Protein AF-A0A1I8HRD2-F1 (afdb_monomer)

InterPro domains:
  IPR031248 E3 ubiquitin-protein ligase RNF213 [PTHR22605] (2-743)

Mean predicted aligned error: 16.01 Å

Foldseek 3Di:
DLCVVQQVVLLVLADEPDDVDPVVVVVLSVVVVVLCVVQVVDPLSVVLLVVQLVVLLVCCQVVDPDPDHPVCVLVVLVVPVVLCVVLVHSVSSVSVVSSQSRSLSSNLLCLQCCALHLSVLCVDPVRVVLLSQVSCLLPVPDPVSVVQSVQPPDSRHRGYSFYLAPVRDHHHQLERSLSSLLVLLVVLVVVDPDPDLVVSLCCQLPVGSNNVSQLPAFLDLSNLLSSLLVLCRNYAPPDDPLLSVQRSLLLSLAADPQCRNTRSSSNSSSSVLCVVLVLLSNLLRQLCVLPPPQDFPSVPRRHSLCSLVSSLVSVLVVLVVLLVVCLQLVSLVVSLSSCVSCVVSLLVSCLVNNDPLSLLSVLLVVLLSLCSVLFVNVCNPPPLQPRPLDDSSVSVVLCVVVSPQALLEPVNLVSLLVVLVVSLVSSVQVQQDDQAAPPPRHGDSGWWQDPVRHTHDPVRVLVQLVVQVVVVDDDDDPPDDDPPQPPVVVVVVCVVDDDPDDPDDDDDDDDDDDDDPDDDDDDDDDDPVVVVVVVLVPPPSLVSSQQGWGQDPPPRDIDGSCNGPVSSVVVSVSNLVSSLSSSVVSCCCRQQNDSVNHPDPVLAHRDLVNLLVLLCVQQPAPDDDPSCCSSDPPPVVDFDDRPLPSLLSSCLRCVVSNLVSVLVRLVSRCVGPVDNVVSLVSLLVSLLVSLVVVLVVDDPVCSLVVLCVVLVPPPQQDDDPPPDDSVNNVSSNSVSSVVNNVVSVVVVVVPDDVPDD

Organism: NCBI:txid282301

Structure (mmCIF, N/CA/C/O backbone):
data_AF-A0A1I8HRD2-F1
#
_entry.id   AF-A0A1I8HRD2-F1
#
loop_
_atom_site.group_PDB
_atom_site.id
_atom_site.type_symbol
_atom_site.label_atom_id
_atom_site.label_alt_id
_atom_site.label_comp_id
_atom_site.label_asym_id
_atom_site.label_entity_id
_atom_site.label_seq_id
_atom_site.pdbx_PDB_ins_code
_atom_site.Cartn_x
_atom_site.Cartn_y
_atom_site.Cartn_z
_atom_site.occupancy
_atom_site.B_iso_or_equiv
_atom_site.auth_seq_id
_atom_site.auth_comp_id
_atom_site.auth_asym_id
_atom_site.auth_atom_id
_atom_site.pdbx_PDB_model_num
ATOM 1 N N . MET A 1 1 ? -32.813 10.282 35.557 1.00 83.06 1 MET A N 1
ATOM 2 C CA . MET A 1 1 ? -33.046 11.731 35.746 1.00 83.06 1 MET A CA 1
ATOM 3 C C . MET A 1 1 ? -31.797 12.555 35.452 1.00 83.06 1 MET A C 1
ATOM 5 O O . MET A 1 1 ? -31.753 13.126 34.379 1.00 83.06 1 MET A O 1
ATOM 9 N N . LEU A 1 2 ? -30.759 12.588 36.309 1.00 89.31 2 LEU A N 1
ATOM 10 C CA . LEU A 1 2 ? -29.569 13.430 36.052 1.00 89.31 2 LEU A CA 1
ATOM 11 C C . LEU A 1 2 ? -28.876 13.115 34.710 1.00 89.31 2 LEU A C 1
ATOM 13 O O . LEU A 1 2 ? -28.490 14.032 33.991 1.00 89.31 2 LEU A O 1
ATOM 17 N N . ILE A 1 3 ? -28.754 11.829 34.365 1.00 89.25 3 ILE A N 1
ATOM 18 C CA . ILE A 1 3 ? -28.200 11.370 33.080 1.00 89.25 3 ILE A CA 1
ATOM 19 C C . ILE A 1 3 ? -29.091 11.814 31.915 1.00 89.25 3 ILE A C 1
ATOM 21 O O . ILE A 1 3 ? -28.602 12.486 31.013 1.00 89.25 3 ILE A O 1
ATOM 25 N N . ASP A 1 4 ? -30.390 11.504 31.975 1.00 86.75 4 ASP A N 1
ATOM 26 C CA . ASP A 1 4 ? -31.376 11.866 30.943 1.00 86.75 4 ASP A CA 1
ATOM 27 C C . ASP A 1 4 ? -31.366 13.373 30.649 1.00 86.75 4 ASP A C 1
ATOM 29 O O . ASP A 1 4 ? -31.336 13.790 29.495 1.00 86.75 4 ASP A O 1
ATOM 33 N N . GLU A 1 5 ? -31.291 14.201 31.695 1.00 89.88 5 GLU A N 1
ATOM 34 C CA . GLU A 1 5 ? -31.236 15.660 31.569 1.00 89.88 5 GLU A CA 1
ATOM 35 C C . GLU A 1 5 ? -29.884 16.200 31.074 1.00 89.88 5 GLU A C 1
ATOM 37 O O . GLU A 1 5 ? -29.813 17.351 30.644 1.00 89.88 5 GLU A O 1
ATOM 42 N N . SER A 1 6 ? -28.813 15.405 31.146 1.00 92.56 6 SER A N 1
ATOM 43 C CA . SER A 1 6 ? -27.451 15.827 30.778 1.00 92.56 6 SER A CA 1
ATOM 44 C C . SER A 1 6 ? -26.995 15.302 29.413 1.00 92.56 6 SER A C 1
ATOM 46 O O . SER A 1 6 ? -25.985 15.772 28.896 1.00 92.56 6 SER A O 1
ATOM 48 N N . ILE A 1 7 ? -27.715 14.356 28.800 1.00 91.06 7 ILE A N 1
ATOM 49 C CA . ILE A 1 7 ? -27.320 13.723 27.529 1.00 91.06 7 ILE A CA 1
ATOM 50 C C . ILE A 1 7 ? -27.243 14.716 26.371 1.00 91.06 7 ILE A C 1
ATOM 52 O O . ILE A 1 7 ? -26.271 14.697 25.619 1.00 91.06 7 ILE A O 1
ATOM 56 N N . HIS A 1 8 ? -28.216 15.619 26.236 1.00 89.38 8 HIS A N 1
ATOM 57 C CA . HIS A 1 8 ? -28.176 16.640 25.183 1.00 89.38 8 HIS A CA 1
ATOM 58 C C . HIS A 1 8 ? -26.963 17.561 25.331 1.00 89.38 8 HIS A C 1
ATOM 60 O O . HIS A 1 8 ? -26.275 17.846 24.350 1.00 89.38 8 HIS A O 1
ATOM 66 N N . GLN A 1 9 ? -26.652 17.961 26.568 1.00 89.50 9 GLN A N 1
ATOM 67 C CA . GLN A 1 9 ? -25.448 18.731 26.857 1.00 89.50 9 GLN A CA 1
ATOM 68 C C . GLN A 1 9 ? -24.192 17.917 26.521 1.00 89.50 9 GLN A C 1
ATOM 70 O O . GLN A 1 9 ? -23.305 18.430 25.848 1.00 89.50 9 GLN A O 1
ATOM 75 N N . ALA A 1 10 ? -24.132 16.643 26.906 1.00 91.50 10 ALA A N 1
ATOM 76 C CA . ALA A 1 10 ? -23.003 15.767 26.609 1.00 91.50 10 ALA A CA 1
ATOM 77 C C . ALA A 1 10 ? -22.760 15.595 25.100 1.00 91.50 10 ALA A C 1
ATOM 79 O O . ALA A 1 10 ? -21.627 15.721 24.645 1.00 91.50 10 ALA A O 1
ATOM 80 N N . MET A 1 11 ? -23.813 15.385 24.304 1.00 90.31 11 MET A N 1
ATOM 81 C CA . MET A 1 11 ? -23.698 15.296 22.844 1.00 90.31 11 MET A CA 1
ATOM 82 C C . MET A 1 11 ? -23.192 16.605 22.228 1.00 90.31 11 MET A C 1
ATOM 84 O O . MET A 1 11 ? -22.387 16.563 21.303 1.00 90.31 11 MET A O 1
ATOM 88 N N . SER A 1 12 ? -23.588 17.765 22.769 1.00 88.44 12 SER A N 1
ATOM 89 C CA . SER A 1 12 ? -23.092 19.070 22.301 1.00 88.44 12 SER A CA 1
ATOM 90 C C . SER A 1 12 ? -21.599 19.301 22.572 1.00 88.44 12 SER A C 1
ATOM 92 O O . SER A 1 12 ? -20.970 20.134 21.916 1.00 88.44 12 SER A O 1
ATOM 94 N N . LEU A 1 13 ? -21.023 18.557 23.526 1.00 89.12 13 LEU A N 1
ATOM 95 C CA . LEU A 1 13 ? -19.592 18.583 23.818 1.00 89.12 13 LEU A CA 1
ATOM 96 C C . LEU A 1 13 ? -18.786 17.734 22.831 1.00 89.12 13 LEU A C 1
ATOM 98 O O . LEU A 1 13 ? -17.572 17.902 22.772 1.00 89.12 13 LEU A O 1
ATOM 102 N N . LEU A 1 14 ? -19.413 16.840 22.060 1.00 88.44 14 LEU A N 1
ATOM 103 C CA . LEU A 1 14 ? -18.698 16.006 21.100 1.00 88.44 14 LEU A CA 1
ATOM 104 C C . LEU A 1 14 ? -18.265 16.824 19.883 1.00 88.44 14 LEU A C 1
ATOM 106 O O . LEU A 1 14 ? -19.003 17.648 19.339 1.00 88.44 14 LEU A O 1
ATOM 110 N N . LYS A 1 15 ? -17.049 16.556 19.427 1.00 85.75 15 LYS A N 1
ATOM 111 C CA . LYS A 1 15 ? -16.527 17.016 18.150 1.00 85.75 15 LYS A CA 1
ATOM 112 C C . LYS A 1 15 ? -16.098 15.799 17.365 1.00 85.75 15 LYS A C 1
ATOM 114 O O . LYS A 1 15 ? -15.171 15.090 17.737 1.00 85.75 15 LYS A O 1
ATOM 119 N N . ASP A 1 16 ? -16.747 15.582 16.245 1.00 77.50 16 ASP A N 1
ATOM 120 C CA . ASP A 1 16 ? -16.250 14.625 15.282 1.00 77.50 16 ASP A CA 1
ATOM 121 C C . ASP A 1 16 ? -15.114 15.310 14.494 1.00 77.50 16 ASP A C 1
ATOM 123 O O . ASP A 1 16 ? -15.252 16.470 14.098 1.00 77.50 16 ASP A O 1
ATOM 127 N N . GLY A 1 17 ? -13.953 14.654 14.341 1.00 66.94 17 GLY A N 1
ATOM 128 C CA . GLY A 1 17 ? -12.791 15.199 13.605 1.00 66.94 17 GLY A CA 1
ATOM 129 C C . GLY A 1 17 ? -13.158 15.684 12.191 1.00 66.94 17 GLY A C 1
ATOM 130 O O . GLY A 1 17 ? -14.220 15.298 11.714 1.00 66.94 17 GLY A O 1
ATOM 131 N N . GLN A 1 18 ? -12.316 16.520 11.549 1.00 57.19 18 GLN A N 1
ATOM 132 C CA . GLN A 1 18 ? -12.645 17.347 10.360 1.00 57.19 18 GLN A CA 1
ATOM 133 C C . GLN A 1 18 ? -13.631 16.689 9.378 1.00 57.19 18 GLN A C 1
ATOM 135 O O . GLN A 1 18 ? -13.241 16.006 8.435 1.00 57.19 18 GLN A O 1
ATOM 140 N N . VAL A 1 19 ? -14.924 16.923 9.603 1.00 55.22 19 VAL A N 1
ATOM 141 C CA . VAL A 1 19 ? -15.977 16.559 8.664 1.00 55.22 19 VAL A CA 1
ATOM 142 C C . VAL A 1 19 ? -16.042 17.711 7.672 1.00 55.22 19 VAL A C 1
ATOM 144 O O . VAL A 1 19 ? -16.334 18.843 8.053 1.00 55.22 19 VAL A O 1
ATOM 147 N N . GLY A 1 20 ? -15.699 17.451 6.411 1.00 50.19 20 GLY A N 1
ATOM 148 C CA . GLY A 1 20 ? -15.765 18.466 5.355 1.00 50.19 20 GLY A CA 1
ATOM 149 C C . GLY A 1 20 ? -17.199 18.897 5.022 1.00 50.19 20 GLY A C 1
ATOM 150 O O . GLY A 1 20 ? -17.380 19.902 4.340 1.00 50.19 20 GLY A O 1
ATOM 151 N N . ASN A 1 21 ? -18.205 18.156 5.503 1.00 58.09 21 ASN A N 1
ATOM 152 C CA . ASN A 1 21 ? -19.614 18.358 5.196 1.00 58.09 21 ASN A CA 1
ATOM 153 C C . ASN A 1 21 ? -20.479 18.447 6.470 1.00 58.09 21 ASN A C 1
ATOM 155 O O . ASN A 1 21 ? -20.437 17.566 7.325 1.00 58.09 21 ASN A O 1
ATOM 159 N N . ILE A 1 22 ? -21.281 19.507 6.588 1.00 61.31 22 ILE A N 1
ATOM 160 C CA . ILE A 1 22 ? -22.172 19.753 7.736 1.00 61.31 22 ILE A CA 1
ATOM 161 C C . ILE A 1 22 ? -23.270 18.678 7.815 1.00 61.31 22 ILE A C 1
ATOM 163 O O . ILE A 1 22 ? -23.600 18.226 8.908 1.00 61.31 22 ILE A O 1
ATOM 167 N N . ASP A 1 23 ? -23.750 18.186 6.670 1.00 63.16 23 ASP A N 1
ATOM 168 C CA . ASP A 1 23 ? -24.830 17.191 6.609 1.00 63.16 23 ASP A CA 1
ATOM 169 C C . ASP A 1 23 ? -24.448 15.861 7.287 1.00 63.16 23 ASP A C 1
ATOM 171 O O . ASP A 1 23 ? -25.254 15.230 7.968 1.00 63.16 23 ASP A O 1
ATOM 175 N N . GLU A 1 24 ? -23.187 15.442 7.156 1.00 65.75 24 GLU A N 1
ATOM 176 C CA . GLU A 1 24 ? -22.685 14.190 7.735 1.00 65.75 24 GLU A CA 1
ATOM 177 C C . GLU A 1 24 ? -22.544 14.282 9.268 1.00 65.75 24 GLU A C 1
ATOM 179 O O . GLU A 1 24 ? -22.714 13.291 9.984 1.00 65.75 24 GLU A O 1
ATOM 184 N N . GLN A 1 25 ? -22.298 15.490 9.787 1.00 66.50 25 GLN A N 1
ATOM 185 C CA . GLN A 1 25 ? -22.266 15.769 11.222 1.00 66.50 25 GLN A CA 1
ATOM 186 C C . GLN A 1 25 ? -23.660 15.655 11.853 1.00 66.50 25 GLN A C 1
ATOM 188 O O . GLN A 1 25 ? -23.812 15.049 12.919 1.00 66.50 25 GLN A O 1
ATOM 193 N N . ASP A 1 26 ? -24.670 16.215 11.187 1.00 69.50 26 ASP A N 1
ATOM 194 C CA . ASP A 1 26 ? -26.053 16.218 11.663 1.00 69.50 26 ASP A CA 1
ATOM 195 C C . ASP A 1 26 ? -26.668 14.812 11.623 1.00 69.50 26 ASP A C 1
ATOM 197 O O . ASP A 1 26 ? -27.320 14.396 12.587 1.00 69.50 26 ASP A O 1
ATOM 201 N N . CYS A 1 27 ? -26.377 14.024 10.580 1.00 76.81 27 CYS A N 1
ATOM 202 C CA . CYS A 1 27 ? -26.756 12.609 10.531 1.00 76.81 27 CYS A CA 1
ATOM 203 C C . CYS A 1 27 ? -26.179 11.819 11.716 1.00 76.81 27 CYS A C 1
ATOM 205 O O . CYS A 1 27 ? -26.906 11.075 12.375 1.00 76.81 27 CYS A O 1
ATOM 207 N N . ARG A 1 28 ? -24.898 12.026 12.055 1.00 81.38 28 ARG A N 1
ATOM 208 C CA . ARG A 1 28 ? -24.246 11.291 13.151 1.00 81.38 28 ARG A CA 1
ATOM 209 C C . ARG A 1 28 ? -24.822 11.640 14.524 1.00 81.38 28 ARG A C 1
ATOM 211 O O . ARG A 1 28 ? -24.944 10.770 15.388 1.00 81.38 28 ARG A O 1
ATOM 218 N N . LEU A 1 29 ? -25.174 12.906 14.751 1.00 84.56 29 LEU A N 1
ATOM 219 C CA . LEU A 1 29 ? -25.858 13.327 15.978 1.00 84.56 29 LEU A CA 1
ATOM 220 C C . LEU A 1 29 ? -27.236 12.668 16.106 1.00 84.56 29 LEU A C 1
ATOM 222 O O . LEU A 1 29 ? -27.573 12.169 17.183 1.00 84.56 29 LEU A O 1
ATOM 226 N N . LEU A 1 30 ? -27.998 12.619 15.010 1.00 86.00 30 LEU A N 1
ATOM 227 C CA . LEU A 1 30 ? -29.302 11.963 14.979 1.00 86.00 30 LEU A CA 1
ATOM 228 C C . LEU A 1 30 ? -29.185 10.456 15.254 1.00 86.00 30 LEU A C 1
ATOM 230 O O . LEU A 1 30 ? -29.938 9.927 16.072 1.00 86.00 30 LEU A O 1
ATOM 234 N N . ASP A 1 31 ? -28.212 9.780 14.643 1.00 86.75 31 ASP A N 1
ATOM 235 C CA . ASP A 1 31 ? -27.975 8.347 14.849 1.00 86.75 31 ASP A CA 1
ATOM 236 C C . ASP A 1 31 ? -27.658 8.021 16.312 1.00 86.75 31 ASP A C 1
ATOM 238 O O . ASP A 1 31 ? -28.261 7.114 16.895 1.00 86.75 31 ASP A O 1
ATOM 242 N N . ARG A 1 32 ? -26.781 8.807 16.954 1.00 91.12 32 ARG A N 1
ATOM 243 C CA . ARG A 1 32 ? -26.495 8.673 18.393 1.00 91.12 32 ARG A CA 1
ATOM 244 C C . ARG A 1 32 ? -27.758 8.820 19.225 1.00 91.12 32 ARG A C 1
ATOM 246 O O . ARG A 1 32 ? -28.001 8.002 20.108 1.00 91.12 32 ARG A O 1
ATOM 253 N N . GLN A 1 33 ? -28.566 9.841 18.947 1.00 90.81 33 GLN A N 1
ATOM 254 C CA . GLN A 1 33 ? -29.796 10.090 19.692 1.00 90.81 33 GLN A CA 1
ATOM 255 C C . GLN A 1 33 ? -30.783 8.924 19.554 1.00 90.81 33 GLN A C 1
ATOM 257 O O . GLN A 1 33 ? -31.357 8.487 20.552 1.00 90.81 33 GLN A O 1
ATOM 262 N N . LEU A 1 34 ? -30.950 8.387 18.342 1.00 90.81 34 LEU A N 1
ATOM 263 C CA . LEU A 1 34 ? -31.810 7.230 18.090 1.00 90.81 34 LEU A CA 1
ATOM 264 C C . LEU A 1 34 ? -31.339 5.996 18.865 1.00 90.81 34 LEU A C 1
ATOM 266 O O . LEU A 1 34 ? -32.153 5.346 19.516 1.00 90.81 34 LEU A O 1
ATOM 270 N N . ILE A 1 35 ? -30.036 5.703 18.846 1.00 92.19 35 ILE A N 1
ATOM 271 C CA . ILE A 1 35 ? -29.471 4.560 19.573 1.00 92.19 35 ILE A CA 1
ATOM 272 C C . ILE A 1 35 ? -29.641 4.745 21.086 1.00 92.19 35 ILE A C 1
ATOM 274 O O . ILE A 1 35 ? -30.096 3.831 21.775 1.00 92.19 35 ILE A O 1
ATOM 278 N N . LEU A 1 36 ? -29.323 5.931 21.613 1.00 92.62 36 LEU A N 1
ATOM 279 C CA . LEU A 1 36 ? -29.390 6.219 23.047 1.00 92.62 36 LEU A CA 1
ATOM 280 C C . LEU A 1 36 ? -30.818 6.173 23.597 1.00 92.62 36 LEU A C 1
ATOM 282 O O . LEU A 1 36 ? -31.017 5.680 24.706 1.00 92.62 36 LEU A O 1
ATOM 286 N N . ASN A 1 37 ? -31.815 6.616 22.827 1.00 90.56 37 ASN A N 1
ATOM 287 C CA . ASN A 1 37 ? -33.221 6.565 23.239 1.00 90.56 37 ASN A CA 1
ATOM 288 C C . ASN A 1 37 ? -33.676 5.151 23.621 1.00 90.56 37 ASN A C 1
ATOM 290 O O . ASN A 1 37 ? -34.518 4.9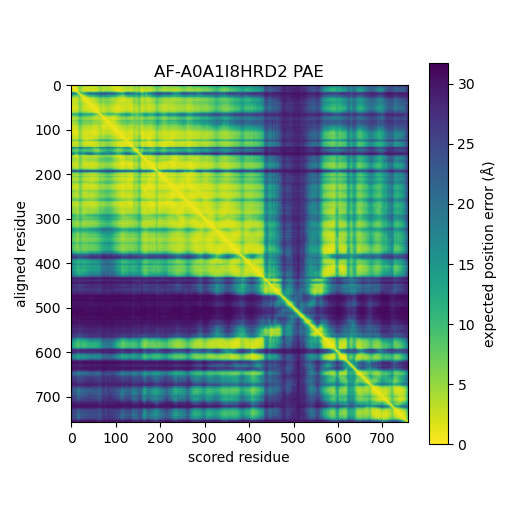94 24.508 1.00 90.56 37 ASN A O 1
ATOM 294 N N . ASP A 1 38 ? -33.129 4.127 22.968 1.00 89.56 38 ASP A N 1
ATOM 295 C CA . ASP A 1 38 ? -33.426 2.734 23.284 1.00 89.56 38 ASP A CA 1
ATOM 296 C C . ASP A 1 38 ? -32.413 2.131 24.257 1.00 89.56 38 ASP A C 1
ATOM 298 O O . ASP A 1 38 ? -32.808 1.419 25.182 1.00 89.56 38 ASP A O 1
ATOM 302 N N . ALA A 1 39 ? -31.130 2.476 24.124 1.00 92.19 39 ALA A N 1
ATOM 303 C CA . ALA A 1 39 ? -30.075 1.969 24.994 1.00 92.19 39 ALA A CA 1
ATOM 304 C C . ALA A 1 39 ? -30.271 2.364 26.465 1.00 92.19 39 ALA A C 1
ATOM 306 O O . ALA A 1 39 ? -30.064 1.555 27.361 1.00 92.19 39 ALA A O 1
ATOM 307 N N . LEU A 1 40 ? -30.746 3.578 26.747 1.00 91.94 40 LEU A N 1
ATOM 308 C CA . LEU A 1 40 ? -30.949 4.047 28.125 1.00 91.94 40 LEU A CA 1
ATOM 309 C C . LEU A 1 40 ? -32.094 3.328 28.850 1.00 91.94 40 LEU A C 1
ATOM 311 O O . LEU A 1 40 ? -32.121 3.281 30.082 1.00 91.94 40 LEU A O 1
ATOM 315 N N . LYS A 1 41 ? -33.022 2.722 28.096 1.00 91.44 41 LYS A N 1
ATOM 316 C CA . LYS A 1 41 ? -34.082 1.860 28.643 1.00 91.44 41 LYS A CA 1
ATOM 317 C C . LYS A 1 41 ? -33.539 0.483 29.046 1.00 91.44 41 LYS A C 1
ATOM 319 O O . LYS A 1 41 ? -34.155 -0.204 29.862 1.00 91.44 41 LYS A O 1
ATOM 324 N N . ASP A 1 42 ? -32.393 0.077 28.500 1.00 92.06 42 ASP A N 1
ATOM 325 C CA . ASP A 1 42 ? -31.704 -1.163 28.841 1.00 92.06 42 ASP A CA 1
ATOM 326 C C . ASP A 1 42 ? -30.906 -0.991 30.142 1.00 92.06 42 ASP A C 1
ATOM 328 O O . ASP A 1 42 ? -29.931 -0.241 30.233 1.00 92.06 42 ASP A O 1
ATOM 332 N N . ARG A 1 43 ? -31.314 -1.730 31.180 1.00 92.19 43 ARG A N 1
ATOM 333 C CA . ARG A 1 43 ? -30.681 -1.669 32.506 1.00 92.19 43 ARG A CA 1
ATOM 334 C C . ARG A 1 43 ? -29.208 -2.052 32.473 1.00 92.19 43 ARG A C 1
ATOM 336 O O . ARG A 1 43 ? -28.434 -1.515 33.264 1.00 92.19 43 ARG A O 1
ATOM 343 N N . THR A 1 44 ? -28.826 -2.975 31.597 1.00 91.38 44 THR A N 1
ATOM 344 C CA . THR A 1 44 ? -27.441 -3.430 31.499 1.00 91.38 44 THR A CA 1
ATOM 345 C C . THR A 1 44 ? -26.582 -2.313 30.915 1.00 91.38 44 THR A C 1
ATOM 347 O O . THR A 1 44 ? -25.510 -2.034 31.445 1.00 91.38 44 THR A O 1
ATOM 350 N N . PHE A 1 45 ? -27.079 -1.609 29.890 1.00 93.38 45 PHE A N 1
ATOM 351 C CA . PHE A 1 45 ? -26.334 -0.541 29.209 1.00 93.38 45 PHE A CA 1
ATOM 352 C C . PHE A 1 45 ? -26.101 0.612 30.171 1.00 93.38 45 PHE A C 1
ATOM 354 O O . PHE A 1 45 ? -24.976 1.065 30.380 1.00 93.38 45 PHE A O 1
ATOM 361 N N . THR A 1 46 ? -27.176 1.013 30.842 1.00 92.94 46 THR A N 1
ATOM 362 C CA . THR A 1 46 ? -27.153 2.075 31.835 1.00 92.94 46 THR A CA 1
ATOM 363 C C . THR A 1 46 ? -26.215 1.739 32.998 1.00 92.94 46 THR A C 1
ATOM 365 O O . THR A 1 46 ? -25.476 2.610 33.450 1.00 92.94 46 THR A O 1
ATOM 368 N N . LYS A 1 47 ? -26.145 0.473 33.437 1.00 92.38 47 LYS A N 1
ATOM 369 C CA . LYS A 1 47 ? -25.179 0.033 34.457 1.00 92.38 47 LYS A CA 1
ATOM 370 C C . LYS A 1 47 ? -23.726 0.179 33.986 1.00 92.38 47 LYS A C 1
ATOM 372 O O . LYS A 1 47 ? -22.906 0.691 34.748 1.00 92.38 47 LYS A O 1
ATOM 377 N N . CYS A 1 48 ? -23.411 -0.233 32.757 1.00 91.00 48 CYS A N 1
ATOM 378 C CA . CYS A 1 48 ? -22.073 -0.079 32.176 1.00 91.00 48 CYS A CA 1
ATOM 379 C C . CYS A 1 48 ? -21.680 1.400 32.059 1.00 91.00 48 CYS A C 1
ATOM 381 O O . CYS A 1 48 ? -20.605 1.797 32.508 1.00 91.00 48 CYS A O 1
ATOM 383 N N . MET A 1 49 ? -22.585 2.232 31.540 1.00 92.81 49 MET A N 1
ATOM 384 C CA . MET A 1 49 ? -22.375 3.674 31.425 1.00 92.81 49 MET A CA 1
ATOM 385 C C . MET A 1 49 ? -22.167 4.331 32.797 1.00 92.81 49 MET A C 1
ATOM 387 O O . MET A 1 49 ? -21.259 5.142 32.955 1.00 92.81 49 MET A O 1
ATOM 391 N N . TYR A 1 50 ? -22.957 3.966 33.812 1.00 92.56 50 TYR A N 1
ATOM 392 C CA . TYR A 1 50 ? -22.778 4.485 35.172 1.00 92.56 50 TYR A CA 1
ATOM 393 C C . TYR A 1 50 ? -21.410 4.135 35.739 1.00 92.56 50 TYR A C 1
ATOM 395 O O . TYR A 1 50 ? -20.754 5.002 36.308 1.00 92.56 50 TYR A O 1
ATOM 403 N N . LYS A 1 51 ? -20.965 2.888 35.562 1.00 91.00 51 LYS A N 1
ATOM 404 C CA . LYS A 1 51 ? -19.646 2.459 36.025 1.00 91.00 51 LYS A CA 1
ATOM 405 C C . LYS A 1 51 ? -18.530 3.265 35.358 1.00 91.00 51 LYS A C 1
ATOM 407 O O . LYS A 1 51 ? -17.658 3.769 36.056 1.00 91.00 51 LYS A O 1
ATOM 412 N N . PHE A 1 52 ? -18.607 3.467 34.042 1.00 91.12 52 PHE A N 1
ATOM 413 C CA . PHE A 1 52 ? -17.654 4.306 33.313 1.00 91.12 52 PHE A CA 1
ATOM 414 C C . PHE A 1 52 ? -17.645 5.750 33.834 1.00 91.12 52 PHE A C 1
ATOM 416 O O . PHE A 1 52 ? -16.588 6.301 34.128 1.00 91.12 52 PHE A O 1
ATOM 423 N N . ILE A 1 53 ? -18.823 6.363 33.991 1.00 91.19 53 ILE A N 1
ATOM 424 C CA . ILE A 1 53 ? -18.952 7.744 34.477 1.00 91.19 53 ILE A CA 1
ATOM 425 C C . ILE A 1 53 ? -18.371 7.886 35.882 1.00 91.19 53 ILE A C 1
ATOM 427 O O . ILE A 1 53 ? -17.638 8.839 36.135 1.00 91.19 53 ILE A O 1
ATOM 431 N N . VAL A 1 54 ? -18.670 6.945 36.782 1.00 90.94 54 VAL A N 1
ATOM 432 C CA . VAL A 1 54 ? -18.105 6.937 38.135 1.00 90.94 54 VAL A CA 1
ATOM 433 C C . VAL A 1 54 ? -16.585 6.848 38.069 1.00 90.94 54 VAL A C 1
ATOM 435 O O . VAL A 1 54 ? -15.932 7.689 38.669 1.00 90.94 54 VAL A O 1
ATOM 438 N N . ASN A 1 55 ? -16.020 5.935 37.273 1.00 88.25 55 ASN A N 1
ATOM 439 C CA . ASN A 1 55 ? -14.567 5.814 37.113 1.00 88.25 55 ASN A CA 1
ATOM 440 C C . ASN A 1 55 ? -13.923 7.118 36.611 1.00 88.25 55 ASN A C 1
ATOM 442 O O . ASN A 1 55 ? -12.904 7.548 37.145 1.00 88.25 55 ASN A O 1
ATOM 446 N N . VAL A 1 56 ? -14.534 7.783 35.623 1.00 87.44 56 VAL A N 1
ATOM 447 C CA . VAL A 1 56 ? -14.055 9.077 35.109 1.00 87.44 56 VAL A CA 1
ATOM 448 C C . VAL A 1 56 ? -14.101 10.163 36.183 1.00 87.44 56 VAL A C 1
ATOM 450 O O . VAL A 1 56 ? -13.158 10.943 36.308 1.00 87.44 56 VAL A O 1
ATOM 453 N N . LEU A 1 57 ? -15.193 10.243 36.946 1.00 87.94 57 LEU A N 1
ATOM 454 C CA . LEU A 1 57 ? -15.343 11.235 38.011 1.00 87.94 57 LEU A CA 1
ATOM 455 C C . LEU A 1 57 ? -14.363 10.974 39.160 1.00 87.94 57 LEU A C 1
ATOM 457 O O . LEU A 1 57 ? -13.707 11.912 39.600 1.00 87.94 57 LEU A O 1
ATOM 461 N N . THR A 1 58 ? -14.204 9.717 39.579 1.00 87.19 58 THR A N 1
ATOM 462 C CA . THR A 1 58 ? -13.222 9.304 40.588 1.00 87.19 58 THR A CA 1
ATOM 463 C C . THR A 1 58 ? -11.811 9.672 40.152 1.00 87.19 58 THR A C 1
ATOM 465 O O . THR A 1 58 ? -11.101 10.334 40.903 1.00 87.19 58 THR A O 1
ATOM 468 N N . TRP A 1 59 ? -11.434 9.357 38.911 1.00 83.94 59 TRP A N 1
ATOM 469 C CA . TRP A 1 59 ? -10.123 9.724 38.380 1.00 83.94 59 TRP A CA 1
ATOM 470 C C . TRP A 1 59 ? -9.903 11.242 38.385 1.00 83.94 59 TRP A C 1
ATOM 472 O O . TRP A 1 59 ? -8.822 11.709 38.744 1.00 83.94 59 TRP A O 1
ATOM 482 N N . LYS A 1 60 ? -10.920 12.032 38.010 1.00 82.00 60 LYS A N 1
ATOM 483 C CA . LYS A 1 60 ? -10.843 13.503 38.038 1.00 82.00 60 LYS A CA 1
ATOM 484 C C . LYS A 1 60 ? -10.679 14.044 39.452 1.00 82.00 60 LYS A C 1
ATOM 486 O O . LYS A 1 60 ? -9.919 14.989 39.637 1.00 82.00 60 LYS A O 1
ATOM 491 N N . ASP A 1 61 ? -11.389 13.469 40.416 1.00 85.44 61 ASP A N 1
ATOM 492 C CA . ASP A 1 61 ? -11.301 13.864 41.818 1.00 85.44 61 ASP A CA 1
ATOM 493 C C . ASP A 1 61 ? -9.921 13.507 42.407 1.00 85.44 61 ASP A C 1
ATOM 495 O O . ASP A 1 61 ? -9.327 14.338 43.090 1.00 85.44 61 ASP A O 1
ATOM 499 N N . GLU A 1 62 ? -9.371 12.331 42.081 1.00 83.38 62 GLU A N 1
ATOM 500 C CA . GLU A 1 62 ? -8.038 11.872 42.514 1.00 83.38 62 GLU A CA 1
ATOM 501 C C . GLU A 1 62 ? -6.883 12.628 41.839 1.00 83.38 62 GLU A C 1
ATOM 503 O O . GLU A 1 62 ? -5.856 12.890 42.462 1.00 83.38 62 GLU A O 1
ATOM 508 N N . SER A 1 63 ? -7.050 13.003 40.569 1.00 78.12 63 SER A N 1
ATOM 509 C CA . SER A 1 63 ? -6.034 13.713 39.776 1.00 78.12 63 SER A CA 1
ATOM 510 C C . SER A 1 63 ? -6.101 15.237 39.928 1.00 78.12 63 SER A C 1
ATOM 512 O O . SER A 1 63 ? -5.314 15.965 39.317 1.00 78.12 63 SER A O 1
ATOM 514 N N . SER A 1 64 ? -7.061 15.746 40.701 1.00 74.56 64 SER A N 1
ATOM 515 C CA . SER A 1 64 ? -7.258 17.176 40.915 1.00 74.56 64 SER A CA 1
ATOM 516 C C . SER A 1 64 ? -6.146 17.765 41.786 1.00 74.56 64 SER A C 1
ATOM 518 O O . SER A 1 64 ? -5.909 17.315 42.901 1.00 74.56 64 SER A O 1
ATOM 520 N N . VAL A 1 65 ? -5.516 18.851 41.326 1.00 71.12 65 VAL A N 1
ATOM 521 C CA . VAL A 1 65 ? -4.543 19.642 42.117 1.00 71.12 65 VAL A CA 1
ATOM 522 C C . VAL A 1 65 ? -5.258 20.656 43.033 1.00 71.12 65 VAL A C 1
ATOM 524 O O . VAL A 1 65 ? -4.671 21.621 43.520 1.00 71.12 65 VAL A O 1
ATOM 527 N N . ALA A 1 66 ? -6.568 20.494 43.231 1.00 72.25 66 ALA A N 1
ATOM 528 C CA . ALA A 1 66 ? -7.362 21.370 44.074 1.00 72.25 66 ALA A CA 1
ATOM 529 C C . ALA A 1 66 ? -6.834 21.392 45.518 1.00 72.25 66 ALA A C 1
ATOM 531 O O . ALA A 1 66 ? -6.538 20.364 46.114 1.00 72.25 66 ALA A O 1
ATOM 532 N N . THR A 1 67 ? -6.799 22.580 46.120 1.00 70.31 67 THR A N 1
ATOM 533 C CA . THR A 1 67 ? -6.402 22.787 47.525 1.00 70.31 67 THR A CA 1
ATOM 534 C C . THR A 1 67 ? -7.456 22.335 48.542 1.00 70.31 67 THR A C 1
ATOM 536 O O . THR A 1 67 ? -7.309 22.589 49.734 1.00 70.31 67 THR A O 1
ATOM 539 N N . TYR A 1 68 ? -8.540 21.712 48.086 1.00 74.50 68 TYR A N 1
ATOM 540 C CA . TYR A 1 68 ? -9.710 21.357 48.881 1.00 74.50 68 TYR A CA 1
ATOM 541 C C . TYR A 1 68 ? -10.145 19.929 48.579 1.00 74.50 68 TYR A C 1
ATOM 543 O O . TYR A 1 68 ? -9.912 19.425 47.479 1.00 74.50 68 TYR A O 1
ATOM 551 N N . SER A 1 69 ? -10.817 19.294 49.540 1.00 81.69 69 SER A N 1
ATOM 552 C CA . SER A 1 69 ? -11.287 17.923 49.356 1.00 81.69 69 SER A CA 1
ATOM 553 C C . SER A 1 69 ? -12.457 17.883 48.360 1.00 81.69 69 SER A C 1
ATOM 555 O O . SER A 1 69 ? -13.409 18.657 48.517 1.00 81.69 69 SER A O 1
ATOM 557 N N . PRO A 1 70 ? -12.473 16.959 47.378 1.00 83.00 70 PRO A N 1
ATOM 558 C CA . PRO A 1 70 ? -13.620 16.757 46.487 1.00 83.00 70 PRO A CA 1
ATOM 559 C C . PRO A 1 70 ? -14.948 16.532 47.228 1.00 83.00 70 PRO A C 1
ATOM 561 O O . PRO A 1 70 ? -16.009 16.928 46.740 1.00 83.00 70 PRO A O 1
ATOM 564 N N . SER A 1 71 ? -14.900 15.974 48.444 1.00 85.44 71 SER A N 1
ATOM 565 C CA . SER A 1 71 ? -16.074 15.764 49.301 1.00 85.44 71 SER A CA 1
ATOM 566 C C . SER A 1 71 ? -16.742 17.062 49.776 1.00 85.44 71 SER A C 1
ATOM 568 O O . SER A 1 71 ? -17.902 17.038 50.176 1.00 85.44 71 SER A O 1
ATOM 570 N N . GLU A 1 72 ? -16.047 18.201 49.727 1.00 89.69 72 GLU A N 1
ATOM 571 C CA . GLU A 1 72 ? -16.530 19.506 50.207 1.00 89.69 72 GLU A CA 1
ATOM 572 C C . GLU A 1 72 ? -17.243 20.327 49.119 1.00 89.69 72 GLU A C 1
ATOM 574 O O . GLU A 1 72 ? -17.576 21.495 49.332 1.00 89.69 72 GLU A O 1
ATOM 579 N N . TRP A 1 73 ? -17.485 19.745 47.939 1.00 90.00 73 TRP A N 1
ATOM 580 C CA . TRP A 1 73 ? -18.021 20.471 46.783 1.00 90.00 73 TRP A CA 1
ATOM 581 C C . TRP A 1 73 ? -19.347 21.196 47.072 1.00 90.00 73 TRP A C 1
ATOM 583 O O . TRP A 1 73 ? -19.543 22.304 46.578 1.00 90.00 73 TRP A O 1
ATOM 593 N N . LEU A 1 74 ? -20.229 20.609 47.890 1.00 93.06 74 LEU A N 1
ATOM 594 C CA . LEU A 1 74 ? -21.531 21.195 48.222 1.00 93.06 74 LEU A CA 1
ATOM 595 C C . LEU A 1 74 ? -21.379 22.426 49.128 1.00 93.06 74 LEU A C 1
ATOM 597 O O . LEU A 1 74 ? -22.012 23.451 48.886 1.00 93.06 74 LEU A O 1
ATOM 601 N N . SER A 1 75 ? -20.491 22.351 50.125 1.00 91.81 75 SER A N 1
ATOM 602 C CA . SER A 1 75 ? -20.149 23.485 50.994 1.00 91.81 75 SER A CA 1
ATOM 603 C C . SER A 1 75 ? -19.521 24.625 50.195 1.00 91.81 75 SER A C 1
ATOM 605 O O . SER A 1 75 ? -19.805 25.793 50.447 1.00 91.81 75 SER A O 1
ATOM 607 N N . ARG A 1 76 ? -18.696 24.293 49.195 1.00 89.94 76 ARG A N 1
ATOM 608 C CA . ARG A 1 76 ? -18.096 25.287 48.298 1.00 89.94 76 ARG A CA 1
ATOM 609 C C . ARG A 1 76 ? -19.116 25.953 47.393 1.00 89.94 76 ARG A C 1
ATOM 611 O O . ARG A 1 76 ? -19.001 27.151 47.178 1.00 89.94 76 ARG A O 1
ATOM 618 N N . GLU A 1 77 ? -20.080 25.207 46.865 1.00 92.44 77 GLU A N 1
ATOM 619 C CA . GLU A 1 77 ? -21.142 25.793 46.047 1.00 92.44 77 GLU A CA 1
ATOM 620 C C . GLU A 1 77 ? -22.042 26.707 46.887 1.00 92.44 77 GLU A C 1
ATOM 622 O O . GLU A 1 77 ? -22.379 27.802 46.450 1.00 92.44 77 GLU A O 1
ATOM 627 N N . ALA A 1 78 ? -22.349 26.313 48.128 1.00 91.81 78 ALA A N 1
ATOM 628 C CA . ALA A 1 78 ? -23.106 27.149 49.059 1.00 91.81 78 ALA A CA 1
ATOM 629 C C . ALA A 1 78 ? -22.391 28.470 49.387 1.00 91.81 78 ALA A C 1
ATOM 631 O O . ALA A 1 78 ? -23.049 29.482 49.591 1.00 91.81 78 ALA A O 1
ATOM 632 N N . ALA A 1 79 ? -21.055 28.463 49.417 1.00 91.06 79 ALA A N 1
ATOM 633 C CA . ALA A 1 79 ? -20.234 29.646 49.666 1.00 91.06 79 ALA A CA 1
ATOM 634 C C . ALA A 1 79 ? -20.067 30.566 48.437 1.00 91.06 79 ALA A C 1
ATOM 636 O O . ALA A 1 79 ? -19.392 31.590 48.535 1.00 91.06 79 ALA A O 1
ATOM 637 N N . GLN A 1 80 ? -20.627 30.213 47.273 1.00 90.00 80 GLN A N 1
ATOM 638 C CA . GLN A 1 80 ? -20.582 31.044 46.068 1.00 90.00 80 GLN A CA 1
ATOM 639 C C . GLN A 1 80 ? -21.887 31.818 45.881 1.00 90.00 80 GLN A C 1
ATOM 641 O O . GLN A 1 80 ? -22.714 31.469 45.037 1.00 90.00 80 GLN A O 1
ATOM 646 N N . ASP A 1 81 ? -22.029 32.915 46.630 1.00 90.38 81 ASP A N 1
ATOM 647 C CA . ASP A 1 81 ? -23.229 33.766 46.655 1.00 90.38 81 ASP A CA 1
ATOM 648 C C . ASP A 1 81 ? -23.759 34.115 45.255 1.00 90.38 81 ASP A C 1
ATOM 650 O O . ASP A 1 81 ? -24.963 34.031 45.005 1.00 90.38 81 ASP A O 1
ATOM 654 N N . GLN A 1 82 ? -22.869 34.444 44.312 1.00 93.12 82 GLN A N 1
ATOM 655 C CA . GLN A 1 82 ? -23.260 34.789 42.944 1.00 93.12 82 GLN A CA 1
ATOM 656 C C . GLN A 1 82 ? -23.910 33.610 42.206 1.00 93.12 82 GLN A C 1
ATOM 658 O O . GLN A 1 82 ? -24.953 33.787 41.586 1.00 93.12 82 GLN A O 1
ATOM 663 N N . ARG A 1 83 ? -23.350 32.395 42.305 1.00 89.00 83 ARG A N 1
ATOM 664 C CA . ARG A 1 83 ? -23.892 31.212 41.613 1.00 89.00 83 ARG A CA 1
ATOM 665 C C . ARG A 1 83 ? -25.268 30.831 42.137 1.00 89.00 83 ARG A C 1
ATOM 667 O O . ARG A 1 83 ? -26.173 30.573 41.345 1.00 89.00 83 ARG A O 1
ATOM 674 N N . VAL A 1 84 ? -25.431 30.863 43.461 1.00 91.38 84 VAL A N 1
ATOM 675 C CA . VAL A 1 84 ? -26.710 30.569 44.117 1.00 91.38 84 VAL A CA 1
ATOM 676 C C . VAL A 1 84 ? -27.760 31.615 43.741 1.00 91.38 84 VAL A C 1
ATOM 678 O O . VAL A 1 84 ? -28.901 31.258 43.447 1.00 91.38 84 VAL A O 1
ATOM 681 N N . THR A 1 85 ? -27.368 32.891 43.677 1.00 91.88 85 THR A N 1
ATOM 682 C CA . THR A 1 85 ? -28.248 33.990 43.256 1.00 91.88 85 THR A CA 1
ATOM 683 C C . THR A 1 85 ? -28.658 33.849 41.787 1.00 91.88 85 THR A C 1
ATOM 685 O O . THR A 1 85 ? -29.849 33.901 41.482 1.00 91.88 85 THR A O 1
ATOM 688 N N . ASP A 1 86 ? -27.712 33.568 40.886 1.00 92.81 86 ASP A N 1
ATOM 689 C CA . ASP A 1 86 ? -27.962 33.356 39.450 1.00 92.81 86 ASP A CA 1
ATOM 690 C C . ASP A 1 86 ? -28.802 32.096 39.171 1.00 92.81 86 ASP A C 1
ATOM 692 O O . ASP A 1 86 ? -29.430 31.950 38.114 1.00 92.81 86 ASP A O 1
ATOM 696 N N . ALA A 1 87 ? -28.787 31.127 40.086 1.00 90.75 87 ALA A N 1
ATOM 697 C CA . ALA A 1 87 ? -29.630 29.939 40.033 1.00 90.75 87 ALA A CA 1
ATOM 698 C C . ALA A 1 87 ? -31.022 30.143 40.643 1.00 90.75 87 ALA A C 1
ATOM 700 O O . ALA A 1 87 ? -31.919 29.342 40.384 1.00 90.75 87 ALA A O 1
ATOM 701 N N . GLY A 1 88 ? -31.218 31.196 41.438 1.00 93.88 88 GLY A N 1
ATOM 702 C CA . GLY A 1 88 ? -32.456 31.504 42.154 1.00 93.88 88 GLY A CA 1
ATOM 703 C C . GLY A 1 88 ? -32.681 30.660 43.412 1.00 93.88 88 GLY A C 1
ATOM 704 O O . GLY A 1 88 ? -33.266 31.149 44.376 1.00 93.88 88 GLY A O 1
ATOM 705 N N . THR A 1 89 ? -32.203 29.411 43.448 1.00 94.25 89 THR A N 1
ATOM 706 C CA . THR A 1 89 ? -32.221 28.563 44.650 1.00 94.25 89 THR A CA 1
ATOM 707 C C . THR A 1 89 ? -30.934 27.753 44.789 1.00 94.25 89 THR A C 1
ATOM 709 O O . THR A 1 89 ? -30.275 27.419 43.802 1.00 94.25 89 THR A O 1
ATOM 712 N N . PHE A 1 90 ? -30.601 27.362 46.023 1.00 93.50 90 PHE A N 1
ATOM 713 C CA . PHE A 1 90 ? -29.445 26.499 46.285 1.00 93.50 90 PHE A CA 1
ATOM 714 C C . PHE A 1 90 ? -29.570 25.112 45.631 1.00 93.50 90 PHE A C 1
ATOM 716 O O . PHE A 1 90 ? -28.575 24.563 45.158 1.00 93.50 90 PHE A O 1
ATOM 723 N N . ILE A 1 91 ? -30.789 24.565 45.543 1.00 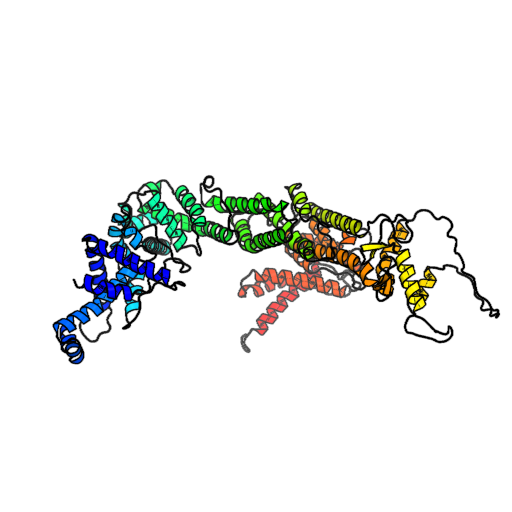93.38 91 ILE A N 1
ATOM 724 C CA . ILE A 1 91 ? -31.055 23.284 44.867 1.00 93.38 91 ILE A CA 1
ATOM 725 C C . ILE A 1 91 ? -30.717 23.395 43.378 1.00 93.38 91 ILE A C 1
ATOM 727 O O . ILE A 1 91 ? -29.991 22.551 42.858 1.00 93.38 91 ILE A O 1
ATOM 731 N N . GLU A 1 92 ? -31.174 24.456 42.709 1.00 92.50 92 GLU A N 1
ATOM 732 C CA . GLU A 1 92 ? -30.871 24.686 41.292 1.00 92.50 92 GLU A CA 1
ATOM 733 C C . GLU A 1 92 ? -29.373 24.913 41.053 1.00 92.50 92 GLU A C 1
ATOM 735 O O . GLU A 1 92 ? -28.814 24.361 40.104 1.00 92.50 92 GLU A O 1
ATOM 740 N N . SER A 1 93 ? -28.688 25.651 41.937 1.00 94.56 93 SER A N 1
ATOM 741 C CA . SER A 1 93 ? -27.226 25.831 41.859 1.00 94.56 93 SER A CA 1
ATOM 742 C C . SER A 1 93 ? -26.502 24.488 41.958 1.00 94.56 93 SER A C 1
ATOM 744 O O . SER A 1 93 ? -25.672 24.142 41.117 1.00 94.56 93 SER A O 1
ATOM 746 N N . THR A 1 94 ? -26.906 23.667 42.930 1.00 93.19 94 THR A N 1
ATOM 747 C CA . THR A 1 94 ? -26.384 22.311 43.135 1.00 93.19 94 THR A CA 1
ATOM 748 C C . THR A 1 94 ? -26.614 21.433 41.901 1.00 93.19 94 THR A C 1
ATOM 750 O O . THR A 1 94 ? -25.709 20.724 41.456 1.00 93.19 94 THR A O 1
ATOM 753 N N . TRP A 1 95 ? -27.805 21.506 41.300 1.00 93.31 95 TRP A N 1
ATOM 754 C CA . TRP A 1 95 ? -28.147 20.745 40.099 1.00 93.31 95 TRP A CA 1
ATOM 755 C C . TRP A 1 95 ? -27.314 21.177 38.885 1.00 93.31 95 TRP A C 1
ATOM 757 O O . TRP A 1 95 ? -26.834 20.325 38.134 1.00 93.31 95 TRP A O 1
ATOM 767 N N . ARG A 1 96 ? -27.065 22.485 38.718 1.00 90.81 96 ARG A N 1
ATOM 768 C CA . ARG A 1 96 ? -26.168 23.019 37.678 1.00 90.81 96 ARG A CA 1
ATOM 769 C C . ARG A 1 96 ? -24.742 22.491 37.834 1.00 90.81 96 ARG A C 1
ATOM 771 O O . ARG A 1 96 ? -24.167 22.057 36.837 1.00 90.81 96 ARG A O 1
ATOM 778 N N . VAL A 1 97 ? -24.198 22.447 39.054 1.00 90.50 97 VAL A N 1
ATOM 779 C CA . VAL A 1 97 ? -22.862 21.872 39.315 1.00 90.50 97 VAL A CA 1
ATOM 780 C C . VAL A 1 97 ? -22.809 20.392 38.947 1.00 90.50 97 VAL A C 1
ATOM 782 O O . VAL A 1 97 ? -21.875 19.953 38.274 1.00 90.50 97 VAL A O 1
ATOM 785 N N . LEU A 1 98 ? -23.818 19.613 39.347 1.00 91.56 98 LEU A N 1
ATOM 786 C CA . LEU A 1 98 ? -23.887 18.192 39.004 1.00 91.56 98 LEU A CA 1
ATOM 787 C C . LEU A 1 98 ? -23.929 17.983 37.484 1.00 91.56 98 LEU A C 1
ATOM 789 O O . LEU A 1 98 ? -23.161 17.171 36.970 1.00 91.56 98 LEU A O 1
ATOM 793 N N . LYS A 1 99 ? -24.746 18.752 36.751 1.00 90.25 99 LYS A N 1
ATOM 794 C CA . LYS A 1 99 ? -24.797 18.707 35.278 1.00 90.25 99 LYS A CA 1
ATOM 795 C C . LYS A 1 99 ? -23.460 19.086 34.639 1.00 90.25 99 LYS A C 1
ATOM 797 O O . LYS A 1 99 ? -22.990 18.378 33.753 1.00 90.25 99 LYS A O 1
ATOM 802 N N . GLN A 1 100 ? -22.805 20.140 35.130 1.00 87.69 100 GLN A N 1
ATOM 803 C CA . GLN A 1 100 ? -21.484 20.571 34.656 1.00 87.69 100 GLN A CA 1
ATOM 804 C C . GLN A 1 100 ? -20.397 19.508 34.865 1.00 87.69 100 GLN A C 1
ATOM 806 O O . GLN A 1 100 ? -19.493 19.401 34.040 1.00 87.69 100 GLN A O 1
ATOM 811 N N . LYS A 1 101 ? -20.482 18.698 35.930 1.00 87.00 101 LYS A N 1
ATOM 812 C CA . LYS A 1 101 ? -19.550 17.583 36.167 1.00 87.00 101 LYS A CA 1
ATOM 813 C C . LYS A 1 101 ? -19.893 16.334 35.351 1.00 87.00 101 LYS A C 1
ATOM 815 O O . LYS A 1 101 ? -18.998 15.704 34.788 1.00 87.00 101 LYS A O 1
ATOM 820 N N . VAL A 1 102 ? -21.174 15.969 35.286 1.00 90.81 102 VAL A N 1
ATOM 821 C CA . VAL A 1 102 ? -21.634 14.708 34.684 1.00 90.81 102 VAL A CA 1
ATOM 822 C C . VAL A 1 102 ? -21.690 14.777 33.159 1.00 90.81 102 VAL A C 1
ATOM 824 O O . VAL A 1 102 ? -21.322 13.799 32.512 1.00 90.81 102 VAL A O 1
ATOM 827 N N . ALA A 1 103 ? -22.080 15.906 32.556 1.00 91.69 103 ALA A N 1
ATOM 828 C CA . ALA A 1 103 ? -22.176 16.013 31.097 1.00 91.69 103 ALA A CA 1
ATOM 829 C C . ALA A 1 103 ? -20.836 15.735 30.378 1.00 91.69 103 ALA A C 1
ATOM 831 O O . ALA A 1 103 ? -20.842 14.931 29.445 1.00 91.69 103 ALA A O 1
ATOM 832 N N . PRO A 1 104 ? -19.675 16.269 30.817 1.00 89.19 104 PRO A N 1
ATOM 833 C CA . PRO A 1 104 ? -18.380 15.885 30.254 1.00 89.19 104 PRO A CA 1
ATOM 834 C C . PRO A 1 104 ? -18.035 14.405 30.451 1.00 89.19 104 PRO A C 1
ATOM 836 O O . PRO A 1 104 ? -17.428 13.807 29.573 1.00 89.19 104 PRO A O 1
ATOM 839 N N . ALA A 1 105 ? -18.426 13.790 31.573 1.00 90.31 105 ALA A N 1
ATOM 840 C CA . ALA A 1 105 ? -18.181 12.364 31.809 1.00 90.31 105 ALA A CA 1
ATOM 841 C C . ALA A 1 105 ? -19.036 11.469 30.891 1.00 90.31 105 ALA A C 1
ATOM 843 O O . ALA A 1 105 ? -18.533 10.483 30.352 1.00 90.31 105 ALA A O 1
ATOM 844 N N . ILE A 1 106 ? -20.299 11.844 30.645 1.00 93.19 106 ILE A N 1
ATOM 845 C CA . ILE A 1 106 ? -21.146 11.205 29.624 1.00 93.19 106 ILE A CA 1
ATOM 846 C C . ILE A 1 106 ? -20.525 11.409 28.238 1.00 93.19 106 ILE A C 1
ATOM 848 O O . ILE A 1 106 ? -20.456 10.468 27.455 1.00 93.19 106 ILE A O 1
ATOM 852 N N . ALA A 1 107 ? -20.036 12.611 27.930 1.00 91.81 107 ALA A N 1
ATOM 853 C CA . ALA A 1 107 ? -19.392 12.889 26.652 1.00 91.81 107 ALA A CA 1
ATOM 854 C C . ALA A 1 107 ? -18.112 12.051 26.461 1.00 91.81 107 ALA A C 1
ATOM 856 O O . ALA A 1 107 ? -17.903 11.531 25.370 1.00 91.81 107 ALA A O 1
ATOM 857 N N . CYS A 1 108 ? -17.316 11.813 27.512 1.00 91.00 108 CYS A N 1
ATOM 858 C CA . CYS A 1 108 ? -16.217 10.842 27.470 1.00 91.00 108 CYS A CA 1
ATOM 859 C C . CYS A 1 108 ? -16.724 9.430 27.143 1.00 91.00 108 CYS A C 1
ATOM 861 O O . CYS A 1 108 ? -16.181 8.774 26.259 1.00 91.00 108 CYS A O 1
ATOM 863 N N . PHE A 1 109 ? -17.783 8.966 27.814 1.00 92.75 109 PHE A N 1
ATOM 864 C CA . PHE A 1 109 ? -18.361 7.653 27.520 1.00 92.75 109 PHE A CA 1
ATOM 865 C C . PHE A 1 109 ? -18.803 7.551 26.057 1.00 92.75 109 PHE A C 1
ATOM 867 O O . PHE A 1 109 ? -18.501 6.562 25.397 1.00 92.75 109 PHE A O 1
ATOM 874 N N . LEU A 1 110 ? -19.476 8.573 25.524 1.00 93.38 110 LEU A N 1
ATOM 875 C CA . LEU A 1 110 ? -19.920 8.599 24.129 1.00 93.38 110 LEU A CA 1
ATOM 876 C C . LEU A 1 110 ? -18.747 8.670 23.148 1.00 93.38 110 LEU A C 1
ATOM 878 O O . LEU A 1 110 ? -18.745 7.939 22.166 1.00 93.38 110 LEU A O 1
ATOM 882 N N . ALA A 1 111 ? -17.728 9.487 23.413 1.00 91.38 111 ALA A N 1
ATOM 883 C CA . ALA A 1 111 ? -16.546 9.572 22.556 1.00 91.38 111 ALA A CA 1
ATOM 884 C C . ALA A 1 111 ? -15.762 8.251 22.509 1.00 91.38 111 ALA A C 1
ATOM 886 O O . ALA A 1 111 ? -15.283 7.857 21.448 1.00 91.38 111 ALA A O 1
ATOM 887 N N . PHE A 1 112 ? -15.681 7.543 23.637 1.00 91.81 112 PHE A N 1
ATOM 888 C CA . PHE A 1 112 ? -15.104 6.203 23.721 1.00 91.81 112 PHE A CA 1
ATOM 889 C C . PHE A 1 112 ? -15.972 5.160 22.996 1.00 91.81 112 PHE A C 1
ATOM 891 O O . PHE A 1 112 ? -15.491 4.419 22.141 1.00 91.81 112 PHE A O 1
ATOM 898 N N . SER A 1 113 ? -17.264 5.105 23.326 1.00 93.00 113 SER A N 1
ATOM 899 C CA . SER A 1 113 ? -18.177 4.045 22.877 1.00 93.00 113 SER A CA 1
ATOM 900 C C . SER A 1 113 ? -18.633 4.191 21.426 1.00 93.00 113 SER A C 1
ATOM 902 O O . SER A 1 113 ? -18.981 3.185 20.807 1.00 93.00 113 SER A O 1
ATOM 904 N N . ASP A 1 114 ? -18.585 5.406 20.877 1.00 93.38 114 ASP A N 1
ATOM 905 C CA . ASP A 1 114 ? -18.906 5.725 19.485 1.00 93.38 114 ASP A CA 1
ATOM 906 C C . ASP A 1 114 ? -17.667 5.946 18.603 1.00 93.38 114 ASP A C 1
ATOM 908 O O . ASP A 1 114 ? -17.785 6.357 17.443 1.00 93.38 114 ASP A O 1
ATOM 912 N N . ARG A 1 115 ? -16.463 5.675 19.121 1.00 91.88 115 ARG A N 1
ATOM 913 C CA . ARG A 1 115 ? -15.249 5.615 18.299 1.00 91.88 115 ARG A CA 1
ATOM 914 C C . ARG A 1 115 ? -15.495 4.695 17.101 1.00 91.88 115 ARG A C 1
ATOM 916 O O . ARG A 1 115 ? -16.021 3.600 17.273 1.00 91.88 115 ARG A O 1
ATOM 923 N N . ASP A 1 116 ? -15.197 5.189 15.899 1.00 92.25 116 ASP A N 1
ATOM 924 C CA . ASP A 1 116 ? -15.450 4.487 14.628 1.00 92.25 116 ASP A CA 1
ATOM 925 C C . ASP A 1 116 ? -16.902 3.984 14.467 1.00 92.25 116 ASP A C 1
ATOM 927 O O . ASP A 1 116 ? -17.166 2.885 13.986 1.00 92.25 116 ASP A O 1
ATOM 931 N N . GLN A 1 117 ? -17.872 4.789 14.920 1.00 92.56 117 GLN A N 1
ATOM 932 C CA . GLN A 1 117 ? -19.310 4.474 14.914 1.00 92.56 117 GLN A CA 1
ATOM 933 C C . GLN A 1 117 ? -19.667 3.153 15.616 1.00 92.56 117 GLN A C 1
ATOM 935 O O . GLN A 1 117 ? -20.638 2.478 15.264 1.00 92.56 117 GLN A O 1
ATOM 940 N N . ASN A 1 118 ? -18.888 2.765 16.623 1.00 95.12 118 ASN A N 1
ATOM 941 C CA . ASN A 1 118 ? -19.052 1.500 17.329 1.00 95.12 118 ASN A CA 1
ATOM 942 C C . ASN A 1 118 ? -20.421 1.342 18.031 1.00 95.12 118 ASN A C 1
ATOM 944 O O . ASN A 1 118 ? -20.856 0.210 18.253 1.00 95.12 118 ASN A O 1
ATOM 948 N N . LEU A 1 119 ? -21.169 2.423 18.301 1.00 94.06 119 LEU A N 1
ATOM 949 C CA . LEU A 1 119 ? -22.555 2.328 18.786 1.00 94.06 119 LEU A CA 1
ATOM 950 C C . LEU A 1 119 ? -23.491 1.617 17.791 1.00 94.06 119 LEU A C 1
ATOM 952 O O . LEU A 1 119 ? -24.472 1.002 18.207 1.00 94.06 119 LEU A O 1
ATOM 956 N N . ASN A 1 120 ? -23.173 1.605 16.494 1.00 92.62 120 ASN A N 1
ATOM 957 C CA . ASN A 1 120 ? -23.937 0.838 15.507 1.00 92.62 120 ASN A CA 1
ATOM 958 C C . ASN A 1 120 ? -23.883 -0.675 15.770 1.00 92.62 120 ASN A C 1
ATOM 960 O O . ASN A 1 120 ? -24.833 -1.385 15.438 1.00 92.62 120 ASN A O 1
ATOM 964 N N . CYS A 1 121 ? -22.817 -1.177 16.405 1.00 94.38 121 CYS A N 1
ATOM 965 C CA . CYS A 1 121 ? -22.735 -2.576 16.821 1.00 94.38 121 CYS A CA 1
ATOM 966 C C . CYS A 1 121 ? -23.732 -2.895 17.945 1.00 94.38 121 CYS A C 1
ATOM 968 O O . CYS A 1 121 ? -24.311 -3.975 17.941 1.00 94.38 121 CYS A O 1
ATOM 970 N N . TYR A 1 122 ? -24.012 -1.951 18.852 1.00 93.62 122 TYR A N 1
ATOM 971 C CA . TYR A 1 122 ? -25.025 -2.138 19.899 1.00 93.62 122 TYR A CA 1
ATOM 972 C C . TYR A 1 122 ? -26.435 -2.336 19.318 1.00 93.62 122 TYR A C 1
ATOM 974 O O . TYR A 1 122 ? -27.227 -3.109 19.853 1.00 93.62 122 TYR A O 1
ATOM 982 N N . ARG A 1 123 ? -26.756 -1.664 18.204 1.00 89.12 123 ARG A N 1
ATOM 983 C CA . ARG A 1 123 ? -28.070 -1.764 17.547 1.00 89.12 123 ARG A CA 1
ATOM 984 C C . ARG A 1 123 ? -28.288 -3.096 16.816 1.00 89.12 123 ARG A C 1
ATOM 986 O O . ARG A 1 123 ? -29.428 -3.444 16.526 1.00 89.12 123 ARG A O 1
ATOM 993 N N . ARG A 1 124 ? -27.224 -3.829 16.479 1.00 87.94 124 ARG A N 1
ATOM 994 C CA . ARG A 1 124 ? -27.309 -5.094 15.735 1.00 87.94 124 ARG A CA 1
ATOM 995 C C . ARG A 1 124 ? -27.559 -6.244 16.707 1.00 87.94 124 ARG A C 1
ATOM 997 O O . ARG A 1 124 ? -26.713 -6.517 17.553 1.00 87.94 124 ARG A O 1
ATOM 1004 N N . ASP A 1 125 ? -28.677 -6.950 16.550 1.00 78.62 125 ASP A N 1
ATOM 1005 C CA . ASP A 1 125 ? -29.112 -7.988 17.499 1.00 78.62 125 ASP A CA 1
ATOM 1006 C C . ASP A 1 125 ? -28.056 -9.084 17.747 1.00 78.62 125 ASP A C 1
ATOM 1008 O O . ASP A 1 125 ? -27.885 -9.517 18.883 1.00 78.62 125 ASP A O 1
ATOM 1012 N N . GLY A 1 126 ? -27.274 -9.463 16.727 1.00 86.75 126 GLY A N 1
ATOM 1013 C CA . GLY A 1 126 ? -26.186 -10.445 16.859 1.00 86.75 126 GLY A CA 1
ATOM 1014 C C . GLY A 1 126 ? -24.903 -9.932 17.531 1.00 86.75 126 GLY A C 1
ATOM 1015 O O . GLY A 1 126 ? -24.063 -10.733 17.916 1.00 86.75 126 GLY A O 1
ATOM 1016 N N . LEU A 1 127 ? -24.733 -8.615 17.689 1.00 93.62 127 LEU A N 1
ATOM 1017 C CA . LEU A 1 127 ? -23.529 -8.002 18.275 1.00 93.62 127 LEU A CA 1
ATOM 1018 C C . LEU A 1 127 ? -23.800 -7.315 19.615 1.00 93.62 127 LEU A C 1
ATOM 1020 O O . LEU A 1 127 ? -22.866 -7.082 20.380 1.00 93.62 127 LEU A O 1
ATOM 1024 N N . ARG A 1 128 ? -25.063 -6.998 19.920 1.00 93.94 128 ARG A N 1
ATOM 1025 C CA . ARG A 1 128 ? -25.460 -6.277 21.133 1.00 93.94 128 ARG A CA 1
ATOM 1026 C C . ARG A 1 128 ? -24.984 -6.970 22.407 1.00 93.94 128 ARG A C 1
ATOM 1028 O O . ARG A 1 128 ? -24.453 -6.306 23.292 1.00 93.94 128 ARG A O 1
ATOM 1035 N N . GLY A 1 129 ? -25.151 -8.291 22.499 1.00 94.19 129 GLY A N 1
ATOM 1036 C CA . GLY A 1 129 ? -24.710 -9.073 23.659 1.00 94.19 129 GLY A CA 1
ATOM 1037 C C . GLY A 1 129 ? -23.201 -8.967 23.888 1.00 94.19 129 GLY A C 1
ATOM 1038 O O . GLY A 1 129 ? -22.766 -8.621 24.987 1.00 94.19 129 GLY A O 1
ATOM 1039 N N . LEU A 1 130 ? -22.414 -9.172 22.829 1.00 95.94 130 LEU A N 1
ATOM 1040 C CA . LEU A 1 130 ? -20.960 -9.048 22.871 1.00 95.94 130 LEU A CA 1
ATOM 1041 C C . LEU A 1 130 ? -20.520 -7.620 23.220 1.00 95.94 130 LEU A C 1
ATOM 1043 O O . LEU A 1 130 ? -19.722 -7.426 24.133 1.00 95.94 130 LEU A O 1
ATOM 1047 N N . TRP A 1 131 ? -21.103 -6.611 22.568 1.00 96.31 131 TRP A N 1
ATOM 1048 C CA . TRP A 1 131 ? -20.826 -5.196 22.833 1.00 96.31 131 TRP A CA 1
ATOM 1049 C C . TRP A 1 131 ? -20.972 -4.859 24.322 1.00 96.31 131 TRP A C 1
ATOM 1051 O O . TRP A 1 131 ? -20.101 -4.230 24.922 1.00 96.31 131 TRP A O 1
ATOM 1061 N N . MET A 1 132 ? -22.048 -5.346 24.939 1.00 95.06 132 MET A N 1
ATOM 1062 C CA . MET A 1 132 ? -22.360 -5.112 26.348 1.00 95.06 132 MET A CA 1
ATOM 1063 C C . MET A 1 132 ? -21.384 -5.782 27.311 1.00 95.06 132 MET A C 1
ATOM 1065 O O . MET A 1 132 ? -21.119 -5.239 28.382 1.00 95.06 132 MET A O 1
ATOM 1069 N N . ARG A 1 133 ? -20.833 -6.941 26.939 1.00 94.88 133 ARG A N 1
ATOM 1070 C CA . ARG A 1 133 ? -19.793 -7.618 27.726 1.00 94.88 133 ARG A CA 1
ATOM 1071 C C . ARG A 1 133 ? -18.408 -7.016 27.495 1.00 94.88 133 ARG A C 1
ATOM 1073 O O . ARG A 1 133 ? -17.584 -7.072 28.398 1.00 94.88 133 ARG A O 1
ATOM 1080 N N . MET A 1 134 ? -18.161 -6.412 26.332 1.00 94.69 134 MET A N 1
ATOM 1081 C CA . MET A 1 134 ? -16.866 -5.828 25.970 1.00 94.69 134 MET A CA 1
ATOM 1082 C C . MET A 1 134 ? -16.659 -4.393 26.447 1.00 94.69 134 MET A C 1
ATOM 1084 O O . MET A 1 134 ? -15.514 -4.029 26.692 1.00 94.69 134 MET A O 1
ATOM 1088 N N . VAL A 1 135 ? -17.715 -3.581 26.589 1.00 93.06 135 VAL A N 1
ATOM 1089 C CA . VAL A 1 135 ? -17.578 -2.147 26.914 1.00 93.06 135 VAL A CA 1
ATOM 1090 C C . VAL A 1 135 ? -16.730 -1.906 28.161 1.00 93.06 135 VAL A C 1
ATOM 1092 O O . VAL A 1 135 ? -15.864 -1.039 28.149 1.00 93.06 135 VAL A O 1
ATOM 1095 N N . GLU A 1 136 ? -16.930 -2.702 29.213 1.00 90.75 136 GLU A N 1
ATOM 1096 C CA . GLU A 1 136 ? -16.183 -2.569 30.460 1.00 90.75 136 GLU A CA 1
ATOM 1097 C C . GLU A 1 136 ? -14.714 -3.020 30.297 1.00 90.75 136 GLU A C 1
ATOM 1099 O O . GLU A 1 136 ? -13.847 -2.168 30.488 1.00 90.75 136 GLU A O 1
ATOM 1104 N N . PRO A 1 137 ? -14.404 -4.261 29.856 1.00 91.50 137 PRO A N 1
ATOM 1105 C CA . PRO A 1 137 ? -13.040 -4.695 29.528 1.00 91.50 137 PRO A CA 1
ATOM 1106 C C . PRO A 1 137 ? -12.271 -3.790 28.560 1.00 91.50 137 PRO A C 1
ATOM 1108 O O . PRO A 1 137 ? -11.055 -3.659 28.680 1.00 91.50 137 PRO A O 1
ATOM 1111 N N . ALA A 1 138 ? -12.961 -3.194 27.585 1.00 91.12 138 ALA A N 1
ATOM 1112 C CA . ALA A 1 138 ? -12.367 -2.277 26.618 1.00 91.12 138 ALA A CA 1
ATOM 1113 C C . ALA A 1 138 ? -12.072 -0.898 27.227 1.00 91.12 138 ALA A C 1
ATOM 1115 O O . ALA A 1 138 ? -11.168 -0.216 26.762 1.00 91.12 138 ALA A O 1
ATOM 1116 N N . SER A 1 139 ? -12.843 -0.484 28.238 1.00 86.38 139 SER A N 1
ATOM 1117 C CA . SER A 1 139 ? -12.718 0.818 28.912 1.00 86.38 139 SER A CA 1
ATOM 1118 C C . SER A 1 139 ? -11.841 0.809 30.159 1.00 86.38 139 SER A C 1
ATOM 1120 O O . SER A 1 139 ? -11.674 1.856 30.783 1.00 86.38 139 SER A O 1
ATOM 1122 N N . ASP A 1 140 ? -11.364 -0.370 30.568 1.00 76.50 140 ASP A N 1
ATOM 1123 C CA . ASP A 1 140 ? -10.609 -0.570 31.802 1.00 76.50 140 ASP A CA 1
ATOM 1124 C C . ASP A 1 140 ? -9.369 0.334 31.798 1.00 76.50 140 ASP A C 1
ATOM 1126 O O . ASP A 1 140 ? -8.423 0.051 31.063 1.00 76.50 140 ASP A O 1
ATOM 1130 N N . LEU A 1 141 ? -9.476 1.445 32.551 1.00 58.75 141 LEU A N 1
ATOM 1131 C CA . LEU A 1 141 ? -8.711 2.703 32.502 1.00 58.75 141 LEU A CA 1
ATOM 1132 C C . LEU A 1 141 ? -7.307 2.552 31.914 1.00 58.75 141 LEU A C 1
ATOM 1134 O O . LEU A 1 141 ? -6.294 2.503 32.609 1.00 58.75 141 LEU A O 1
ATOM 1138 N N . ASP A 1 142 ? -7.270 2.493 30.596 1.00 61.34 142 ASP A N 1
ATOM 1139 C CA . ASP A 1 142 ? -6.063 2.392 29.816 1.00 61.34 142 ASP A CA 1
ATOM 1140 C C . ASP A 1 142 ? -5.600 3.788 29.390 1.00 61.34 142 ASP A C 1
ATOM 1142 O O . ASP A 1 142 ? -6.268 4.801 29.624 1.00 61.34 142 ASP A O 1
ATOM 1146 N N . GLN A 1 143 ? -4.442 3.867 28.730 1.00 64.69 143 GLN A N 1
ATOM 1147 C CA . GLN A 1 143 ? -3.898 5.148 28.274 1.00 64.69 143 GLN A CA 1
ATOM 1148 C C . GLN A 1 143 ? -4.898 5.928 27.398 1.00 64.69 143 GLN A C 1
ATOM 1150 O O . GLN A 1 143 ? -4.889 7.159 27.406 1.00 64.69 143 GLN A O 1
ATOM 1155 N N . ILE A 1 144 ? -5.769 5.230 26.659 1.00 61.34 144 ILE A N 1
ATOM 1156 C CA . ILE A 1 144 ? -6.795 5.835 25.804 1.00 61.34 144 ILE A CA 1
ATOM 1157 C C . ILE A 1 144 ? -7.853 6.538 26.648 1.00 61.34 144 ILE A C 1
ATOM 1159 O O . ILE A 1 144 ? -8.131 7.720 26.422 1.00 61.34 144 ILE A O 1
ATOM 1163 N N . THR A 1 145 ? -8.407 5.840 27.636 1.00 67.25 145 THR A N 1
ATOM 1164 C CA . THR A 1 145 ? -9.419 6.405 28.529 1.00 67.25 145 THR A CA 1
ATOM 1165 C C . THR A 1 145 ? -8.828 7.550 29.355 1.00 67.25 145 THR A C 1
ATOM 1167 O O . THR A 1 145 ? -9.440 8.611 29.456 1.00 67.25 145 THR A O 1
ATOM 1170 N N . GLU A 1 146 ? -7.592 7.420 29.847 1.00 70.88 146 GLU A N 1
ATOM 1171 C CA . GLU A 1 146 ? -6.897 8.515 30.535 1.00 70.88 146 GLU A CA 1
ATOM 1172 C C . GLU A 1 146 ? -6.704 9.760 29.662 1.00 70.88 146 GLU A C 1
ATOM 1174 O O . GLU A 1 146 ? -6.931 10.880 30.121 1.00 70.88 146 GLU A O 1
ATOM 1179 N N . ASN A 1 147 ? -6.262 9.592 28.412 1.00 71.44 147 ASN A N 1
ATOM 1180 C CA . ASN A 1 147 ? -6.023 10.713 27.501 1.00 71.44 147 ASN A CA 1
ATOM 1181 C C . ASN A 1 147 ? -7.321 11.470 27.202 1.00 71.44 147 ASN A C 1
ATOM 1183 O O . ASN A 1 147 ? -7.329 12.704 27.176 1.00 71.44 147 ASN A O 1
ATOM 1187 N N . LEU A 1 148 ? -8.424 10.733 27.045 1.00 72.25 148 LEU A N 1
ATOM 1188 C CA . LEU A 1 148 ? -9.751 11.305 26.861 1.00 72.25 148 LEU A CA 1
ATOM 1189 C C . LEU A 1 148 ? -10.161 12.153 28.070 1.00 72.25 148 LEU A C 1
ATOM 1191 O O . LEU A 1 148 ? -10.660 13.263 27.907 1.00 72.25 148 LEU A O 1
ATOM 1195 N N . VAL A 1 149 ? -9.901 11.665 29.286 1.00 70.69 149 VAL A N 1
ATOM 1196 C CA . VAL A 1 149 ? -10.248 12.379 30.521 1.00 70.69 149 VAL A CA 1
ATOM 1197 C C . VAL A 1 149 ? -9.335 13.592 30.753 1.00 70.69 149 VAL A C 1
ATOM 1199 O O . VAL A 1 149 ? -9.842 14.670 31.078 1.00 70.69 149 VAL A O 1
ATOM 1202 N N . LYS A 1 150 ? -8.021 13.480 30.509 1.00 69.56 150 LYS A N 1
ATOM 1203 C CA . LYS A 1 150 ? -7.049 14.596 30.580 1.00 69.56 150 LYS A CA 1
ATOM 1204 C C . LYS A 1 150 ? -7.435 15.761 29.660 1.00 69.56 150 LYS A C 1
ATOM 1206 O O . LYS A 1 150 ? -7.316 16.922 30.057 1.00 69.56 150 LYS A O 1
ATOM 1211 N N . GLY A 1 151 ? -7.975 15.459 28.477 1.00 61.09 151 GLY A N 1
ATOM 1212 C CA . GLY A 1 151 ? -8.451 16.444 27.499 1.00 61.09 151 GLY A CA 1
ATOM 1213 C C . GLY A 1 151 ? -9.692 17.254 27.908 1.00 61.09 151 GLY A C 1
ATOM 1214 O O . GLY A 1 151 ? -10.122 18.109 27.142 1.00 61.09 151 GLY A O 1
ATOM 1215 N N . THR A 1 152 ? -10.276 17.014 29.090 1.00 61.47 152 THR A N 1
ATOM 1216 C CA . THR A 1 152 ? -11.494 17.705 29.573 1.00 61.47 152 THR A CA 1
ATOM 1217 C C . THR A 1 152 ? -11.240 18.762 30.654 1.00 61.47 152 THR A C 1
ATOM 1219 O O . THR A 1 152 ? -12.171 19.180 31.341 1.00 61.47 152 THR A O 1
ATOM 1222 N N . THR A 1 153 ? -9.986 19.176 30.851 1.00 54.72 153 THR A N 1
ATOM 1223 C CA . THR A 1 153 ? -9.556 20.043 31.966 1.00 54.72 153 THR A CA 1
ATOM 1224 C C . THR A 1 153 ? -9.751 21.554 31.731 1.00 54.72 153 THR A C 1
ATOM 1226 O O . THR A 1 153 ? -9.375 22.349 32.588 1.00 54.72 153 THR A O 1
ATOM 1229 N N . GLY A 1 154 ? -10.391 21.969 30.627 1.00 55.03 154 GLY A N 1
ATOM 1230 C CA . GLY A 1 154 ? -10.771 23.364 30.338 1.00 55.03 154 GLY A CA 1
ATOM 1231 C C . GLY A 1 154 ? -12.291 23.598 30.278 1.00 55.03 154 GLY A C 1
ATOM 1232 O O . GLY A 1 154 ? -13.035 22.726 29.836 1.00 55.03 154 GLY A O 1
ATOM 1233 N N . GLU A 1 155 ? -12.761 24.793 30.672 1.00 45.72 155 GLU A N 1
ATOM 1234 C CA . GLU A 1 155 ? -14.194 25.114 30.885 1.00 45.72 155 GLU A CA 1
ATOM 1235 C C . GLU A 1 155 ? -15.119 25.016 29.649 1.00 45.72 155 GLU A C 1
ATOM 1237 O O . GLU A 1 155 ? -16.334 25.021 29.813 1.00 45.72 155 GLU A O 1
ATOM 1242 N N . PHE A 1 156 ? -14.609 24.852 28.424 1.00 50.97 156 PHE A N 1
ATOM 1243 C CA . PHE A 1 156 ? -15.434 24.722 27.205 1.00 50.97 156 PHE A CA 1
ATOM 1244 C C . PHE A 1 156 ? -14.819 23.789 26.147 1.00 50.97 156 PHE A C 1
ATOM 1246 O O . PHE A 1 156 ? -15.017 23.966 24.941 1.00 50.97 156 PHE A O 1
ATOM 1253 N N . GLN A 1 157 ? -14.025 22.804 26.569 1.00 67.38 157 GLN A N 1
ATOM 1254 C CA . GLN A 1 157 ? -13.287 21.963 25.630 1.00 67.38 157 GLN A CA 1
ATOM 1255 C C . GLN A 1 157 ? -14.192 20.883 25.021 1.00 67.38 157 GLN A C 1
ATOM 1257 O O . GLN A 1 157 ? -14.698 20.007 25.722 1.00 67.38 157 GLN A O 1
ATOM 1262 N N . ARG A 1 158 ? -14.404 20.949 23.698 1.00 80.19 158 ARG A N 1
ATOM 1263 C CA . ARG A 1 158 ? -15.080 19.871 22.966 1.00 80.19 158 ARG A CA 1
ATOM 1264 C C . ARG A 1 158 ? -14.229 18.599 23.000 1.00 80.19 158 ARG A C 1
ATOM 1266 O O . ARG A 1 158 ? -13.018 18.667 22.801 1.00 80.19 158 ARG A O 1
ATOM 1273 N N . ILE A 1 159 ? -14.878 17.460 23.204 1.00 85.81 159 ILE A N 1
ATOM 1274 C CA . ILE A 1 159 ? -14.270 16.133 23.276 1.00 85.81 159 ILE A CA 1
ATOM 1275 C C . ILE A 1 159 ? -14.255 15.523 21.881 1.00 85.81 159 ILE A C 1
ATOM 1277 O O . ILE A 1 159 ? -15.304 15.361 21.257 1.00 85.81 159 ILE A O 1
ATOM 1281 N N . GLU A 1 160 ? -13.068 15.190 21.384 1.00 86.25 160 GLU A N 1
ATOM 1282 C CA . GLU A 1 160 ? -12.936 14.582 20.067 1.00 86.25 160 GLU A CA 1
ATOM 1283 C C . GLU A 1 160 ? -13.356 13.110 20.080 1.00 86.25 160 GLU A C 1
ATOM 1285 O O . GLU A 1 160 ? -12.877 12.317 20.891 1.00 86.25 160 GLU A O 1
ATOM 1290 N N . VAL A 1 161 ? -14.222 12.733 19.140 1.00 87.94 161 VAL A N 1
ATOM 1291 C CA . VAL A 1 161 ? -14.503 11.326 18.839 1.00 87.94 161 VAL A CA 1
ATOM 1292 C C . VAL A 1 161 ? -13.452 10.846 17.843 1.00 87.94 161 VAL A C 1
ATOM 1294 O O . VAL A 1 161 ? -13.611 11.000 16.628 1.00 87.94 161 VAL A O 1
ATOM 1297 N N . ALA A 1 162 ? -12.347 10.330 18.382 1.00 84.94 162 ALA A N 1
ATOM 1298 C CA . ALA A 1 162 ? -11.172 9.937 17.611 1.00 84.94 162 ALA A CA 1
ATOM 1299 C C . ALA A 1 162 ? -11.477 8.816 16.602 1.00 84.94 162 ALA A C 1
ATOM 1301 O O . ALA A 1 162 ? -12.311 7.949 16.859 1.00 84.94 162 ALA A O 1
ATOM 1302 N N . SER A 1 163 ? -10.755 8.807 15.479 1.00 89.75 163 SER A N 1
ATOM 1303 C CA . SER A 1 163 ? -10.660 7.634 14.598 1.00 89.75 163 SER A CA 1
ATOM 1304 C C . SER A 1 163 ? -9.593 6.666 15.125 1.00 89.75 163 SER A C 1
ATOM 1306 O O . SER A 1 163 ? -8.623 7.085 15.765 1.00 89.75 163 SER A O 1
ATOM 1308 N N . SER A 1 164 ? -9.764 5.361 14.911 1.00 91.75 164 SER A N 1
ATOM 1309 C CA . SER A 1 164 ? -8.693 4.371 15.124 1.00 91.75 164 SER A CA 1
ATOM 1310 C C . SER A 1 164 ? -7.798 4.120 13.915 1.00 91.75 164 SER A C 1
ATOM 1312 O O . SER A 1 164 ? -6.759 3.486 14.080 1.00 91.75 164 SER A O 1
ATOM 1314 N N . SER A 1 165 ? -8.135 4.644 12.734 1.00 92.31 165 SER A N 1
ATOM 1315 C CA . SER A 1 165 ? -7.286 4.509 11.546 1.00 92.31 165 SER A CA 1
ATOM 1316 C C . SER A 1 165 ? -5.914 5.158 11.744 1.00 92.31 165 SER A C 1
ATOM 1318 O O . SER A 1 165 ? -5.811 6.271 12.266 1.00 92.31 165 SER A O 1
ATOM 1320 N N . CYS A 1 166 ? -4.862 4.510 11.241 1.00 91.38 166 CYS A N 1
ATOM 1321 C CA . CYS A 1 166 ? -3.495 5.030 11.260 1.00 91.38 166 CYS A CA 1
ATOM 1322 C C . CYS A 1 166 ? -3.312 6.338 10.467 1.00 91.38 166 CYS A C 1
ATOM 1324 O O . CYS A 1 166 ? -2.363 7.076 10.724 1.00 91.38 166 CYS A O 1
ATOM 1326 N N . ASP A 1 167 ? -4.219 6.646 9.536 1.00 89.25 167 ASP A N 1
ATOM 1327 C CA . ASP A 1 167 ? -4.249 7.897 8.764 1.00 89.25 167 ASP A CA 1
ATOM 1328 C C . ASP A 1 167 ? -5.377 8.858 9.187 1.00 89.25 167 ASP A C 1
ATOM 1330 O O . ASP A 1 167 ? -5.596 9.883 8.541 1.00 89.25 167 ASP A O 1
ATOM 1334 N N . GLY A 1 168 ? -6.108 8.531 10.259 1.00 87.56 168 GLY A N 1
ATOM 1335 C CA . GLY A 1 168 ? -7.227 9.324 10.768 1.00 87.56 168 GLY A CA 1
ATOM 1336 C C . GLY A 1 168 ? -8.523 9.229 9.953 1.00 87.56 168 GLY A C 1
ATOM 1337 O O . GLY A 1 168 ? -9.511 9.867 10.324 1.00 87.56 168 GLY A O 1
ATOM 1338 N N . HIS A 1 169 ? -8.570 8.431 8.878 1.00 87.62 169 HIS A N 1
ATOM 1339 C CA . HIS A 1 169 ? -9.791 8.227 8.099 1.00 87.62 169 HIS A CA 1
ATOM 1340 C C . HIS A 1 169 ? -10.905 7.618 8.958 1.00 87.62 169 HIS A C 1
ATOM 1342 O O . HIS A 1 169 ? -10.668 6.762 9.809 1.00 87.62 169 HIS A O 1
ATOM 1348 N N . ARG A 1 170 ? -12.148 8.046 8.738 1.00 87.38 170 ARG A N 1
ATOM 1349 C CA . ARG A 1 170 ? -13.310 7.565 9.495 1.00 87.38 170 ARG A CA 1
ATOM 1350 C C . ARG A 1 170 ? -13.906 6.324 8.842 1.00 87.38 170 ARG A C 1
ATOM 1352 O O . ARG A 1 170 ? -13.969 6.226 7.621 1.00 87.38 170 ARG A O 1
ATOM 1359 N N . PHE A 1 171 ? -14.357 5.379 9.650 1.00 90.75 171 PHE A N 1
ATOM 1360 C CA . PHE A 1 171 ? -15.089 4.208 9.183 1.00 90.75 171 PHE A CA 1
ATOM 1361 C C . PHE A 1 171 ? -16.085 3.756 10.252 1.00 90.75 171 PHE A C 1
ATOM 1363 O O . PHE A 1 171 ? -16.059 4.259 11.376 1.00 90.75 171 PHE A O 1
ATOM 1370 N N . ALA A 1 172 ? -16.987 2.852 9.875 1.00 91.06 172 ALA A N 1
ATOM 1371 C CA . ALA A 1 172 ? -17.913 2.211 10.795 1.00 91.06 172 ALA A CA 1
ATOM 1372 C C . ALA A 1 172 ? -17.406 0.803 11.119 1.00 91.06 172 ALA A C 1
ATOM 1374 O O . ALA A 1 172 ? -17.312 -0.034 10.216 1.00 91.06 172 ALA A O 1
ATOM 1375 N N . CYS A 1 173 ? -17.086 0.548 12.386 1.00 93.19 173 CYS A N 1
ATOM 1376 C CA . CYS A 1 173 ? -16.665 -0.771 12.841 1.00 93.19 173 CYS A CA 1
ATOM 1377 C C . CYS A 1 173 ? -17.748 -1.823 12.578 1.00 93.19 173 CYS A C 1
ATOM 1379 O O . CYS A 1 173 ? -18.950 -1.581 12.746 1.00 93.19 173 CYS A O 1
ATOM 1381 N N . ARG A 1 174 ? -17.308 -3.017 12.183 1.00 95.81 174 ARG A N 1
ATOM 1382 C CA . ARG A 1 174 ? -18.142 -4.218 12.057 1.00 95.81 174 ARG A CA 1
ATOM 1383 C C . ARG A 1 174 ? -17.999 -5.151 13.256 1.00 95.81 174 ARG A C 1
ATOM 1385 O O . ARG A 1 174 ? -18.828 -6.045 13.404 1.00 95.81 174 ARG A O 1
ATOM 1392 N N . PHE A 1 175 ? -17.003 -4.917 14.106 1.00 97.56 175 PHE A N 1
ATOM 1393 C CA . PHE A 1 175 ? -16.738 -5.677 15.316 1.00 97.56 175 PHE A CA 1
ATOM 1394 C C . PHE A 1 175 ? -16.736 -4.761 16.557 1.00 97.56 175 PHE A C 1
ATOM 1396 O O . PHE A 1 175 ? -16.113 -3.694 16.519 1.00 97.56 175 PHE A O 1
ATOM 1403 N N . PRO A 1 176 ? -17.393 -5.148 17.673 1.00 97.00 176 PRO A N 1
ATOM 1404 C CA . PRO A 1 176 ? -17.434 -4.325 18.879 1.00 97.00 176 PRO A CA 1
ATOM 1405 C C . PRO A 1 176 ? -16.037 -4.017 19.430 1.00 97.00 176 PRO A C 1
ATOM 1407 O O . PRO A 1 176 ? -15.276 -4.920 19.765 1.00 97.00 176 PRO A O 1
ATOM 1410 N N . PHE A 1 177 ? -15.711 -2.732 19.565 1.00 96.12 177 PHE A N 1
ATOM 1411 C CA . PHE A 1 177 ? -14.461 -2.245 20.160 1.00 96.12 177 PHE A CA 1
ATOM 1412 C C . PHE A 1 177 ? -13.194 -2.859 19.534 1.00 96.12 177 PHE A C 1
ATOM 1414 O O . PHE A 1 177 ? -12.206 -3.099 20.230 1.00 96.12 177 PHE A O 1
ATOM 1421 N N . SER A 1 178 ? -13.197 -3.096 18.216 1.00 96.75 178 SER A N 1
ATOM 1422 C CA . SER A 1 178 ? -12.060 -3.672 17.478 1.00 96.75 178 SER A CA 1
ATOM 1423 C C . SER A 1 178 ? -10.739 -2.951 17.753 1.00 96.75 178 SER A C 1
ATOM 1425 O O . SER A 1 178 ? -9.721 -3.598 17.988 1.00 96.75 178 SER A O 1
ATOM 1427 N N . TRP A 1 179 ? -10.756 -1.622 17.839 1.00 94.94 179 TRP A N 1
ATOM 1428 C CA . TRP A 1 179 ? -9.582 -0.819 18.186 1.00 94.94 179 TRP A CA 1
ATOM 1429 C C . TRP A 1 179 ? -8.988 -1.159 19.566 1.00 94.94 179 TRP A C 1
ATOM 1431 O O . TRP A 1 179 ? -7.767 -1.164 19.712 1.00 94.94 179 TRP A O 1
ATOM 1441 N N . ALA A 1 180 ? -9.816 -1.484 20.565 1.00 94.19 180 ALA A N 1
ATOM 1442 C CA . ALA A 1 180 ? -9.359 -1.813 21.918 1.00 94.19 180 ALA A CA 1
ATOM 1443 C C . ALA A 1 180 ? -8.715 -3.205 21.956 1.00 94.19 180 ALA A C 1
ATOM 1445 O O . ALA A 1 180 ? -7.700 -3.424 22.621 1.00 94.19 180 ALA A O 1
ATOM 1446 N N . VAL A 1 181 ? -9.279 -4.141 21.186 1.00 95.75 181 VAL A N 1
ATOM 1447 C CA . VAL A 1 181 ? -8.708 -5.475 20.975 1.00 95.75 181 VAL A CA 1
ATOM 1448 C C . VAL A 1 181 ? -7.344 -5.373 20.296 1.00 95.75 181 VAL A C 1
ATOM 1450 O O . VAL A 1 181 ? -6.367 -5.921 20.805 1.00 95.75 181 VAL A O 1
ATOM 1453 N N . VAL A 1 182 ? -7.261 -4.632 19.187 1.00 95.56 182 VAL A N 1
ATOM 1454 C CA . VAL A 1 182 ? -6.022 -4.425 18.424 1.00 95.56 182 VAL A CA 1
ATOM 1455 C C . VAL A 1 182 ? -4.935 -3.810 19.304 1.00 95.56 182 VAL A C 1
ATOM 1457 O O . VAL A 1 182 ? -3.830 -4.344 19.388 1.00 95.56 182 VAL A O 1
ATOM 1460 N N . GLU A 1 183 ? -5.257 -2.761 20.059 1.00 91.88 183 GLU A N 1
ATOM 1461 C CA . GLU A 1 183 ? -4.292 -2.134 20.959 1.00 91.88 183 GLU A CA 1
ATOM 1462 C C . GLU A 1 183 ? -3.841 -3.080 22.089 1.00 91.88 183 GLU A C 1
ATOM 1464 O O . GLU A 1 183 ? -2.665 -3.103 22.463 1.00 91.88 183 GLU A O 1
ATOM 1469 N N . ARG A 1 184 ? -4.744 -3.901 22.646 1.00 91.75 184 ARG A N 1
ATOM 1470 C CA . ARG A 1 184 ? -4.369 -4.903 23.656 1.00 91.75 184 ARG A CA 1
ATOM 1471 C C . ARG A 1 184 ? -3.413 -5.950 23.084 1.00 91.75 184 ARG A C 1
ATOM 1473 O O . ARG A 1 184 ? -2.410 -6.254 23.732 1.00 91.75 184 ARG A O 1
ATOM 1480 N N . LEU A 1 185 ? -3.701 -6.465 21.891 1.00 93.31 185 LEU A N 1
ATOM 1481 C CA . LEU A 1 185 ? -2.861 -7.442 21.197 1.00 93.31 185 LEU A CA 1
ATOM 1482 C C . LEU A 1 185 ? -1.477 -6.869 20.877 1.00 93.31 185 LEU A C 1
ATOM 1484 O O . LEU A 1 185 ? -0.469 -7.539 21.095 1.00 93.31 185 LEU A O 1
ATOM 1488 N N . GLU A 1 186 ? -1.401 -5.606 20.458 1.00 91.50 186 GLU A N 1
ATOM 1489 C CA . GLU A 1 186 ? -0.133 -4.905 20.240 1.00 91.50 186 GLU A CA 1
ATOM 1490 C C . GLU A 1 186 ? 0.698 -4.785 21.512 1.00 91.50 186 GLU A C 1
ATOM 1492 O O . GLU A 1 186 ? 1.890 -5.092 21.501 1.00 91.50 186 GLU A O 1
ATOM 1497 N N . ARG A 1 187 ? 0.080 -4.378 22.628 1.00 88.56 187 ARG A N 1
ATOM 1498 C CA . ARG A 1 187 ? 0.777 -4.269 23.918 1.00 88.56 187 ARG A CA 1
ATOM 1499 C C . ARG A 1 187 ? 1.357 -5.613 24.358 1.00 88.56 187 ARG A C 1
ATOM 1501 O O . ARG A 1 187 ? 2.469 -5.636 24.879 1.00 88.56 187 ARG A O 1
ATOM 1508 N N . ILE A 1 188 ? 0.629 -6.710 24.148 1.00 88.25 188 ILE A N 1
ATOM 1509 C CA . ILE A 1 188 ? 1.109 -8.068 24.442 1.00 88.25 188 ILE A CA 1
ATOM 1510 C C . ILE A 1 188 ? 2.278 -8.431 23.521 1.00 88.25 188 ILE A C 1
ATOM 1512 O O . ILE A 1 188 ? 3.354 -8.786 23.996 1.00 88.25 188 ILE A O 1
ATOM 1516 N N . CYS A 1 189 ? 2.100 -8.263 22.210 1.00 85.94 189 CYS A N 1
ATOM 1517 C CA . CYS A 1 189 ? 3.095 -8.649 21.213 1.00 85.94 189 CYS A CA 1
ATOM 1518 C C . CYS A 1 189 ? 4.374 -7.793 21.229 1.00 85.94 189 CYS A C 1
ATOM 1520 O O . CYS A 1 189 ? 5.374 -8.218 20.657 1.00 85.94 189 CYS A O 1
ATOM 1522 N N . ASN A 1 190 ? 4.343 -6.589 21.812 1.00 82.69 190 ASN A N 1
ATOM 1523 C CA . ASN A 1 190 ? 5.506 -5.700 21.916 1.00 82.69 190 ASN A CA 1
ATOM 1524 C C . ASN A 1 190 ? 6.299 -5.885 23.223 1.00 82.69 190 ASN A C 1
ATOM 1526 O O . ASN A 1 190 ? 7.474 -5.526 23.264 1.00 82.69 190 ASN A O 1
ATOM 1530 N N . LYS A 1 191 ? 5.675 -6.395 24.296 1.00 71.62 191 LYS A N 1
ATOM 1531 C CA . LYS A 1 191 ? 6.327 -6.585 25.608 1.00 71.62 191 LYS A CA 1
ATOM 1532 C C . LYS A 1 191 ? 7.114 -7.891 25.709 1.00 71.62 191 LYS A C 1
ATOM 1534 O O . LYS A 1 191 ? 8.090 -7.951 26.449 1.00 71.62 191 LYS A O 1
ATOM 1539 N N . GLU A 1 192 ? 6.711 -8.912 24.967 1.00 64.88 192 GLU A N 1
ATOM 1540 C CA . GLU A 1 192 ? 7.352 -10.223 24.979 1.00 64.88 192 GLU A CA 1
ATOM 1541 C C . GLU A 1 192 ? 8.361 -10.330 23.825 1.00 64.88 192 GLU A C 1
ATOM 1543 O O . GLU A 1 192 ? 8.000 -10.282 22.652 1.00 64.88 192 GLU A O 1
ATOM 1548 N N . GLN A 1 193 ? 9.648 -10.496 24.149 1.00 55.88 193 GLN A N 1
ATOM 1549 C CA . GLN A 1 193 ? 10.720 -10.735 23.164 1.00 55.88 193 GLN A CA 1
ATOM 1550 C C . GLN A 1 193 ? 10.644 -12.133 22.514 1.00 55.88 193 GLN A C 1
ATOM 1552 O O . GLN A 1 193 ? 11.467 -12.465 21.658 1.00 55.88 193 GLN A O 1
ATOM 1557 N N . GLN A 1 194 ? 9.679 -12.967 22.915 1.00 52.38 194 GLN A N 1
ATOM 1558 C CA . GLN A 1 194 ? 9.516 -14.337 22.436 1.00 52.38 194 GLN A CA 1
ATOM 1559 C C . GLN A 1 194 ? 8.618 -14.428 21.195 1.00 52.38 194 GLN A C 1
ATOM 1561 O O . GLN A 1 194 ? 7.587 -13.771 21.087 1.00 52.38 194 GLN A O 1
ATOM 1566 N N . ARG A 1 195 ? 9.023 -15.288 20.253 1.00 61.06 195 ARG A N 1
ATOM 1567 C CA . ARG A 1 195 ? 8.374 -15.516 18.948 1.00 61.06 195 ARG A CA 1
ATOM 1568 C C . ARG A 1 195 ? 7.295 -16.610 18.965 1.00 61.06 195 ARG A C 1
ATOM 1570 O O . ARG A 1 195 ? 6.918 -17.100 17.906 1.00 61.06 195 ARG A O 1
ATOM 1577 N N . GLU A 1 196 ? 6.821 -17.032 20.132 1.00 79.50 196 GLU A N 1
ATOM 1578 C CA . GLU A 1 196 ? 5.872 -18.147 20.230 1.00 79.50 196 GLU A CA 1
ATOM 1579 C C . GLU A 1 196 ? 4.432 -17.625 20.235 1.00 79.50 196 GLU A C 1
ATOM 1581 O O . GLU A 1 196 ? 3.898 -17.228 21.271 1.00 79.50 196 GLU A O 1
ATOM 1586 N N . ALA A 1 197 ? 3.807 -17.615 19.053 1.00 84.31 197 ALA A N 1
ATOM 1587 C CA . ALA A 1 197 ? 2.434 -17.147 18.847 1.00 84.31 197 ALA A CA 1
ATOM 1588 C C . ALA A 1 197 ? 1.425 -17.830 19.789 1.00 84.31 197 ALA A C 1
ATOM 1590 O O . ALA A 1 197 ? 0.548 -17.168 20.335 1.00 84.31 197 ALA A O 1
ATOM 1591 N N . GLU A 1 198 ? 1.595 -19.131 20.041 1.00 86.31 198 GLU A N 1
ATOM 1592 C CA . GLU A 1 198 ? 0.744 -19.919 20.946 1.00 86.31 198 GLU A CA 1
ATOM 1593 C C . GLU A 1 198 ? 0.750 -19.369 22.374 1.00 86.31 198 GLU A C 1
ATOM 1595 O O . GLU A 1 198 ? -0.306 -19.109 22.948 1.00 86.31 198 GLU A O 1
ATOM 1600 N N . ARG A 1 199 ? 1.936 -19.098 22.924 1.00 88.44 199 ARG A N 1
ATOM 1601 C CA . ARG A 1 199 ? 2.080 -18.561 24.280 1.00 88.44 199 ARG A CA 1
ATOM 1602 C C . ARG A 1 199 ? 1.475 -17.162 24.406 1.00 88.44 199 ARG A C 1
ATOM 1604 O O . ARG A 1 199 ? 0.865 -16.836 25.423 1.00 88.44 199 ARG A O 1
ATOM 1611 N N . LEU A 1 200 ? 1.631 -16.328 23.377 1.00 91.69 200 LEU A N 1
ATOM 1612 C CA . LEU A 1 200 ? 1.031 -14.991 23.338 1.00 91.69 200 LEU A CA 1
ATOM 1613 C C . LEU A 1 200 ? -0.496 -15.051 23.237 1.00 91.69 200 LEU A C 1
ATOM 1615 O O . LEU A 1 200 ? -1.175 -14.231 23.856 1.00 91.69 200 LEU A O 1
ATOM 1619 N N . MET A 1 201 ? -1.030 -16.030 22.505 1.00 92.75 201 MET A N 1
ATOM 1620 C CA . MET A 1 201 ? -2.466 -16.280 22.431 1.00 92.75 201 MET A CA 1
ATOM 1621 C C . MET A 1 201 ? -3.017 -16.700 23.793 1.00 92.75 201 MET A C 1
ATOM 1623 O O . MET A 1 201 ? -3.985 -16.110 24.266 1.00 92.75 201 MET A O 1
ATOM 1627 N N . GLU A 1 202 ? -2.376 -17.655 24.470 1.00 92.38 202 GLU A N 1
ATOM 1628 C CA . GLU A 1 202 ? -2.772 -18.066 25.822 1.00 92.38 202 GLU A CA 1
ATOM 1629 C C . GLU A 1 202 ? -2.707 -16.906 26.818 1.00 92.38 202 GLU A C 1
ATOM 1631 O O . GLU A 1 202 ? -3.605 -16.745 27.644 1.00 92.38 202 GLU A O 1
ATOM 1636 N N . LEU A 1 203 ? -1.675 -16.060 26.731 1.00 92.31 203 LEU A N 1
ATOM 1637 C CA . LEU A 1 203 ? -1.564 -14.862 27.559 1.00 92.31 203 LEU A CA 1
ATOM 1638 C C . LEU A 1 203 ? -2.721 -13.890 27.290 1.00 92.31 203 LEU A C 1
ATOM 1640 O O . LEU A 1 203 ? -3.312 -13.365 28.234 1.00 92.31 203 LEU A O 1
ATOM 1644 N N . PHE A 1 204 ? -3.068 -13.667 26.021 1.00 94.00 204 PHE A N 1
ATOM 1645 C CA . PHE A 1 204 ? -4.203 -12.828 25.643 1.00 94.00 204 PHE A CA 1
ATOM 1646 C C . PHE A 1 204 ? -5.519 -13.370 26.206 1.00 94.00 204 PHE A C 1
ATOM 1648 O O . PHE A 1 204 ? -6.218 -12.634 26.905 1.00 94.00 204 PHE A O 1
ATOM 1655 N N . LEU A 1 205 ? -5.822 -14.645 25.955 1.00 95.19 205 LEU A N 1
ATOM 1656 C CA . LEU A 1 205 ? -7.069 -15.287 26.369 1.00 95.19 205 LEU A CA 1
ATOM 1657 C C . LEU A 1 205 ? -7.196 -15.353 27.893 1.00 95.19 205 LEU A C 1
ATOM 1659 O O . LEU A 1 205 ? -8.194 -14.909 28.450 1.00 95.19 205 LEU A O 1
ATOM 1663 N N . ASN A 1 206 ? -6.158 -15.831 28.581 1.00 93.25 206 ASN A N 1
ATOM 1664 C CA . ASN A 1 206 ? -6.250 -16.144 30.005 1.00 93.25 206 ASN A CA 1
ATOM 1665 C C . ASN A 1 206 ? -5.969 -14.938 30.910 1.00 93.25 206 ASN A C 1
ATOM 1667 O O . ASN A 1 206 ? -6.508 -14.865 32.014 1.00 93.25 206 ASN A O 1
ATOM 1671 N N . SER A 1 207 ? -5.121 -13.997 30.477 1.00 89.31 207 SER A N 1
ATOM 1672 C CA . SER A 1 207 ? -4.614 -12.916 31.343 1.00 89.31 207 SER A CA 1
ATOM 1673 C C . SER A 1 207 ? -5.188 -11.538 31.028 1.00 89.31 207 SER A C 1
ATOM 1675 O O . SER A 1 207 ? -4.784 -10.556 31.655 1.00 89.31 207 SER A O 1
ATOM 1677 N N . THR A 1 208 ? -6.121 -11.424 30.077 1.00 92.19 208 THR A N 1
ATOM 1678 C CA . THR A 1 208 ? -6.793 -10.149 29.797 1.00 92.19 208 THR A CA 1
ATOM 1679 C C . THR A 1 208 ? -8.310 -10.260 29.910 1.00 92.19 208 THR A C 1
ATOM 1681 O O . THR A 1 208 ? -8.881 -11.207 29.373 1.00 92.19 208 THR A O 1
ATOM 1684 N N . PRO A 1 209 ? -8.994 -9.272 30.526 1.00 93.75 209 PRO A N 1
ATOM 1685 C CA . PRO A 1 209 ? -10.456 -9.269 30.590 1.00 93.75 209 PRO A CA 1
ATOM 1686 C C . PRO A 1 209 ? -11.119 -9.317 29.207 1.00 93.75 209 PRO A C 1
ATOM 1688 O O . PRO A 1 209 ? -12.151 -9.956 29.033 1.00 93.75 209 PRO A O 1
ATOM 1691 N N . ILE A 1 210 ? -10.513 -8.669 28.202 1.00 94.75 210 ILE A N 1
ATOM 1692 C CA . ILE A 1 210 ? -11.042 -8.670 26.833 1.00 94.75 210 ILE A CA 1
ATOM 1693 C C . ILE A 1 210 ? -10.889 -10.045 26.169 1.00 94.75 210 ILE A C 1
ATOM 1695 O O . ILE A 1 210 ? -11.818 -10.501 25.512 1.00 94.75 210 ILE A O 1
ATOM 1699 N N . GLY A 1 211 ? -9.763 -10.733 26.385 1.00 95.50 211 GLY A N 1
ATOM 1700 C CA . GLY A 1 211 ? -9.539 -12.088 25.886 1.00 95.50 211 GLY A CA 1
ATOM 1701 C C . GLY A 1 211 ? -10.497 -13.099 26.510 1.00 95.50 211 GLY A C 1
ATOM 1702 O O . GLY A 1 211 ? -11.064 -13.903 25.780 1.00 95.50 211 GLY A O 1
ATOM 1703 N N . GLN A 1 212 ? -10.765 -12.988 27.814 1.00 95.69 212 GLN A N 1
ATOM 1704 C CA . GLN A 1 212 ? -11.719 -13.849 28.524 1.00 95.69 212 GLN A CA 1
ATOM 1705 C C . GLN A 1 212 ? -13.146 -13.700 27.977 1.00 95.69 212 GLN A C 1
ATOM 1707 O O . GLN A 1 212 ? -13.808 -14.697 27.711 1.00 95.69 212 GLN A O 1
ATOM 1712 N N . VAL A 1 213 ? -13.607 -12.467 27.721 1.00 96.44 213 VAL A N 1
ATOM 1713 C CA . VAL A 1 213 ? -14.930 -12.244 27.105 1.00 96.44 213 VAL A CA 1
ATOM 1714 C C . VAL A 1 213 ? -15.019 -12.866 25.711 1.00 96.44 213 VAL A C 1
ATOM 1716 O O . VAL A 1 213 ? -16.049 -13.436 25.365 1.00 96.44 213 VAL A O 1
ATOM 1719 N N . LEU A 1 214 ? -13.951 -12.768 24.916 1.00 97.19 214 LEU A N 1
ATOM 1720 C CA . LEU A 1 214 ? -13.902 -13.347 23.572 1.00 97.19 214 LEU A CA 1
ATOM 1721 C C . LEU A 1 214 ? -13.729 -14.873 23.586 1.00 97.19 214 LEU A C 1
ATOM 1723 O O . LEU A 1 214 ? -14.085 -15.536 22.619 1.00 97.19 214 LEU A O 1
ATOM 1727 N N . GLN A 1 215 ? -13.181 -15.443 24.655 1.00 96.06 215 GLN A N 1
ATOM 1728 C CA . GLN A 1 215 ? -13.059 -16.890 24.818 1.00 96.06 215 GLN A CA 1
ATOM 1729 C C . GLN A 1 215 ? -14.427 -17.559 25.020 1.00 96.06 215 GLN A C 1
ATOM 1731 O O . GLN A 1 215 ? -14.623 -18.686 24.575 1.00 96.06 215 GLN A O 1
ATOM 1736 N N . ASP A 1 216 ? -15.379 -16.846 25.627 1.00 94.19 216 ASP A N 1
ATOM 1737 C CA . ASP A 1 216 ? -16.756 -17.308 25.843 1.00 94.19 216 ASP A CA 1
ATOM 1738 C C . ASP A 1 216 ? -17.647 -17.224 24.588 1.00 94.19 216 ASP A C 1
ATOM 1740 O O . ASP A 1 216 ? -18.822 -17.589 24.645 1.00 94.19 216 ASP A O 1
ATOM 1744 N N . GLU A 1 217 ? -17.140 -16.677 23.482 1.00 95.25 217 GLU A N 1
ATOM 1745 C CA . GLU A 1 217 ? -17.888 -16.491 22.236 1.00 95.25 217 GLU A CA 1
ATOM 1746 C C . GLU A 1 217 ? -17.457 -17.486 21.159 1.00 95.25 217 GLU A C 1
ATOM 1748 O O . GLU A 1 217 ? -16.280 -17.833 21.017 1.00 95.25 217 GLU A O 1
ATOM 1753 N N . GLU A 1 218 ? -18.419 -17.896 20.337 1.00 94.38 218 GLU A N 1
ATOM 1754 C CA . GLU A 1 218 ? -18.161 -18.731 19.168 1.00 94.38 218 GLU A CA 1
ATOM 1755 C C . GLU A 1 218 ? -17.500 -17.915 18.044 1.00 94.38 218 GLU A C 1
ATOM 1757 O O . GLU A 1 218 ? -17.862 -16.766 17.774 1.00 94.38 218 GLU A O 1
ATOM 1762 N N . ALA A 1 219 ? -16.532 -18.521 17.353 1.00 94.44 219 ALA A N 1
ATOM 1763 C CA . ALA A 1 219 ? -15.837 -17.919 16.218 1.00 94.44 219 ALA A CA 1
ATOM 1764 C C . ALA A 1 219 ? -16.699 -17.941 14.940 1.00 94.44 219 ALA A C 1
ATOM 1766 O O . ALA A 1 219 ? -16.398 -18.637 13.972 1.00 94.44 219 ALA A O 1
ATOM 1767 N N . ILE A 1 220 ? -17.788 -17.169 14.926 1.00 93.56 220 ILE A N 1
ATOM 1768 C CA . ILE A 1 220 ? -18.686 -17.074 13.767 1.00 93.56 220 ILE A CA 1
ATOM 1769 C C . ILE A 1 220 ? -17.960 -16.363 12.604 1.00 93.56 220 ILE A C 1
ATOM 1771 O O . ILE A 1 220 ? -17.442 -15.262 12.815 1.00 93.56 220 ILE A O 1
ATOM 1775 N N . PRO A 1 221 ? -17.958 -16.906 11.366 1.00 93.00 221 PRO A N 1
ATOM 1776 C CA . PRO A 1 221 ? -17.211 -16.337 10.238 1.00 93.00 221 PRO A CA 1
ATOM 1777 C C . PRO A 1 221 ? -17.497 -14.858 9.954 1.00 93.00 221 PRO A C 1
ATOM 1779 O O . PRO A 1 221 ? -16.563 -14.091 9.739 1.00 93.00 221 PRO A O 1
ATOM 1782 N N . ASP A 1 222 ? -18.761 -14.431 10.019 1.00 94.25 222 ASP A N 1
ATOM 1783 C CA . ASP A 1 222 ? -19.144 -13.026 9.813 1.00 94.25 222 ASP A CA 1
ATOM 1784 C C . ASP A 1 222 ? -18.564 -12.099 10.892 1.00 94.25 222 ASP A C 1
ATOM 1786 O O . ASP A 1 222 ? -18.179 -10.962 10.608 1.00 94.25 222 ASP A O 1
ATOM 1790 N N . LEU A 1 223 ? -18.468 -12.587 12.132 1.00 95.50 223 LEU A N 1
ATOM 1791 C CA . LEU A 1 223 ? -17.925 -11.838 13.261 1.00 95.50 223 LEU A CA 1
ATOM 1792 C C . LEU A 1 223 ? -16.400 -11.719 13.158 1.00 95.50 223 LEU A C 1
ATOM 1794 O O . LEU A 1 223 ? -15.857 -10.622 13.291 1.00 95.50 223 LEU A O 1
ATOM 1798 N N . VAL A 1 224 ? -15.717 -12.823 12.842 1.00 97.81 224 VAL A N 1
ATOM 1799 C CA . VAL A 1 224 ? -14.266 -12.833 12.587 1.00 97.81 224 VAL A CA 1
ATOM 1800 C C . VAL A 1 224 ? -13.933 -11.970 11.365 1.00 97.81 224 VAL A C 1
ATOM 1802 O O . VAL A 1 224 ? -13.019 -11.149 11.414 1.00 97.81 224 VAL A O 1
ATOM 1805 N N . GLY A 1 225 ? -14.723 -12.068 10.293 1.00 97.56 225 GLY A N 1
ATOM 1806 C CA . GLY A 1 225 ? -14.594 -11.230 9.101 1.00 97.56 225 GLY A CA 1
ATOM 1807 C C . GLY A 1 225 ? -14.801 -9.747 9.402 1.00 97.56 225 GLY A C 1
ATOM 1808 O O . GLY A 1 225 ? -14.068 -8.906 8.881 1.00 97.56 225 GLY A O 1
ATOM 1809 N N . GLY A 1 226 ? -15.740 -9.420 10.295 1.00 97.62 226 GLY A N 1
ATOM 1810 C CA . GLY A 1 226 ? -15.922 -8.071 10.828 1.00 97.62 226 GLY A CA 1
ATOM 1811 C C . GLY A 1 226 ? -14.684 -7.550 11.563 1.00 97.62 226 GLY A C 1
ATOM 1812 O O . GLY A 1 226 ? -14.295 -6.402 11.356 1.00 97.62 226 GLY A O 1
ATOM 1813 N N . PHE A 1 227 ? -14.019 -8.395 12.357 1.00 98.56 227 PHE A N 1
ATOM 1814 C CA . PHE A 1 227 ? -12.758 -8.030 13.007 1.00 98.56 227 PHE A CA 1
ATOM 1815 C C . PHE A 1 227 ? -11.626 -7.818 11.992 1.00 98.56 227 PHE A C 1
ATOM 1817 O O . PHE A 1 227 ? -10.955 -6.792 12.054 1.00 98.56 227 PHE A O 1
ATOM 1824 N N . CYS A 1 228 ? -11.439 -8.729 11.027 1.00 98.38 228 CYS A N 1
ATOM 1825 C CA . CYS A 1 228 ? -10.441 -8.584 9.957 1.00 98.38 228 CYS A CA 1
ATOM 1826 C C . CYS A 1 228 ? -10.647 -7.294 9.151 1.00 98.38 228 CYS A C 1
ATOM 1828 O O . CYS A 1 228 ? -9.690 -6.572 8.872 1.00 98.38 228 CYS A O 1
ATOM 1830 N N . HIS A 1 229 ? -11.902 -6.986 8.810 1.00 97.81 229 HIS A N 1
ATOM 1831 C CA . HIS A 1 229 ? -12.282 -5.752 8.129 1.00 97.81 229 HIS A CA 1
ATOM 1832 C C . HIS A 1 229 ? -11.809 -4.517 8.907 1.00 97.81 229 HIS A C 1
ATOM 1834 O O . HIS A 1 229 ? -11.135 -3.645 8.353 1.00 97.81 229 HIS A O 1
ATOM 1840 N N . ASP A 1 230 ? -12.135 -4.457 10.198 1.00 98.25 230 ASP A N 1
ATOM 1841 C CA . ASP A 1 230 ? -11.774 -3.327 11.048 1.00 98.25 230 ASP A CA 1
ATOM 1842 C C . ASP A 1 230 ? -10.259 -3.248 11.268 1.00 98.25 230 ASP A C 1
ATOM 1844 O O . ASP A 1 230 ? -9.681 -2.172 11.159 1.00 98.25 230 ASP A O 1
ATOM 1848 N N . LEU A 1 231 ? -9.591 -4.381 11.498 1.00 98.25 231 LEU A N 1
ATOM 1849 C CA . LEU A 1 231 ? -8.141 -4.476 11.675 1.00 98.25 231 LEU A CA 1
ATOM 1850 C C . LEU A 1 231 ? -7.375 -3.885 10.484 1.00 98.25 231 LEU A C 1
ATOM 1852 O O . LEU A 1 231 ? -6.446 -3.097 10.673 1.00 98.25 231 LEU A O 1
ATOM 1856 N N . VAL A 1 232 ? -7.775 -4.228 9.257 1.00 97.44 232 VAL A N 1
ATOM 1857 C CA . VAL A 1 232 ? -7.145 -3.688 8.047 1.00 97.44 232 VAL A CA 1
ATOM 1858 C C . VAL A 1 232 ? -7.361 -2.176 7.951 1.00 97.44 232 VAL A C 1
ATOM 1860 O O . VAL A 1 232 ? -6.412 -1.456 7.647 1.00 97.44 232 VAL A O 1
ATOM 1863 N N . ARG A 1 233 ? -8.562 -1.671 8.270 1.00 96.50 233 ARG A N 1
ATOM 1864 C CA . ARG A 1 233 ? -8.846 -0.223 8.300 1.00 96.50 233 ARG A CA 1
ATOM 1865 C C . ARG A 1 233 ? -8.070 0.522 9.387 1.00 96.50 233 ARG A C 1
ATOM 1867 O O . ARG A 1 233 ? -7.670 1.658 9.167 1.00 96.50 233 ARG A O 1
ATOM 1874 N N . ILE A 1 234 ? -7.838 -0.110 10.534 1.00 96.38 234 ILE A N 1
ATOM 1875 C CA . ILE A 1 234 ? -7.047 0.460 11.630 1.00 96.38 234 ILE A CA 1
ATOM 1876 C C . ILE A 1 234 ? -5.580 0.610 11.211 1.00 96.38 234 ILE A C 1
ATOM 1878 O O . ILE A 1 234 ? -4.935 1.607 11.532 1.00 96.38 234 ILE A O 1
ATOM 1882 N N . ARG A 1 235 ? -5.023 -0.393 10.521 1.00 96.19 235 ARG A N 1
ATOM 1883 C CA . ARG A 1 235 ? -3.568 -0.520 10.343 1.00 96.19 235 ARG A CA 1
ATOM 1884 C C . ARG A 1 235 ? -3.054 -0.116 8.965 1.00 96.19 235 ARG A C 1
ATOM 1886 O O . ARG A 1 235 ? -1.874 0.213 8.854 1.00 96.19 235 ARG A O 1
ATOM 1893 N N . ILE A 1 236 ? -3.895 -0.107 7.934 1.00 95.00 236 ILE A N 1
ATOM 1894 C CA . ILE A 1 236 ? -3.511 0.278 6.572 1.00 95.00 236 ILE A CA 1
ATOM 1895 C C . ILE A 1 236 ? -4.237 1.567 6.179 1.00 95.00 236 ILE A C 1
ATOM 1897 O O . ILE A 1 236 ? -5.453 1.680 6.287 1.00 95.00 236 ILE A O 1
ATOM 1901 N N . ALA A 1 237 ? -3.474 2.538 5.680 1.00 92.38 237 ALA A N 1
ATOM 1902 C CA . ALA A 1 237 ? -4.002 3.830 5.263 1.00 92.38 237 ALA A CA 1
ATOM 1903 C C . ALA A 1 237 ? -4.845 3.734 3.977 1.00 92.38 237 ALA A C 1
ATOM 1905 O O . ALA A 1 237 ? -4.498 3.009 3.038 1.00 92.38 237 ALA A O 1
ATOM 1906 N N . ARG A 1 238 ? -5.899 4.555 3.899 1.00 89.25 238 ARG A N 1
ATOM 1907 C CA . ARG A 1 238 ? -6.737 4.805 2.710 1.00 89.25 238 ARG A CA 1
ATOM 1908 C C . ARG A 1 238 ? -7.379 3.544 2.110 1.00 89.25 238 ARG A C 1
ATOM 1910 O O . ARG A 1 238 ? -7.515 3.421 0.892 1.00 89.25 238 ARG A O 1
ATOM 1917 N N . VAL A 1 239 ? -7.772 2.597 2.958 1.00 93.25 239 VAL A N 1
ATOM 1918 C CA . VAL A 1 239 ? -8.416 1.342 2.542 1.00 93.25 239 VAL A CA 1
ATOM 1919 C C . VAL A 1 239 ? -9.864 1.579 2.094 1.00 93.25 239 VAL A C 1
ATOM 1921 O O . VAL A 1 239 ? -10.674 2.153 2.831 1.00 93.25 239 VAL A O 1
ATOM 1924 N N . THR A 1 240 ? -10.205 1.090 0.900 1.00 92.50 240 THR A N 1
ATOM 1925 C CA . THR A 1 240 ? -11.565 1.120 0.334 1.00 92.50 240 THR A CA 1
ATOM 1926 C C . THR A 1 240 ? -12.312 -0.197 0.579 1.00 92.50 240 THR A C 1
ATOM 1928 O O . THR A 1 240 ? -11.709 -1.211 0.923 1.00 92.50 240 THR A O 1
ATOM 1931 N N . GLU A 1 241 ? -13.636 -0.206 0.386 1.00 92.75 241 GLU A N 1
ATOM 1932 C CA . GLU A 1 241 ? -14.434 -1.442 0.491 1.00 92.75 241 GLU A CA 1
ATOM 1933 C C . GLU A 1 241 ? -14.034 -2.493 -0.554 1.00 92.75 241 GLU A C 1
ATOM 1935 O O . GLU A 1 241 ? -13.966 -3.672 -0.228 1.00 92.75 241 GLU A O 1
ATOM 1940 N N . GLU A 1 242 ? -13.686 -2.080 -1.776 1.00 92.44 242 GLU A N 1
ATOM 1941 C CA . GLU A 1 242 ? -13.204 -2.988 -2.831 1.00 92.44 242 GLU A CA 1
ATOM 1942 C C . GLU A 1 242 ? -11.931 -3.734 -2.401 1.00 92.44 242 GLU A C 1
ATOM 1944 O O . GLU A 1 242 ? -11.796 -4.934 -2.626 1.00 92.44 242 GLU A O 1
ATOM 1949 N N . MET A 1 243 ? -11.011 -3.054 -1.708 1.00 95.06 243 MET A N 1
ATOM 1950 C CA . MET A 1 243 ? -9.807 -3.694 -1.165 1.00 95.06 243 MET A CA 1
ATOM 1951 C C . MET A 1 243 ? -10.151 -4.690 -0.056 1.00 95.06 243 MET A C 1
ATOM 1953 O O . MET A 1 243 ? -9.533 -5.746 0.042 1.00 95.06 243 MET A O 1
ATOM 1957 N N . LEU A 1 244 ? -11.146 -4.386 0.778 1.00 95.44 244 LEU A N 1
ATOM 1958 C CA . LEU A 1 244 ? -11.574 -5.272 1.866 1.00 95.44 244 LEU A CA 1
ATOM 1959 C C . LEU A 1 244 ? -12.303 -6.513 1.343 1.00 95.44 244 LEU A C 1
ATOM 1961 O O . LEU A 1 244 ? -12.134 -7.587 1.917 1.00 95.44 244 LEU A O 1
ATOM 1965 N N . GLN A 1 245 ? -13.033 -6.394 0.230 1.00 94.00 245 GLN A N 1
ATOM 1966 C CA . GLN A 1 245 ? -13.623 -7.532 -0.486 1.00 94.00 245 GLN A CA 1
ATOM 1967 C C . GLN A 1 245 ? -12.564 -8.511 -1.012 1.00 94.00 245 GLN A C 1
ATOM 1969 O O . GLN A 1 245 ? -12.853 -9.694 -1.152 1.00 94.00 245 GLN A O 1
ATOM 1974 N N . VAL A 1 246 ? -11.335 -8.044 -1.251 1.00 94.31 246 VAL A N 1
ATOM 1975 C CA . VAL A 1 246 ? -10.192 -8.901 -1.592 1.00 94.31 246 VAL A CA 1
ATOM 1976 C C . VAL A 1 246 ? -9.514 -9.444 -0.335 1.00 94.31 246 VAL A C 1
ATOM 1978 O O . VAL A 1 246 ? -9.322 -10.649 -0.202 1.00 94.31 246 VAL A O 1
ATOM 1981 N N . LEU A 1 247 ? -9.143 -8.568 0.601 1.00 96.12 247 LEU A N 1
ATOM 1982 C CA . LEU A 1 247 ? -8.270 -8.930 1.718 1.00 96.12 247 LEU A CA 1
ATOM 1983 C C . LEU A 1 247 ? -8.966 -9.804 2.766 1.00 96.12 247 LEU A C 1
ATOM 1985 O O . LEU A 1 247 ? -8.390 -10.799 3.200 1.00 96.12 247 LEU A O 1
ATOM 1989 N N . VAL A 1 248 ? -10.199 -9.474 3.165 1.00 96.88 248 VAL A N 1
ATOM 1990 C CA . VAL A 1 248 ? -10.884 -10.173 4.267 1.00 96.88 248 VAL A CA 1
ATOM 1991 C C . VAL A 1 248 ? -11.133 -11.653 3.944 1.00 96.88 248 VAL A C 1
ATOM 1993 O O . VAL A 1 248 ? -10.780 -12.488 4.778 1.00 96.88 248 VAL A O 1
ATOM 1996 N N . PRO A 1 249 ? -11.650 -12.038 2.759 1.00 96.44 249 PRO A N 1
ATOM 1997 C CA . PRO A 1 249 ? -11.848 -13.453 2.440 1.00 96.44 249 PRO A CA 1
ATOM 1998 C C . PRO A 1 249 ? -10.550 -14.264 2.372 1.00 96.44 249 PRO A C 1
ATOM 2000 O O . PRO A 1 249 ? -10.554 -15.449 2.702 1.00 96.44 249 PRO A O 1
ATOM 2003 N N . VAL A 1 250 ? -9.439 -13.658 1.935 1.00 96.25 250 VAL A N 1
ATOM 2004 C CA . VAL A 1 250 ? -8.124 -14.327 1.913 1.00 96.25 250 VAL A CA 1
ATOM 2005 C C . VAL A 1 250 ? -7.570 -14.464 3.333 1.00 96.25 250 VAL A C 1
ATOM 2007 O O . VAL A 1 250 ? -7.049 -15.518 3.683 1.00 96.25 250 VAL A O 1
ATOM 2010 N N . MET A 1 251 ? -7.737 -13.445 4.188 1.00 96.56 251 MET A N 1
ATOM 2011 C CA . MET A 1 251 ? -7.369 -13.538 5.606 1.00 96.56 251 MET A CA 1
ATOM 2012 C C . MET A 1 251 ? -8.121 -14.671 6.308 1.00 96.56 251 MET A C 1
ATOM 2014 O O . MET A 1 251 ? -7.494 -15.464 6.998 1.00 96.56 251 MET A O 1
ATOM 2018 N N . LEU A 1 252 ? -9.440 -14.772 6.103 1.00 95.62 252 LEU A N 1
ATOM 2019 C CA . LEU A 1 252 ? -10.268 -15.806 6.731 1.00 95.62 252 LEU A CA 1
ATOM 2020 C C . LEU A 1 252 ? -9.869 -17.225 6.306 1.00 95.62 252 LEU A C 1
ATOM 2022 O O . LEU A 1 252 ? -9.830 -18.115 7.148 1.00 95.62 252 LEU A O 1
ATOM 2026 N N . ARG A 1 253 ? -9.534 -17.437 5.026 1.00 93.94 253 ARG A N 1
ATOM 2027 C CA . ARG A 1 253 ? -9.037 -18.735 4.529 1.00 93.94 253 ARG A CA 1
ATOM 2028 C C . ARG A 1 253 ? -7.628 -19.070 5.009 1.00 93.94 253 ARG A C 1
ATOM 2030 O O . ARG A 1 253 ? -7.300 -20.243 5.142 1.00 93.94 253 ARG A O 1
ATOM 2037 N N . GLY A 1 254 ? -6.820 -18.052 5.297 1.00 92.38 254 GLY A N 1
ATOM 2038 C CA . GLY A 1 254 ? -5.485 -18.213 5.867 1.00 92.38 254 GLY A CA 1
ATOM 2039 C C . GLY A 1 254 ? -5.466 -18.558 7.360 1.00 92.38 254 GLY A C 1
ATOM 2040 O O . GLY A 1 254 ? -4.388 -18.832 7.886 1.00 92.38 254 GLY A O 1
ATOM 2041 N N . LEU A 1 255 ? -6.611 -18.533 8.054 1.00 93.56 255 LEU A N 1
ATOM 2042 C CA . LEU A 1 255 ? -6.686 -18.897 9.469 1.00 93.56 255 LEU A CA 1
ATOM 2043 C C . LEU A 1 255 ? -6.455 -20.401 9.666 1.00 93.56 255 LEU A C 1
ATOM 2045 O O . LEU A 1 255 ? -6.922 -21.229 8.888 1.00 93.56 255 LEU A O 1
ATOM 2049 N N . SER A 1 256 ? -5.742 -20.754 10.737 1.00 91.56 256 SER A N 1
ATOM 2050 C CA . SER A 1 256 ? -5.523 -22.151 11.120 1.00 91.56 256 SER A CA 1
ATOM 2051 C C . SER A 1 256 ? -6.768 -22.761 11.779 1.00 91.56 256 SER A C 1
ATOM 2053 O O . SER A 1 256 ? -7.636 -22.036 12.269 1.00 91.56 256 SER A O 1
ATOM 2055 N N . ASP A 1 257 ? -6.816 -24.092 11.904 1.00 89.75 257 ASP A N 1
ATOM 2056 C CA . ASP A 1 257 ? -7.904 -24.800 12.604 1.00 89.75 257 ASP A CA 1
ATOM 2057 C C . ASP A 1 257 ? -8.107 -24.312 14.055 1.00 89.75 257 ASP A C 1
ATOM 2059 O O . ASP A 1 257 ? -9.202 -24.413 14.610 1.00 89.75 257 ASP A O 1
ATOM 2063 N N . ARG A 1 258 ? -7.072 -23.722 14.677 1.00 87.31 258 ARG A N 1
ATOM 2064 C CA . ARG A 1 258 ? -7.149 -23.157 16.035 1.00 87.31 258 ARG A CA 1
ATOM 2065 C C . ARG A 1 258 ? -8.104 -21.977 16.134 1.00 87.31 258 ARG A C 1
ATOM 2067 O O . ARG A 1 258 ? -8.685 -21.769 17.200 1.00 87.31 258 ARG A O 1
ATOM 2074 N N . ALA A 1 259 ? -8.310 -21.239 15.045 1.00 90.25 259 ALA A N 1
ATOM 2075 C CA . ALA A 1 259 ? -9.284 -20.156 15.003 1.00 90.25 259 ALA A CA 1
ATOM 2076 C C . ALA A 1 259 ? -10.712 -20.658 15.285 1.00 90.25 259 ALA A C 1
ATOM 2078 O O . ALA A 1 259 ? -11.521 -19.913 15.824 1.00 90.25 259 ALA A O 1
ATOM 2079 N N . GLY A 1 260 ? -11.014 -21.931 15.008 1.00 89.31 260 GLY A N 1
ATOM 2080 C CA . GLY A 1 260 ? -12.319 -22.528 15.301 1.00 89.31 260 GLY A CA 1
ATOM 2081 C C . GLY A 1 260 ? -12.586 -22.815 16.784 1.00 89.31 260 GLY A C 1
ATOM 2082 O O . GLY A 1 260 ? -13.695 -23.213 17.123 1.00 89.31 260 GLY A O 1
ATOM 2083 N N . THR A 1 261 ? -11.604 -22.643 17.679 1.00 93.12 261 THR A N 1
ATOM 2084 C CA . THR A 1 261 ? -11.753 -23.006 19.105 1.00 93.12 261 THR A CA 1
ATOM 2085 C C . THR A 1 261 ? -12.624 -22.031 19.898 1.00 93.12 261 THR A C 1
ATOM 2087 O O . THR A 1 261 ? -13.445 -22.460 20.703 1.00 93.12 261 THR A O 1
ATOM 2090 N N . CYS A 1 262 ? -12.436 -20.728 19.691 1.00 96.12 262 CYS A N 1
ATOM 2091 C CA . CYS A 1 262 ? -13.225 -19.641 20.271 1.00 96.12 262 CYS A CA 1
ATOM 2092 C C . CYS A 1 262 ? -12.948 -18.344 19.498 1.00 96.12 262 CYS A C 1
ATOM 2094 O O . CYS A 1 262 ? -11.927 -18.225 18.810 1.00 96.12 262 CYS A O 1
ATOM 2096 N N . LEU A 1 263 ? -13.818 -17.343 19.638 1.00 97.56 263 LEU A N 1
ATOM 2097 C CA . LEU A 1 263 ? -13.657 -16.058 18.956 1.00 97.56 263 LEU A CA 1
ATOM 2098 C C . LEU A 1 263 ? -12.333 -15.373 19.318 1.00 97.56 263 LEU A C 1
ATOM 2100 O O . LEU A 1 263 ? -11.685 -14.791 18.450 1.00 97.56 263 LEU A O 1
ATOM 2104 N N . GLY A 1 264 ? -11.901 -15.467 20.577 1.00 97.19 264 GLY A N 1
ATOM 2105 C CA . GLY A 1 264 ? -10.630 -14.897 21.023 1.00 97.19 264 GLY A CA 1
ATOM 2106 C C . GLY A 1 264 ? -9.418 -15.471 20.281 1.00 97.19 264 GLY A C 1
ATOM 2107 O O . GLY A 1 264 ? -8.519 -14.713 19.913 1.00 97.19 264 GLY A O 1
ATOM 2108 N N . ALA A 1 265 ? -9.412 -16.780 20.006 1.00 96.94 265 ALA A N 1
ATOM 2109 C CA . ALA A 1 265 ? -8.361 -17.426 19.222 1.00 96.94 265 ALA A CA 1
ATOM 2110 C C . ALA A 1 265 ? -8.398 -16.970 17.756 1.00 96.94 265 ALA A C 1
ATOM 2112 O O . ALA A 1 265 ? -7.361 -16.611 17.204 1.00 96.94 265 ALA A O 1
ATOM 2113 N N . ALA A 1 266 ? -9.588 -16.895 17.146 1.00 97.88 266 ALA A N 1
ATOM 2114 C CA . ALA A 1 266 ? -9.749 -16.400 15.777 1.00 97.88 266 ALA A CA 1
ATOM 2115 C C . ALA A 1 266 ? -9.265 -14.952 15.608 1.00 97.88 266 ALA A C 1
ATOM 2117 O O . ALA A 1 266 ? -8.582 -14.625 14.638 1.00 97.88 266 ALA A O 1
ATOM 2118 N N . VAL A 1 267 ? -9.595 -14.085 16.564 1.00 97.88 267 VAL A N 1
ATOM 2119 C CA . VAL A 1 267 ? -9.185 -12.676 16.605 1.00 97.88 267 VAL A CA 1
ATOM 2120 C C . VAL A 1 267 ? -7.668 -12.543 16.776 1.00 97.88 267 VAL A C 1
ATOM 2122 O O . VAL A 1 267 ? -7.039 -11.749 16.072 1.00 97.88 267 VAL A O 1
ATOM 2125 N N . PHE A 1 268 ? -7.063 -13.341 17.663 1.00 96.88 268 PHE A N 1
ATOM 2126 C CA . PHE A 1 268 ? -5.610 -13.374 17.834 1.00 96.88 268 PHE A CA 1
ATOM 2127 C C . PHE A 1 268 ? -4.902 -13.839 16.554 1.00 96.88 268 PHE A C 1
ATOM 2129 O O . PHE A 1 268 ? -4.008 -13.146 16.070 1.00 96.88 268 PHE A O 1
ATOM 2136 N N . GLU A 1 269 ? -5.324 -14.970 15.979 1.00 95.56 269 GLU A N 1
ATOM 2137 C CA . GLU A 1 269 ? -4.768 -15.519 14.733 1.00 95.56 269 GLU A CA 1
ATOM 2138 C C . GLU A 1 269 ? -4.927 -14.518 13.575 1.00 95.56 269 GLU A C 1
ATOM 2140 O O . GLU A 1 269 ? -3.975 -14.277 12.839 1.00 95.56 269 GLU A O 1
ATOM 2145 N N . SER A 1 270 ? -6.072 -13.834 13.467 1.00 97.31 270 SER A N 1
ATOM 2146 C CA . SER A 1 270 ? -6.299 -12.778 12.463 1.00 97.31 270 SER A CA 1
ATOM 2147 C C . SER A 1 270 ? -5.311 -11.616 12.603 1.00 97.31 270 SER A C 1
ATOM 2149 O O . SER A 1 270 ? -4.764 -11.130 11.610 1.00 97.31 270 SER A O 1
ATOM 2151 N N . PHE A 1 271 ? -5.053 -11.169 13.837 1.00 96.62 271 PHE A N 1
ATOM 2152 C CA . PHE A 1 271 ? -4.064 -10.129 14.122 1.00 96.62 271 PHE A CA 1
ATOM 2153 C C . PHE A 1 271 ? -2.633 -10.593 13.834 1.00 96.62 271 PHE A C 1
ATOM 2155 O O . PHE A 1 271 ? -1.837 -9.841 13.265 1.00 96.62 271 PHE A O 1
ATOM 2162 N N . TRP A 1 272 ? -2.301 -11.827 14.209 1.00 93.75 272 TRP A N 1
ATOM 2163 C CA . TRP A 1 272 ? -0.983 -12.408 13.979 1.00 93.75 272 TRP A CA 1
ATOM 2164 C C . TRP A 1 272 ? -0.691 -12.563 12.486 1.00 93.75 272 TRP A C 1
ATOM 2166 O O . TRP A 1 272 ? 0.337 -12.085 12.002 1.00 93.75 272 TRP A O 1
ATOM 2176 N N . LEU A 1 273 ? -1.649 -13.124 11.747 1.00 94.50 273 LEU A N 1
ATOM 2177 C CA . LEU A 1 273 ? -1.609 -13.253 10.298 1.00 94.50 273 LEU A CA 1
ATOM 2178 C C . LEU A 1 273 ? -1.465 -11.877 9.630 1.00 94.50 273 LEU A C 1
ATOM 2180 O O . LEU A 1 273 ? -0.640 -11.701 8.733 1.00 94.50 273 LEU A O 1
ATOM 2184 N N . PHE A 1 274 ? -2.196 -10.862 10.109 1.00 95.38 274 PHE A N 1
ATOM 2185 C CA . PHE A 1 274 ? -2.017 -9.496 9.620 1.00 95.38 274 PHE A CA 1
ATOM 2186 C C . PHE A 1 274 ? -0.591 -8.986 9.841 1.00 95.38 274 PHE A C 1
ATOM 2188 O O . PHE A 1 274 ? -0.003 -8.393 8.939 1.00 95.38 274 PHE A O 1
ATOM 2195 N N . LYS A 1 275 ? -0.029 -9.198 11.036 1.00 92.12 275 LYS A N 1
ATOM 2196 C CA . LYS A 1 275 ? 1.325 -8.749 11.380 1.00 92.12 275 LYS A CA 1
ATOM 2197 C C . LYS A 1 275 ? 2.366 -9.387 10.458 1.00 92.12 275 LYS A C 1
ATOM 2199 O O . LYS A 1 275 ? 3.249 -8.675 9.978 1.00 92.12 275 LYS A O 1
ATOM 2204 N N . GLU A 1 276 ? 2.229 -10.681 10.180 1.00 91.38 276 GLU A N 1
ATOM 2205 C CA . GLU A 1 276 ? 3.116 -11.443 9.294 1.00 91.38 276 GLU A CA 1
ATOM 2206 C C . GLU A 1 276 ? 3.036 -10.979 7.830 1.00 91.38 276 GLU A C 1
ATOM 2208 O O . GLU A 1 276 ? 4.070 -10.800 7.188 1.00 91.38 276 GLU A O 1
ATOM 2213 N N . PHE A 1 277 ? 1.828 -10.705 7.322 1.00 94.81 277 PHE A N 1
ATOM 2214 C CA . PHE A 1 277 ? 1.589 -10.379 5.906 1.00 94.81 277 PHE A CA 1
ATOM 2215 C C . PHE A 1 277 ? 1.269 -8.895 5.634 1.00 94.81 277 PHE A C 1
ATOM 2217 O O . PHE A 1 277 ? 0.737 -8.530 4.579 1.00 94.81 277 PHE A O 1
ATOM 2224 N N . SER A 1 278 ? 1.582 -8.007 6.582 1.00 93.75 278 SER A N 1
ATOM 2225 C CA . SER A 1 278 ? 1.239 -6.576 6.514 1.00 93.75 278 SER A CA 1
ATOM 2226 C C . SER A 1 278 ? 1.825 -5.872 5.285 1.00 93.75 278 SER A C 1
ATOM 2228 O O . SER A 1 278 ? 1.170 -5.011 4.687 1.00 93.75 278 SER A O 1
ATOM 2230 N N . GLN A 1 279 ? 3.035 -6.253 4.865 1.00 92.62 279 GLN A N 1
ATOM 2231 C CA . GLN A 1 279 ? 3.696 -5.683 3.693 1.00 92.62 279 GLN A CA 1
ATOM 2232 C C . GLN A 1 279 ? 2.986 -6.078 2.391 1.00 92.62 279 GLN A C 1
ATOM 2234 O O . GLN A 1 279 ? 2.735 -5.210 1.556 1.00 92.62 279 GLN A O 1
ATOM 2239 N N . GLN A 1 280 ? 2.608 -7.348 2.238 1.00 94.56 280 GLN A N 1
ATOM 2240 C CA . GLN A 1 280 ? 1.882 -7.872 1.079 1.00 94.56 280 GLN A CA 1
ATOM 2241 C C . GLN A 1 280 ? 0.535 -7.161 0.930 1.00 94.56 280 GLN A C 1
ATOM 2243 O O . GLN A 1 280 ? 0.223 -6.635 -0.137 1.00 94.56 280 GLN A O 1
ATOM 2248 N N . MET A 1 281 ? -0.230 -7.053 2.020 1.00 94.69 281 MET A N 1
ATOM 2249 C CA . MET A 1 281 ? -1.518 -6.353 2.003 1.00 94.69 281 MET A CA 1
ATOM 2250 C C . MET A 1 281 ? -1.361 -4.860 1.696 1.00 94.69 281 MET A C 1
ATOM 2252 O O . MET A 1 281 ? -2.156 -4.299 0.947 1.00 94.69 281 MET A O 1
ATOM 2256 N N . THR A 1 282 ? -0.303 -4.220 2.202 1.00 94.56 282 THR A N 1
ATOM 2257 C CA . THR A 1 282 ? 0.008 -2.818 1.877 1.00 94.56 282 THR A CA 1
ATOM 2258 C C . THR A 1 282 ? 0.369 -2.633 0.399 1.00 94.56 282 THR A C 1
ATOM 2260 O O . THR A 1 282 ? 0.041 -1.602 -0.187 1.00 94.56 282 THR A O 1
ATOM 2263 N N . LEU A 1 283 ? 1.038 -3.605 -0.232 1.00 94.00 283 LEU A N 1
ATOM 2264 C CA . LEU A 1 283 ? 1.311 -3.567 -1.674 1.00 94.00 283 LEU A CA 1
ATOM 2265 C C . LEU A 1 283 ? 0.018 -3.675 -2.490 1.00 94.00 283 LEU A C 1
ATOM 2267 O O . LEU A 1 283 ? -0.166 -2.884 -3.415 1.00 94.00 283 LEU A O 1
ATOM 2271 N N . VAL A 1 284 ? -0.887 -4.586 -2.111 1.00 93.88 284 VAL A N 1
ATOM 2272 C CA . VAL A 1 284 ? -2.211 -4.741 -2.742 1.00 93.88 284 VAL A CA 1
ATOM 2273 C C . VAL A 1 284 ? -2.996 -3.436 -2.677 1.00 93.88 284 VAL A C 1
ATOM 2275 O O . VAL A 1 284 ? -3.402 -2.916 -3.716 1.00 93.88 284 VAL A O 1
ATOM 2278 N N . THR A 1 285 ? -3.151 -2.851 -1.486 1.00 94.12 285 THR A N 1
ATOM 2279 C CA . THR A 1 285 ? -3.929 -1.613 -1.331 1.00 94.12 285 THR A CA 1
ATOM 2280 C C . THR A 1 285 ? -3.311 -0.456 -2.106 1.00 94.12 285 THR A C 1
ATOM 2282 O O . THR A 1 285 ? -4.021 0.252 -2.817 1.00 94.12 285 THR A O 1
ATOM 2285 N N . ARG A 1 286 ? -1.984 -0.285 -2.052 1.00 94.44 286 ARG A N 1
ATOM 2286 C CA . ARG A 1 286 ? -1.294 0.782 -2.792 1.00 94.44 286 ARG A CA 1
ATOM 2287 C C . ARG A 1 286 ? -1.426 0.630 -4.304 1.00 94.44 286 ARG A C 1
ATOM 2289 O O . ARG A 1 286 ? -1.630 1.640 -4.975 1.00 94.44 286 ARG A O 1
ATOM 2296 N N . LEU A 1 287 ? -1.309 -0.583 -4.848 1.00 93.88 287 LEU A N 1
ATOM 2297 C CA . LEU A 1 287 ? -1.421 -0.780 -6.295 1.00 93.88 287 LEU A CA 1
ATOM 2298 C C . LEU A 1 287 ? -2.862 -0.571 -6.772 1.00 93.88 287 LEU A C 1
ATOM 2300 O O . LEU A 1 287 ? -3.071 0.168 -7.728 1.00 93.88 287 LEU A O 1
ATOM 2304 N N . MET A 1 288 ? -3.852 -1.116 -6.057 1.00 92.75 288 MET A N 1
ATOM 2305 C CA . MET A 1 288 ? -5.273 -0.899 -6.366 1.00 92.75 288 MET A CA 1
ATOM 2306 C C . MET A 1 288 ? -5.677 0.583 -6.279 1.00 92.75 288 MET A C 1
ATOM 2308 O O . MET A 1 288 ? -6.528 1.032 -7.038 1.00 92.75 288 MET A O 1
ATOM 2312 N N . GLN A 1 289 ? -5.050 1.376 -5.398 1.00 91.19 289 GLN A N 1
ATOM 2313 C CA . GLN A 1 289 ? -5.256 2.834 -5.354 1.00 91.19 289 GLN A CA 1
ATOM 2314 C C . GLN A 1 289 ? -4.700 3.553 -6.588 1.00 91.19 289 GLN A C 1
ATOM 2316 O O . GLN A 1 289 ? -5.251 4.570 -7.003 1.00 91.19 289 GLN A O 1
ATOM 2321 N N . LYS A 1 290 ? -3.569 3.084 -7.129 1.00 90.44 290 LYS A N 1
ATOM 2322 C CA . LYS A 1 290 ? -2.935 3.686 -8.312 1.00 90.44 290 LYS A CA 1
ATOM 2323 C C . LYS A 1 290 ? -3.595 3.254 -9.610 1.00 90.44 290 LYS A C 1
ATOM 2325 O O . LYS A 1 290 ? -3.621 4.042 -10.548 1.00 90.44 290 LYS A O 1
ATOM 2330 N N . VAL A 1 291 ? -4.134 2.042 -9.637 1.00 88.06 291 VAL A N 1
ATOM 2331 C CA . VAL A 1 291 ? -4.761 1.431 -10.805 1.00 88.06 291 VAL A CA 1
ATOM 2332 C C . VAL A 1 291 ? -6.153 0.947 -10.386 1.00 88.06 291 VAL A C 1
ATOM 2334 O O . VAL A 1 291 ? -6.321 -0.220 -10.021 1.00 88.06 291 VAL A O 1
ATOM 2337 N N . PRO A 1 292 ? -7.154 1.845 -10.358 1.00 83.00 292 PRO A N 1
ATOM 2338 C CA . PRO A 1 292 ? -8.510 1.471 -9.981 1.00 83.00 292 PRO A CA 1
ATOM 2339 C C . PRO A 1 292 ? -9.102 0.483 -10.997 1.00 83.00 292 PRO A C 1
ATOM 2341 O O . PRO A 1 292 ? -8.856 0.584 -12.200 1.00 83.00 292 PRO A O 1
ATOM 2344 N N . GLY A 1 293 ? -9.901 -0.469 -10.513 1.00 82.88 293 GLY A N 1
ATOM 2345 C CA . GLY A 1 293 ? -10.528 -1.499 -11.351 1.00 82.88 293 GLY A CA 1
ATOM 2346 C C . GLY A 1 293 ? -9.713 -2.786 -11.533 1.00 82.88 293 GLY A C 1
ATOM 2347 O O . GLY A 1 293 ? -10.089 -3.622 -12.353 1.00 82.88 293 GLY A O 1
ATOM 2348 N N . LEU A 1 294 ? -8.622 -2.981 -10.781 1.00 89.25 294 LEU A N 1
ATOM 2349 C CA . LEU A 1 294 ? -7.954 -4.285 -10.692 1.00 89.25 294 LEU A CA 1
ATOM 2350 C C . LEU A 1 294 ? -8.856 -5.300 -9.971 1.00 89.25 294 LEU A C 1
ATOM 2352 O O . LEU A 1 294 ? -9.092 -5.191 -8.770 1.00 89.25 294 LEU A O 1
ATOM 2356 N N . ALA A 1 295 ? -9.338 -6.301 -10.709 1.00 87.88 295 ALA A N 1
ATOM 2357 C CA . ALA A 1 295 ? -10.207 -7.357 -10.200 1.00 87.88 295 ALA A CA 1
ATOM 2358 C C . ALA A 1 295 ? -9.396 -8.627 -9.906 1.00 87.88 295 ALA A C 1
ATOM 2360 O O . ALA A 1 295 ? -9.256 -9.494 -10.767 1.00 87.88 295 ALA A O 1
ATOM 2361 N N . LEU A 1 296 ? -8.833 -8.722 -8.698 1.00 91.31 296 LEU A N 1
ATOM 2362 C CA . LEU A 1 296 ? -8.058 -9.899 -8.299 1.00 91.31 296 LEU A CA 1
ATOM 2363 C C . LEU A 1 296 ? -8.960 -11.148 -8.237 1.00 91.31 296 LEU A C 1
ATOM 2365 O O . LEU A 1 296 ? -10.102 -11.050 -7.779 1.00 91.31 296 LEU A O 1
ATOM 2369 N N . PRO A 1 297 ? -8.462 -12.335 -8.630 1.00 90.06 297 PRO A N 1
ATOM 2370 C CA . PRO A 1 297 ? -9.220 -13.583 -8.591 1.00 90.06 297 PRO A CA 1
ATOM 2371 C C . PRO A 1 297 ? -9.281 -14.143 -7.161 1.00 90.06 297 PRO A C 1
ATOM 2373 O O . PRO A 1 297 ? -8.691 -15.180 -6.868 1.00 90.06 297 PRO A O 1
ATOM 2376 N N . VAL A 1 298 ? -9.989 -13.451 -6.261 1.00 90.69 298 VAL A N 1
ATOM 2377 C CA . VAL A 1 298 ? -10.034 -13.736 -4.812 1.00 90.69 298 VAL A CA 1
ATOM 2378 C C . VAL A 1 298 ? -10.311 -15.211 -4.524 1.00 90.69 298 VAL A C 1
ATOM 2380 O O . VAL A 1 298 ? -9.613 -15.810 -3.707 1.00 90.69 298 VAL A O 1
ATOM 2383 N N . ASP A 1 299 ? -11.254 -15.817 -5.246 1.00 90.00 299 ASP A N 1
ATOM 2384 C CA . ASP A 1 299 ? -11.668 -17.217 -5.074 1.00 90.00 299 ASP A CA 1
ATOM 2385 C C . ASP A 1 299 ? -10.548 -18.241 -5.324 1.00 90.00 299 ASP A C 1
ATOM 2387 O O . ASP A 1 299 ? -10.679 -19.394 -4.929 1.00 90.00 299 ASP A O 1
ATOM 2391 N N . ARG A 1 300 ? -9.453 -17.841 -5.984 1.00 90.31 300 ARG A N 1
ATOM 2392 C CA . ARG A 1 300 ? -8.303 -18.706 -6.301 1.00 90.31 300 ARG A CA 1
ATOM 2393 C C . ARG A 1 300 ? -7.101 -18.504 -5.375 1.00 90.31 300 ARG A C 1
ATOM 2395 O O . ARG A 1 300 ? -6.098 -19.177 -5.567 1.00 90.31 300 ARG A O 1
ATOM 2402 N N . ILE A 1 301 ? -7.177 -17.559 -4.435 1.00 92.75 301 ILE A N 1
ATOM 2403 C CA . ILE A 1 301 ? -6.055 -17.165 -3.567 1.00 92.75 301 ILE A CA 1
ATOM 2404 C C . ILE A 1 301 ? -6.303 -17.692 -2.160 1.00 92.75 301 ILE A C 1
ATOM 2406 O O . ILE A 1 301 ? -7.038 -17.062 -1.401 1.00 92.75 301 ILE A O 1
ATOM 2410 N N . ASP A 1 302 ? -5.706 -18.819 -1.793 1.00 88.69 302 ASP A N 1
ATOM 2411 C CA . ASP A 1 302 ? -6.005 -19.468 -0.512 1.00 88.69 302 ASP A CA 1
ATOM 2412 C C . ASP A 1 302 ? -5.204 -18.876 0.650 1.00 88.69 302 ASP A C 1
ATOM 2414 O O . ASP A 1 302 ? -5.643 -18.924 1.801 1.00 88.69 302 ASP A O 1
ATOM 2418 N N . ARG A 1 303 ? -4.039 -18.283 0.362 1.00 89.94 303 ARG A N 1
ATOM 2419 C CA . ARG A 1 303 ? -3.129 -17.736 1.377 1.00 89.94 303 ARG A CA 1
ATOM 2420 C C . ARG A 1 303 ? -2.708 -16.310 1.052 1.00 89.94 303 ARG A C 1
ATOM 2422 O O . ARG A 1 303 ? -2.457 -15.961 -0.096 1.00 89.94 303 ARG A O 1
ATOM 2429 N N . LEU A 1 304 ? -2.490 -15.495 2.087 1.00 91.31 304 LEU A N 1
ATOM 2430 C CA . LEU A 1 304 ? -1.970 -14.128 1.918 1.00 91.31 304 LEU A CA 1
ATOM 2431 C C . LEU A 1 304 ? -0.580 -14.085 1.261 1.00 91.31 304 LEU A C 1
ATOM 2433 O O . LEU A 1 304 ? -0.232 -13.088 0.634 1.00 91.31 304 LEU A O 1
ATOM 2437 N N . GLY A 1 305 ? 0.207 -15.158 1.383 1.00 91.44 305 GLY A N 1
ATOM 2438 C CA . GLY A 1 305 ? 1.506 -15.283 0.718 1.00 91.44 305 GLY A CA 1
ATOM 2439 C C . GLY A 1 305 ? 1.426 -15.332 -0.812 1.00 91.44 305 GLY A C 1
ATOM 2440 O O . GLY A 1 305 ? 2.400 -14.975 -1.462 1.00 91.44 305 GLY A O 1
ATOM 2441 N N . GLU A 1 306 ? 0.276 -15.708 -1.376 1.00 93.25 306 GLU A N 1
ATOM 2442 C CA . GLU A 1 306 ? 0.030 -15.784 -2.826 1.00 93.25 306 GLU A CA 1
ATOM 2443 C C . GLU A 1 306 ? -0.436 -14.436 -3.408 1.00 93.25 306 GLU A C 1
ATOM 2445 O O . GLU A 1 306 ? -0.406 -14.230 -4.621 1.00 93.25 306 GLU A O 1
ATOM 2450 N N . LEU A 1 307 ? -0.827 -13.479 -2.550 1.00 93.00 307 LEU A N 1
ATOM 2451 C CA . LEU A 1 307 ? -1.305 -12.161 -2.979 1.00 93.00 307 LEU A CA 1
ATOM 2452 C C . LEU A 1 307 ? -0.322 -11.406 -3.886 1.00 93.00 307 LEU A C 1
ATOM 2454 O O . LEU A 1 307 ? -0.797 -10.815 -4.852 1.00 93.00 307 LEU A O 1
ATOM 2458 N N . PRO A 1 308 ? 1.002 -11.361 -3.627 1.00 93.69 308 PRO A N 1
ATOM 2459 C CA . PRO A 1 308 ? 1.921 -10.612 -4.482 1.00 93.69 308 PRO A CA 1
ATOM 2460 C C . PRO A 1 308 ? 1.963 -11.126 -5.924 1.00 93.69 308 PRO A C 1
ATOM 2462 O O . PRO A 1 308 ? 1.965 -10.319 -6.853 1.00 93.69 308 PRO A O 1
ATOM 2465 N N . GLU A 1 309 ? 1.968 -12.446 -6.112 1.00 93.25 309 GLU A N 1
ATOM 2466 C CA . GLU A 1 309 ? 1.977 -13.071 -7.437 1.00 93.25 309 GLU A CA 1
ATOM 2467 C C . GLU A 1 309 ? 0.645 -12.825 -8.152 1.00 93.25 309 GLU A C 1
ATOM 2469 O O . GLU A 1 309 ? 0.637 -12.238 -9.232 1.00 93.25 309 GLU A O 1
ATOM 2474 N N . ALA A 1 310 ? -0.483 -13.118 -7.496 1.00 94.31 310 ALA A N 1
ATOM 2475 C CA . ALA A 1 310 ? -1.813 -12.879 -8.060 1.00 94.31 310 ALA A CA 1
ATOM 2476 C C . ALA A 1 310 ? -2.066 -11.394 -8.390 1.00 94.31 310 ALA A C 1
ATOM 2478 O O . ALA A 1 310 ? -2.688 -11.064 -9.405 1.00 94.31 310 ALA A O 1
ATOM 2479 N N . LEU A 1 311 ? -1.571 -10.476 -7.550 1.00 95.06 311 LEU A N 1
ATOM 2480 C CA . LEU A 1 311 ? -1.635 -9.034 -7.787 1.00 95.06 311 LEU A CA 1
ATOM 2481 C C . LEU A 1 311 ? -0.843 -8.646 -9.037 1.00 95.06 311 LEU A C 1
ATOM 2483 O O . LEU A 1 311 ? -1.340 -7.867 -9.853 1.00 95.06 311 LEU A O 1
ATOM 2487 N N . PHE A 1 312 ? 0.375 -9.171 -9.186 1.00 95.44 312 PHE A N 1
ATOM 2488 C CA . PHE A 1 312 ? 1.206 -8.895 -10.351 1.00 95.44 312 PHE A CA 1
ATOM 2489 C C . PHE A 1 312 ? 0.596 -9.466 -11.629 1.00 95.44 312 PHE A C 1
ATOM 2491 O O . PHE A 1 312 ? 0.521 -8.739 -12.614 1.00 95.44 312 PHE A O 1
ATOM 2498 N N . GLU A 1 313 ? 0.115 -10.710 -11.615 1.00 94.31 313 GLU A N 1
ATOM 2499 C CA . GLU A 1 313 ? -0.552 -11.333 -12.764 1.00 94.31 313 GLU A CA 1
ATOM 2500 C C . GLU A 1 313 ? -1.780 -10.528 -13.201 1.00 94.31 313 GLU A C 1
ATOM 2502 O O . GLU A 1 313 ? -1.895 -10.165 -14.370 1.00 94.31 313 GLU A O 1
ATOM 2507 N N . THR A 1 314 ? -2.643 -10.145 -12.253 1.00 94.31 314 THR A N 1
ATOM 2508 C CA . THR A 1 314 ? -3.837 -9.328 -12.532 1.00 94.31 314 THR A CA 1
ATOM 2509 C C . THR A 1 314 ? -3.456 -7.963 -13.114 1.00 94.31 314 THR A C 1
ATOM 2511 O O . THR A 1 314 ? -4.070 -7.487 -14.070 1.00 94.31 314 THR A O 1
ATOM 2514 N N . PHE A 1 315 ? -2.430 -7.313 -12.556 1.00 94.94 315 PHE A N 1
ATOM 2515 C CA . PHE A 1 315 ? -1.936 -6.031 -13.058 1.00 94.94 315 PHE A CA 1
ATOM 2516 C C . PHE A 1 315 ? -1.318 -6.157 -14.457 1.00 94.94 315 PHE A C 1
ATOM 2518 O O . PHE A 1 315 ? -1.595 -5.344 -15.341 1.00 94.94 315 PHE A O 1
ATOM 2525 N N . HIS A 1 316 ? -0.519 -7.196 -14.680 1.00 93.75 316 HIS A N 1
ATOM 2526 C CA . HIS A 1 316 ? 0.077 -7.513 -15.968 1.00 93.75 316 HIS A CA 1
ATOM 2527 C C . HIS A 1 316 ? -1.008 -7.761 -17.026 1.00 93.75 316 HIS A C 1
ATOM 2529 O O . HIS A 1 316 ? -0.984 -7.135 -18.085 1.00 93.75 316 HIS A O 1
ATOM 2535 N N . GLU A 1 317 ? -2.016 -8.583 -16.728 1.00 92.81 317 GLU A N 1
ATOM 2536 C CA . GLU A 1 317 ? -3.160 -8.814 -17.615 1.00 92.81 317 GLU A CA 1
ATOM 2537 C C . GLU A 1 317 ? -3.940 -7.527 -17.908 1.00 92.81 317 GLU A C 1
ATOM 2539 O O . GLU A 1 317 ? -4.266 -7.261 -19.068 1.00 92.81 317 GLU A O 1
ATOM 2544 N N . HIS A 1 318 ? -4.182 -6.691 -16.892 1.00 91.81 318 HIS A N 1
ATOM 2545 C CA . HIS A 1 318 ? -4.844 -5.396 -17.055 1.00 91.81 318 HIS A CA 1
ATOM 2546 C C . HIS A 1 318 ? -4.106 -4.494 -18.058 1.00 91.81 318 HIS A C 1
ATOM 2548 O O . HIS A 1 318 ? -4.731 -3.876 -18.927 1.00 91.81 318 HIS A O 1
ATOM 2554 N N . LEU A 1 319 ? -2.772 -4.436 -17.978 1.00 91.06 319 LEU A N 1
ATOM 2555 C CA . LEU A 1 319 ? -1.959 -3.682 -18.932 1.00 91.06 319 LEU A CA 1
ATOM 2556 C C . LEU A 1 319 ? -2.011 -4.298 -20.334 1.00 91.06 319 LEU A C 1
ATOM 2558 O O . LEU A 1 319 ? -2.142 -3.556 -21.311 1.00 91.06 319 LEU A O 1
ATOM 2562 N N . ILE A 1 320 ? -1.944 -5.631 -20.437 1.00 89.31 320 ILE A N 1
ATOM 2563 C CA . ILE A 1 320 ? -1.915 -6.342 -21.722 1.00 89.31 320 ILE A CA 1
ATOM 2564 C C . ILE A 1 320 ? -3.218 -6.186 -22.503 1.00 89.31 320 ILE A C 1
ATOM 2566 O O . ILE A 1 320 ? -3.201 -5.956 -23.714 1.00 89.31 320 ILE A O 1
ATOM 2570 N N . GLN A 1 321 ? -4.362 -6.272 -21.827 1.00 90.12 321 GLN A N 1
ATOM 2571 C CA . GLN A 1 321 ? -5.674 -6.153 -22.470 1.00 90.12 321 GLN A CA 1
ATOM 2572 C C . GLN A 1 321 ? -5.878 -4.788 -23.148 1.00 90.12 321 GLN A C 1
ATOM 2574 O O . GLN A 1 321 ? -6.666 -4.663 -24.089 1.00 90.12 321 GLN A O 1
ATOM 2579 N N . ARG A 1 322 ? -5.145 -3.759 -22.708 1.00 88.00 322 ARG A N 1
ATOM 2580 C CA . ARG A 1 322 ? -5.201 -2.401 -23.261 1.00 88.00 322 ARG A CA 1
ATOM 2581 C C . ARG A 1 322 ? -4.212 -2.177 -24.408 1.00 88.00 322 ARG A C 1
ATOM 2583 O O . ARG A 1 322 ? -4.390 -1.214 -25.154 1.00 88.00 322 ARG A O 1
ATOM 2590 N N . CYS A 1 323 ? -3.245 -3.079 -24.619 1.00 83.81 323 CYS A N 1
ATOM 2591 C CA . CYS A 1 323 ? -2.218 -2.949 -25.657 1.00 83.81 323 CYS A CA 1
ATOM 2592 C C . CYS A 1 323 ? -2.754 -2.689 -27.073 1.00 83.81 323 CYS A C 1
ATOM 2594 O O . CYS A 1 323 ? -2.227 -1.798 -27.743 1.00 83.81 323 CYS A O 1
ATOM 2596 N N . PRO A 1 324 ? -3.798 -3.395 -27.555 1.00 82.44 324 PRO A N 1
ATOM 2597 C CA . PRO A 1 324 ? -4.280 -3.213 -28.926 1.00 82.44 324 PRO A CA 1
ATOM 2598 C C . PRO A 1 324 ? -4.865 -1.821 -29.200 1.00 82.44 324 PRO A C 1
ATOM 2600 O O . PRO A 1 324 ? -5.022 -1.438 -30.353 1.00 82.44 324 PRO A O 1
ATOM 2603 N N . ARG A 1 325 ? -5.211 -1.063 -28.150 1.00 82.81 325 ARG A N 1
ATOM 2604 C CA . ARG A 1 325 ? -5.840 0.264 -28.247 1.00 82.81 325 ARG A CA 1
ATOM 2605 C C . ARG A 1 325 ? -4.838 1.413 -28.118 1.00 82.81 325 ARG A C 1
ATOM 2607 O O . ARG A 1 325 ? -5.250 2.574 -28.096 1.00 82.81 325 ARG A O 1
ATOM 2614 N N . LEU A 1 326 ? -3.541 1.108 -28.019 1.00 84.50 326 LEU A N 1
ATOM 2615 C CA . LEU A 1 326 ? -2.480 2.107 -27.854 1.00 84.50 326 LEU A CA 1
ATOM 2616 C C . LEU A 1 326 ? -2.045 2.763 -29.167 1.00 84.50 326 LEU A C 1
ATOM 2618 O O . LEU A 1 326 ? -1.067 3.502 -29.167 1.00 84.50 326 LEU A O 1
ATOM 2622 N N . ASN A 1 327 ? -2.748 2.527 -30.275 1.00 79.81 327 ASN A N 1
ATOM 2623 C CA . ASN A 1 327 ? -2.643 3.360 -31.472 1.00 79.81 327 ASN A CA 1
ATOM 2624 C C . ASN A 1 327 ? -3.164 4.786 -31.203 1.00 79.81 327 ASN A C 1
ATOM 2626 O O . ASN A 1 327 ? -2.585 5.751 -31.694 1.00 79.81 327 ASN A O 1
ATOM 2630 N N . VAL A 1 328 ? -4.175 4.936 -30.343 1.00 83.62 328 VAL A N 1
ATOM 2631 C CA . VAL A 1 328 ? -4.732 6.237 -29.937 1.00 83.62 328 VAL A CA 1
ATOM 2632 C C . VAL A 1 328 ? -3.846 6.920 -28.883 1.00 83.62 328 VAL A C 1
ATOM 2634 O O . VAL A 1 328 ? -3.491 6.303 -27.876 1.00 83.62 328 VAL A O 1
ATOM 2637 N N . ALA A 1 329 ? -3.530 8.205 -29.088 1.00 85.31 329 ALA A N 1
ATOM 2638 C CA . ALA A 1 329 ? -2.664 9.007 -28.210 1.00 85.31 329 ALA A CA 1
ATOM 2639 C C . ALA A 1 329 ? -3.151 9.104 -26.757 1.00 85.31 329 ALA A C 1
ATOM 2641 O O . ALA A 1 329 ? -2.374 8.906 -25.821 1.00 85.31 329 ALA A O 1
ATOM 2642 N N . GLU A 1 330 ? -4.449 9.336 -26.557 1.00 87.69 330 GLU A N 1
ATOM 2643 C CA . GLU A 1 330 ? -5.053 9.410 -25.222 1.00 87.69 330 GLU A CA 1
ATOM 2644 C C . GLU A 1 330 ? -4.885 8.092 -24.447 1.00 87.69 330 GLU A C 1
ATOM 2646 O O . GLU A 1 330 ? -4.390 8.087 -23.317 1.00 87.69 330 GLU A O 1
ATOM 2651 N N . ASN A 1 331 ? -5.184 6.956 -25.090 1.00 88.81 331 ASN A N 1
ATOM 2652 C CA . ASN A 1 331 ? -5.018 5.628 -24.490 1.00 88.81 331 ASN A CA 1
ATOM 2653 C C . ASN A 1 331 ? -3.555 5.343 -24.127 1.00 88.81 331 ASN A C 1
ATOM 2655 O O . ASN A 1 331 ? -3.276 4.759 -23.079 1.00 88.81 331 ASN A O 1
ATOM 2659 N N . ARG A 1 332 ? -2.618 5.757 -24.988 1.00 90.06 332 ARG A N 1
ATOM 2660 C CA . ARG A 1 332 ? -1.174 5.619 -24.767 1.00 90.06 332 ARG A CA 1
ATOM 2661 C C . ARG A 1 332 ? -0.700 6.466 -23.592 1.00 90.06 332 ARG A C 1
ATOM 2663 O O . ARG A 1 332 ? 0.015 5.945 -22.742 1.00 90.06 332 ARG A O 1
ATOM 2670 N N . SER A 1 333 ? -1.143 7.716 -23.491 1.00 90.44 333 SER A N 1
ATOM 2671 C CA . SER A 1 333 ? -0.819 8.589 -22.359 1.00 90.44 333 SER A CA 1
ATOM 2672 C C . SER A 1 333 ? -1.351 8.031 -21.040 1.00 90.44 333 SER A C 1
ATOM 2674 O O . SER A 1 333 ? -0.624 7.993 -20.049 1.00 90.44 333 SER A O 1
ATOM 2676 N N . GLN A 1 334 ? -2.584 7.519 -21.030 1.00 90.00 334 GLN A N 1
ATOM 2677 C CA . GLN A 1 334 ? -3.143 6.879 -19.841 1.00 90.00 334 GLN A CA 1
ATOM 2678 C C . GLN A 1 334 ? -2.348 5.626 -19.443 1.00 90.00 334 GLN A C 1
ATOM 2680 O O . GLN A 1 334 ? -1.989 5.480 -18.281 1.00 90.00 334 GLN A O 1
ATOM 2685 N N . TRP A 1 335 ? -2.009 4.757 -20.401 1.00 92.81 335 TRP A N 1
ATOM 2686 C CA . TRP A 1 335 ? -1.219 3.549 -20.136 1.00 92.81 335 TRP A CA 1
ATOM 2687 C C . TRP A 1 335 ? 0.183 3.874 -19.596 1.00 92.81 335 TRP A C 1
ATOM 2689 O O . TRP A 1 335 ? 0.632 3.255 -18.632 1.00 92.81 335 TRP A O 1
ATOM 2699 N N . ILE A 1 336 ? 0.862 4.880 -20.167 1.00 92.81 336 ILE A N 1
ATOM 2700 C CA . ILE A 1 336 ? 2.165 5.364 -19.680 1.00 92.81 336 ILE A CA 1
ATOM 2701 C C . ILE A 1 336 ? 2.036 5.845 -18.231 1.00 92.81 336 ILE A C 1
ATOM 2703 O O . ILE A 1 336 ? 2.835 5.440 -17.388 1.00 92.81 336 ILE A O 1
ATOM 2707 N N . ASN A 1 337 ? 1.014 6.649 -17.925 1.00 91.69 337 ASN A N 1
ATOM 2708 C CA . ASN A 1 337 ? 0.776 7.149 -16.571 1.00 91.69 337 ASN A CA 1
ATOM 2709 C C . ASN A 1 337 ? 0.512 6.013 -15.572 1.00 91.69 337 ASN A C 1
ATOM 2711 O O . ASN A 1 337 ? 1.021 6.057 -14.452 1.00 91.69 337 ASN A O 1
ATOM 2715 N N . ASP A 1 338 ? -0.253 4.991 -15.958 1.00 90.62 338 ASP A N 1
ATOM 2716 C CA . ASP A 1 338 ? -0.564 3.849 -15.092 1.00 90.62 338 ASP A CA 1
ATOM 2717 C C . ASP A 1 338 ? 0.704 3.056 -14.736 1.00 90.62 338 ASP A C 1
ATOM 2719 O O . ASP A 1 338 ? 0.926 2.722 -13.568 1.00 90.62 338 ASP A O 1
ATOM 2723 N N . VAL A 1 339 ? 1.583 2.813 -15.717 1.00 93.44 339 VAL A N 1
ATOM 2724 C CA . VAL A 1 339 ? 2.879 2.155 -15.485 1.00 93.44 339 VAL A CA 1
ATOM 2725 C C . VAL A 1 339 ? 3.791 3.034 -14.634 1.00 93.44 339 VAL A C 1
ATOM 2727 O O . VAL A 1 339 ? 4.329 2.555 -13.635 1.00 93.44 339 VAL A O 1
ATOM 2730 N N . GLU A 1 340 ? 3.934 4.318 -14.974 1.00 92.69 340 GLU A N 1
ATOM 2731 C CA . GLU A 1 340 ? 4.817 5.260 -14.277 1.00 92.69 340 GLU A CA 1
ATOM 2732 C C . GLU A 1 340 ? 4.440 5.424 -12.798 1.00 92.69 340 GLU A C 1
ATOM 2734 O O . GLU A 1 340 ? 5.302 5.335 -11.921 1.00 92.69 340 GLU A O 1
ATOM 2739 N N . ASN A 1 341 ? 3.146 5.565 -12.503 1.00 90.81 341 ASN A N 1
ATOM 2740 C CA . ASN A 1 341 ? 2.633 5.664 -11.136 1.00 90.81 341 ASN A CA 1
ATOM 2741 C C . ASN A 1 341 ? 2.796 4.368 -10.326 1.00 90.81 341 ASN A C 1
ATOM 2743 O O . ASN A 1 341 ? 2.813 4.415 -9.091 1.00 90.81 341 ASN A O 1
ATOM 2747 N N . SER A 1 342 ? 2.917 3.226 -11.007 1.00 93.69 342 SER A N 1
ATOM 2748 C CA . SER A 1 342 ? 3.029 1.898 -10.395 1.00 93.69 342 SER A CA 1
ATOM 2749 C C . SER A 1 342 ? 4.478 1.430 -10.220 1.00 93.69 342 SER A C 1
ATOM 2751 O O . SER A 1 342 ? 4.722 0.538 -9.406 1.00 93.69 342 SER A O 1
ATOM 2753 N N . LEU A 1 343 ? 5.452 2.057 -10.899 1.00 91.38 343 LEU A N 1
ATOM 2754 C CA . LEU A 1 343 ? 6.883 1.710 -10.852 1.00 91.38 343 LEU A CA 1
ATOM 2755 C C . LEU A 1 343 ? 7.424 1.408 -9.439 1.00 91.38 343 LEU A C 1
ATOM 2757 O O . LEU A 1 343 ? 7.978 0.324 -9.256 1.00 91.38 343 LEU A O 1
ATOM 2761 N N . PRO A 1 344 ? 7.286 2.290 -8.422 1.00 91.25 344 PRO A N 1
ATOM 2762 C CA . PRO A 1 344 ? 7.881 2.034 -7.108 1.00 91.25 344 PRO A CA 1
ATOM 2763 C C . PRO A 1 344 ? 7.211 0.868 -6.370 1.00 91.25 344 PRO A C 1
ATOM 2765 O O . PRO A 1 344 ? 7.867 0.164 -5.601 1.00 91.25 344 PRO A O 1
ATOM 2768 N N . ILE A 1 345 ? 5.914 0.651 -6.602 1.00 93.44 345 ILE A N 1
ATOM 2769 C CA . ILE A 1 345 ? 5.139 -0.411 -5.953 1.00 93.44 345 ILE A CA 1
ATOM 2770 C C . ILE A 1 345 ? 5.506 -1.755 -6.578 1.00 93.44 345 ILE A C 1
ATOM 2772 O O . ILE A 1 345 ? 5.841 -2.688 -5.855 1.00 93.44 345 ILE A O 1
ATOM 2776 N N . VAL A 1 346 ? 5.516 -1.831 -7.911 1.00 93.44 346 VAL A N 1
ATOM 2777 C CA . VAL A 1 346 ? 5.857 -3.052 -8.651 1.00 93.44 346 VAL A CA 1
ATOM 2778 C C . VAL A 1 346 ? 7.327 -3.420 -8.457 1.00 93.44 346 VAL A C 1
ATOM 2780 O O . VAL A 1 346 ? 7.628 -4.585 -8.229 1.00 93.44 346 VAL A O 1
ATOM 2783 N N . ALA A 1 347 ? 8.240 -2.444 -8.433 1.00 89.50 347 ALA A N 1
ATOM 2784 C CA . ALA A 1 347 ? 9.639 -2.697 -8.090 1.00 89.50 347 ALA A CA 1
ATOM 2785 C C . ALA A 1 347 ? 9.778 -3.267 -6.669 1.00 89.50 347 ALA A C 1
ATOM 2787 O O . ALA A 1 347 ? 10.502 -4.234 -6.457 1.00 89.50 347 ALA A O 1
ATOM 2788 N N . SER A 1 348 ? 9.051 -2.716 -5.687 1.00 90.62 348 SER A N 1
ATOM 2789 C CA . SER A 1 348 ? 9.035 -3.268 -4.327 1.00 90.62 348 SER A CA 1
ATOM 2790 C C . SER A 1 348 ? 8.445 -4.680 -4.285 1.00 90.62 348 SER A C 1
ATOM 2792 O O . SER A 1 348 ? 8.970 -5.536 -3.578 1.00 90.62 348 SER A O 1
ATOM 2794 N N . LEU A 1 349 ? 7.386 -4.938 -5.048 1.00 93.56 349 LEU A N 1
ATOM 2795 C CA . LEU A 1 349 ? 6.746 -6.245 -5.136 1.00 93.56 349 LEU A CA 1
ATOM 2796 C C . LEU A 1 349 ? 7.698 -7.292 -5.716 1.00 93.56 349 LEU A C 1
ATOM 2798 O O . LEU A 1 349 ? 7.922 -8.321 -5.089 1.00 93.56 349 LEU A O 1
ATOM 2802 N N . ILE A 1 350 ? 8.301 -7.000 -6.866 1.00 90.31 350 ILE A N 1
ATOM 2803 C CA . ILE A 1 350 ? 9.233 -7.898 -7.551 1.00 90.31 350 ILE A CA 1
ATOM 2804 C C . ILE A 1 350 ? 10.484 -8.136 -6.699 1.00 90.31 350 ILE A C 1
ATOM 2806 O O . ILE A 1 350 ? 10.909 -9.273 -6.541 1.00 90.31 350 ILE A O 1
ATOM 2810 N N . ASN A 1 351 ? 11.032 -7.101 -6.061 1.00 86.19 351 ASN A N 1
ATOM 2811 C CA . ASN A 1 351 ? 12.238 -7.255 -5.244 1.00 86.19 351 ASN A CA 1
ATOM 2812 C C . ASN A 1 351 ? 12.032 -8.124 -3.999 1.00 86.19 351 ASN A C 1
ATOM 2814 O O . ASN A 1 351 ? 12.984 -8.752 -3.543 1.00 86.19 351 ASN A O 1
ATOM 2818 N N . ASN A 1 352 ? 10.825 -8.132 -3.427 1.00 87.50 352 ASN A N 1
ATOM 2819 C CA . ASN A 1 352 ? 10.539 -8.880 -2.200 1.00 87.50 352 ASN A CA 1
ATOM 2820 C C . ASN A 1 352 ? 9.886 -10.248 -2.463 1.00 87.50 352 ASN A C 1
ATOM 2822 O O . ASN A 1 352 ? 10.083 -11.164 -1.670 1.00 87.50 352 ASN A O 1
ATOM 2826 N N . TYR A 1 353 ? 9.112 -10.387 -3.545 1.00 90.38 353 TYR A N 1
ATOM 2827 C CA . TYR A 1 353 ? 8.263 -11.559 -3.811 1.00 90.38 353 TYR A CA 1
ATOM 2828 C C . TYR A 1 353 ? 8.338 -12.061 -5.262 1.00 90.38 353 TYR A C 1
ATOM 2830 O O . TYR A 1 353 ? 7.586 -12.953 -5.641 1.00 90.38 353 TYR A O 1
ATOM 2838 N N . GLY A 1 354 ? 9.197 -11.474 -6.097 1.00 87.00 354 GLY A N 1
ATOM 2839 C CA . GLY A 1 354 ? 9.278 -11.782 -7.520 1.00 87.00 354 GLY A CA 1
ATOM 2840 C C . GLY A 1 354 ? 9.834 -13.172 -7.808 1.00 87.00 354 GLY A C 1
ATOM 2841 O O . GLY A 1 354 ? 10.834 -13.603 -7.231 1.00 87.00 354 GLY A O 1
ATOM 2842 N N . ASN A 1 355 ? 9.210 -13.844 -8.771 1.00 88.31 355 ASN A N 1
ATOM 2843 C CA . ASN A 1 355 ? 9.729 -15.050 -9.403 1.00 88.31 355 ASN A CA 1
ATOM 2844 C C . ASN A 1 355 ? 10.271 -14.744 -10.815 1.00 88.31 355 ASN A C 1
ATOM 2846 O O . ASN A 1 355 ? 10.117 -13.641 -11.349 1.00 88.31 355 ASN A O 1
ATOM 2850 N N . ASN A 1 356 ? 10.899 -15.738 -11.444 1.00 85.50 356 ASN A N 1
ATOM 2851 C CA . ASN A 1 356 ? 11.523 -15.590 -12.762 1.00 85.50 356 ASN A CA 1
ATOM 2852 C C . ASN A 1 356 ? 10.556 -15.096 -13.853 1.00 85.50 356 ASN A C 1
ATOM 2854 O O . ASN A 1 356 ? 10.930 -14.278 -14.698 1.00 85.50 356 ASN A O 1
ATOM 2858 N N . ALA A 1 357 ? 9.306 -15.563 -13.824 1.00 87.94 357 ALA A N 1
ATOM 2859 C CA . ALA A 1 357 ? 8.292 -15.156 -14.788 1.00 87.94 357 ALA A CA 1
ATOM 2860 C C . ALA A 1 357 ? 7.917 -13.679 -14.605 1.00 87.94 357 ALA A C 1
ATOM 2862 O O . ALA A 1 357 ? 7.906 -12.933 -15.584 1.00 87.94 357 ALA A O 1
ATOM 2863 N N . MET A 1 358 ? 7.710 -13.240 -13.360 1.00 91.12 358 MET A N 1
ATOM 2864 C CA . MET A 1 358 ? 7.375 -11.851 -13.031 1.00 91.12 358 MET A CA 1
ATOM 2865 C C . MET A 1 358 ? 8.479 -10.882 -13.462 1.00 91.12 358 MET A C 1
ATOM 2867 O O . MET A 1 358 ? 8.196 -9.867 -14.098 1.00 91.12 358 MET A O 1
ATOM 2871 N N . HIS A 1 359 ? 9.745 -11.214 -13.179 1.00 87.31 359 HIS A N 1
ATOM 2872 C CA . HIS A 1 359 ? 10.888 -10.408 -13.615 1.00 87.31 359 HIS A CA 1
ATOM 2873 C C . HIS A 1 359 ? 10.928 -10.271 -15.145 1.00 87.31 359 HIS A C 1
ATOM 2875 O O . HIS A 1 359 ? 11.018 -9.155 -15.658 1.00 87.31 359 HIS A O 1
ATOM 2881 N N . SER A 1 360 ? 10.801 -11.382 -15.880 1.00 87.62 360 SER A N 1
ATOM 2882 C CA . SER A 1 360 ? 10.813 -11.368 -17.352 1.00 87.62 360 SER A CA 1
ATOM 2883 C C . SER A 1 360 ? 9.646 -10.562 -17.937 1.00 87.62 360 SER A C 1
ATOM 2885 O O . SER A 1 360 ? 9.833 -9.737 -18.835 1.00 87.62 360 SER A O 1
ATOM 2887 N N . GLN A 1 361 ? 8.435 -10.759 -17.413 1.00 90.88 361 GLN A N 1
ATOM 2888 C CA . GLN A 1 361 ? 7.236 -10.034 -17.835 1.00 90.88 361 GLN A CA 1
ATOM 2889 C C . GLN A 1 361 ? 7.365 -8.529 -17.576 1.00 90.88 361 GLN A C 1
ATOM 2891 O O . GLN A 1 361 ? 7.096 -7.712 -18.461 1.00 90.88 361 GLN A O 1
ATOM 2896 N N . TRP A 1 362 ? 7.849 -8.148 -16.395 1.00 92.31 362 TRP A N 1
ATOM 2897 C CA . TRP A 1 362 ? 8.037 -6.747 -16.043 1.00 92.31 362 TRP A CA 1
ATOM 2898 C C . TRP A 1 362 ? 9.115 -6.065 -16.880 1.00 92.31 362 TRP A C 1
ATOM 2900 O O . TRP A 1 362 ? 8.910 -4.940 -17.328 1.00 92.31 362 TRP A O 1
ATOM 2910 N N . GLN A 1 363 ? 10.232 -6.737 -17.165 1.00 90.06 363 GLN A N 1
ATOM 2911 C CA . GLN A 1 363 ? 11.271 -6.196 -18.044 1.00 90.06 363 GLN A CA 1
ATOM 2912 C C . GLN A 1 363 ? 10.738 -5.897 -19.452 1.00 90.06 363 GLN A C 1
ATOM 2914 O O . GLN A 1 363 ? 11.079 -4.863 -20.026 1.00 90.06 363 GLN A O 1
ATOM 2919 N N . LYS A 1 364 ? 9.855 -6.746 -19.997 1.00 91.19 364 LYS A N 1
ATOM 2920 C CA . LYS A 1 364 ? 9.190 -6.486 -21.287 1.00 91.19 364 LYS A CA 1
ATOM 2921 C C . LYS A 1 364 ? 8.258 -5.279 -21.213 1.00 91.19 364 LYS A C 1
ATOM 2923 O O . LYS A 1 364 ? 8.311 -4.429 -22.103 1.00 91.19 364 LYS A O 1
ATOM 2928 N N . ILE A 1 365 ? 7.452 -5.170 -20.151 1.00 92.81 365 ILE A N 1
ATOM 2929 C CA . ILE A 1 365 ? 6.604 -3.990 -19.912 1.00 92.81 365 ILE A CA 1
ATOM 2930 C C . ILE A 1 365 ? 7.463 -2.731 -19.811 1.00 92.81 365 ILE A C 1
ATOM 2932 O O . ILE A 1 365 ? 7.143 -1.738 -20.453 1.00 92.81 365 ILE A O 1
ATOM 2936 N N . LEU A 1 366 ? 8.566 -2.767 -19.060 1.00 92.38 366 LEU A N 1
ATOM 2937 C CA . LEU A 1 366 ? 9.485 -1.641 -18.918 1.00 92.38 366 LEU A CA 1
ATOM 2938 C C . LEU A 1 366 ? 10.127 -1.259 -20.252 1.00 92.38 366 LEU A C 1
ATOM 2940 O O . LEU A 1 366 ? 10.141 -0.080 -20.591 1.00 92.38 366 LEU A O 1
ATOM 2944 N N . CYS A 1 367 ? 10.621 -2.227 -21.028 1.00 92.69 367 CYS A N 1
ATOM 2945 C CA . CYS A 1 367 ? 11.166 -1.982 -22.365 1.00 92.69 367 CYS A CA 1
ATOM 2946 C C . CYS A 1 367 ? 10.151 -1.245 -23.241 1.00 92.69 367 CYS A C 1
ATOM 2948 O O . CYS A 1 367 ? 10.452 -0.211 -23.841 1.00 92.69 367 CYS A O 1
ATOM 2950 N N . TRP A 1 368 ? 8.914 -1.733 -23.255 1.00 93.12 368 TRP A N 1
ATOM 2951 C CA . TRP A 1 368 ? 7.869 -1.131 -24.060 1.00 93.12 368 TRP A CA 1
ATOM 2952 C C . TRP A 1 368 ? 7.407 0.227 -23.523 1.00 93.12 368 TRP A C 1
ATOM 2954 O O . TRP A 1 368 ? 7.235 1.157 -24.303 1.00 93.12 368 TRP A O 1
ATOM 2964 N N . PHE A 1 369 ? 7.303 0.395 -22.206 1.00 94.06 369 PHE A N 1
ATOM 2965 C CA . PHE A 1 369 ? 7.041 1.680 -21.560 1.00 94.06 369 PHE A CA 1
ATOM 2966 C C . PHE A 1 369 ? 8.081 2.732 -21.940 1.00 94.06 369 PHE A C 1
ATOM 2968 O O . PHE A 1 369 ? 7.718 3.837 -22.337 1.00 94.06 369 PHE A O 1
ATOM 2975 N N . LEU A 1 370 ? 9.368 2.381 -21.885 1.00 93.25 370 LEU A N 1
ATOM 2976 C CA . LEU A 1 370 ? 10.454 3.270 -22.288 1.00 93.25 370 LEU A CA 1
ATOM 2977 C C . LEU A 1 370 ? 10.352 3.644 -23.765 1.00 93.25 370 LEU A C 1
ATOM 2979 O O . LEU A 1 370 ? 10.578 4.801 -24.114 1.00 93.25 370 LEU A O 1
ATOM 2983 N N . PHE A 1 371 ? 9.986 2.697 -24.627 1.00 92.81 371 PHE A N 1
ATOM 2984 C CA . PHE A 1 371 ? 9.764 2.963 -26.044 1.00 92.81 371 PHE A CA 1
ATOM 2985 C C . PHE A 1 371 ? 8.569 3.895 -26.269 1.00 92.81 371 PHE A C 1
ATOM 2987 O O . PHE A 1 371 ? 8.684 4.884 -26.991 1.00 92.81 371 PHE A O 1
ATOM 2994 N N . LEU A 1 372 ? 7.431 3.625 -25.626 1.00 92.12 372 LEU A N 1
ATOM 2995 C CA . LEU A 1 372 ? 6.236 4.450 -25.762 1.00 92.12 372 LEU A CA 1
ATOM 2996 C C . LEU A 1 372 ? 6.485 5.871 -25.255 1.00 92.12 372 LEU A C 1
ATOM 2998 O O . LEU A 1 372 ? 6.146 6.826 -25.943 1.00 92.12 372 LEU A O 1
ATOM 3002 N N . LYS A 1 373 ? 7.127 6.015 -24.094 1.00 92.56 373 LYS A N 1
ATOM 3003 C CA . LYS A 1 373 ? 7.432 7.309 -23.477 1.00 92.56 373 LYS A CA 1
ATOM 3004 C C . LYS A 1 373 ? 8.447 8.121 -24.281 1.00 92.56 373 LYS A C 1
ATOM 3006 O O . LYS A 1 373 ? 8.258 9.319 -24.471 1.00 92.56 373 LYS A O 1
ATOM 3011 N N . ASN A 1 374 ? 9.530 7.489 -24.733 1.00 90.19 374 ASN A N 1
ATOM 3012 C CA . ASN A 1 374 ? 10.641 8.208 -25.356 1.00 90.19 374 ASN A CA 1
ATOM 3013 C C . ASN A 1 374 ? 10.519 8.329 -26.874 1.00 90.19 374 ASN A C 1
ATOM 3015 O O . ASN A 1 374 ? 11.024 9.307 -27.417 1.00 90.19 374 ASN A O 1
ATOM 3019 N N . VAL A 1 375 ? 9.891 7.363 -27.553 1.00 87.81 375 VAL A N 1
ATOM 3020 C CA . VAL A 1 375 ? 9.786 7.320 -29.020 1.00 87.81 375 VAL A CA 1
ATOM 3021 C C . VAL A 1 375 ? 8.382 7.660 -29.484 1.00 87.81 375 VAL A C 1
ATOM 3023 O O . VAL A 1 375 ? 8.251 8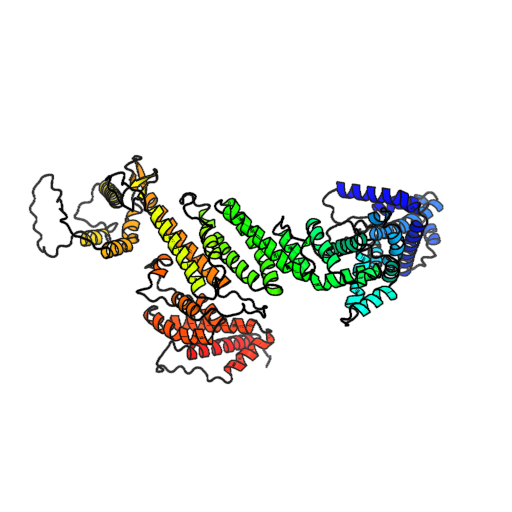.622 -30.221 1.00 87.81 375 VAL A O 1
ATOM 3026 N N . ALA A 1 376 ? 7.353 6.918 -29.064 1.00 87.75 376 ALA A N 1
ATOM 3027 C CA . ALA A 1 376 ? 6.002 7.064 -29.616 1.00 87.75 376 ALA A CA 1
ATOM 3028 C C . ALA A 1 376 ? 5.309 8.370 -29.186 1.00 87.75 376 ALA A C 1
ATOM 3030 O O . ALA A 1 376 ? 4.981 9.190 -30.034 1.00 87.75 376 ALA A O 1
ATOM 3031 N N . ALA A 1 377 ? 5.141 8.581 -27.877 1.00 87.19 377 ALA A N 1
ATOM 3032 C CA . ALA A 1 377 ? 4.361 9.680 -27.306 1.00 87.19 377 ALA A CA 1
ATOM 3033 C C . ALA A 1 377 ? 4.791 11.090 -27.767 1.00 87.19 377 ALA A C 1
ATOM 3035 O O . ALA A 1 377 ? 3.926 11.938 -27.977 1.00 87.19 377 ALA A O 1
ATOM 3036 N N . PRO A 1 378 ? 6.091 11.385 -27.980 1.00 85.75 378 PRO A N 1
ATOM 3037 C CA . PRO A 1 378 ? 6.512 12.676 -28.520 1.00 85.75 378 PRO A CA 1
ATOM 3038 C C . PRO A 1 378 ? 5.999 13.001 -29.929 1.00 85.75 378 PRO A C 1
ATOM 3040 O O . PRO A 1 378 ? 6.033 14.172 -30.296 1.00 85.75 378 PRO A O 1
ATOM 3043 N N . PHE A 1 379 ? 5.567 12.009 -30.713 1.00 80.50 379 PHE A N 1
ATOM 3044 C CA . PHE A 1 379 ? 4.972 12.228 -32.037 1.00 80.50 379 PHE A CA 1
ATOM 3045 C C . PHE A 1 379 ? 3.447 12.383 -31.993 1.00 80.50 379 PHE A C 1
ATOM 3047 O O . PHE A 1 379 ? 2.844 12.686 -33.013 1.00 80.50 379 PHE A O 1
AT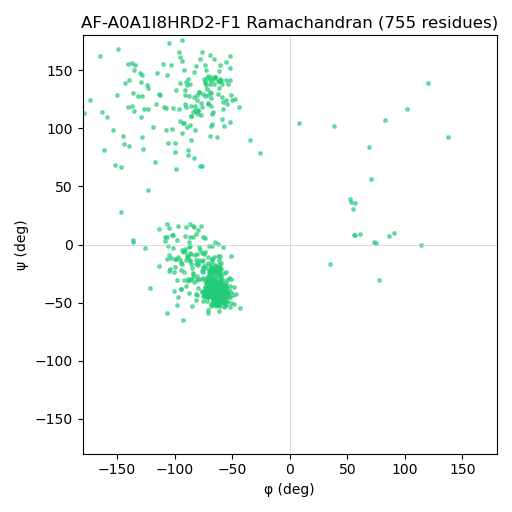OM 3054 N N . ASP A 1 380 ? 2.820 12.232 -30.825 1.00 77.81 380 ASP A N 1
ATOM 3055 C CA . ASP A 1 380 ? 1.362 12.340 -30.655 1.00 77.81 380 ASP A CA 1
ATOM 3056 C C . ASP A 1 380 ? 0.844 13.765 -30.853 1.00 77.81 380 ASP A C 1
ATOM 3058 O O . ASP A 1 380 ? -0.330 13.968 -31.143 1.00 77.81 380 ASP A O 1
ATOM 3062 N N . ALA A 1 381 ? 1.721 14.747 -30.641 1.00 63.72 381 ALA A N 1
ATOM 3063 C CA . ALA A 1 381 ? 1.434 16.174 -30.735 1.00 63.72 381 ALA A CA 1
ATOM 3064 C C . ALA A 1 381 ? 2.086 16.828 -31.968 1.00 63.72 381 ALA A C 1
ATOM 3066 O O . ALA A 1 381 ? 2.088 18.054 -32.072 1.00 63.72 381 ALA A O 1
ATOM 3067 N N . ASP A 1 382 ? 2.700 16.036 -32.856 1.00 65.62 382 ASP A N 1
ATOM 3068 C CA . ASP A 1 382 ? 3.441 16.536 -34.013 1.00 65.62 382 ASP A CA 1
ATOM 3069 C C . ASP A 1 382 ? 2.619 16.384 -35.302 1.00 65.62 382 ASP A C 1
ATOM 3071 O O . ASP A 1 382 ? 2.602 15.323 -35.926 1.00 65.62 382 ASP A O 1
ATOM 3075 N N . ASP A 1 383 ? 1.981 17.476 -35.732 1.00 59.56 383 ASP A N 1
ATOM 3076 C CA . ASP A 1 383 ? 1.150 17.538 -36.947 1.00 59.56 383 ASP A CA 1
ATOM 3077 C C . ASP A 1 383 ? 1.923 17.217 -38.248 1.00 59.56 383 ASP A C 1
ATOM 3079 O O . ASP A 1 383 ? 1.329 17.092 -39.323 1.00 59.56 383 ASP A O 1
ATOM 3083 N N . THR A 1 384 ? 3.259 17.119 -38.194 1.00 57.47 384 THR A N 1
ATOM 3084 C CA . THR A 1 384 ? 4.097 16.808 -39.364 1.00 57.47 384 THR A CA 1
ATOM 3085 C C . THR A 1 384 ? 4.167 15.314 -39.690 1.00 57.47 384 THR A C 1
ATOM 3087 O O . THR A 1 384 ? 4.600 14.947 -40.790 1.00 57.47 384 THR A O 1
ATOM 3090 N N . VAL A 1 385 ? 3.723 14.455 -38.769 1.00 63.47 385 VAL A N 1
ATOM 3091 C CA . VAL A 1 385 ? 3.687 12.998 -38.914 1.00 63.47 385 VAL A CA 1
ATOM 3092 C C . VAL A 1 385 ? 2.234 12.564 -39.103 1.00 63.47 385 VAL A C 1
ATOM 3094 O O . VAL A 1 385 ? 1.404 12.773 -38.230 1.00 63.47 385 VAL A O 1
ATOM 3097 N N . GLU A 1 386 ? 1.901 11.961 -40.251 1.00 60.28 386 GLU A N 1
ATOM 3098 C CA . GLU A 1 386 ? 0.531 11.481 -40.490 1.00 60.28 386 GLU A CA 1
ATOM 3099 C C . GLU A 1 386 ? 0.150 10.396 -39.470 1.00 60.28 386 GLU A C 1
ATOM 3101 O O . GLU A 1 386 ? 0.968 9.518 -39.164 1.00 60.28 386 GLU A O 1
ATOM 3106 N N . ASP A 1 387 ? -1.095 10.418 -38.989 1.00 55.59 387 ASP A N 1
ATOM 3107 C CA . ASP A 1 387 ? -1.640 9.389 -38.100 1.00 55.59 387 ASP A CA 1
ATOM 3108 C C . ASP A 1 387 ? -1.384 7.980 -38.665 1.00 55.59 387 ASP A C 1
ATOM 3110 O O . ASP A 1 387 ? -1.739 7.661 -39.802 1.00 55.59 387 ASP A O 1
ATOM 3114 N N . GLY A 1 388 ? -0.738 7.121 -37.869 1.00 59.22 388 GLY A N 1
ATOM 3115 C CA . GLY A 1 388 ? -0.362 5.760 -38.278 1.00 59.22 388 GLY A CA 1
ATOM 3116 C C . GLY A 1 388 ? 0.986 5.635 -39.007 1.00 59.22 388 GLY A C 1
ATOM 3117 O O . GLY A 1 388 ? 1.344 4.542 -39.453 1.00 59.22 388 GLY A O 1
ATOM 3118 N N . SER A 1 389 ? 1.780 6.710 -39.096 1.00 61.53 389 SER A N 1
ATOM 3119 C CA . SER A 1 389 ? 3.159 6.673 -39.628 1.00 61.53 389 SER A CA 1
ATOM 3120 C C . SER A 1 389 ? 4.142 5.855 -38.784 1.00 61.53 389 SER A C 1
ATOM 3122 O O . SER A 1 389 ? 5.262 5.595 -39.222 1.00 61.53 389 SER A O 1
ATOM 3124 N N . PHE A 1 390 ? 3.752 5.447 -37.580 1.00 70.94 390 PHE A N 1
ATOM 3125 C CA . PHE A 1 390 ? 4.450 4.458 -36.772 1.00 70.94 390 PHE A CA 1
ATOM 3126 C C . PHE A 1 390 ? 3.412 3.611 -36.033 1.00 70.94 390 PHE A C 1
ATOM 3128 O O . PHE A 1 390 ? 2.415 4.134 -35.540 1.00 70.94 390 PHE A O 1
ATOM 3135 N N . ASP A 1 391 ? 3.641 2.300 -35.957 1.00 77.81 391 ASP A N 1
ATOM 3136 C CA . ASP A 1 391 ? 2.818 1.409 -35.142 1.00 77.81 391 ASP A CA 1
ATOM 3137 C C . ASP A 1 391 ? 3.489 1.203 -33.771 1.00 77.81 391 ASP A C 1
ATOM 3139 O O . ASP A 1 391 ? 4.490 0.480 -33.680 1.00 77.81 391 ASP A O 1
ATOM 3143 N N . PRO A 1 392 ? 2.965 1.813 -32.690 1.00 78.38 392 PRO A N 1
ATOM 3144 C CA . PRO A 1 392 ? 3.541 1.688 -31.354 1.00 78.38 392 PRO A CA 1
ATOM 3145 C C . PRO A 1 392 ? 3.416 0.272 -30.761 1.00 78.38 392 PRO A C 1
ATOM 3147 O O . PRO A 1 392 ? 4.061 -0.031 -29.752 1.00 78.38 392 PRO A O 1
ATOM 3150 N N . THR A 1 393 ? 2.613 -0.611 -31.367 1.00 82.75 393 THR A N 1
ATOM 3151 C CA . THR A 1 393 ? 2.370 -1.983 -30.887 1.00 82.75 393 THR A CA 1
ATOM 3152 C C . THR A 1 393 ? 3.370 -3.007 -31.435 1.00 82.75 393 THR A C 1
ATOM 3154 O O . THR A 1 393 ? 3.455 -4.134 -30.934 1.00 82.75 393 THR A O 1
ATOM 3157 N N . ARG A 1 394 ? 4.188 -2.626 -32.425 1.00 84.88 394 ARG A N 1
ATOM 3158 C CA . ARG A 1 394 ? 5.123 -3.540 -33.096 1.00 84.88 394 ARG A CA 1
ATOM 3159 C C . ARG A 1 394 ? 6.202 -4.084 -32.158 1.00 84.88 394 ARG A C 1
ATOM 3161 O O . ARG A 1 394 ? 6.478 -5.282 -32.190 1.00 84.88 394 ARG A O 1
ATOM 3168 N N . LEU A 1 395 ? 6.765 -3.236 -31.288 1.00 87.25 395 LEU A N 1
ATOM 3169 C CA . LEU A 1 395 ? 7.754 -3.666 -30.287 1.00 87.25 395 LEU A CA 1
ATOM 3170 C C . LEU A 1 395 ? 7.156 -4.679 -29.316 1.00 87.25 395 LEU A C 1
ATOM 3172 O O . LEU A 1 395 ? 7.758 -5.717 -29.067 1.00 87.25 395 LEU A O 1
ATOM 3176 N N . TRP A 1 396 ? 5.945 -4.423 -28.830 1.00 88.75 396 TRP A N 1
ATOM 3177 C CA . TRP A 1 396 ? 5.241 -5.357 -27.957 1.00 88.75 396 TRP A CA 1
ATOM 3178 C C . TRP A 1 396 ? 4.986 -6.709 -28.629 1.00 88.75 396 TRP A C 1
ATOM 3180 O O . TRP A 1 396 ? 5.236 -7.760 -28.042 1.00 88.75 396 TRP A O 1
ATOM 3190 N N . THR A 1 397 ? 4.552 -6.689 -29.890 1.00 88.19 397 THR A N 1
ATOM 3191 C CA . THR A 1 397 ? 4.328 -7.907 -30.680 1.00 88.19 397 THR A CA 1
ATOM 3192 C C . THR A 1 397 ? 5.611 -8.729 -30.810 1.00 88.19 397 THR A C 1
ATOM 3194 O O . THR A 1 397 ? 5.587 -9.941 -30.601 1.00 88.19 397 THR A O 1
ATOM 3197 N N . LEU A 1 398 ? 6.743 -8.074 -31.080 1.00 88.44 398 LEU A N 1
ATOM 3198 C CA . LEU A 1 398 ? 8.046 -8.729 -31.188 1.00 88.44 398 LEU A CA 1
ATOM 3199 C C . LEU A 1 398 ? 8.521 -9.313 -29.847 1.00 88.44 398 LEU A C 1
ATOM 3201 O O . LEU A 1 398 ? 9.021 -10.437 -29.809 1.00 88.44 398 LEU A O 1
ATOM 3205 N N . LEU A 1 399 ? 8.329 -8.586 -28.742 1.00 88.88 399 LEU A N 1
ATOM 3206 C CA . LEU A 1 399 ? 8.657 -9.067 -27.395 1.00 88.88 399 LEU A CA 1
ATOM 3207 C C . LEU A 1 399 ? 7.808 -10.284 -26.992 1.00 88.88 399 LEU A C 1
ATOM 3209 O O . LEU A 1 399 ? 8.314 -11.198 -26.346 1.00 88.88 399 LEU A O 1
ATOM 3213 N N . ASN A 1 400 ? 6.540 -10.339 -27.409 1.00 85.94 400 ASN A N 1
ATOM 3214 C CA . ASN A 1 400 ? 5.668 -11.491 -27.157 1.00 85.94 400 ASN A CA 1
ATOM 3215 C C . ASN A 1 400 ? 6.020 -12.714 -28.005 1.00 85.94 400 ASN A C 1
ATOM 3217 O O . ASN A 1 400 ? 5.896 -13.840 -27.528 1.00 85.94 400 ASN A O 1
ATOM 3221 N N . GLN A 1 401 ? 6.482 -12.509 -29.241 1.00 89.31 401 GLN A N 1
ATOM 3222 C CA . GLN A 1 401 ? 6.992 -13.592 -30.090 1.00 89.31 401 GLN A CA 1
ATOM 3223 C C . GLN A 1 401 ? 8.283 -14.211 -29.534 1.00 89.31 401 GLN A C 1
ATOM 3225 O O . GLN A 1 401 ? 8.595 -15.356 -29.850 1.00 89.31 401 GLN A O 1
ATOM 3230 N N . ASN A 1 402 ? 9.002 -13.481 -28.676 1.00 88.19 402 ASN A N 1
ATOM 3231 C CA . ASN A 1 402 ? 10.252 -13.908 -28.057 1.00 88.19 402 ASN A CA 1
ATOM 3232 C C . ASN A 1 402 ? 10.094 -13.991 -26.527 1.00 88.19 402 ASN A C 1
ATOM 3234 O O . ASN A 1 402 ? 10.651 -13.174 -25.789 1.00 88.19 402 ASN A O 1
ATOM 3238 N N . PRO A 1 403 ? 9.338 -14.979 -26.003 1.00 82.69 403 PRO A N 1
ATOM 3239 C CA . PRO A 1 403 ? 8.997 -15.041 -24.584 1.00 82.69 403 PRO A CA 1
ATOM 3240 C C . PRO A 1 403 ? 10.215 -15.229 -23.671 1.00 82.69 403 PRO A C 1
ATOM 3242 O O . PRO A 1 403 ? 10.167 -14.800 -22.522 1.00 82.69 403 PRO A O 1
ATOM 3245 N N . ASN A 1 404 ? 11.306 -15.795 -24.183 1.00 84.25 404 ASN A N 1
ATOM 3246 C CA . ASN A 1 404 ? 12.537 -16.041 -23.431 1.00 84.25 404 ASN A CA 1
ATOM 3247 C C . ASN A 1 404 ? 13.599 -14.951 -23.644 1.00 84.25 404 ASN A C 1
ATOM 3249 O O . ASN A 1 404 ? 14.767 -15.189 -23.354 1.00 84.25 404 ASN A O 1
ATOM 3253 N N . VAL A 1 405 ? 13.220 -13.784 -24.182 1.00 87.50 405 VAL A N 1
ATOM 3254 C CA . VAL A 1 405 ? 14.154 -12.667 -24.356 1.00 87.50 405 VAL A CA 1
ATOM 3255 C C . VAL A 1 405 ? 14.746 -12.261 -23.007 1.00 87.50 405 VAL A C 1
ATOM 3257 O O . VAL A 1 405 ? 14.017 -11.991 -22.049 1.00 87.50 405 VAL A O 1
ATOM 3260 N N . ASP A 1 406 ? 16.073 -12.213 -22.953 1.00 87.44 406 ASP A N 1
ATOM 3261 C CA . ASP A 1 406 ? 16.818 -11.658 -21.835 1.00 87.44 406 ASP A CA 1
ATOM 3262 C C . ASP A 1 406 ? 17.596 -10.432 -22.302 1.00 87.44 406 ASP A C 1
ATOM 3264 O O . ASP A 1 406 ? 18.440 -10.506 -23.194 1.00 87.44 406 ASP A O 1
ATOM 3268 N N . PHE A 1 407 ? 17.318 -9.293 -21.677 1.00 89.06 407 PHE A N 1
ATOM 3269 C CA . PHE A 1 407 ? 17.995 -8.036 -21.972 1.00 89.06 407 PHE A CA 1
ATOM 3270 C C . PHE A 1 407 ? 19.423 -7.980 -21.414 1.00 89.06 407 PHE A C 1
ATOM 3272 O O . PHE A 1 407 ? 20.155 -7.048 -21.732 1.00 89.06 407 PHE A O 1
ATOM 3279 N N . LYS A 1 408 ? 19.837 -8.960 -20.602 1.00 86.94 408 LYS A N 1
ATOM 3280 C CA . LYS A 1 408 ? 21.231 -9.147 -20.171 1.00 86.94 408 LYS A CA 1
ATOM 3281 C C . LYS A 1 408 ? 22.063 -9.980 -21.148 1.00 86.94 408 LYS A C 1
ATOM 3283 O O . LYS A 1 408 ? 23.262 -10.134 -20.927 1.00 86.94 408 LYS A O 1
ATOM 3288 N N . GLU A 1 409 ? 21.451 -10.454 -22.231 1.00 89.75 409 GLU A N 1
ATOM 3289 C CA . GLU A 1 409 ? 22.109 -11.153 -23.332 1.00 89.75 409 GLU A CA 1
ATOM 3290 C C . GLU A 1 409 ? 22.125 -10.301 -24.607 1.00 89.75 409 GLU A C 1
ATOM 3292 O O . GLU A 1 409 ? 21.267 -9.438 -24.822 1.00 89.75 409 GLU A O 1
ATOM 3297 N N . LEU A 1 410 ? 23.094 -10.566 -25.490 1.00 87.19 410 LEU A N 1
ATOM 3298 C CA . LEU A 1 410 ? 23.265 -9.819 -26.739 1.00 87.19 410 LEU A CA 1
ATOM 3299 C C . LEU A 1 410 ? 22.034 -9.906 -27.657 1.00 87.19 410 LEU A C 1
ATOM 3301 O O . LEU A 1 410 ? 21.683 -8.928 -28.320 1.00 87.19 410 LEU A O 1
ATOM 3305 N N . ASP A 1 411 ? 21.346 -11.047 -27.671 1.00 88.00 411 ASP A N 1
ATOM 3306 C CA . ASP A 1 411 ? 20.153 -11.250 -28.497 1.00 88.00 411 ASP A CA 1
ATOM 3307 C C . ASP A 1 411 ? 19.001 -10.314 -28.106 1.00 88.00 411 ASP A C 1
ATOM 3309 O O . ASP A 1 411 ? 18.284 -9.823 -28.980 1.00 88.00 411 ASP A O 1
ATOM 3313 N N . GLY A 1 412 ? 18.860 -9.990 -26.814 1.00 88.62 412 GLY A N 1
ATOM 3314 C CA . GLY A 1 412 ? 17.865 -9.026 -26.343 1.00 88.62 412 GLY A CA 1
ATOM 3315 C C . GLY A 1 412 ? 18.122 -7.616 -26.875 1.00 88.62 412 GLY A C 1
ATOM 3316 O O . GLY A 1 412 ? 17.189 -6.938 -27.311 1.00 88.62 412 GLY A O 1
ATOM 3317 N N . LEU A 1 413 ? 19.389 -7.192 -26.912 1.00 87.38 413 LEU A N 1
ATOM 3318 C CA . LEU A 1 413 ? 19.780 -5.905 -27.491 1.00 87.38 413 LEU A CA 1
ATOM 3319 C C . LEU A 1 413 ? 19.582 -5.887 -29.015 1.00 87.38 413 LEU A C 1
ATOM 3321 O O . LEU A 1 413 ? 18.987 -4.946 -29.541 1.00 87.38 413 LEU A O 1
ATOM 3325 N N . ARG A 1 414 ? 20.006 -6.942 -29.723 1.00 88.00 414 ARG A N 1
ATOM 3326 C CA . ARG A 1 414 ? 19.835 -7.071 -31.185 1.00 88.00 414 ARG A CA 1
ATOM 3327 C C . ARG A 1 414 ? 18.371 -7.016 -31.612 1.00 88.00 414 ARG A C 1
ATOM 3329 O O . ARG A 1 414 ? 18.053 -6.427 -32.642 1.00 88.00 414 ARG A O 1
ATOM 3336 N N . LEU A 1 415 ? 17.477 -7.595 -30.813 1.00 89.38 415 LEU A N 1
ATOM 3337 C CA . LEU A 1 415 ? 16.037 -7.550 -31.051 1.00 89.38 415 LEU A CA 1
ATOM 3338 C C . LEU A 1 415 ? 15.501 -6.108 -31.023 1.00 89.38 415 LEU A C 1
ATOM 3340 O O . LEU A 1 415 ? 14.708 -5.730 -31.888 1.00 89.38 415 LEU A O 1
ATOM 3344 N N . ILE A 1 416 ? 15.964 -5.291 -30.070 1.00 88.62 416 ILE A N 1
ATOM 3345 C CA . ILE A 1 416 ? 15.617 -3.864 -29.987 1.00 88.62 416 ILE A CA 1
ATOM 3346 C C . ILE A 1 416 ? 16.245 -3.081 -31.149 1.00 88.62 416 ILE A C 1
ATOM 3348 O O . ILE A 1 416 ? 15.577 -2.258 -31.770 1.00 88.62 416 ILE A O 1
ATOM 3352 N N . GLU A 1 417 ? 17.514 -3.326 -31.471 1.00 84.25 417 GLU A N 1
ATOM 3353 C CA . GLU A 1 417 ? 18.200 -2.645 -32.577 1.00 84.25 417 GLU A CA 1
ATOM 3354 C C . GLU A 1 417 ? 17.491 -2.895 -33.916 1.00 84.25 417 GLU A C 1
ATOM 3356 O O . GLU A 1 417 ? 17.146 -1.942 -34.619 1.00 84.25 417 GLU A O 1
ATOM 3361 N N . GLY A 1 418 ? 17.186 -4.159 -34.225 1.00 84.75 418 GLY A N 1
ATOM 3362 C CA . GLY A 1 418 ? 16.581 -4.549 -35.496 1.00 84.75 418 GLY A CA 1
ATOM 3363 C C . GLY A 1 418 ? 15.183 -3.969 -35.716 1.00 84.75 418 GLY A C 1
ATOM 3364 O O . GLY A 1 418 ? 14.846 -3.568 -36.832 1.00 84.75 418 GLY A O 1
ATOM 3365 N N . ILE A 1 419 ? 14.356 -3.862 -34.668 1.00 86.94 419 ILE A N 1
ATOM 3366 C CA . ILE A 1 419 ? 13.029 -3.254 -34.826 1.00 86.94 419 ILE A CA 1
ATOM 3367 C C . ILE A 1 419 ? 13.106 -1.744 -35.030 1.00 86.94 419 ILE A C 1
ATOM 3369 O O . ILE A 1 419 ? 12.377 -1.212 -35.868 1.00 86.94 419 ILE A O 1
ATOM 3373 N N . LEU A 1 420 ? 13.992 -1.050 -34.313 1.00 86.25 420 LEU A N 1
ATOM 3374 C CA . LEU A 1 420 ? 14.155 0.387 -34.493 1.00 86.25 420 LEU A CA 1
ATOM 3375 C C . LEU A 1 420 ? 14.716 0.712 -35.885 1.00 86.25 420 LEU A C 1
ATOM 3377 O O . LEU A 1 420 ? 14.265 1.672 -36.507 1.00 86.25 420 LEU A O 1
ATOM 3381 N N . GLU A 1 421 ? 15.629 -0.116 -36.400 1.00 81.69 421 GLU A N 1
ATOM 3382 C CA . GLU A 1 421 ? 16.144 -0.009 -37.766 1.00 81.69 421 GLU A CA 1
ATOM 3383 C C . GLU A 1 421 ? 15.037 -0.235 -38.804 1.00 81.69 421 GLU A C 1
ATOM 3385 O O . GLU A 1 421 ? 14.862 0.568 -39.724 1.00 81.69 421 GLU A O 1
ATOM 3390 N N . GLY A 1 422 ? 14.216 -1.272 -38.617 1.00 81.12 422 GLY A N 1
ATOM 3391 C CA . GLY A 1 422 ? 13.049 -1.523 -39.460 1.00 81.12 422 GLY A CA 1
ATOM 3392 C C . GLY A 1 422 ? 12.068 -0.346 -39.470 1.00 81.12 422 GLY A C 1
ATOM 3393 O O . GLY A 1 422 ? 11.628 0.086 -40.536 1.00 81.12 422 GLY A O 1
ATOM 3394 N N . MET A 1 423 ? 11.768 0.221 -38.297 1.00 82.38 423 MET A N 1
ATOM 3395 C CA . MET A 1 423 ? 10.902 1.397 -38.167 1.00 82.38 423 MET A CA 1
ATOM 3396 C C . MET A 1 423 ? 11.520 2.646 -38.802 1.00 82.38 423 MET A C 1
ATOM 3398 O O . MET A 1 423 ? 10.813 3.406 -39.463 1.00 82.38 423 MET A O 1
ATOM 3402 N N . HIS A 1 424 ? 12.830 2.849 -38.648 1.00 78.38 424 HIS A N 1
ATOM 3403 C CA . HIS A 1 424 ? 13.551 3.946 -39.284 1.00 78.38 424 HIS A CA 1
ATOM 3404 C C . HIS A 1 424 ? 13.464 3.862 -40.812 1.00 78.38 424 HIS A C 1
ATOM 3406 O O . HIS A 1 424 ? 13.135 4.855 -41.465 1.00 78.38 424 HIS A O 1
ATOM 3412 N N . ASN A 1 425 ? 13.720 2.680 -41.377 1.00 75.25 425 ASN A N 1
ATOM 3413 C CA . ASN A 1 425 ? 13.677 2.444 -42.817 1.00 75.25 425 ASN A CA 1
ATOM 3414 C C . ASN A 1 425 ? 12.265 2.627 -43.379 1.00 75.25 425 ASN A C 1
ATOM 3416 O O . ASN A 1 425 ? 12.095 3.241 -44.429 1.00 75.25 425 ASN A O 1
ATOM 3420 N N . GLU A 1 426 ? 11.242 2.172 -42.659 1.00 75.19 426 GLU A N 1
ATOM 3421 C CA . GLU A 1 426 ? 9.843 2.352 -43.048 1.00 75.19 426 GLU A CA 1
ATOM 3422 C C . GLU A 1 426 ? 9.402 3.820 -42.984 1.00 75.19 426 GLU A C 1
ATOM 3424 O O . GLU A 1 426 ? 8.754 4.313 -43.909 1.00 75.19 426 GLU A O 1
ATOM 3429 N N . LEU A 1 427 ? 9.780 4.543 -41.923 1.00 74.81 427 LEU A N 1
ATOM 3430 C CA . LEU A 1 427 ? 9.528 5.979 -41.798 1.00 74.81 427 LEU A CA 1
ATOM 3431 C C . LEU A 1 427 ? 10.229 6.746 -42.924 1.00 74.81 427 LEU A C 1
ATOM 3433 O O . LEU A 1 427 ? 9.615 7.584 -43.583 1.00 74.81 427 LEU A O 1
ATOM 3437 N N . ARG A 1 428 ? 11.495 6.413 -43.201 1.00 70.19 428 ARG A N 1
ATOM 3438 C CA . ARG A 1 428 ? 12.258 6.977 -44.317 1.00 70.19 428 ARG A CA 1
ATOM 3439 C C . ARG A 1 428 ? 11.547 6.718 -45.641 1.00 70.19 428 ARG A C 1
ATOM 3441 O O . ARG A 1 428 ? 11.318 7.664 -46.384 1.00 70.19 428 ARG A O 1
ATOM 3448 N N . HIS A 1 429 ? 11.147 5.475 -45.897 1.00 67.06 429 HIS A N 1
ATOM 3449 C CA . HIS A 1 429 ? 10.469 5.070 -47.123 1.00 67.06 429 HIS A CA 1
ATOM 3450 C C . HIS A 1 429 ? 9.131 5.797 -47.315 1.00 67.06 429 HIS A C 1
ATOM 3452 O O . HIS A 1 429 ? 8.885 6.360 -48.382 1.00 67.06 429 HIS A O 1
ATOM 3458 N N . ARG A 1 430 ? 8.288 5.875 -46.275 1.00 65.44 430 ARG A N 1
ATOM 3459 C CA . ARG A 1 430 ? 7.014 6.616 -46.313 1.00 65.44 430 ARG A CA 1
ATOM 3460 C C . ARG A 1 430 ? 7.212 8.107 -46.568 1.00 65.44 430 ARG A C 1
ATOM 3462 O O . ARG A 1 430 ? 6.500 8.689 -47.381 1.00 65.44 430 ARG A O 1
ATOM 3469 N N . LEU A 1 431 ? 8.216 8.715 -45.940 1.00 61.59 431 LEU A N 1
ATOM 3470 C CA . LEU A 1 431 ? 8.547 10.124 -46.156 1.00 61.59 431 LEU A CA 1
ATOM 3471 C C . LEU A 1 431 ? 9.177 10.391 -47.534 1.00 61.59 431 LEU A C 1
ATOM 3473 O O . LEU A 1 431 ? 9.215 11.548 -47.957 1.00 61.59 431 LEU A O 1
ATOM 3477 N N . THR A 1 432 ? 9.663 9.372 -48.251 1.00 54.34 432 THR A N 1
ATOM 3478 C CA . THR A 1 432 ? 10.253 9.516 -49.595 1.00 54.34 432 THR A CA 1
ATOM 3479 C C . THR A 1 432 ? 9.306 9.122 -50.734 1.00 54.34 432 THR A C 1
ATOM 3481 O O . THR A 1 432 ? 9.447 9.628 -51.849 1.00 54.34 432 THR A O 1
ATOM 3484 N N . LEU A 1 433 ? 8.303 8.279 -50.486 1.00 47.97 433 LEU A N 1
ATOM 3485 C CA . LEU A 1 433 ? 7.441 7.744 -51.535 1.00 47.97 433 LEU A CA 1
ATOM 3486 C C . LEU A 1 433 ? 6.252 8.645 -51.900 1.00 47.97 433 LEU A C 1
ATOM 3488 O O . LEU A 1 433 ? 5.242 8.703 -51.212 1.00 47.97 433 LEU A O 1
ATOM 3492 N N . THR A 1 434 ? 6.309 9.208 -53.104 1.00 51.31 434 THR A N 1
ATOM 3493 C CA . THR A 1 434 ? 5.154 9.286 -54.016 1.00 51.31 434 THR A CA 1
ATOM 3494 C C . THR A 1 434 ? 5.633 8.945 -55.422 1.00 51.31 434 THR A C 1
ATOM 3496 O O . THR A 1 434 ? 6.819 9.031 -55.720 1.00 51.31 434 THR A O 1
ATOM 3499 N N . THR A 1 435 ? 4.733 8.485 -56.292 1.00 50.38 435 THR A N 1
ATOM 3500 C CA . THR A 1 435 ? 5.151 7.794 -57.527 1.00 50.38 435 THR A CA 1
ATOM 3501 C C . THR A 1 435 ? 5.410 8.691 -58.739 1.00 50.38 435 THR A C 1
ATOM 3503 O O . THR A 1 435 ? 5.934 8.181 -59.730 1.00 50.38 435 THR A O 1
ATOM 3506 N N . ARG A 1 436 ? 5.050 9.988 -58.726 1.00 57.34 436 ARG A N 1
ATOM 3507 C CA . ARG A 1 436 ? 5.223 10.890 -59.887 1.00 57.34 436 ARG A CA 1
ATOM 3508 C C . ARG A 1 436 ? 5.456 12.342 -59.496 1.00 57.34 436 ARG A C 1
ATOM 3510 O O . ARG A 1 436 ? 4.685 12.920 -58.739 1.00 57.34 436 ARG A O 1
ATOM 3517 N N . CYS A 1 437 ? 6.507 12.937 -60.055 1.00 62.81 437 CYS A N 1
ATOM 3518 C CA . CYS A 1 437 ? 6.782 14.359 -59.887 1.00 62.81 437 CYS A CA 1
ATOM 3519 C C . CYS A 1 437 ? 5.718 15.189 -60.615 1.00 62.81 437 CYS A C 1
ATOM 3521 O O . CYS A 1 437 ? 5.582 15.054 -61.829 1.00 62.81 437 CYS A O 1
ATOM 3523 N N . TYR A 1 438 ? 5.061 16.120 -59.918 1.00 66.94 438 TYR A N 1
ATOM 3524 C CA . TYR A 1 438 ? 4.081 17.057 -60.488 1.00 66.94 438 TYR A CA 1
ATOM 3525 C C . TYR A 1 438 ? 4.607 17.796 -61.731 1.00 66.94 438 TYR A C 1
ATOM 3527 O O . TYR A 1 438 ? 3.846 18.157 -62.623 1.00 66.94 438 TYR A O 1
ATOM 3535 N N . ARG A 1 439 ? 5.925 18.028 -61.811 1.00 71.12 439 ARG A N 1
ATOM 3536 C CA . ARG A 1 439 ? 6.527 18.847 -62.869 1.00 71.12 439 ARG A CA 1
ATOM 3537 C C . ARG A 1 439 ? 7.119 18.062 -64.033 1.00 71.12 439 ARG A C 1
ATOM 3539 O O . ARG A 1 439 ? 6.857 18.413 -65.176 1.00 71.12 439 ARG A O 1
ATOM 3546 N N . CYS A 1 440 ? 7.978 17.080 -63.766 1.00 68.44 440 CYS A N 1
ATOM 3547 C CA . CYS A 1 440 ? 8.616 16.308 -64.838 1.00 68.44 440 CYS A CA 1
ATOM 3548 C C . CYS A 1 440 ? 7.840 15.037 -65.196 1.00 68.44 440 CYS A C 1
ATOM 3550 O O . CYS A 1 440 ? 8.221 14.352 -66.136 1.00 68.44 440 CYS A O 1
ATOM 3552 N N . ASN A 1 441 ? 6.785 14.704 -64.441 1.00 61.47 441 ASN A N 1
ATOM 3553 C CA . ASN A 1 441 ? 5.976 13.490 -64.580 1.00 61.47 441 ASN A CA 1
ATOM 3554 C C . ASN A 1 441 ? 6.779 12.170 -64.513 1.00 61.47 441 ASN A C 1
ATOM 3556 O O . ASN A 1 441 ? 6.234 11.092 -64.751 1.00 61.47 441 ASN A O 1
ATOM 3560 N N . GLY A 1 442 ? 8.069 12.246 -64.165 1.00 56.66 442 GLY A N 1
ATOM 3561 C CA . GLY A 1 442 ? 8.958 11.107 -63.992 1.00 56.66 442 GLY A CA 1
ATOM 3562 C C . GLY A 1 442 ? 8.627 10.330 -62.722 1.00 56.66 442 GLY A C 1
ATOM 3563 O O . GLY A 1 442 ? 8.265 10.920 -61.695 1.00 56.66 442 GLY A O 1
ATOM 3564 N N . ARG A 1 443 ? 8.756 9.002 -62.799 1.00 52.22 443 ARG A N 1
ATOM 3565 C CA . ARG A 1 443 ? 8.690 8.114 -61.635 1.00 52.22 443 ARG A CA 1
ATOM 3566 C C . ARG A 1 443 ? 10.005 8.207 -60.874 1.00 52.22 443 ARG A C 1
ATOM 3568 O O . ARG A 1 443 ? 11.047 7.881 -61.428 1.00 52.22 443 ARG A O 1
ATOM 3575 N N . LEU A 1 444 ? 9.954 8.656 -59.626 1.00 54.88 444 LEU A N 1
ATOM 3576 C CA . LEU A 1 444 ? 11.113 8.738 -58.737 1.00 54.88 444 LEU A CA 1
ATOM 3577 C C . LEU A 1 444 ? 10.685 8.305 -57.334 1.00 54.88 444 LEU A C 1
ATOM 3579 O O . LEU A 1 444 ? 9.586 8.643 -56.909 1.00 54.88 444 LEU A O 1
ATOM 3583 N N . GLN A 1 445 ? 11.546 7.580 -56.615 1.00 45.97 445 GLN A N 1
ATOM 3584 C CA . GLN A 1 445 ? 11.265 7.059 -55.265 1.00 45.97 445 GLN A CA 1
ATOM 3585 C C . GLN A 1 445 ? 11.538 8.077 -54.130 1.00 45.97 445 GLN A C 1
ATOM 3587 O O . GLN A 1 445 ? 11.605 7.699 -52.966 1.00 45.97 445 GLN A O 1
ATOM 3592 N N . SER A 1 446 ? 11.680 9.371 -54.443 1.00 50.53 446 SER A N 1
ATOM 3593 C CA . SER A 1 446 ? 12.037 10.428 -53.479 1.00 50.53 446 SER A CA 1
ATOM 3594 C C . SER A 1 446 ? 11.474 11.803 -53.876 1.00 50.53 446 SER A C 1
ATOM 3596 O O . SER A 1 446 ? 12.194 12.726 -54.264 1.00 50.53 446 SER A O 1
ATOM 3598 N N . LEU A 1 447 ? 10.151 11.961 -53.816 1.00 57.72 447 LEU A N 1
ATOM 3599 C CA . LEU A 1 447 ? 9.489 13.231 -54.143 1.00 57.72 447 LEU A CA 1
ATOM 3600 C C . LEU A 1 447 ? 9.146 14.022 -52.885 1.00 57.72 447 LEU A C 1
ATOM 3602 O O . LEU A 1 447 ? 8.570 13.490 -51.938 1.00 57.72 447 LEU A O 1
ATOM 3606 N N . LEU A 1 448 ? 9.465 15.311 -52.901 1.00 62.31 448 LEU A N 1
ATOM 3607 C CA . LEU A 1 448 ? 9.274 16.271 -51.821 1.00 62.31 448 LEU A CA 1
ATOM 3608 C C . LEU A 1 448 ? 7.838 16.806 -51.830 1.00 62.31 448 LEU A C 1
ATOM 3610 O O . LEU A 1 448 ? 7.377 17.292 -52.863 1.00 62.31 448 LEU A O 1
ATOM 3614 N N . ARG A 1 449 ? 7.137 16.727 -50.694 1.00 65.50 449 ARG A N 1
ATOM 3615 C CA . ARG A 1 449 ? 5.791 17.296 -50.523 1.00 65.50 449 ARG A CA 1
ATOM 3616 C C . ARG A 1 449 ? 5.916 18.787 -50.260 1.00 65.50 449 ARG A C 1
ATOM 3618 O O . ARG A 1 449 ? 6.623 19.216 -49.355 1.00 65.50 449 ARG A O 1
ATOM 3625 N N . LEU A 1 450 ? 5.249 19.564 -51.090 1.00 66.88 450 LEU A N 1
ATOM 3626 C CA . LEU A 1 450 ? 5.129 21.005 -50.970 1.00 66.88 450 LEU A CA 1
ATOM 3627 C C . LEU A 1 450 ? 4.088 21.339 -49.886 1.00 66.88 450 LEU A C 1
ATOM 3629 O O . LEU A 1 450 ? 3.207 20.517 -49.628 1.00 66.88 450 LEU A O 1
ATOM 3633 N N . PRO A 1 451 ? 4.093 22.556 -49.311 1.00 66.00 451 PRO A N 1
ATOM 3634 C CA . PRO A 1 451 ? 3.095 22.970 -48.315 1.00 66.00 451 PRO A CA 1
ATOM 3635 C C . PRO A 1 451 ? 1.653 22.924 -48.845 1.00 66.00 451 PRO A C 1
ATOM 3637 O O . PRO A 1 451 ? 0.700 22.807 -48.085 1.00 66.00 451 PRO A O 1
ATOM 3640 N N . CYS A 1 452 ? 1.486 22.947 -50.170 1.00 69.50 452 CYS A N 1
ATOM 3641 C CA . CYS A 1 452 ? 0.211 22.754 -50.853 1.00 69.50 452 CYS A CA 1
ATOM 3642 C C . CYS A 1 452 ? -0.144 21.285 -51.141 1.00 69.50 452 CYS A C 1
ATOM 3644 O O . CYS A 1 452 ? -0.975 21.041 -52.009 1.00 69.50 452 CYS A O 1
ATOM 3646 N N . GLN A 1 453 ? 0.497 20.322 -50.468 1.00 67.69 453 GLN A N 1
ATOM 3647 C CA . GLN A 1 453 ? 0.203 18.881 -50.541 1.00 67.69 453 GLN A CA 1
ATOM 3648 C C . GLN A 1 453 ? 0.630 18.164 -51.842 1.00 67.69 453 GLN A C 1
ATOM 3650 O O . GLN A 1 453 ? 0.450 16.957 -51.978 1.00 67.69 453 GLN A O 1
ATOM 3655 N N . GLU A 1 454 ? 1.262 18.877 -52.775 1.00 70.94 454 GLU A N 1
ATOM 3656 C CA . GLU A 1 454 ? 1.727 18.347 -54.067 1.00 70.94 454 GLU A CA 1
ATOM 3657 C C . GLU A 1 454 ? 3.185 17.886 -54.036 1.00 70.94 454 GLU A C 1
ATOM 3659 O O . GLU A 1 454 ? 3.970 18.353 -53.216 1.00 70.94 454 GLU A O 1
ATOM 3664 N N . HIS A 1 455 ? 3.580 17.001 -54.954 1.00 71.25 455 HIS A N 1
ATOM 3665 C CA . HIS A 1 455 ? 4.869 16.302 -54.885 1.00 71.25 455 HIS A CA 1
ATOM 3666 C C . HIS A 1 455 ? 5.833 16.712 -56.005 1.00 71.25 455 HIS A C 1
ATOM 3668 O O . HIS A 1 455 ? 5.495 16.661 -57.186 1.00 71.25 455 HIS A O 1
ATOM 3674 N N . LEU A 1 456 ? 7.069 17.089 -55.665 1.00 67.31 456 LEU A N 1
ATOM 3675 C CA . LEU A 1 456 ? 8.082 17.559 -56.616 1.00 67.31 456 LEU A CA 1
ATOM 3676 C C . LEU A 1 456 ? 9.412 16.815 -56.439 1.00 67.31 456 LEU A C 1
ATOM 3678 O O . LEU A 1 456 ? 9.849 16.586 -55.318 1.00 67.31 456 LEU A O 1
ATOM 3682 N N . CYS A 1 457 ? 10.105 16.461 -57.526 1.00 66.81 457 CYS A N 1
ATOM 3683 C CA . CYS A 1 457 ? 11.437 15.864 -57.399 1.00 66.81 457 CYS A CA 1
ATOM 3684 C C . CYS A 1 457 ? 12.486 16.905 -56.998 1.00 66.81 457 CYS A C 1
ATOM 3686 O O . CYS A 1 457 ? 12.344 18.096 -57.305 1.00 66.81 457 CYS A O 1
ATOM 3688 N N . ARG A 1 458 ? 13.562 16.433 -56.358 1.00 61.53 458 ARG A N 1
ATOM 3689 C CA . ARG A 1 458 ? 14.692 17.254 -55.905 1.00 61.53 458 ARG A CA 1
ATOM 3690 C C . ARG A 1 458 ? 15.200 18.189 -57.005 1.00 61.53 458 ARG A C 1
ATOM 3692 O O . ARG A 1 458 ? 15.256 19.396 -56.791 1.00 61.53 458 ARG A O 1
ATOM 3699 N N . ASP A 1 459 ? 15.473 17.666 -58.197 1.00 63.03 459 ASP A N 1
ATOM 3700 C CA . ASP A 1 459 ? 16.029 18.459 -59.302 1.00 63.03 459 ASP A CA 1
ATOM 3701 C C . ASP A 1 459 ? 15.073 19.551 -59.776 1.00 63.03 459 ASP A C 1
ATOM 3703 O O . ASP A 1 459 ? 15.480 20.680 -60.054 1.00 63.03 459 ASP A O 1
ATOM 3707 N N . CYS A 1 460 ? 13.774 19.245 -59.839 1.00 68.94 460 CYS A N 1
ATOM 3708 C CA . CYS A 1 460 ? 12.765 20.223 -60.229 1.00 68.94 460 CYS A CA 1
ATOM 3709 C C . CYS A 1 460 ? 12.638 21.359 -59.208 1.00 68.94 460 CYS A C 1
ATOM 3711 O O . CYS A 1 460 ? 12.308 22.480 -59.612 1.00 68.94 460 CYS A O 1
ATOM 3713 N N . LEU A 1 461 ? 12.893 21.077 -57.925 1.00 67.81 461 LEU A N 1
ATOM 3714 C CA . LEU A 1 461 ? 12.827 22.047 -56.836 1.00 67.81 461 LEU A CA 1
ATOM 3715 C C . LEU A 1 461 ? 14.107 22.883 -56.766 1.00 67.81 461 LEU A C 1
ATOM 3717 O O . LEU A 1 461 ? 14.026 24.108 -56.768 1.00 67.81 461 LEU A O 1
ATOM 3721 N N . VAL A 1 462 ? 15.283 22.252 -56.813 1.00 64.88 462 VAL A N 1
ATOM 3722 C CA . VAL A 1 462 ? 16.580 22.947 -56.827 1.00 64.88 462 VAL A CA 1
ATOM 3723 C C . VAL A 1 462 ? 16.676 23.883 -58.033 1.00 64.88 462 VAL A C 1
ATOM 3725 O O . VAL A 1 462 ? 16.985 25.060 -57.863 1.00 64.88 462 VAL A O 1
ATOM 3728 N N . ARG A 1 463 ? 16.291 23.433 -59.239 1.00 66.56 463 ARG A N 1
ATOM 3729 C CA . ARG A 1 463 ? 16.225 24.314 -60.423 1.00 66.56 463 ARG A CA 1
ATOM 3730 C C . ARG A 1 463 ? 15.294 25.509 -60.212 1.00 66.56 463 ARG A C 1
ATOM 3732 O O . ARG A 1 463 ? 15.563 26.582 -60.741 1.00 66.56 463 ARG A O 1
ATOM 3739 N N . ARG A 1 464 ? 14.196 25.352 -59.459 1.00 67.94 464 ARG A N 1
ATOM 3740 C CA . ARG A 1 464 ? 13.272 26.460 -59.157 1.00 67.94 464 ARG A CA 1
ATOM 3741 C C . ARG A 1 464 ? 13.877 27.454 -58.190 1.00 67.94 464 ARG A C 1
ATOM 3743 O O . ARG A 1 464 ? 13.830 28.643 -58.487 1.00 67.94 464 ARG A O 1
ATOM 3750 N N . ILE A 1 465 ? 14.451 26.971 -57.097 1.00 63.06 465 ILE A N 1
ATOM 3751 C CA . ILE A 1 465 ? 15.100 27.813 -56.094 1.00 63.06 465 ILE A CA 1
ATOM 3752 C C . ILE A 1 465 ? 16.234 28.611 -56.748 1.00 63.06 465 ILE A C 1
ATOM 3754 O O . ILE A 1 465 ? 16.281 29.831 -56.619 1.00 63.06 465 ILE A O 1
ATOM 3758 N N . LEU A 1 466 ? 17.067 27.954 -57.560 1.00 61.28 466 LEU A N 1
ATOM 3759 C CA . LEU A 1 466 ? 18.135 28.613 -58.314 1.00 61.28 466 LEU A CA 1
ATOM 3760 C C . LEU A 1 466 ? 17.590 29.610 -59.351 1.00 61.28 466 LEU A C 1
ATOM 3762 O O . LEU A 1 466 ? 18.113 30.714 -59.465 1.00 61.28 466 LEU A O 1
ATOM 3766 N N . SER A 1 467 ? 16.504 29.282 -60.063 1.00 63.22 467 SER A N 1
ATOM 3767 C CA . SER A 1 467 ? 15.871 30.217 -61.012 1.00 63.22 467 SER A CA 1
ATOM 3768 C C . SER A 1 467 ? 15.209 31.427 -60.340 1.00 63.22 467 SER A C 1
ATOM 3770 O O . SER A 1 467 ? 15.118 32.491 -60.947 1.00 63.22 467 SER A O 1
ATOM 3772 N N . ALA A 1 468 ? 14.730 31.272 -59.102 1.00 59.47 468 ALA A N 1
ATOM 3773 C CA . ALA A 1 468 ? 14.152 32.350 -58.307 1.00 59.47 468 ALA A CA 1
ATOM 3774 C C . ALA A 1 468 ? 15.251 33.262 -57.742 1.00 59.47 468 ALA A C 1
ATOM 3776 O O . ALA A 1 468 ? 15.119 34.482 -57.815 1.00 59.47 468 ALA A O 1
ATOM 3777 N N . ALA A 1 469 ? 16.363 32.681 -57.276 1.00 55.72 469 ALA A N 1
ATOM 3778 C CA . ALA A 1 469 ? 17.550 33.420 -56.852 1.00 55.72 469 ALA A CA 1
ATOM 3779 C C . ALA A 1 469 ? 18.167 34.224 -58.012 1.00 55.72 469 ALA A C 1
ATOM 3781 O O . ALA A 1 469 ? 18.417 35.414 -57.861 1.00 55.72 469 ALA A O 1
ATOM 3782 N N . ALA A 1 470 ? 18.289 33.626 -59.203 1.00 53.78 470 ALA A N 1
ATOM 3783 C CA . ALA A 1 470 ? 18.815 34.298 -60.395 1.00 53.78 470 ALA A CA 1
ATOM 3784 C C . ALA A 1 470 ? 17.939 35.463 -60.904 1.00 53.78 470 ALA A C 1
ATOM 3786 O O . ALA A 1 470 ? 18.433 36.336 -61.609 1.00 53.78 470 ALA A O 1
ATOM 3787 N N . LYS A 1 471 ? 16.641 35.498 -60.564 1.00 52.12 471 LYS A N 1
ATOM 3788 C CA . LYS A 1 471 ? 15.731 36.606 -60.913 1.00 52.12 471 LYS A CA 1
ATOM 3789 C C . LYS A 1 471 ? 15.745 37.762 -59.908 1.00 52.12 471 LYS A C 1
ATOM 3791 O O . LYS A 1 471 ? 15.199 38.815 -60.224 1.00 52.12 471 LYS A O 1
ATOM 3796 N N . ARG A 1 472 ? 16.314 37.570 -58.711 1.00 48.62 472 ARG A N 1
ATOM 3797 C CA . ARG A 1 472 ? 16.409 38.613 -57.672 1.00 48.62 472 ARG A CA 1
ATOM 3798 C C . ARG A 1 472 ? 17.619 39.527 -57.838 1.00 48.62 472 ARG A C 1
ATOM 3800 O O . ARG A 1 472 ? 17.560 40.660 -57.374 1.00 48.62 472 ARG A O 1
ATOM 3807 N N . ASP A 1 473 ? 18.640 39.089 -58.568 1.00 39.34 473 ASP A N 1
ATOM 3808 C CA . ASP A 1 473 ? 19.795 39.915 -58.917 1.00 39.34 473 ASP A CA 1
ATOM 3809 C C . ASP A 1 473 ? 19.547 40.680 -60.227 1.00 39.34 473 ASP A C 1
ATOM 3811 O O . ASP A 1 473 ? 19.991 40.302 -61.311 1.00 39.34 473 ASP A O 1
ATOM 3815 N N . CYS A 1 474 ? 18.830 41.800 -60.119 1.00 32.97 474 CYS A N 1
ATOM 3816 C CA . CYS A 1 474 ? 18.990 42.894 -61.069 1.00 32.97 474 CYS A CA 1
ATOM 3817 C C . CYS A 1 474 ? 20.290 43.638 -60.709 1.00 32.97 474 CYS A C 1
ATOM 3819 O O . CYS A 1 474 ? 20.421 44.143 -59.597 1.00 32.97 474 CYS A O 1
ATOM 3821 N N . CYS A 1 475 ? 21.217 43.706 -61.670 1.00 33.94 475 CYS A N 1
ATOM 3822 C CA . CYS A 1 475 ? 22.448 44.509 -61.675 1.00 33.94 475 CYS A CA 1
ATOM 3823 C C . CYS A 1 475 ? 23.562 44.106 -60.689 1.00 33.94 475 CYS A C 1
ATOM 3825 O O . CYS A 1 475 ? 23.766 44.775 -59.680 1.00 33.94 475 CYS A O 1
ATOM 3827 N N . ILE A 1 476 ? 24.406 43.131 -61.055 1.00 30.78 476 ILE A N 1
ATOM 3828 C CA . ILE A 1 476 ? 25.796 43.105 -60.568 1.00 30.78 476 ILE A CA 1
ATOM 3829 C C . ILE A 1 476 ? 26.748 42.938 -61.755 1.00 30.78 476 ILE A C 1
ATOM 3831 O O . ILE A 1 476 ? 26.825 41.898 -62.405 1.00 30.78 476 ILE A O 1
ATOM 3835 N N . ASP A 1 477 ? 27.451 44.033 -62.023 1.00 31.91 477 ASP A N 1
ATOM 3836 C CA . ASP A 1 477 ? 28.559 44.185 -62.955 1.00 31.91 477 ASP A CA 1
ATOM 3837 C C . ASP A 1 477 ? 29.668 43.159 -62.642 1.00 31.91 477 ASP A C 1
ATOM 3839 O O . ASP A 1 477 ? 30.226 43.130 -61.541 1.00 31.91 477 ASP A O 1
ATOM 3843 N N . PHE A 1 478 ? 29.994 42.300 -63.613 1.00 32.50 478 PHE A N 1
ATOM 3844 C CA . PHE A 1 478 ? 30.888 41.137 -63.474 1.00 32.50 478 PHE A CA 1
ATOM 3845 C C . PHE A 1 478 ? 32.354 41.490 -63.143 1.00 32.50 478 PHE A C 1
ATOM 3847 O O . PHE A 1 478 ? 33.203 40.599 -63.050 1.00 32.50 478 PHE A O 1
ATOM 3854 N N . LYS A 1 479 ? 32.683 42.777 -62.970 1.00 34.09 479 LYS A N 1
ATOM 3855 C CA . LYS A 1 479 ? 34.054 43.256 -62.762 1.00 34.09 479 LYS A CA 1
ATOM 3856 C C . LYS A 1 479 ? 34.410 43.719 -61.353 1.00 34.09 479 LYS A C 1
ATOM 3858 O O . LYS A 1 479 ? 35.606 43.818 -61.094 1.00 34.09 479 LYS A O 1
ATOM 3863 N N . ASN A 1 480 ? 33.473 43.932 -60.421 1.00 32.88 480 ASN A N 1
ATOM 3864 C CA . ASN A 1 480 ? 33.840 44.408 -59.078 1.00 32.88 480 ASN A CA 1
ATOM 3865 C C . ASN A 1 480 ? 33.206 43.615 -57.918 1.00 32.88 480 ASN A C 1
ATOM 3867 O O . ASN A 1 480 ? 32.007 43.390 -57.837 1.00 32.88 480 ASN A O 1
ATOM 3871 N N . ARG A 1 481 ? 34.096 43.184 -57.017 1.00 38.31 481 ARG A N 1
ATOM 3872 C CA . ARG A 1 481 ? 33.933 42.326 -55.831 1.00 38.31 481 ARG A CA 1
ATOM 3873 C C . ARG A 1 481 ? 32.702 42.662 -54.958 1.00 38.31 481 ARG A C 1
ATOM 3875 O O . ARG A 1 481 ? 32.703 43.697 -54.302 1.00 38.31 481 ARG A O 1
ATOM 3882 N N . CYS A 1 482 ? 31.764 41.719 -54.806 1.00 31.31 482 CYS A N 1
ATOM 3883 C CA . CYS A 1 482 ? 30.946 41.570 -53.585 1.00 31.31 482 CYS A CA 1
ATOM 3884 C C . CYS A 1 482 ? 31.385 40.300 -52.850 1.00 31.31 482 CYS A C 1
ATOM 3886 O O . CYS A 1 482 ? 31.312 39.183 -53.361 1.00 31.31 482 CYS A O 1
ATOM 3888 N N . SER A 1 483 ? 31.872 40.496 -51.630 1.00 31.95 483 SER A N 1
ATOM 3889 C CA . SER A 1 483 ? 32.347 39.487 -50.676 1.00 31.95 483 SER A CA 1
ATOM 3890 C C . SER A 1 483 ? 31.210 38.788 -49.914 1.00 31.95 483 SER A C 1
ATOM 3892 O O . SER A 1 483 ? 31.457 38.084 -48.941 1.00 31.95 483 SER A O 1
ATOM 3894 N N . CYS A 1 484 ? 29.965 38.964 -50.357 1.00 32.94 484 CYS A N 1
ATOM 3895 C CA . CYS A 1 484 ? 28.769 38.696 -49.568 1.00 32.94 484 CYS A CA 1
ATOM 3896 C C . CYS A 1 484 ? 28.088 37.344 -49.880 1.00 32.94 484 CYS A C 1
ATOM 3898 O O . CYS A 1 484 ? 27.342 36.842 -49.048 1.00 32.94 484 CYS A O 1
ATOM 3900 N N . LEU A 1 485 ? 28.355 36.724 -51.041 1.00 36.12 485 LEU A N 1
ATOM 3901 C CA . LEU A 1 485 ? 27.680 35.482 -51.482 1.00 36.12 485 LEU A CA 1
ATOM 3902 C C . LEU A 1 485 ? 28.613 34.411 -52.094 1.00 36.12 485 LEU A C 1
ATOM 3904 O O . LEU A 1 485 ? 28.155 33.347 -52.508 1.00 36.12 485 LEU A O 1
ATOM 3908 N N . PHE A 1 486 ? 29.931 34.643 -52.146 1.00 40.50 486 PHE A N 1
ATOM 3909 C CA . PHE A 1 486 ? 30.833 33.899 -53.044 1.00 40.50 486 PHE A CA 1
ATOM 3910 C C . PHE A 1 486 ? 32.037 33.134 -52.433 1.00 40.50 486 PHE A C 1
ATOM 3912 O O . PHE A 1 486 ? 33.119 33.162 -53.021 1.00 40.50 486 PHE A O 1
ATOM 3919 N N . PRO A 1 487 ? 31.887 32.336 -51.355 1.00 35.03 487 PRO A N 1
ATOM 3920 C CA . PRO A 1 487 ? 32.815 31.216 -51.117 1.00 35.03 487 PRO A CA 1
ATOM 3921 C C . PRO A 1 487 ? 32.295 29.885 -51.688 1.00 35.03 487 PRO A C 1
ATOM 3923 O O . PRO A 1 487 ? 33.059 29.106 -52.260 1.00 35.03 487 PRO A O 1
ATOM 3926 N N . ASN A 1 488 ? 30.983 29.635 -51.596 1.00 34.06 488 ASN A N 1
ATOM 3927 C CA . ASN A 1 488 ? 30.401 28.314 -51.877 1.00 34.06 488 ASN A CA 1
ATOM 3928 C C . ASN A 1 488 ? 30.036 28.103 -53.357 1.00 34.06 488 ASN A C 1
ATOM 3930 O O . ASN A 1 488 ? 30.164 26.992 -53.870 1.00 34.06 488 ASN A O 1
ATOM 3934 N N . PHE A 1 489 ? 29.690 29.168 -54.089 1.00 34.91 489 PHE A N 1
ATOM 3935 C CA . PHE A 1 489 ? 29.290 29.072 -55.501 1.00 34.91 489 PHE A CA 1
ATOM 3936 C C . PHE A 1 489 ? 30.458 28.716 -56.444 1.00 34.91 489 PHE A C 1
ATOM 3938 O O . PHE A 1 489 ? 30.295 27.927 -57.374 1.00 34.91 489 PHE A O 1
ATOM 3945 N N . ARG A 1 490 ? 31.676 29.221 -56.173 1.00 33.81 490 ARG A N 1
ATOM 3946 C CA . ARG A 1 490 ? 32.895 28.871 -56.940 1.00 33.81 490 ARG A CA 1
ATOM 3947 C C . ARG A 1 490 ? 33.367 27.434 -56.708 1.00 33.81 490 ARG A C 1
ATOM 3949 O O . ARG A 1 490 ? 34.040 26.887 -57.577 1.00 33.81 490 ARG A O 1
ATOM 3956 N N . ARG A 1 491 ? 33.033 26.828 -55.563 1.00 34.62 491 ARG A N 1
ATOM 3957 C CA . ARG A 1 491 ? 33.257 25.395 -55.324 1.00 34.62 491 ARG A CA 1
ATOM 3958 C C . ARG A 1 491 ? 32.225 24.563 -56.081 1.00 34.62 491 ARG A C 1
ATOM 3960 O O . ARG A 1 491 ? 32.625 23.644 -56.777 1.00 34.62 491 ARG A O 1
ATOM 3967 N N . MET A 1 492 ? 30.948 24.945 -56.049 1.00 31.33 492 MET A N 1
ATOM 3968 C CA . MET A 1 492 ? 29.865 24.215 -56.725 1.00 31.33 492 MET A CA 1
ATOM 3969 C C . MET A 1 492 ? 30.059 24.123 -58.252 1.00 31.33 492 MET A C 1
ATOM 3971 O O . MET A 1 492 ? 29.905 23.048 -58.821 1.00 31.33 492 MET A O 1
ATOM 3975 N N . ASN A 1 493 ? 30.515 25.202 -58.904 1.00 32.88 493 ASN A N 1
ATOM 3976 C CA . ASN A 1 493 ? 30.803 25.196 -60.350 1.00 32.88 493 ASN A CA 1
ATOM 3977 C C . ASN A 1 493 ? 32.025 24.345 -60.744 1.00 32.88 493 ASN A C 1
ATOM 3979 O O . ASN A 1 493 ? 32.106 23.883 -61.875 1.00 32.88 493 ASN A O 1
ATOM 3983 N N . ARG A 1 494 ? 32.968 24.109 -59.821 1.00 34.94 494 ARG A N 1
ATOM 3984 C CA . ARG A 1 494 ? 34.168 23.291 -60.074 1.00 34.94 494 ARG A CA 1
ATOM 3985 C C . ARG A 1 494 ? 33.897 21.784 -59.955 1.00 34.94 494 ARG A C 1
ATOM 3987 O O . ARG A 1 494 ? 34.699 20.988 -60.421 1.00 34.94 494 ARG A O 1
ATOM 3994 N N . TYR A 1 495 ? 32.781 21.405 -59.328 1.00 32.38 495 TYR A N 1
ATOM 3995 C CA . TYR A 1 495 ? 32.343 20.012 -59.190 1.00 32.38 495 TYR A CA 1
ATOM 3996 C C . TYR A 1 495 ? 31.367 19.572 -60.291 1.00 32.38 495 TYR A C 1
ATOM 3998 O O . TYR A 1 495 ? 31.270 18.380 -60.552 1.00 32.38 495 TYR A O 1
ATOM 4006 N N . LEU A 1 496 ? 30.681 20.513 -60.952 1.00 32.62 496 LEU A N 1
ATOM 4007 C CA . LEU A 1 496 ? 29.741 20.226 -62.047 1.00 32.62 496 LEU A CA 1
ATOM 4008 C C . LEU A 1 496 ? 30.374 20.299 -63.450 1.00 32.62 496 LEU A C 1
ATOM 4010 O O . LEU A 1 496 ? 29.796 19.773 -64.393 1.00 32.62 496 LEU A O 1
ATOM 4014 N N . LEU A 1 497 ? 31.550 20.919 -63.597 1.00 33.38 497 LEU A N 1
ATOM 4015 C CA . LEU A 1 497 ? 32.295 21.022 -64.857 1.00 33.38 497 LEU A CA 1
ATOM 4016 C C . LEU A 1 497 ? 33.737 20.550 -64.617 1.00 33.38 497 LEU A C 1
ATOM 4018 O O . LEU A 1 497 ? 34.585 21.329 -64.181 1.00 33.38 497 LEU A O 1
ATOM 4022 N N . ARG A 1 498 ? 34.018 19.263 -64.843 1.00 32.84 498 ARG A N 1
ATOM 4023 C CA . ARG A 1 498 ? 35.397 18.755 -64.915 1.00 32.84 498 ARG A CA 1
ATOM 4024 C C . ARG A 1 498 ? 35.878 18.854 -66.360 1.00 32.84 498 ARG A C 1
ATOM 4026 O O . ARG A 1 498 ? 35.578 17.962 -67.135 1.00 32.84 498 ARG A O 1
ATOM 4033 N N . GLU A 1 499 ? 36.677 19.867 -66.678 1.00 33.94 499 GLU A N 1
ATOM 4034 C CA . GLU A 1 499 ? 37.722 19.741 -67.702 1.00 33.94 499 GLU A CA 1
ATOM 4035 C C . GLU A 1 499 ? 38.978 20.494 -67.247 1.00 33.94 499 GLU A C 1
ATOM 4037 O O . GLU A 1 499 ? 38.975 21.704 -67.005 1.00 33.94 499 GLU A O 1
ATOM 4042 N N . GLU A 1 500 ? 40.066 19.744 -67.085 1.00 36.66 500 GLU A N 1
ATOM 4043 C CA . GLU A 1 500 ? 41.421 20.272 -67.010 1.00 36.66 500 GLU A CA 1
ATOM 4044 C C . GLU A 1 500 ? 41.863 20.618 -68.435 1.00 36.66 500 GLU A C 1
ATOM 4046 O O . GLU A 1 500 ? 42.040 19.712 -69.242 1.00 36.66 500 GLU A O 1
ATOM 4051 N N . ASN A 1 501 ? 42.014 21.917 -68.724 1.00 35.22 501 ASN A N 1
ATOM 4052 C CA . ASN A 1 501 ? 42.902 22.541 -69.726 1.00 35.22 501 ASN A CA 1
ATOM 4053 C C . ASN A 1 501 ? 42.209 23.669 -70.501 1.00 35.22 501 ASN A C 1
ATOM 4055 O O . ASN A 1 501 ? 41.662 23.451 -71.573 1.00 35.22 501 ASN A O 1
ATOM 4059 N N . ALA A 1 502 ? 42.350 24.908 -70.026 1.00 29.62 502 ALA A N 1
ATOM 4060 C CA . ALA A 1 502 ? 42.365 26.080 -70.905 1.00 29.62 502 ALA A CA 1
ATOM 4061 C C . ALA A 1 502 ? 42.982 27.285 -70.179 1.00 29.62 502 ALA A C 1
ATOM 4063 O O . ALA A 1 502 ? 42.300 28.172 -69.668 1.00 29.62 502 ALA A O 1
ATOM 4064 N N . ASN A 1 503 ? 44.314 27.336 -70.156 1.00 31.67 503 ASN A N 1
ATOM 4065 C CA . ASN A 1 503 ? 45.015 28.613 -70.110 1.00 31.67 503 ASN A CA 1
ATOM 4066 C C . ASN A 1 503 ? 44.788 29.303 -71.460 1.00 31.67 503 ASN A C 1
ATOM 4068 O O . ASN A 1 503 ? 45.429 28.912 -72.429 1.00 31.67 503 ASN A O 1
ATOM 4072 N N . THR A 1 504 ? 43.891 30.288 -71.546 1.00 26.89 504 THR A N 1
ATOM 4073 C CA . THR A 1 504 ? 44.019 31.470 -72.427 1.00 26.89 504 THR A CA 1
ATOM 4074 C C . THR A 1 504 ? 42.823 32.410 -72.259 1.00 26.89 504 THR A C 1
ATOM 4076 O O . THR A 1 504 ? 41.694 32.108 -72.627 1.00 26.89 504 THR A O 1
ATOM 4079 N N . CYS A 1 505 ? 43.093 33.599 -71.720 1.00 29.72 505 CYS A N 1
ATOM 4080 C CA . CYS A 1 505 ? 42.237 34.769 -71.890 1.00 29.72 505 CYS A CA 1
ATOM 4081 C C . CYS A 1 505 ? 42.363 35.256 -73.341 1.00 29.72 505 CYS A C 1
ATOM 4083 O O . CYS A 1 505 ? 43.453 35.664 -73.740 1.00 29.72 505 CYS A O 1
ATOM 4085 N N . ALA A 1 506 ? 41.265 35.301 -74.093 1.00 22.31 506 ALA A N 1
ATOM 4086 C CA . ALA A 1 506 ? 41.158 36.129 -75.290 1.00 22.31 506 ALA A CA 1
ATOM 4087 C C . ALA A 1 506 ? 39.786 36.813 -75.314 1.00 22.31 506 ALA A C 1
ATOM 4089 O O . ALA A 1 506 ? 38.744 36.165 -75.305 1.00 22.31 506 ALA A O 1
ATOM 4090 N N . VAL A 1 507 ? 39.811 38.144 -75.294 1.00 29.48 507 VAL A N 1
ATOM 4091 C CA . VAL A 1 507 ? 38.648 39.018 -75.467 1.00 29.48 507 VAL A CA 1
ATOM 4092 C C . VAL A 1 507 ? 38.466 39.265 -76.962 1.00 29.48 507 VAL A C 1
ATOM 4094 O O . VAL A 1 507 ? 39.399 39.744 -77.603 1.00 29.48 507 VAL A O 1
ATOM 4097 N N . VAL A 1 508 ? 37.264 39.029 -77.490 1.00 22.64 508 VAL A N 1
ATOM 4098 C CA . VAL A 1 508 ? 36.782 39.645 -78.738 1.00 22.64 508 VAL A CA 1
ATOM 4099 C C . VAL A 1 508 ? 35.333 40.102 -78.508 1.00 22.64 508 VAL A C 1
ATOM 4101 O O . VAL A 1 508 ? 34.551 39.328 -77.956 1.00 22.64 508 VAL A O 1
ATOM 4104 N N . PRO A 1 509 ? 34.967 41.351 -78.849 1.00 36.59 509 PRO A N 1
ATOM 4105 C CA . PRO A 1 509 ? 33.627 41.885 -78.629 1.00 36.59 509 PRO A CA 1
ATOM 4106 C C . PRO A 1 509 ? 32.705 41.547 -79.810 1.00 36.59 509 PRO A C 1
ATOM 4108 O O . PRO A 1 509 ? 33.113 41.666 -80.964 1.00 36.59 509 PRO A O 1
ATOM 4111 N N . GLY A 1 510 ? 31.459 41.165 -79.534 1.00 23.95 510 GLY A N 1
ATOM 4112 C CA . GLY A 1 510 ? 30.460 40.927 -80.574 1.00 23.95 510 GLY A CA 1
ATOM 4113 C C . GLY A 1 510 ? 29.076 40.653 -80.001 1.00 23.95 510 GLY A C 1
ATOM 4114 O O . GLY A 1 510 ? 28.915 39.782 -79.155 1.00 23.95 510 GLY A O 1
ATOM 4115 N N . ASP A 1 511 ? 28.121 41.457 -80.452 1.00 30.64 511 ASP A N 1
ATOM 4116 C CA . ASP A 1 511 ? 26.724 41.548 -80.044 1.00 30.64 511 ASP A CA 1
ATOM 4117 C C . ASP A 1 511 ? 25.895 40.267 -80.241 1.00 30.64 511 ASP A C 1
ATOM 4119 O O . ASP A 1 511 ? 26.105 39.514 -81.189 1.00 30.64 511 ASP A O 1
ATOM 4123 N N . GLY A 1 512 ? 24.836 40.128 -79.436 1.00 27.38 512 GLY A N 1
ATOM 4124 C CA . GLY A 1 512 ? 23.640 39.377 -79.831 1.00 27.38 512 GLY A CA 1
ATOM 4125 C C . GLY A 1 512 ? 23.271 38.188 -78.947 1.00 27.38 512 GLY A C 1
ATOM 4126 O O . GLY A 1 512 ? 24.111 37.432 -78.485 1.00 27.38 512 GLY A O 1
ATOM 4127 N N . LEU A 1 513 ? 21.967 38.059 -78.709 1.00 37.12 513 LEU A N 1
ATOM 4128 C CA . LEU A 1 513 ? 21.297 36.991 -77.971 1.00 37.12 513 LEU A CA 1
ATOM 4129 C C . LEU A 1 513 ? 21.589 35.573 -78.511 1.00 37.12 513 LEU A C 1
ATOM 4131 O O . LEU A 1 513 ? 21.739 35.391 -79.713 1.00 37.12 513 LEU A O 1
ATOM 4135 N N . HIS A 1 514 ? 21.408 34.602 -77.602 1.00 34.62 514 HIS A N 1
ATOM 4136 C CA . HIS A 1 514 ? 21.326 33.141 -77.773 1.00 34.62 514 HIS A CA 1
ATOM 4137 C C . HIS A 1 514 ? 22.662 32.394 -77.848 1.00 34.62 514 HIS A C 1
ATOM 4139 O O . HIS A 1 514 ? 23.323 32.418 -78.868 1.00 34.62 514 HIS A O 1
ATOM 4145 N N . ASP A 1 515 ? 22.993 31.671 -76.769 1.00 22.39 515 ASP A N 1
ATOM 4146 C CA . ASP A 1 515 ? 23.361 30.252 -76.851 1.00 22.39 515 ASP A CA 1
ATOM 4147 C C . ASP A 1 515 ? 23.281 29.595 -75.463 1.00 22.39 515 ASP A C 1
ATOM 4149 O O . ASP A 1 515 ? 23.995 29.931 -74.518 1.00 22.39 515 ASP A O 1
ATOM 4153 N N . VAL A 1 516 ? 22.332 28.668 -75.332 1.00 25.12 516 VAL A N 1
ATOM 4154 C CA . VAL A 1 516 ? 22.276 27.690 -74.245 1.00 25.12 516 VAL A CA 1
ATOM 4155 C C . VAL A 1 516 ? 23.149 26.534 -74.706 1.00 25.12 516 VAL A C 1
ATOM 4157 O O . VAL A 1 516 ? 22.773 25.829 -75.638 1.00 25.12 516 VAL A O 1
ATOM 4160 N N . VAL A 1 517 ? 24.298 26.329 -74.064 1.00 23.05 517 VAL A N 1
ATOM 4161 C CA . VAL A 1 517 ? 25.079 25.105 -74.265 1.00 23.05 517 VAL A CA 1
ATOM 4162 C C . VAL A 1 517 ? 24.273 23.950 -73.672 1.00 23.05 517 VAL A C 1
ATOM 4164 O O . VAL A 1 517 ? 24.154 23.811 -72.453 1.00 23.05 517 VAL A O 1
ATOM 4167 N N . ALA A 1 518 ? 23.650 23.168 -74.550 1.00 22.28 518 ALA A N 1
ATOM 4168 C CA . ALA A 1 518 ? 23.108 21.863 -74.222 1.00 22.28 518 ALA A CA 1
ATOM 4169 C C . ALA A 1 518 ? 24.285 20.924 -73.928 1.00 22.28 518 ALA A C 1
ATOM 4171 O O . ALA A 1 518 ? 25.139 20.713 -74.784 1.00 22.28 518 ALA A O 1
ATOM 4172 N N . VAL A 1 519 ? 24.341 20.392 -72.708 1.00 24.31 519 VAL A N 1
ATOM 4173 C CA . VAL A 1 519 ? 25.208 19.258 -72.374 1.00 24.31 519 VAL A CA 1
ATOM 4174 C C . VAL A 1 519 ? 24.357 18.008 -72.561 1.00 24.31 519 VAL A C 1
ATOM 4176 O O . VAL A 1 519 ? 23.452 17.748 -71.764 1.00 24.31 519 VAL A O 1
ATOM 4179 N N . GLU A 1 520 ? 24.591 17.288 -73.654 1.00 21.69 520 GLU A N 1
ATOM 4180 C CA . GLU A 1 520 ? 24.089 15.928 -73.842 1.00 21.69 520 GLU A CA 1
ATOM 4181 C C . GLU A 1 520 ? 24.866 15.000 -72.898 1.00 21.69 520 GLU A C 1
ATOM 4183 O O . GLU A 1 520 ? 26.094 14.963 -72.920 1.00 21.69 520 GLU A O 1
ATOM 4188 N N . PHE A 1 521 ? 24.150 14.299 -72.017 1.00 23.86 521 PHE A N 1
ATOM 4189 C CA . PHE A 1 521 ? 24.708 13.219 -71.207 1.00 23.86 521 PHE A CA 1
ATOM 4190 C C . PHE A 1 521 ? 24.492 11.917 -71.978 1.00 23.86 521 PHE A C 1
ATOM 4192 O O . PHE A 1 521 ? 23.361 11.435 -72.044 1.00 23.86 521 PHE A O 1
ATOM 4199 N N . GLU A 1 522 ? 25.554 11.381 -72.577 1.00 23.55 522 GLU A N 1
ATOM 4200 C CA . GLU A 1 522 ? 25.576 9.997 -73.053 1.00 23.55 522 GLU A CA 1
ATOM 4201 C C . GLU A 1 522 ? 25.663 9.019 -71.871 1.00 23.55 522 GLU A C 1
ATOM 4203 O O . GLU A 1 522 ? 26.187 9.332 -70.798 1.00 23.55 522 GLU A O 1
ATOM 4208 N N . ASP A 1 523 ? 25.083 7.844 -72.099 1.00 32.41 523 ASP A N 1
ATOM 4209 C CA . ASP A 1 523 ? 24.838 6.755 -71.161 1.00 32.41 523 ASP A CA 1
ATOM 4210 C C . ASP A 1 523 ? 26.056 6.375 -70.296 1.00 32.41 523 ASP A C 1
ATOM 4212 O O . ASP A 1 523 ? 27.110 5.993 -70.804 1.00 32.41 523 ASP A O 1
ATOM 4216 N N . MET A 1 524 ? 25.885 6.384 -68.967 1.00 25.08 524 MET A N 1
ATOM 4217 C CA . MET A 1 524 ? 26.761 5.655 -68.044 1.00 25.08 524 MET A CA 1
ATOM 4218 C C . MET A 1 524 ? 25.940 4.909 -66.992 1.00 25.08 524 MET A C 1
ATOM 4220 O O . MET A 1 524 ? 25.234 5.496 -66.168 1.00 25.08 524 MET A O 1
ATOM 4224 N N . GLU A 1 525 ? 26.041 3.586 -67.073 1.00 29.28 525 GLU A N 1
ATOM 4225 C CA . GLU A 1 525 ? 25.424 2.593 -66.207 1.00 29.28 525 GLU A CA 1
ATOM 4226 C C . GLU A 1 525 ? 25.945 2.659 -64.759 1.00 29.28 525 GLU A C 1
ATOM 4228 O O . GLU A 1 525 ? 27.117 2.914 -64.497 1.00 29.28 525 GLU A O 1
ATOM 4233 N N . THR A 1 526 ? 25.014 2.393 -63.836 1.00 40.16 526 THR A N 1
ATOM 4234 C CA . THR A 1 526 ? 25.178 1.808 -62.491 1.00 40.16 526 THR A CA 1
ATOM 4235 C C . THR A 1 526 ? 26.402 2.220 -61.669 1.00 40.16 526 THR A C 1
ATOM 4237 O O . THR A 1 526 ? 27.471 1.626 -61.782 1.00 40.16 526 THR A O 1
ATOM 4240 N N . ASN A 1 527 ? 26.197 3.119 -60.701 1.00 31.17 527 ASN A N 1
ATOM 4241 C CA . ASN A 1 527 ? 27.055 3.149 -59.520 1.00 31.17 527 ASN A CA 1
ATOM 4242 C C . ASN A 1 527 ? 26.250 3.538 -58.263 1.00 31.17 527 ASN A C 1
ATOM 4244 O O . ASN A 1 527 ? 26.037 4.721 -57.981 1.00 31.17 527 ASN A O 1
ATOM 4248 N N . GLU A 1 528 ? 25.749 2.535 -57.532 1.00 30.89 528 GLU A N 1
ATOM 4249 C CA . GLU A 1 528 ? 25.045 2.701 -56.244 1.00 30.89 528 GLU A CA 1
ATOM 4250 C C . GLU A 1 528 ? 25.937 3.381 -55.186 1.00 30.89 528 GLU A C 1
ATOM 4252 O O . GLU A 1 528 ? 25.442 4.130 -54.343 1.00 30.89 528 GLU A O 1
ATOM 4257 N N . GLU A 1 529 ? 27.262 3.241 -55.290 1.00 27.73 529 GLU A N 1
ATOM 4258 C CA . GLU A 1 529 ? 28.228 3.922 -54.417 1.00 27.73 529 GLU A CA 1
ATOM 4259 C C . GLU A 1 529 ? 28.236 5.445 -54.623 1.00 27.73 529 GLU A C 1
ATOM 4261 O O . GLU A 1 529 ? 28.323 6.210 -53.661 1.00 27.73 529 GLU A O 1
ATOM 4266 N N . MET A 1 530 ? 28.036 5.914 -55.860 1.00 27.28 530 MET A N 1
ATOM 4267 C CA . MET A 1 530 ? 28.011 7.346 -56.177 1.00 27.28 530 MET A CA 1
ATOM 4268 C C . MET A 1 530 ? 26.687 8.007 -55.759 1.00 27.28 530 MET A C 1
ATOM 4270 O O . MET A 1 530 ? 26.667 9.183 -55.390 1.00 27.28 530 MET A O 1
ATOM 4274 N N . GLN A 1 531 ? 25.578 7.253 -55.755 1.00 30.77 531 GLN A N 1
ATOM 4275 C CA . GLN A 1 531 ? 24.327 7.715 -55.145 1.00 30.77 531 GLN A CA 1
ATOM 4276 C C . GLN A 1 531 ? 24.485 7.866 -53.628 1.00 30.77 531 GLN A C 1
ATOM 4278 O O . GLN A 1 531 ? 24.063 8.883 -53.082 1.00 30.77 531 GLN A O 1
ATOM 4283 N N . ASN A 1 532 ? 25.166 6.929 -52.963 1.00 29.89 532 ASN A N 1
ATOM 4284 C CA . ASN A 1 532 ? 25.426 6.993 -51.524 1.00 29.89 532 ASN A CA 1
ATOM 4285 C C . ASN A 1 532 ? 26.396 8.128 -51.128 1.00 29.89 532 ASN A C 1
ATOM 4287 O O . ASN A 1 532 ? 26.160 8.800 -50.119 1.00 29.89 532 ASN A O 1
ATOM 4291 N N . GLU A 1 533 ? 27.412 8.442 -51.943 1.00 27.53 533 GLU A N 1
ATOM 4292 C CA . GLU A 1 533 ? 28.279 9.613 -51.714 1.00 27.53 533 GLU A CA 1
ATOM 4293 C C . GLU A 1 533 ? 27.566 10.958 -51.952 1.00 27.53 533 GLU A C 1
ATOM 4295 O O . GLU A 1 533 ? 27.782 11.909 -51.193 1.00 27.53 533 GLU A O 1
ATOM 4300 N N . LEU A 1 534 ? 26.666 11.058 -52.942 1.00 31.27 534 LEU A N 1
ATOM 4301 C CA . LEU A 1 534 ? 25.854 12.269 -53.147 1.00 31.27 534 LEU A CA 1
ATOM 4302 C C . LEU A 1 534 ? 24.808 12.479 -52.038 1.00 31.27 534 LEU A C 1
ATOM 4304 O O . LEU A 1 534 ? 24.457 13.622 -51.736 1.00 31.27 534 LEU A O 1
ATOM 4308 N N . ILE A 1 535 ? 24.320 11.398 -51.423 1.00 34.06 535 ILE A N 1
ATOM 4309 C CA . ILE A 1 535 ? 23.377 11.425 -50.291 1.00 34.06 535 ILE A CA 1
ATOM 4310 C C . ILE A 1 535 ? 24.057 11.949 -49.011 1.00 34.06 535 ILE A C 1
ATOM 4312 O O . ILE A 1 535 ? 23.424 12.638 -48.216 1.00 34.06 535 ILE A O 1
ATOM 4316 N N . MET A 1 536 ? 25.360 11.716 -48.822 1.00 30.91 536 MET A N 1
ATOM 4317 C CA . MET A 1 536 ? 26.119 12.215 -47.659 1.00 30.91 536 MET A CA 1
ATOM 4318 C C . MET A 1 536 ? 26.450 13.719 -47.727 1.00 30.91 536 MET A C 1
ATOM 4320 O O . MET A 1 536 ? 26.708 14.344 -46.700 1.00 30.91 536 MET A O 1
ATOM 4324 N N . GLN A 1 537 ? 26.398 14.343 -48.909 1.00 37.94 537 GLN A N 1
ATOM 4325 C CA . GLN A 1 537 ? 26.661 15.782 -49.087 1.00 37.94 537 GLN A CA 1
ATOM 4326 C C . GLN A 1 537 ? 25.415 16.676 -48.869 1.00 37.94 537 GLN A C 1
ATOM 4328 O O . GLN A 1 537 ? 25.475 17.895 -49.074 1.00 37.94 537 GLN A O 1
ATOM 4333 N N . ASP A 1 538 ? 24.294 16.090 -48.421 1.00 46.34 538 ASP A N 1
ATOM 4334 C CA . ASP A 1 538 ? 22.962 16.711 -48.342 1.00 46.34 538 ASP A CA 1
ATOM 4335 C C . ASP A 1 538 ? 22.867 17.952 -47.440 1.00 46.34 538 ASP A C 1
ATOM 4337 O O . ASP A 1 538 ? 22.082 18.857 -47.723 1.00 46.34 538 ASP A O 1
ATOM 4341 N N . SER A 1 539 ? 23.673 18.068 -46.382 1.00 39.91 539 SER A N 1
ATOM 4342 C CA . SER A 1 539 ? 23.558 19.201 -45.453 1.00 39.91 539 SER A CA 1
ATOM 4343 C C . SER A 1 539 ? 24.030 20.523 -46.068 1.00 39.91 539 SER A C 1
ATOM 4345 O O . SER A 1 539 ? 23.379 21.548 -45.899 1.00 39.91 539 SER A O 1
ATOM 4347 N N . ARG A 1 540 ? 25.122 20.537 -46.840 1.00 38.50 540 ARG A N 1
ATOM 4348 C CA . ARG A 1 540 ? 25.762 21.796 -47.274 1.00 38.50 540 ARG A CA 1
ATOM 4349 C C . ARG A 1 540 ? 25.012 22.506 -48.397 1.00 38.50 540 ARG A C 1
ATOM 4351 O O . ARG A 1 540 ? 24.899 23.731 -48.378 1.00 38.50 540 ARG A O 1
ATOM 4358 N N . VAL A 1 541 ? 24.490 21.749 -49.364 1.00 42.81 541 VAL A N 1
ATOM 4359 C CA . VAL A 1 541 ? 23.734 22.315 -50.493 1.00 42.81 541 VAL A CA 1
ATOM 4360 C C . VAL A 1 541 ? 22.344 22.756 -50.033 1.00 42.81 541 VAL A C 1
ATOM 4362 O O . VAL A 1 541 ? 21.899 23.838 -50.401 1.00 42.81 541 VAL A O 1
ATOM 4365 N N . LEU A 1 542 ? 21.677 21.978 -49.174 1.00 43.31 542 LEU A N 1
ATOM 4366 C CA . LEU A 1 542 ? 20.343 22.320 -48.672 1.00 43.31 542 LEU A CA 1
ATOM 4367 C C . LEU A 1 542 ? 20.372 23.463 -47.649 1.00 43.31 542 LEU A C 1
ATOM 4369 O O . LEU A 1 542 ? 19.498 24.322 -47.707 1.00 43.31 542 LEU A O 1
ATOM 4373 N N . VAL A 1 543 ? 21.393 23.554 -46.786 1.00 43.41 543 VAL A N 1
ATOM 4374 C CA . VAL A 1 543 ? 21.571 24.694 -45.860 1.00 43.41 543 VAL A CA 1
ATOM 4375 C C . VAL A 1 543 ? 21.819 26.000 -46.622 1.00 43.41 543 VAL A C 1
ATOM 4377 O O . VAL A 1 543 ? 21.279 27.037 -46.247 1.00 43.41 543 VAL A O 1
ATOM 4380 N N . GLY A 1 544 ? 22.560 25.961 -47.736 1.00 48.97 544 GLY A N 1
ATOM 4381 C CA . GLY A 1 544 ? 22.752 27.134 -48.597 1.00 48.97 544 GLY A CA 1
ATOM 4382 C C . GLY A 1 544 ? 21.480 27.586 -49.328 1.00 48.97 544 GLY A C 1
ATOM 4383 O O . GLY A 1 544 ? 21.342 28.764 -49.650 1.00 48.97 544 GLY A O 1
ATOM 4384 N N . LEU A 1 545 ? 20.543 26.664 -49.570 1.00 50.72 545 LEU A N 1
ATOM 4385 C CA . LEU A 1 545 ? 19.270 26.929 -50.247 1.00 50.72 545 LEU A CA 1
ATOM 4386 C C . LEU A 1 545 ? 18.108 27.199 -49.274 1.00 50.72 545 LEU A C 1
ATOM 4388 O O . LEU A 1 545 ? 17.072 27.694 -49.706 1.00 50.72 545 LEU A O 1
ATOM 4392 N N . ALA A 1 546 ? 18.276 26.906 -47.981 1.00 49.12 546 ALA A N 1
ATOM 4393 C CA . ALA A 1 546 ? 17.243 26.936 -46.944 1.00 49.12 546 ALA A CA 1
ATOM 4394 C C . ALA A 1 546 ? 16.510 28.288 -46.831 1.00 49.12 546 ALA A C 1
ATOM 4396 O O . ALA A 1 546 ? 15.286 28.325 -46.718 1.00 49.12 546 ALA A O 1
ATOM 4397 N N . ASN A 1 547 ? 17.244 29.397 -46.936 1.00 56.94 547 ASN A N 1
ATOM 4398 C CA . ASN A 1 547 ? 16.697 30.753 -46.791 1.00 56.94 547 ASN A CA 1
ATOM 4399 C C . ASN A 1 547 ? 16.157 31.347 -48.099 1.00 56.94 547 ASN A C 1
ATOM 4401 O O . ASN A 1 547 ? 15.749 32.507 -48.138 1.00 56.94 547 ASN A O 1
ATOM 4405 N N . LEU A 1 548 ? 16.186 30.582 -49.190 1.00 62.41 548 LEU A N 1
ATOM 4406 C CA . LEU A 1 548 ? 15.682 31.032 -50.477 1.00 62.41 548 LEU A CA 1
ATOM 4407 C C . LEU A 1 548 ? 14.213 30.656 -50.604 1.00 62.41 548 LEU A C 1
ATOM 4409 O O . LEU A 1 548 ? 13.810 29.520 -50.348 1.00 62.41 548 LEU A O 1
ATOM 4413 N N . SER A 1 549 ? 13.413 31.619 -51.040 1.00 64.62 549 SER A N 1
ATOM 4414 C CA . SER A 1 549 ? 12.022 31.369 -51.373 1.00 64.62 549 SER A CA 1
ATOM 4415 C C . SER A 1 549 ? 11.858 31.027 -52.850 1.00 64.62 549 SER A C 1
ATOM 4417 O O . SER A 1 549 ? 12.627 31.447 -53.720 1.00 64.62 549 SER A O 1
ATOM 4419 N N . PHE A 1 550 ? 10.845 30.221 -53.137 1.00 70.38 550 PHE A N 1
ATOM 4420 C CA . PHE A 1 550 ? 10.466 29.827 -54.481 1.00 70.38 550 PHE A CA 1
ATOM 4421 C C . PHE A 1 550 ? 8.949 29.920 -54.626 1.00 70.38 550 PHE A C 1
ATOM 4423 O O . PHE A 1 550 ? 8.196 29.719 -53.679 1.00 70.38 550 PHE A O 1
ATOM 4430 N N . VAL A 1 551 ? 8.485 30.200 -55.841 1.00 72.94 551 VAL A N 1
ATOM 4431 C CA . VAL A 1 551 ? 7.054 30.144 -56.147 1.00 72.94 551 VAL A CA 1
ATOM 4432 C C . VAL A 1 551 ? 6.679 28.696 -56.439 1.00 72.94 551 VAL A C 1
ATOM 4434 O O . VAL A 1 551 ? 7.211 28.087 -57.377 1.00 72.94 551 VAL A O 1
ATOM 4437 N N . CYS A 1 552 ? 5.770 28.142 -55.639 1.00 71.38 552 CYS A N 1
ATOM 4438 C CA . CYS A 1 552 ? 5.277 26.788 -55.820 1.00 71.38 552 CYS A CA 1
ATOM 4439 C C . CYS A 1 552 ? 4.557 26.658 -57.172 1.00 71.38 552 CYS A C 1
ATOM 4441 O O . CYS A 1 552 ? 3.675 27.451 -57.492 1.00 71.38 552 CYS A O 1
ATOM 4443 N N . PRO A 1 553 ? 4.891 25.651 -57.992 1.00 65.06 553 PRO A N 1
ATOM 4444 C CA . PRO A 1 553 ? 4.303 25.503 -59.320 1.00 65.06 553 PRO A CA 1
ATOM 4445 C C . PRO A 1 553 ? 2.860 24.977 -59.313 1.00 65.06 553 PRO A C 1
ATOM 4447 O O . PRO A 1 553 ? 2.214 25.036 -60.358 1.00 65.06 553 PRO A O 1
ATOM 4450 N N . SER A 1 554 ? 2.366 24.461 -58.184 1.00 70.44 554 SER A N 1
ATOM 4451 C CA . SER A 1 554 ? 0.971 24.032 -58.051 1.00 70.44 554 SER A CA 1
ATOM 4452 C C . SER A 1 554 ? 0.089 25.155 -57.500 1.00 70.44 554 SER A C 1
ATOM 4454 O O . SER A 1 554 ? -0.733 25.702 -58.232 1.00 70.44 554 SER A O 1
ATOM 4456 N N . CYS A 1 555 ? 0.313 25.587 -56.254 1.00 79.00 555 CYS A N 1
ATOM 4457 C CA . CYS A 1 555 ? -0.521 26.614 -55.620 1.00 79.00 555 CYS A CA 1
ATOM 4458 C C . CYS A 1 555 ? -0.154 28.056 -55.996 1.00 79.00 555 CYS A C 1
ATOM 4460 O O . CYS A 1 555 ? -0.890 28.971 -55.648 1.00 79.00 555 CYS A O 1
ATOM 4462 N N . ARG A 1 556 ? 0.974 28.275 -56.691 1.00 75.44 556 ARG A N 1
ATOM 4463 C CA . ARG A 1 556 ? 1.490 29.599 -57.096 1.00 75.44 556 ARG A CA 1
ATOM 4464 C C . ARG A 1 556 ? 1.824 30.556 -55.948 1.00 75.44 556 ARG A C 1
ATOM 4466 O O . ARG A 1 556 ? 2.158 31.706 -56.219 1.00 75.44 556 ARG A O 1
ATOM 4473 N N . ASN A 1 557 ? 1.808 30.082 -54.706 1.00 78.31 557 ASN A N 1
ATOM 4474 C CA . ASN A 1 557 ? 2.248 30.850 -53.547 1.00 78.31 557 ASN A CA 1
ATOM 4475 C C . ASN A 1 557 ? 3.772 30.807 -53.411 1.00 78.31 557 ASN A C 1
ATOM 4477 O O . ASN A 1 557 ? 4.434 29.875 -53.878 1.00 78.31 557 ASN A O 1
ATOM 4481 N N . GLU A 1 558 ? 4.329 31.834 -52.782 1.00 77.44 558 GLU A N 1
ATOM 4482 C CA . GLU A 1 558 ? 5.736 31.875 -52.410 1.00 77.44 558 GLU A CA 1
ATOM 4483 C C . GLU A 1 558 ? 5.955 31.077 -51.120 1.00 77.44 558 GLU A C 1
ATOM 4485 O O . GLU A 1 558 ? 5.252 31.286 -50.138 1.00 77.44 558 GLU A O 1
ATOM 4490 N N . HIS A 1 559 ? 6.921 30.161 -51.145 1.00 70.94 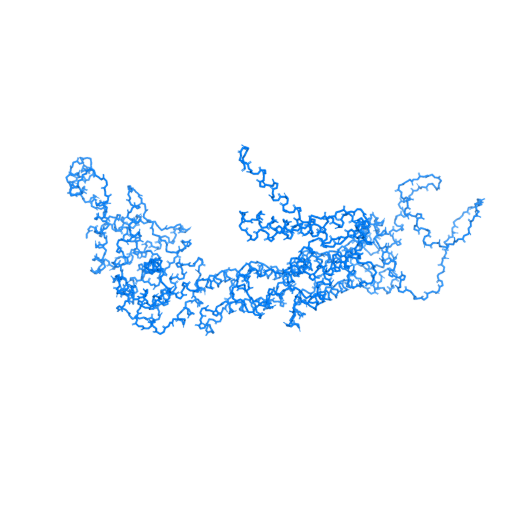559 HIS A N 1
ATOM 4491 C CA . HIS A 1 559 ? 7.279 29.294 -50.025 1.00 70.94 559 HIS A CA 1
ATOM 4492 C C . HIS A 1 559 ? 8.773 29.372 -49.760 1.00 70.94 559 HIS A C 1
ATOM 4494 O O . HIS A 1 559 ? 9.567 29.474 -50.702 1.00 70.94 559 HIS A O 1
ATOM 4500 N N . LEU A 1 560 ? 9.177 29.273 -48.496 1.00 68.75 560 LEU A N 1
ATOM 4501 C CA . LEU A 1 560 ? 10.582 29.069 -48.159 1.00 68.75 560 LEU A CA 1
ATOM 4502 C C . LEU A 1 560 ? 11.004 27.628 -48.464 1.00 68.75 560 LEU A C 1
ATOM 4504 O O . LEU A 1 560 ? 10.259 26.677 -48.233 1.00 68.75 560 LEU A O 1
ATOM 4508 N N . ALA A 1 561 ? 12.229 27.438 -48.957 1.00 62.69 561 ALA A N 1
ATOM 4509 C CA . ALA A 1 561 ? 12.781 26.103 -49.178 1.00 62.69 561 ALA A CA 1
ATOM 4510 C C . ALA A 1 561 ? 12.816 25.262 -47.882 1.00 62.69 561 ALA A C 1
ATOM 4512 O O . ALA A 1 561 ? 12.627 24.044 -47.931 1.00 62.69 561 ALA A O 1
ATOM 4513 N N . THR A 1 562 ? 12.982 25.899 -46.718 1.00 59.97 562 THR A N 1
ATOM 4514 C CA . THR A 1 562 ? 12.885 25.259 -45.393 1.00 59.97 562 THR A CA 1
ATOM 4515 C C . THR A 1 562 ? 11.533 24.612 -45.114 1.00 59.97 562 THR A C 1
ATOM 4517 O O . THR A 1 562 ? 11.506 23.594 -44.431 1.00 59.97 562 THR A O 1
ATOM 4520 N N . GLU A 1 563 ? 10.430 25.111 -45.673 1.00 60.53 563 GLU A N 1
ATOM 4521 C CA . GLU A 1 563 ? 9.097 24.510 -45.494 1.00 60.53 563 GLU A CA 1
ATOM 4522 C C . GLU A 1 563 ? 8.990 23.130 -46.168 1.00 60.53 563 GLU A C 1
ATOM 4524 O O . GLU A 1 563 ? 8.215 22.279 -45.734 1.00 60.53 563 GLU A O 1
ATOM 4529 N N . VAL A 1 564 ? 9.798 22.886 -47.208 1.00 58.72 564 VAL A N 1
ATOM 4530 C CA . VAL A 1 564 ? 9.790 21.645 -48.004 1.00 58.72 564 VAL A CA 1
ATOM 4531 C C . VAL A 1 564 ? 10.868 20.661 -47.553 1.00 58.72 564 VAL A C 1
ATOM 4533 O O . VAL A 1 564 ? 10.618 19.461 -47.445 1.00 58.72 564 VAL A O 1
ATOM 4536 N N . PHE A 1 565 ? 12.086 21.154 -47.320 1.00 54.22 565 PHE A N 1
ATOM 4537 C CA . PHE A 1 565 ? 13.223 20.316 -46.927 1.00 54.22 565 PHE A CA 1
ATOM 4538 C C . PHE A 1 565 ? 13.333 20.133 -45.410 1.00 54.22 565 PHE A C 1
ATOM 4540 O O . PHE A 1 565 ? 13.805 19.094 -44.952 1.00 54.22 565 PHE A O 1
ATOM 4547 N N . GLY A 1 566 ? 12.918 21.134 -44.631 1.00 53.47 566 GLY A N 1
ATOM 4548 C CA . GLY A 1 566 ? 13.120 21.175 -43.186 1.00 53.47 566 GLY A CA 1
ATOM 4549 C C . GLY A 1 566 ? 12.238 20.190 -42.429 1.00 53.47 566 GLY A C 1
ATOM 4550 O O . GLY A 1 566 ? 12.752 19.459 -41.594 1.00 53.47 566 GLY A O 1
ATOM 4551 N N . SER A 1 567 ? 10.947 20.103 -42.757 1.00 56.12 567 SER A N 1
ATOM 4552 C CA . SER A 1 567 ? 9.958 19.304 -42.011 1.00 56.12 567 SER A CA 1
ATOM 4553 C C . SER A 1 567 ? 10.257 17.796 -42.006 1.00 56.12 567 SER A C 1
ATOM 4555 O O . SER A 1 567 ? 10.269 17.171 -40.952 1.00 56.12 567 SER A O 1
ATOM 4557 N N . ARG A 1 568 ? 10.597 17.195 -43.153 1.00 60.09 568 ARG A N 1
ATOM 4558 C CA . ARG A 1 568 ? 10.858 15.740 -43.252 1.00 60.09 568 ARG A CA 1
ATOM 4559 C C . ARG A 1 568 ? 12.186 15.303 -42.641 1.00 60.09 568 ARG A C 1
ATOM 4561 O O . ARG A 1 568 ? 12.249 14.289 -41.948 1.00 60.09 568 ARG A O 1
ATOM 4568 N N . LEU A 1 569 ? 13.255 16.053 -42.913 1.00 60.78 569 LEU A N 1
ATOM 4569 C CA . LEU A 1 569 ? 14.570 15.780 -42.327 1.00 60.78 569 LEU A CA 1
ATOM 4570 C C . LEU A 1 569 ? 14.540 15.999 -40.812 1.00 60.78 569 LEU A C 1
ATOM 4572 O O . LEU A 1 569 ? 15.196 15.263 -40.078 1.00 60.78 569 LEU A O 1
ATOM 4576 N N . PHE A 1 570 ? 13.744 16.962 -40.344 1.00 65.88 570 PHE A N 1
ATOM 4577 C CA . PHE A 1 570 ? 13.504 17.189 -38.926 1.00 65.88 570 PHE A CA 1
ATOM 4578 C C . PHE A 1 570 ? 12.821 15.988 -38.260 1.00 65.88 570 PHE A C 1
ATOM 4580 O O . PHE A 1 570 ? 13.373 15.479 -37.290 1.00 65.88 570 PHE A O 1
ATOM 4587 N N . VAL A 1 571 ? 11.730 15.453 -38.824 1.00 70.75 571 VAL A N 1
ATOM 4588 C CA . VAL A 1 571 ? 11.047 14.250 -38.297 1.00 70.75 571 VAL A CA 1
ATOM 4589 C C . VAL A 1 571 ? 11.990 13.047 -38.218 1.00 70.75 571 VAL A C 1
ATOM 4591 O O . VAL A 1 571 ? 12.054 12.366 -37.195 1.00 70.75 571 VAL A O 1
ATOM 4594 N N . ILE A 1 572 ? 12.779 12.794 -39.270 1.00 71.50 572 ILE A N 1
ATOM 4595 C CA . ILE A 1 572 ? 13.742 11.682 -39.280 1.00 71.50 572 ILE A CA 1
ATOM 4596 C C . ILE A 1 572 ? 14.824 11.877 -38.206 1.00 71.50 572 ILE A C 1
ATOM 4598 O O . ILE A 1 572 ? 15.155 10.934 -37.484 1.00 71.50 572 ILE A O 1
ATOM 4602 N N . ARG A 1 573 ? 15.367 13.092 -38.064 1.00 70.25 573 ARG A N 1
ATOM 4603 C CA . ARG A 1 573 ? 16.363 13.413 -37.028 1.00 70.25 573 ARG A CA 1
ATOM 4604 C C . ARG A 1 573 ? 15.786 13.317 -35.622 1.00 70.25 573 ARG A C 1
ATOM 4606 O O . ARG A 1 573 ? 16.450 12.799 -34.725 1.00 70.25 573 ARG A O 1
ATOM 4613 N N . GLN A 1 574 ? 14.554 13.774 -35.433 1.00 75.44 574 GLN A N 1
ATOM 4614 C CA . GLN A 1 574 ? 13.830 13.675 -34.174 1.00 75.44 574 GLN A CA 1
ATOM 4615 C C . GLN A 1 574 ? 13.610 12.212 -33.802 1.00 75.44 574 GLN A C 1
ATOM 4617 O O . GLN A 1 574 ? 13.959 11.832 -32.689 1.00 75.44 574 GLN A O 1
ATOM 4622 N N . PHE A 1 575 ? 13.155 11.371 -34.736 1.00 80.25 575 PHE A N 1
ATOM 4623 C CA . PHE A 1 575 ? 12.996 9.931 -34.512 1.00 80.25 575 PHE A CA 1
ATOM 4624 C C . PHE A 1 575 ? 14.311 9.286 -34.077 1.00 80.25 575 PHE A C 1
ATOM 4626 O O . PHE A 1 575 ? 14.368 8.657 -33.024 1.00 80.25 575 PHE A O 1
ATOM 4633 N N . LYS A 1 576 ? 15.401 9.534 -34.813 1.00 75.25 576 LYS A N 1
ATOM 4634 C CA . LYS A 1 576 ? 16.738 9.040 -34.449 1.00 75.25 576 LYS A CA 1
ATOM 4635 C C . LYS A 1 576 ? 17.159 9.492 -33.051 1.00 75.25 576 LYS A C 1
ATOM 4637 O O . LYS A 1 576 ? 17.636 8.682 -32.261 1.00 75.25 576 LYS A O 1
ATOM 4642 N N . SER A 1 577 ? 16.977 10.774 -32.736 1.00 75.62 577 SER A N 1
ATOM 4643 C CA . SER A 1 577 ? 17.298 11.338 -31.421 1.00 75.62 577 SER A CA 1
ATOM 4644 C C . SER A 1 577 ? 16.519 10.640 -30.302 1.00 75.62 577 SER A C 1
ATOM 4646 O O . SER A 1 577 ? 17.102 10.209 -29.310 1.00 75.62 577 SER A O 1
ATOM 4648 N N . ARG A 1 578 ? 15.217 10.423 -30.502 1.00 83.50 578 ARG A N 1
ATOM 4649 C CA . ARG A 1 578 ? 14.355 9.708 -29.556 1.00 83.50 578 ARG A CA 1
ATOM 4650 C C . ARG A 1 578 ? 14.745 8.240 -29.389 1.00 83.50 578 ARG A C 1
ATOM 4652 O O . ARG A 1 578 ? 14.803 7.757 -28.260 1.00 83.50 578 ARG A O 1
ATOM 4659 N N . CYS A 1 579 ? 15.086 7.548 -30.476 1.00 84.19 579 CYS A N 1
ATOM 4660 C CA . CYS A 1 579 ? 15.595 6.178 -30.422 1.00 84.19 579 CYS A CA 1
ATOM 4661 C C . CYS A 1 579 ? 16.904 6.078 -29.628 1.00 84.19 579 CYS A C 1
ATOM 4663 O O . CYS A 1 579 ? 17.054 5.133 -28.861 1.00 84.19 579 CYS A O 1
ATOM 4665 N N . LYS A 1 580 ? 17.819 7.057 -29.743 1.00 78.69 580 LYS A N 1
ATOM 4666 C CA . LYS A 1 580 ? 19.032 7.115 -28.902 1.00 78.69 580 LYS A CA 1
ATOM 4667 C C . LYS A 1 580 ? 18.673 7.195 -27.418 1.00 78.69 580 LYS A C 1
ATOM 4669 O O . LYS A 1 580 ? 19.225 6.442 -26.622 1.00 78.69 580 LYS A O 1
ATOM 4674 N N . THR A 1 581 ? 17.764 8.102 -27.048 1.00 83.06 581 THR A N 1
ATOM 4675 C CA . THR A 1 581 ? 17.320 8.275 -25.655 1.00 83.06 581 THR A CA 1
ATOM 4676 C C . THR A 1 581 ? 16.697 6.993 -25.116 1.00 83.06 581 THR A C 1
ATOM 4678 O O . THR A 1 581 ? 17.094 6.524 -24.053 1.00 83.06 581 THR A O 1
ATOM 4681 N N . PHE A 1 582 ? 15.781 6.395 -25.881 1.00 88.62 582 PHE A N 1
ATOM 4682 C CA . PHE A 1 582 ? 15.169 5.115 -25.546 1.00 88.62 582 PHE A CA 1
ATOM 4683 C C . PHE A 1 582 ? 16.211 4.012 -25.349 1.00 88.62 582 PHE A C 1
ATOM 4685 O O . PHE A 1 582 ? 16.197 3.357 -24.312 1.00 88.62 582 PHE A O 1
ATOM 4692 N N . LEU A 1 583 ? 17.117 3.821 -26.312 1.00 85.75 583 LEU A N 1
ATOM 4693 C CA . LEU A 1 583 ? 18.116 2.755 -26.274 1.00 85.75 583 LEU A CA 1
ATOM 4694 C C . LEU A 1 583 ? 19.033 2.897 -25.056 1.00 85.75 583 LEU A C 1
ATOM 4696 O O . LEU A 1 583 ? 19.267 1.923 -24.350 1.00 85.75 583 LEU A O 1
ATOM 4700 N N . LEU A 1 584 ? 19.507 4.113 -24.772 1.00 81.38 584 LEU A N 1
ATOM 4701 C CA . LEU A 1 584 ? 20.333 4.373 -23.594 1.00 81.38 584 LEU A CA 1
ATOM 4702 C C . LEU A 1 584 ? 19.571 4.086 -22.297 1.00 81.38 584 LEU A C 1
ATOM 4704 O O . LEU A 1 584 ? 20.099 3.405 -21.424 1.00 81.38 584 LEU A O 1
ATOM 4708 N N . GLU A 1 585 ? 18.328 4.551 -22.166 1.00 85.06 585 GLU A N 1
ATOM 4709 C CA . GLU A 1 585 ? 17.535 4.299 -20.960 1.00 85.06 585 GLU A CA 1
ATOM 4710 C C . GLU A 1 585 ? 17.189 2.808 -20.795 1.00 85.06 585 GLU A C 1
ATOM 4712 O O . GLU A 1 585 ? 17.230 2.285 -19.679 1.00 85.06 585 GLU A O 1
ATOM 4717 N N . ALA A 1 586 ? 16.909 2.106 -21.898 1.00 86.94 586 ALA A N 1
ATOM 4718 C CA . ALA A 1 586 ? 16.650 0.671 -21.917 1.00 86.94 586 ALA A CA 1
ATOM 4719 C C . ALA A 1 586 ? 17.889 -0.129 -21.503 1.00 86.94 586 ALA A C 1
ATOM 4721 O O . ALA A 1 586 ? 17.782 -0.985 -20.630 1.00 86.94 586 ALA A O 1
ATOM 4722 N N . ILE A 1 587 ? 19.068 0.194 -22.045 1.00 84.94 587 ILE A N 1
ATOM 4723 C CA . ILE A 1 587 ? 20.331 -0.434 -21.639 1.00 84.94 587 ILE A CA 1
ATOM 4724 C C . ILE A 1 587 ? 20.543 -0.241 -20.131 1.00 84.94 587 ILE A C 1
ATOM 4726 O O . ILE A 1 587 ? 20.814 -1.195 -19.405 1.00 84.94 587 ILE A O 1
ATOM 4730 N N . MET A 1 588 ? 20.341 0.975 -19.623 1.00 80.50 588 MET A N 1
ATOM 4731 C CA . MET A 1 588 ? 20.549 1.276 -18.205 1.00 80.50 588 MET A CA 1
ATOM 4732 C C . MET A 1 588 ? 19.592 0.543 -17.275 1.00 80.50 588 MET A C 1
ATOM 4734 O O . MET A 1 588 ? 20.021 -0.001 -16.261 1.00 80.50 588 MET A O 1
ATOM 4738 N N . LYS A 1 589 ? 18.303 0.507 -17.610 1.00 84.06 589 LYS A N 1
ATOM 4739 C CA . LYS A 1 589 ? 17.292 -0.096 -16.736 1.00 84.06 589 LYS A CA 1
ATOM 4740 C C . LYS A 1 589 ? 17.194 -1.612 -16.880 1.00 84.06 589 LYS A C 1
ATOM 4742 O O . LYS A 1 589 ? 16.883 -2.275 -15.897 1.00 84.06 589 LYS A O 1
ATOM 4747 N N . LEU A 1 590 ? 17.432 -2.157 -18.072 1.00 86.06 590 LEU A N 1
ATOM 4748 C CA . LEU A 1 590 ? 17.196 -3.573 -18.373 1.00 86.06 590 LEU A CA 1
ATOM 4749 C C . LEU A 1 590 ? 18.483 -4.404 -18.349 1.00 86.06 590 LEU A C 1
ATOM 4751 O O . LEU A 1 590 ? 18.466 -5.507 -17.806 1.00 86.06 590 LEU A O 1
ATOM 4755 N N . CYS A 1 591 ? 19.599 -3.883 -18.873 1.00 84.31 591 CYS A N 1
ATOM 4756 C CA . CYS A 1 591 ? 20.881 -4.598 -18.850 1.00 84.31 591 CYS A CA 1
ATOM 4757 C C . CYS A 1 591 ? 21.577 -4.440 -17.487 1.00 84.31 591 CYS A C 1
ATOM 4759 O O . CYS A 1 591 ? 22.083 -5.414 -16.933 1.00 84.31 591 CYS A O 1
ATOM 4761 N N . PHE A 1 592 ? 21.560 -3.224 -16.923 1.00 76.38 592 PHE A N 1
ATOM 4762 C CA . PHE A 1 592 ? 22.300 -2.850 -15.704 1.00 76.38 592 PHE A CA 1
ATOM 4763 C C . PHE A 1 592 ? 21.409 -2.513 -14.494 1.00 76.38 592 PHE A C 1
ATOM 4765 O O . PHE A 1 592 ? 21.886 -1.951 -13.509 1.00 76.38 592 PHE A O 1
ATOM 4772 N N . GLY A 1 593 ? 20.111 -2.826 -14.535 1.00 67.50 593 GLY A N 1
ATOM 4773 C CA . GLY A 1 593 ? 19.215 -2.593 -13.398 1.00 67.50 593 GLY A CA 1
ATOM 4774 C C . GLY A 1 593 ? 19.727 -3.274 -12.118 1.00 67.50 593 GLY A C 1
ATOM 4775 O O . GLY A 1 593 ? 19.995 -4.476 -12.118 1.00 67.50 593 GLY A O 1
ATOM 4776 N N . GLN A 1 594 ? 19.896 -2.492 -11.044 1.00 57.06 594 GLN A N 1
ATOM 4777 C CA . GLN A 1 594 ? 20.334 -2.948 -9.719 1.00 57.06 594 GLN A CA 1
ATOM 4778 C C . GLN A 1 594 ? 19.169 -3.579 -8.943 1.00 57.06 594 GLN A C 1
ATOM 4780 O O . GLN A 1 594 ? 18.309 -2.849 -8.449 1.00 57.06 594 GLN A O 1
ATOM 4785 N N . ASP A 1 595 ? 19.213 -4.891 -8.707 1.00 51.03 595 ASP A N 1
ATOM 4786 C CA . ASP A 1 595 ? 18.401 -5.543 -7.672 1.00 51.03 595 ASP A CA 1
ATOM 4787 C C . ASP A 1 595 ? 19.272 -5.754 -6.424 1.00 51.03 595 ASP A C 1
ATOM 4789 O O . ASP A 1 595 ? 19.576 -6.871 -6.013 1.00 51.03 595 ASP A O 1
ATOM 4793 N N . SER A 1 596 ? 19.709 -4.663 -5.789 1.00 40.78 596 SER A N 1
ATOM 4794 C CA . SER A 1 596 ? 20.639 -4.671 -4.640 1.00 40.78 596 SER A CA 1
ATOM 4795 C C . SER A 1 596 ? 20.124 -5.387 -3.376 1.00 40.78 596 SER A C 1
ATOM 4797 O O . SER A 1 596 ? 20.826 -5.444 -2.368 1.00 40.78 596 SER A O 1
ATOM 4799 N N . ARG A 1 597 ? 18.910 -5.952 -3.407 1.00 38.56 597 ARG A N 1
ATOM 4800 C CA . ARG A 1 597 ? 18.298 -6.712 -2.303 1.00 38.56 597 ARG A CA 1
ATOM 4801 C C . ARG A 1 597 ? 17.817 -8.112 -2.688 1.00 38.56 597 ARG A C 1
ATOM 4803 O O . ARG A 1 597 ? 17.351 -8.833 -1.812 1.00 38.56 597 ARG A O 1
ATOM 4810 N N . SER A 1 598 ? 17.933 -8.505 -3.956 1.00 37.88 598 SER A N 1
ATOM 4811 C CA . SER A 1 598 ? 17.516 -9.831 -4.409 1.00 37.88 598 SER A CA 1
ATOM 4812 C C . SER A 1 598 ? 18.682 -10.812 -4.304 1.00 37.88 598 SER A C 1
ATOM 4814 O O . SER A 1 598 ? 19.713 -10.646 -4.955 1.00 37.88 598 SER A O 1
ATOM 4816 N N . PHE A 1 599 ? 18.508 -11.853 -3.488 1.00 36.06 599 PHE A N 1
ATOM 4817 C CA . PHE A 1 599 ? 19.392 -13.025 -3.441 1.00 36.06 599 PHE A CA 1
ATOM 4818 C C . PHE A 1 599 ? 19.165 -13.975 -4.641 1.00 36.06 599 PHE A C 1
ATOM 4820 O O . PHE A 1 599 ? 19.737 -15.064 -4.678 1.00 36.06 599 PHE A O 1
ATOM 4827 N N . ASN A 1 600 ? 18.330 -13.587 -5.619 1.00 41.72 600 ASN A N 1
ATOM 4828 C CA . ASN A 1 600 ? 17.931 -14.438 -6.739 1.00 41.72 600 ASN A CA 1
ATOM 4829 C C . ASN A 1 600 ? 18.787 -14.215 -7.998 1.00 41.72 600 ASN A C 1
ATOM 4831 O O . ASN A 1 600 ? 19.430 -13.185 -8.198 1.00 41.72 600 ASN A O 1
ATOM 4835 N N . SER A 1 601 ? 18.727 -15.211 -8.887 1.00 42.59 601 SER A N 1
ATOM 4836 C CA . SER A 1 601 ? 19.490 -15.369 -10.140 1.00 42.59 601 SER A CA 1
ATOM 4837 C C . SER A 1 601 ? 19.498 -14.183 -11.130 1.00 42.59 601 SER A C 1
ATOM 4839 O O . SER A 1 601 ? 20.298 -14.184 -12.066 1.00 42.59 601 SER A O 1
ATOM 4841 N N . TYR A 1 602 ? 18.666 -13.155 -10.925 1.00 50.72 602 TYR A N 1
ATOM 4842 C CA . TYR A 1 602 ? 18.591 -11.962 -11.778 1.00 50.72 602 TYR A CA 1
ATOM 4843 C C . TYR A 1 602 ? 19.589 -10.869 -11.429 1.00 50.72 602 TYR A C 1
ATOM 4845 O O . TYR A 1 602 ? 19.777 -9.969 -12.240 1.00 50.72 602 TYR A O 1
ATOM 4853 N N . ASN A 1 603 ? 20.316 -10.973 -10.315 1.00 58.03 603 ASN A N 1
ATOM 4854 C CA . ASN A 1 603 ? 21.432 -10.070 -10.026 1.00 58.03 603 ASN A CA 1
ATOM 4855 C C . ASN A 1 603 ? 22.707 -10.415 -10.828 1.00 58.03 603 ASN A C 1
ATOM 4857 O O . ASN A 1 603 ? 23.806 -9.972 -10.499 1.00 58.03 603 ASN A O 1
ATOM 4861 N N . ARG A 1 604 ? 22.571 -11.226 -11.889 1.00 70.75 604 ARG A N 1
ATOM 4862 C CA . ARG A 1 604 ? 23.668 -11.572 -12.792 1.00 70.75 604 ARG A CA 1
ATOM 4863 C C . ARG A 1 604 ? 24.138 -10.354 -13.597 1.00 70.75 604 ARG A C 1
ATOM 4865 O O . ARG A 1 604 ? 23.293 -9.552 -14.015 1.00 70.75 604 ARG A O 1
ATOM 4872 N N . PRO A 1 605 ? 25.450 -10.208 -13.832 1.00 72.06 605 PRO A N 1
ATOM 4873 C CA . PRO A 1 605 ? 25.959 -9.209 -14.760 1.00 72.06 605 PRO A CA 1
ATOM 4874 C C . PRO A 1 605 ? 25.528 -9.527 -16.207 1.00 72.06 605 PRO A C 1
ATOM 4876 O O . PRO A 1 605 ? 25.187 -10.678 -16.496 1.00 72.06 605 PRO A O 1
ATOM 4879 N N . PRO A 1 606 ? 25.544 -8.530 -17.109 1.00 82.75 606 PRO A N 1
ATOM 4880 C CA . PRO A 1 606 ? 25.421 -8.743 -18.554 1.00 82.75 606 PRO A CA 1
ATOM 4881 C C . PRO A 1 606 ? 26.424 -9.779 -19.088 1.00 82.75 606 PRO A C 1
ATOM 4883 O O . PRO A 1 606 ? 27.517 -9.929 -18.526 1.00 82.75 606 PRO A O 1
ATOM 4886 N N . SER A 1 607 ? 26.086 -10.479 -20.175 1.00 83.81 607 SER A N 1
ATOM 4887 C CA . SER A 1 607 ? 27.010 -11.433 -20.798 1.00 83.81 607 SER A CA 1
ATOM 4888 C C . SER A 1 607 ? 28.200 -10.752 -21.478 1.00 83.81 607 SER A C 1
ATOM 4890 O O . SER A 1 607 ? 28.189 -9.547 -21.730 1.00 83.81 607 SER A O 1
ATOM 4892 N N . SER A 1 608 ? 29.250 -11.539 -21.761 1.00 78.88 608 SER A N 1
ATOM 4893 C CA . SER A 1 608 ? 30.476 -11.060 -22.433 1.00 78.88 608 SER A CA 1
ATOM 4894 C C . SER A 1 608 ? 30.151 -10.314 -23.711 1.00 78.88 608 SER A C 1
ATOM 4896 O O . SER A 1 608 ? 30.522 -9.161 -23.871 1.00 78.88 608 SER A O 1
ATOM 4898 N N . ASP A 1 609 ? 29.388 -10.983 -24.569 1.00 82.94 609 ASP A N 1
ATOM 4899 C CA . ASP A 1 609 ? 29.120 -10.536 -25.924 1.00 82.94 609 ASP A CA 1
ATOM 4900 C C . ASP A 1 609 ? 28.277 -9.255 -25.906 1.00 82.94 609 ASP A C 1
ATOM 4902 O O . ASP A 1 609 ? 28.421 -8.385 -26.766 1.00 82.94 609 ASP A O 1
ATOM 4906 N N . LEU A 1 610 ? 27.412 -9.106 -24.893 1.00 83.81 610 LEU A N 1
ATOM 4907 C CA . LEU A 1 610 ? 26.681 -7.868 -24.656 1.00 83.81 610 LEU A CA 1
ATOM 4908 C C . LEU A 1 610 ? 27.616 -6.753 -24.171 1.00 83.81 610 LEU A C 1
ATOM 4910 O O . LEU A 1 610 ? 27.534 -5.644 -24.691 1.00 83.81 610 LEU A O 1
ATOM 4914 N N . CYS A 1 611 ? 28.513 -7.021 -23.218 1.00 78.19 611 CYS A N 1
ATOM 4915 C CA . CYS A 1 611 ? 29.519 -6.050 -22.780 1.00 78.19 611 CYS A CA 1
ATOM 4916 C C . CYS A 1 611 ? 30.402 -5.578 -23.944 1.00 78.19 611 CYS A C 1
ATOM 4918 O O . CYS A 1 611 ? 30.566 -4.372 -24.099 1.00 78.19 611 CYS A O 1
ATOM 4920 N N . ASP A 1 612 ? 30.875 -6.486 -24.799 1.00 76.19 612 ASP A N 1
ATOM 4921 C CA . ASP A 1 612 ? 31.684 -6.170 -25.986 1.00 76.19 612 ASP A CA 1
ATOM 4922 C C . ASP A 1 612 ? 30.910 -5.284 -26.967 1.00 76.19 612 ASP A C 1
ATOM 4924 O O . ASP A 1 612 ? 31.383 -4.234 -27.417 1.00 76.19 612 ASP A O 1
ATOM 4928 N N . ARG A 1 613 ? 29.644 -5.634 -27.228 1.00 78.62 613 ARG A N 1
ATOM 4929 C CA . ARG A 1 613 ? 28.753 -4.796 -28.038 1.00 78.62 613 ARG A CA 1
ATOM 4930 C C . ARG A 1 613 ? 28.553 -3.414 -27.414 1.00 78.62 613 ARG A C 1
ATOM 4932 O O . ARG A 1 613 ? 28.556 -2.421 -28.138 1.00 78.62 613 ARG A O 1
ATOM 4939 N N . LEU A 1 614 ? 28.393 -3.311 -26.098 1.00 78.06 614 LEU A N 1
ATOM 4940 C CA . LEU A 1 614 ? 28.206 -2.030 -25.411 1.00 78.06 614 LEU A CA 1
ATOM 4941 C C . LEU A 1 614 ? 29.498 -1.205 -25.338 1.00 78.06 614 LEU A C 1
ATOM 4943 O O . LEU A 1 614 ? 29.426 0.022 -25.408 1.00 78.06 614 LEU A O 1
ATOM 4947 N N . LEU A 1 615 ? 30.666 -1.843 -25.256 1.00 73.06 615 LEU A N 1
ATOM 4948 C CA . LEU A 1 615 ? 31.970 -1.182 -25.336 1.00 73.06 615 LEU A CA 1
ATOM 4949 C C . LEU A 1 615 ? 32.187 -0.547 -26.713 1.00 73.06 615 LEU A C 1
ATOM 4951 O O . LEU A 1 615 ? 32.669 0.582 -26.773 1.00 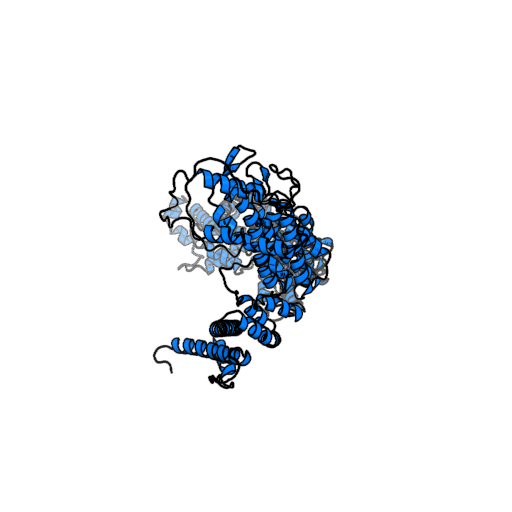73.06 615 LEU A O 1
ATOM 4955 N N . SER A 1 616 ? 31.683 -1.154 -27.794 1.00 70.00 616 SER A N 1
ATOM 4956 C CA . SER A 1 616 ? 31.661 -0.505 -29.119 1.00 70.00 616 SER A CA 1
ATOM 4957 C C . SER A 1 616 ? 30.845 0.805 -29.162 1.00 70.00 616 SER A C 1
ATOM 4959 O O . SER A 1 616 ? 31.088 1.674 -29.999 1.00 70.00 616 SER A O 1
ATOM 4961 N N . TYR A 1 617 ? 29.899 1.008 -28.229 1.00 66.00 617 TYR A N 1
ATOM 4962 C CA . TYR A 1 617 ? 29.211 2.297 -28.050 1.00 66.00 617 TYR A CA 1
ATOM 4963 C C . TYR A 1 617 ? 30.019 3.335 -27.266 1.00 66.00 617 TYR A C 1
ATOM 4965 O O . TYR A 1 617 ? 29.688 4.524 -27.320 1.00 66.00 617 TYR A O 1
ATOM 4973 N N . VAL A 1 618 ? 31.043 2.902 -26.529 1.00 63.28 618 VAL A N 1
ATOM 4974 C CA . VAL A 1 618 ? 31.965 3.753 -25.765 1.00 63.28 618 VAL A CA 1
ATOM 4975 C C . VAL A 1 618 ? 33.133 4.202 -26.645 1.00 63.28 618 VAL A C 1
ATOM 4977 O O . VAL A 1 618 ? 33.503 5.377 -26.598 1.00 63.28 618 VAL A O 1
ATOM 4980 N N . THR A 1 619 ? 33.677 3.297 -27.466 1.00 56.81 619 THR A N 1
ATOM 4981 C CA . THR A 1 619 ? 34.872 3.499 -28.297 1.00 56.81 619 THR A CA 1
ATOM 4982 C C . THR A 1 619 ? 34.507 3.339 -29.774 1.00 56.81 619 THR A C 1
ATOM 4984 O O . THR A 1 619 ? 34.266 2.256 -30.291 1.00 56.81 619 THR A O 1
ATOM 4987 N N . ARG A 1 620 ? 34.348 4.460 -30.476 1.00 57.44 620 ARG A N 1
ATOM 4988 C CA . ARG A 1 620 ? 33.766 4.467 -31.823 1.00 57.44 620 ARG A CA 1
ATOM 4989 C C . ARG A 1 620 ? 34.819 4.110 -32.876 1.00 57.44 620 ARG A C 1
ATOM 4991 O O . ARG A 1 620 ? 35.511 5.029 -33.283 1.00 57.44 620 ARG A O 1
ATOM 4998 N N . GLU A 1 621 ? 34.916 2.876 -33.374 1.00 41.69 621 GLU A N 1
ATOM 4999 C CA . GLU A 1 621 ? 35.725 2.595 -34.578 1.00 41.69 621 GLU A CA 1
ATOM 5000 C C . GLU A 1 621 ? 35.048 3.125 -35.853 1.00 41.69 621 GLU A C 1
ATOM 5002 O O . GLU A 1 621 ? 33.828 3.072 -36.030 1.00 41.69 621 GLU A O 1
ATOM 5007 N N . GLY A 1 622 ? 35.848 3.733 -36.728 1.00 42.16 622 GLY A N 1
ATOM 5008 C CA . GLY A 1 622 ? 35.427 4.171 -38.050 1.00 42.16 622 GLY A CA 1
ATOM 5009 C C . GLY A 1 622 ? 35.676 3.074 -39.079 1.00 42.16 622 GLY A C 1
ATOM 5010 O O . GLY A 1 622 ? 36.803 2.616 -39.202 1.00 42.16 622 GLY A O 1
ATOM 5011 N N . GLY A 1 623 ? 34.643 2.754 -39.860 1.00 36.34 623 GLY A N 1
ATOM 5012 C CA . GLY A 1 623 ? 34.694 1.783 -40.958 1.00 36.34 623 GLY A CA 1
ATOM 5013 C C . GLY A 1 623 ? 34.077 0.451 -40.539 1.00 36.34 623 GLY A C 1
ATOM 5014 O O . GLY A 1 623 ? 34.564 -0.181 -39.620 1.00 36.34 623 GLY A O 1
ATOM 5015 N N . ASP A 1 624 ? 32.989 0.061 -41.199 1.00 34.59 624 ASP A N 1
ATOM 5016 C CA . ASP A 1 624 ? 32.354 -1.264 -41.118 1.00 34.59 624 ASP A CA 1
ATOM 5017 C C . ASP A 1 624 ? 31.620 -1.666 -39.824 1.00 34.59 624 ASP A C 1
ATOM 5019 O O . ASP A 1 624 ? 31.823 -2.746 -39.282 1.00 34.59 624 ASP A O 1
ATOM 5023 N N . ILE A 1 625 ? 30.631 -0.865 -39.398 1.00 34.31 625 ILE A N 1
ATOM 5024 C CA . ILE A 1 625 ? 29.436 -1.391 -38.701 1.00 34.31 625 ILE A CA 1
ATOM 5025 C C . ILE A 1 625 ? 28.192 -0.645 -39.216 1.00 34.31 625 ILE A C 1
ATOM 5027 O O . ILE A 1 625 ? 27.739 0.343 -38.632 1.00 34.31 625 ILE A O 1
ATOM 5031 N N . GLU A 1 626 ? 27.624 -1.109 -40.332 1.00 38.94 626 GLU A N 1
ATOM 5032 C CA . GLU A 1 626 ? 26.427 -0.524 -40.966 1.00 38.94 626 GLU A CA 1
ATOM 5033 C C . GLU A 1 626 ? 25.199 -0.460 -40.033 1.00 38.94 626 GLU A C 1
ATOM 5035 O O . GLU A 1 626 ? 24.383 0.451 -40.162 1.00 38.94 626 GLU A O 1
ATOM 5040 N N . LEU A 1 627 ? 25.114 -1.321 -39.010 1.00 37.31 627 LEU A N 1
ATOM 5041 C CA . LEU A 1 627 ? 23.962 -1.389 -38.094 1.00 37.31 627 LEU A CA 1
ATOM 5042 C C . LEU A 1 627 ? 23.806 -0.177 -37.144 1.00 37.31 627 LEU A C 1
ATOM 5044 O O . LEU A 1 627 ? 22.735 0.028 -36.576 1.00 37.31 627 LEU A O 1
ATOM 5048 N N . ILE A 1 628 ? 24.858 0.631 -36.943 1.00 43.09 628 ILE A N 1
ATOM 5049 C CA . ILE A 1 628 ? 24.875 1.767 -35.985 1.00 43.09 628 ILE A CA 1
ATOM 5050 C C . ILE A 1 628 ? 24.762 3.130 -36.707 1.00 43.09 628 ILE A C 1
ATOM 5052 O O . ILE A 1 628 ? 24.515 4.173 -36.090 1.00 43.09 628 ILE A O 1
ATOM 5056 N N . SER A 1 629 ? 24.855 3.136 -38.040 1.00 47.41 629 SER A N 1
ATOM 5057 C CA . SER A 1 629 ? 24.866 4.352 -38.867 1.00 47.41 629 SER A CA 1
ATOM 5058 C C . SER A 1 629 ? 23.596 5.209 -38.710 1.00 47.41 629 SER A C 1
ATOM 5060 O O . SER A 1 629 ? 23.652 6.441 -38.696 1.00 47.41 629 SER A O 1
ATOM 5062 N N . TRP A 1 630 ? 22.426 4.596 -38.500 1.00 45.72 630 TRP A N 1
ATOM 5063 C CA . TRP A 1 630 ? 21.169 5.347 -38.408 1.00 45.72 630 TRP A CA 1
ATOM 5064 C C . TRP A 1 630 ? 20.895 5.922 -37.013 1.00 45.72 630 TRP A C 1
ATOM 5066 O O . TRP A 1 630 ? 20.232 6.954 -36.915 1.00 45.72 630 TRP A O 1
ATOM 5076 N N . THR A 1 631 ? 21.452 5.345 -35.943 1.00 42.66 631 THR A N 1
ATOM 5077 C CA . THR A 1 631 ? 21.394 5.968 -34.615 1.00 42.66 631 THR A CA 1
ATOM 5078 C C . THR A 1 631 ? 22.448 7.044 -34.446 1.00 42.66 631 THR A C 1
ATOM 5080 O O . THR A 1 631 ? 22.378 7.752 -33.461 1.00 42.66 631 THR A O 1
ATOM 5083 N N . THR A 1 632 ? 23.401 7.244 -35.357 1.00 44.81 632 THR A N 1
ATOM 5084 C CA . THR A 1 632 ? 24.417 8.300 -35.230 1.00 44.81 632 THR A CA 1
ATOM 5085 C C . THR A 1 632 ? 24.760 8.899 -36.593 1.00 44.81 632 THR A C 1
ATOM 5087 O O . THR A 1 632 ? 25.722 8.501 -37.238 1.00 44.81 632 THR A O 1
ATOM 5090 N N . GLU A 1 633 ? 23.989 9.904 -37.032 1.00 40.66 633 GLU A N 1
ATOM 5091 C CA . GLU A 1 633 ? 24.466 10.788 -38.105 1.00 40.66 633 GLU A CA 1
ATOM 5092 C C . GLU A 1 633 ? 25.835 11.366 -37.711 1.00 40.66 633 GLU A C 1
ATOM 5094 O O . GLU A 1 633 ? 26.056 11.729 -36.550 1.00 40.66 633 GLU A O 1
ATOM 5099 N N . ARG A 1 634 ? 26.763 11.423 -38.677 1.00 41.28 634 ARG A N 1
ATOM 5100 C CA . ARG A 1 634 ? 27.985 12.219 -38.560 1.00 41.28 634 ARG A CA 1
ATOM 5101 C C . ARG A 1 634 ? 27.571 13.686 -38.459 1.00 41.28 634 ARG A C 1
ATOM 5103 O O . ARG A 1 634 ? 27.409 14.359 -39.472 1.00 41.28 634 ARG A O 1
ATOM 5110 N N . ASP A 1 635 ? 27.404 14.182 -37.241 1.00 39.19 635 ASP A N 1
ATOM 5111 C CA . ASP A 1 635 ? 27.578 15.605 -36.993 1.00 39.19 635 ASP A CA 1
ATOM 5112 C C . ASP A 1 635 ? 29.076 15.873 -37.167 1.00 39.19 635 ASP A C 1
ATOM 5114 O O . ASP A 1 635 ? 29.865 15.688 -36.243 1.00 39.19 635 ASP A O 1
ATOM 5118 N N . ASP A 1 636 ? 29.484 16.262 -38.378 1.00 39.97 636 ASP A N 1
ATOM 5119 C CA . ASP A 1 636 ? 30.868 16.638 -38.718 1.00 39.97 636 ASP A CA 1
ATOM 5120 C C . ASP A 1 636 ? 31.404 17.811 -37.856 1.00 39.97 636 ASP A C 1
ATOM 5122 O O . ASP A 1 636 ? 32.566 18.195 -37.986 1.00 39.97 636 ASP A O 1
ATOM 5126 N N . GLU A 1 637 ? 30.583 18.375 -36.963 1.00 38.62 637 GLU A N 1
ATOM 5127 C CA . GLU A 1 637 ? 30.952 19.433 -36.019 1.00 38.62 637 GLU A CA 1
ATOM 5128 C C . GLU A 1 637 ? 31.301 18.930 -34.605 1.00 38.62 637 GLU A C 1
ATOM 5130 O O . GLU A 1 637 ? 31.872 19.705 -33.842 1.00 38.62 637 GLU A O 1
ATOM 5135 N N . ASN A 1 638 ? 31.057 17.655 -34.253 1.00 35.59 638 ASN A N 1
ATOM 5136 C CA . ASN A 1 638 ? 31.428 17.109 -32.938 1.00 35.59 638 ASN A CA 1
ATOM 5137 C C . ASN A 1 638 ? 32.278 15.825 -33.043 1.00 35.59 638 ASN A C 1
ATOM 5139 O O . ASN A 1 638 ? 31.795 14.798 -33.532 1.00 35.59 638 ASN A O 1
ATOM 5143 N N . PRO A 1 639 ? 33.537 15.834 -32.558 1.00 41.84 639 PRO A N 1
ATOM 5144 C CA . PRO A 1 639 ? 34.371 14.644 -32.538 1.00 41.84 639 PRO A CA 1
ATOM 5145 C C . PRO A 1 639 ? 33.808 13.621 -31.541 1.00 41.84 639 PRO A C 1
ATOM 5147 O O . PRO A 1 639 ? 33.247 13.971 -30.509 1.00 41.84 639 PRO A O 1
ATOM 5150 N N . VAL A 1 640 ? 33.942 12.349 -31.914 1.00 47.03 640 VAL A N 1
ATOM 5151 C CA . VAL A 1 640 ? 33.947 11.123 -31.093 1.00 47.03 640 VAL A CA 1
ATOM 5152 C C . VAL A 1 640 ? 33.583 11.349 -29.616 1.00 47.03 640 VAL A C 1
ATOM 5154 O O . VAL A 1 640 ? 34.395 11.814 -28.821 1.00 47.03 640 VAL A O 1
ATOM 5157 N N . VAL A 1 641 ? 32.361 10.972 -29.233 1.00 50.94 641 VAL A N 1
ATOM 5158 C CA . VAL A 1 641 ? 31.895 11.071 -27.844 1.00 50.94 641 VAL A CA 1
ATOM 5159 C C . VAL A 1 641 ? 32.295 9.803 -27.094 1.00 50.94 641 VAL A C 1
ATOM 5161 O O . VAL A 1 641 ? 31.638 8.774 -27.246 1.00 50.94 641 VAL A O 1
ATOM 5164 N N . PHE A 1 642 ? 33.346 9.878 -26.275 1.00 52.62 642 PHE A N 1
ATOM 5165 C CA . PHE A 1 642 ? 33.644 8.843 -25.284 1.00 52.62 642 PHE A CA 1
ATOM 5166 C C . PHE A 1 642 ? 32.541 8.845 -24.219 1.00 52.62 642 PHE A C 1
ATOM 5168 O O . PHE A 1 642 ? 32.359 9.823 -23.490 1.00 52.62 642 PHE A O 1
ATOM 5175 N N . ARG A 1 643 ? 31.754 7.769 -24.144 1.00 65.06 643 ARG A N 1
ATOM 5176 C CA . ARG A 1 643 ? 30.592 7.694 -23.244 1.00 65.06 643 ARG A CA 1
ATOM 5177 C C . ARG A 1 643 ? 31.005 7.171 -21.868 1.00 65.06 643 ARG A C 1
ATOM 5179 O O . ARG A 1 643 ? 30.725 6.023 -21.531 1.00 65.06 643 ARG A O 1
ATOM 5186 N N . SER A 1 644 ? 31.629 8.040 -21.071 1.00 65.06 644 SER A N 1
ATOM 5187 C CA . SER A 1 644 ? 32.087 7.749 -19.698 1.00 65.06 644 SER A CA 1
ATOM 5188 C C . SER A 1 644 ? 31.015 7.089 -18.823 1.00 65.06 644 SER A C 1
ATOM 5190 O O . SER A 1 644 ? 31.309 6.172 -18.066 1.00 65.06 644 SER A O 1
ATOM 5192 N N . PHE A 1 645 ? 29.750 7.477 -18.984 1.00 67.56 645 PHE A N 1
ATOM 5193 C CA . PHE A 1 645 ? 28.638 6.916 -18.217 1.00 67.56 645 PHE A CA 1
ATOM 5194 C C . PHE A 1 645 ? 28.368 5.424 -18.493 1.00 67.56 645 PHE A C 1
ATOM 5196 O O . PHE A 1 645 ? 28.158 4.661 -17.556 1.00 67.56 645 PHE A O 1
ATOM 5203 N N . LEU A 1 646 ? 28.410 4.970 -19.755 1.00 69.38 646 LEU A N 1
ATOM 5204 C CA . LEU A 1 646 ? 28.256 3.538 -20.067 1.00 69.38 646 LEU A CA 1
ATOM 5205 C C . LEU A 1 646 ? 29.444 2.734 -19.530 1.00 69.38 646 LEU A C 1
ATOM 5207 O O . LEU A 1 646 ? 29.261 1.640 -18.999 1.00 69.38 646 LEU A O 1
ATOM 5211 N N . LEU A 1 647 ? 30.646 3.311 -19.610 1.00 70.69 647 LEU A N 1
ATOM 5212 C CA . LEU A 1 647 ? 31.850 2.713 -19.052 1.00 70.69 647 LEU A CA 1
ATOM 5213 C C . LEU A 1 647 ? 31.757 2.547 -17.528 1.00 70.69 647 LEU A C 1
ATOM 5215 O O . LEU A 1 647 ? 32.067 1.475 -17.015 1.00 70.69 647 LEU A O 1
ATOM 5219 N N . GLN A 1 648 ? 31.277 3.563 -16.804 1.00 71.81 648 GLN A N 1
ATOM 5220 C CA . GLN A 1 648 ? 31.050 3.482 -15.356 1.00 71.81 648 GLN A CA 1
ATOM 5221 C C . GLN A 1 648 ? 30.125 2.312 -14.987 1.00 71.81 648 GLN A C 1
ATOM 5223 O O . GLN A 1 648 ? 30.387 1.599 -14.021 1.00 71.81 648 GLN A O 1
ATOM 5228 N N . GLN A 1 649 ? 29.071 2.078 -15.772 1.00 70.88 649 GLN A N 1
ATOM 5229 C CA . GLN A 1 649 ? 28.113 0.994 -15.525 1.00 70.88 649 GLN A CA 1
ATOM 5230 C C . GLN A 1 649 ? 28.706 -0.384 -15.829 1.00 70.88 649 GLN A C 1
ATOM 5232 O O . GLN A 1 649 ? 28.563 -1.306 -15.027 1.00 70.88 649 GLN A O 1
ATOM 5237 N N . LEU A 1 650 ? 29.442 -0.516 -16.933 1.00 71.50 650 LEU A N 1
ATOM 5238 C CA . LEU A 1 650 ? 30.171 -1.742 -17.266 1.00 71.50 650 LEU A CA 1
ATOM 5239 C C . LEU A 1 650 ? 31.183 -2.103 -16.164 1.00 71.50 650 LEU A C 1
ATOM 5241 O O . LEU A 1 650 ? 31.173 -3.224 -15.649 1.00 71.50 650 LEU A O 1
ATOM 5245 N N . LEU A 1 651 ? 31.991 -1.132 -15.726 1.00 69.88 651 LEU A N 1
ATOM 5246 C CA . LEU A 1 651 ? 32.969 -1.312 -14.649 1.00 69.88 651 LEU A CA 1
ATOM 5247 C C . LEU A 1 651 ? 32.315 -1.627 -13.292 1.00 69.88 651 LEU A C 1
ATOM 5249 O O . LEU A 1 651 ? 32.907 -2.334 -12.471 1.00 69.88 651 LEU A O 1
ATOM 5253 N N . ALA A 1 652 ? 31.097 -1.133 -13.043 1.00 68.12 652 ALA A N 1
ATOM 5254 C CA . ALA A 1 652 ? 30.343 -1.450 -11.835 1.00 68.12 652 ALA A CA 1
ATOM 5255 C C . ALA A 1 652 ? 29.894 -2.916 -11.777 1.00 68.12 652 ALA A C 1
ATOM 5257 O O . ALA A 1 652 ? 29.947 -3.514 -10.700 1.00 68.12 652 ALA A O 1
ATOM 5258 N N . PHE A 1 653 ? 29.494 -3.495 -12.912 1.00 63.75 653 PHE A N 1
ATOM 5259 C CA . PHE A 1 653 ? 28.902 -4.833 -12.976 1.00 63.75 653 PHE A CA 1
ATOM 5260 C C . PHE A 1 653 ? 29.905 -5.969 -13.171 1.00 63.75 653 PHE A C 1
ATOM 5262 O O . PHE A 1 653 ? 29.698 -7.051 -12.624 1.00 63.75 653 PHE A O 1
ATOM 5269 N N . ASN A 1 654 ? 30.980 -5.764 -13.934 1.00 64.81 654 ASN A N 1
ATOM 5270 C CA . ASN A 1 654 ? 31.950 -6.828 -14.196 1.00 64.81 654 ASN A CA 1
ATOM 5271 C C . ASN A 1 654 ? 33.371 -6.273 -14.328 1.00 64.81 654 ASN A C 1
ATOM 5273 O O . ASN A 1 654 ? 33.962 -6.292 -15.402 1.00 64.81 654 ASN A O 1
ATOM 5277 N N . LYS A 1 655 ? 33.901 -5.745 -13.215 1.00 64.81 655 LYS A N 1
ATOM 5278 C CA . LYS A 1 655 ? 35.181 -5.022 -13.177 1.00 64.81 655 LYS A CA 1
ATOM 5279 C C . LYS A 1 655 ? 36.323 -5.803 -13.828 1.00 64.81 655 LYS A C 1
ATOM 5281 O O . LYS A 1 655 ? 37.001 -5.238 -14.662 1.00 64.81 655 LYS A O 1
ATOM 5286 N N . GLU A 1 656 ? 36.535 -7.066 -13.464 1.00 63.94 656 GLU A N 1
ATOM 5287 C CA . GLU A 1 656 ? 37.675 -7.854 -13.964 1.00 63.94 656 GLU A CA 1
ATOM 5288 C C . GLU A 1 656 ? 37.571 -8.101 -15.471 1.00 63.94 656 GLU A C 1
ATOM 5290 O O . GLU A 1 656 ? 38.474 -7.744 -16.216 1.00 63.94 656 GLU A O 1
ATOM 5295 N N . LYS A 1 657 ? 36.416 -8.580 -15.936 1.00 64.50 657 LYS A N 1
ATOM 5296 C CA . LYS A 1 657 ? 36.213 -8.911 -17.347 1.00 64.50 657 LYS A CA 1
ATOM 5297 C C . LYS A 1 657 ? 36.151 -7.685 -18.255 1.00 64.50 657 LYS A C 1
ATOM 5299 O O . LYS A 1 657 ? 36.711 -7.694 -19.343 1.00 64.50 657 LYS A O 1
ATOM 5304 N N . 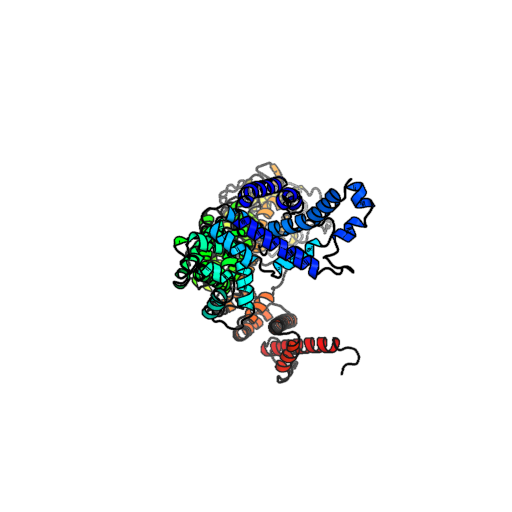VAL A 1 658 ? 35.489 -6.620 -17.798 1.00 63.88 658 VAL A N 1
ATOM 5305 C CA . VAL A 1 658 ? 35.458 -5.343 -18.519 1.00 63.88 658 VAL A CA 1
ATOM 5306 C C . VAL A 1 658 ? 36.853 -4.744 -18.542 1.00 63.88 658 VAL A C 1
ATOM 5308 O O . VAL A 1 658 ? 37.214 -4.182 -19.559 1.00 63.88 658 VAL A O 1
ATOM 5311 N N . CYS A 1 659 ? 37.656 -4.881 -17.482 1.00 64.44 659 CYS A N 1
ATOM 5312 C CA . CYS A 1 659 ? 39.046 -4.437 -17.505 1.00 64.44 659 CYS A CA 1
ATOM 5313 C C . CYS A 1 659 ? 39.879 -5.175 -18.567 1.00 64.44 659 CYS A C 1
ATOM 5315 O O . CYS A 1 659 ? 40.620 -4.512 -19.288 1.00 64.44 659 CYS A O 1
ATOM 5317 N N . ASP A 1 660 ? 39.715 -6.494 -18.706 1.00 65.56 660 ASP A N 1
ATOM 5318 C CA . ASP A 1 660 ? 40.411 -7.284 -19.734 1.00 65.56 660 ASP A CA 1
ATOM 5319 C C . ASP A 1 660 ? 40.007 -6.860 -21.161 1.00 65.56 660 ASP A C 1
ATOM 5321 O O . ASP A 1 660 ? 40.850 -6.762 -22.048 1.00 65.56 660 ASP A O 1
ATOM 5325 N N . GLN A 1 661 ? 38.722 -6.558 -21.373 1.00 62.22 661 GLN A N 1
ATOM 5326 C CA . GLN A 1 661 ? 38.163 -6.144 -22.670 1.00 62.22 661 GLN A CA 1
ATOM 5327 C C . GLN A 1 661 ? 38.419 -4.657 -22.987 1.00 62.22 661 GLN A C 1
ATOM 5329 O O . GLN A 1 661 ? 38.538 -4.254 -24.143 1.00 62.22 661 GLN A O 1
ATOM 5334 N N . LEU A 1 662 ? 38.521 -3.810 -21.960 1.00 64.88 662 LEU A N 1
ATOM 5335 C CA . LEU A 1 662 ? 38.692 -2.365 -22.091 1.00 64.88 662 LEU A CA 1
ATOM 5336 C C . LEU A 1 662 ? 40.080 -1.991 -22.623 1.00 64.88 662 LEU A C 1
ATOM 5338 O O . LEU A 1 662 ? 40.184 -0.967 -23.287 1.00 64.88 662 LEU A O 1
ATOM 5342 N N . ASP A 1 663 ? 41.119 -2.801 -22.390 1.00 63.78 663 ASP A N 1
ATOM 5343 C CA . ASP A 1 663 ? 42.470 -2.534 -22.914 1.00 63.78 663 ASP A CA 1
ATOM 5344 C C . ASP A 1 663 ? 42.488 -2.527 -24.456 1.00 63.78 663 ASP A C 1
ATOM 5346 O O . ASP A 1 663 ? 42.988 -1.586 -25.073 1.00 63.78 663 ASP A O 1
ATOM 5350 N N . GLU A 1 664 ? 41.839 -3.508 -25.095 1.00 62.72 664 GLU A N 1
ATOM 5351 C CA . GLU A 1 664 ? 41.707 -3.599 -26.559 1.00 62.72 664 GLU A CA 1
ATOM 5352 C C . GLU A 1 664 ? 40.890 -2.425 -27.132 1.00 62.72 664 GLU A C 1
ATOM 5354 O O . GLU A 1 664 ? 41.290 -1.777 -28.103 1.00 62.72 664 GLU A O 1
ATOM 5359 N N . HIS A 1 665 ? 39.791 -2.064 -26.467 1.00 60.38 665 HIS A N 1
ATOM 5360 C CA . HIS A 1 665 ? 38.938 -0.947 -26.874 1.00 60.38 665 HIS A CA 1
ATOM 5361 C C . HIS A 1 665 ? 39.562 0.439 -26.629 1.00 60.38 665 HIS A C 1
ATOM 5363 O O . HIS A 1 665 ? 39.305 1.361 -27.408 1.00 60.38 665 HIS A O 1
ATOM 5369 N N . LEU A 1 666 ? 40.365 0.625 -25.575 1.00 64.69 666 LEU A N 1
ATOM 5370 C CA . LEU A 1 666 ? 41.089 1.874 -25.309 1.00 64.69 666 LEU A CA 1
ATOM 5371 C C . LEU A 1 666 ? 42.206 2.088 -26.331 1.00 64.69 666 LEU A C 1
ATOM 5373 O O . LEU A 1 666 ? 42.342 3.203 -26.835 1.00 64.69 666 LEU A O 1
ATOM 5377 N N . ARG A 1 667 ? 42.929 1.023 -26.708 1.00 64.25 667 ARG A N 1
ATOM 5378 C CA . ARG A 1 667 ? 43.899 1.050 -27.817 1.00 64.25 667 ARG A CA 1
ATOM 5379 C C . ARG A 1 667 ? 43.229 1.435 -29.142 1.00 64.25 667 ARG A C 1
ATOM 5381 O O . ARG A 1 667 ? 43.767 2.253 -29.885 1.00 64.25 667 ARG A O 1
ATOM 5388 N N . ALA A 1 668 ? 42.028 0.919 -29.414 1.00 58.22 668 ALA A N 1
ATOM 5389 C CA . ALA A 1 668 ? 41.230 1.324 -30.575 1.00 58.22 668 ALA A CA 1
ATOM 5390 C C . ALA A 1 668 ? 40.758 2.794 -30.496 1.00 58.22 668 ALA A C 1
ATOM 5392 O O . ALA A 1 668 ? 40.756 3.505 -31.502 1.00 58.22 668 ALA A O 1
ATOM 5393 N N . ALA A 1 669 ? 40.400 3.286 -29.303 1.00 58.62 669 ALA A N 1
ATOM 5394 C CA . ALA A 1 669 ? 39.949 4.662 -29.075 1.00 58.62 669 ALA A CA 1
ATOM 5395 C C . ALA A 1 669 ? 41.070 5.718 -29.150 1.00 58.62 669 ALA A C 1
ATOM 5397 O O . ALA A 1 669 ? 40.801 6.864 -29.527 1.00 58.62 669 ALA A O 1
ATOM 5398 N N . ASP A 1 670 ? 42.311 5.355 -28.815 1.00 59.38 670 ASP A N 1
ATOM 5399 C CA . ASP A 1 670 ? 43.480 6.247 -28.869 1.00 59.38 670 ASP A CA 1
ATOM 5400 C C . ASP A 1 670 ? 43.738 6.774 -30.289 1.00 59.38 670 ASP A C 1
ATOM 5402 O O . ASP A 1 670 ? 43.966 7.968 -30.497 1.00 59.38 670 ASP A O 1
ATOM 5406 N N . ASN A 1 671 ? 43.524 5.918 -31.295 1.00 56.16 671 ASN A N 1
ATOM 5407 C CA . ASN A 1 671 ? 43.599 6.275 -32.716 1.00 56.16 671 ASN A CA 1
ATOM 5408 C C . ASN A 1 671 ? 42.582 7.360 -33.136 1.00 56.16 671 ASN A C 1
ATOM 5410 O O . ASN A 1 671 ? 42.668 7.918 -34.233 1.00 56.16 671 ASN A O 1
ATOM 5414 N N . ILE A 1 672 ? 41.597 7.656 -32.284 1.00 52.25 672 ILE A N 1
ATOM 5415 C CA . ILE A 1 672 ? 40.350 8.323 -32.658 1.00 52.25 672 ILE A CA 1
ATOM 5416 C C . ILE A 1 672 ? 40.148 9.639 -31.886 1.00 52.25 672 ILE A C 1
ATOM 5418 O O . ILE A 1 672 ? 39.702 10.630 -32.470 1.00 52.25 672 ILE A O 1
ATOM 5422 N N . VAL A 1 673 ? 40.522 9.698 -30.601 1.00 56.00 673 VAL A N 1
ATOM 5423 C CA . VAL A 1 673 ? 40.330 10.878 -29.725 1.00 56.00 673 VAL A CA 1
ATOM 5424 C C . VAL A 1 673 ? 41.384 11.979 -29.956 1.00 56.00 673 VAL A C 1
ATOM 5426 O O . VAL A 1 673 ? 41.174 13.124 -29.554 1.00 56.00 673 VAL A O 1
ATOM 5429 N N . ARG A 1 674 ? 42.485 11.689 -30.669 1.00 55.53 674 ARG A N 1
ATOM 5430 C CA . ARG A 1 674 ? 43.576 12.639 -31.009 1.00 55.53 674 ARG A CA 1
ATOM 5431 C C . ARG A 1 674 ? 44.257 13.324 -29.801 1.00 55.53 674 ARG A C 1
ATOM 5433 O O . ARG A 1 674 ? 45.055 14.235 -30.008 1.00 55.53 674 ARG A O 1
ATOM 5440 N N . SER A 1 675 ? 43.949 12.915 -28.564 1.00 65.00 675 SER A N 1
ATOM 5441 C CA . SER A 1 675 ? 44.569 13.376 -27.311 1.00 65.00 675 SER A CA 1
ATOM 5442 C C . SER A 1 675 ? 44.463 12.289 -26.234 1.00 65.00 675 SER A C 1
ATOM 5444 O O . SER A 1 675 ? 43.424 12.140 -25.583 1.00 65.00 675 SER A O 1
ATOM 5446 N N . THR A 1 676 ? 45.542 11.530 -26.060 1.00 66.56 676 THR A N 1
ATOM 5447 C CA . THR A 1 676 ? 45.659 10.414 -25.110 1.00 66.56 676 THR A CA 1
ATOM 5448 C C . THR A 1 676 ? 45.480 10.866 -23.652 1.00 66.56 676 THR A C 1
ATOM 5450 O O . THR A 1 676 ? 44.823 10.181 -22.871 1.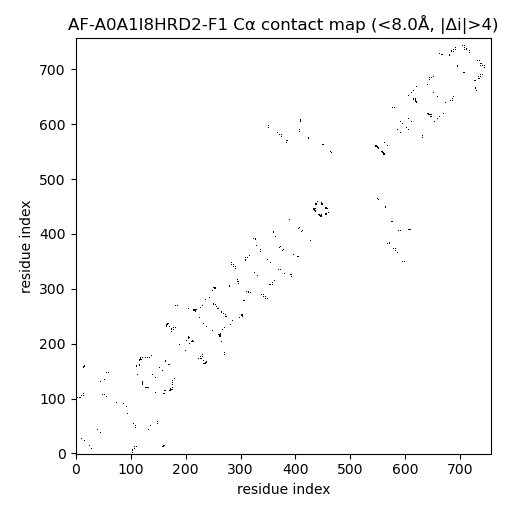00 66.56 676 THR A O 1
ATOM 5453 N N . ASP A 1 677 ? 45.936 12.075 -23.300 1.00 69.00 677 ASP A N 1
ATOM 5454 C CA . ASP A 1 677 ? 45.823 12.640 -21.943 1.00 69.00 677 ASP A CA 1
ATOM 5455 C C . ASP A 1 677 ? 44.365 12.823 -21.488 1.00 69.00 677 ASP A C 1
ATOM 5457 O O . ASP A 1 677 ? 44.014 12.561 -20.335 1.00 69.00 677 ASP A O 1
ATOM 5461 N N . ASN A 1 678 ? 43.487 13.245 -22.405 1.00 69.75 678 ASN A N 1
ATOM 5462 C CA . ASN A 1 678 ? 42.065 13.423 -22.104 1.00 69.75 678 ASN A CA 1
ATOM 5463 C C . ASN A 1 678 ? 41.373 12.075 -21.869 1.00 69.75 678 ASN A C 1
ATOM 5465 O O . ASN A 1 678 ? 40.521 11.966 -20.988 1.00 69.75 678 ASN A O 1
ATOM 5469 N N . LEU A 1 679 ? 41.743 11.051 -22.641 1.00 70.19 679 LEU A N 1
ATOM 5470 C CA . LEU A 1 679 ? 41.201 9.701 -22.507 1.00 70.19 679 LEU A CA 1
ATOM 5471 C C . LEU A 1 679 ? 41.613 9.077 -21.165 1.00 70.19 679 LEU A C 1
ATOM 5473 O O . LEU A 1 679 ? 40.758 8.581 -20.430 1.00 70.19 679 LEU A O 1
ATOM 5477 N N . VAL A 1 680 ? 42.894 9.203 -20.808 1.00 75.94 680 VAL A N 1
ATOM 5478 C CA . VAL A 1 680 ? 43.450 8.797 -19.509 1.00 75.94 680 VAL A CA 1
ATOM 5479 C C . VAL A 1 680 ? 42.683 9.438 -18.352 1.00 75.94 680 VAL A C 1
ATOM 5481 O O . VAL A 1 680 ? 42.243 8.740 -17.437 1.00 75.94 680 VAL A O 1
ATOM 5484 N N . LEU A 1 681 ? 42.460 10.755 -18.404 1.00 77.44 681 LEU A N 1
ATOM 5485 C CA . LEU A 1 681 ? 41.757 11.474 -17.343 1.00 77.44 681 LEU A CA 1
ATOM 5486 C C . LEU A 1 681 ? 40.304 11.006 -17.183 1.00 77.44 681 LEU A C 1
ATOM 5488 O O . LEU A 1 681 ? 39.837 10.830 -16.058 1.00 77.44 681 LEU A O 1
ATOM 5492 N N . ILE A 1 682 ? 39.594 10.773 -18.292 1.00 75.69 682 ILE A N 1
ATOM 5493 C CA . ILE A 1 682 ? 38.211 10.286 -18.252 1.00 75.69 682 ILE A CA 1
ATOM 5494 C C . ILE A 1 682 ? 38.144 8.887 -17.627 1.00 75.69 682 ILE A C 1
ATOM 5496 O O . ILE A 1 682 ? 37.276 8.640 -16.788 1.00 75.69 682 ILE A O 1
ATOM 5500 N N . VAL A 1 683 ? 39.049 7.980 -18.006 1.00 75.75 683 VAL A N 1
ATOM 5501 C CA . VAL A 1 683 ? 39.098 6.618 -17.451 1.00 75.75 683 VAL A CA 1
ATOM 5502 C C . VAL A 1 683 ? 39.405 6.652 -15.953 1.00 75.75 683 VAL A C 1
ATOM 5504 O O . VAL A 1 683 ? 38.713 5.987 -15.182 1.00 75.75 683 VAL A O 1
ATOM 5507 N N . VAL A 1 684 ? 40.370 7.474 -15.524 1.00 81.50 684 VAL A N 1
ATOM 5508 C CA . VAL A 1 684 ? 40.686 7.671 -14.099 1.00 81.50 684 VAL A CA 1
ATOM 5509 C C . VAL A 1 684 ? 39.460 8.174 -13.337 1.00 81.50 684 VAL A C 1
ATOM 5511 O O . VAL A 1 684 ? 39.086 7.551 -12.350 1.00 81.50 684 VAL A O 1
ATOM 5514 N N . HIS A 1 685 ? 38.769 9.214 -13.816 1.00 84.69 685 HIS A N 1
ATOM 5515 C CA . HIS A 1 685 ? 37.554 9.719 -13.159 1.00 84.69 685 HIS A CA 1
ATOM 5516 C C . HIS A 1 685 ? 36.445 8.656 -13.065 1.00 84.69 685 HIS A C 1
ATOM 5518 O O . HIS A 1 685 ? 35.789 8.535 -12.034 1.00 84.69 685 HIS A O 1
ATOM 5524 N N . CYS A 1 686 ? 36.259 7.826 -14.100 1.00 79.25 686 CYS A N 1
ATOM 5525 C CA . CYS A 1 686 ? 35.284 6.731 -14.049 1.00 79.25 686 CYS A CA 1
ATOM 5526 C C . CYS A 1 686 ? 35.622 5.696 -12.964 1.00 79.25 686 CYS A C 1
ATOM 5528 O O . CYS A 1 686 ? 34.723 5.178 -12.299 1.00 79.25 686 CYS A O 1
ATOM 5530 N N . LEU A 1 687 ? 36.910 5.388 -12.790 1.00 80.94 687 LEU A N 1
ATOM 5531 C CA . LEU A 1 687 ? 37.395 4.466 -11.764 1.00 80.94 687 LEU A CA 1
ATOM 5532 C C . LEU A 1 687 ? 37.278 5.068 -10.352 1.00 80.94 687 LEU A C 1
ATOM 5534 O O . LEU A 1 687 ? 36.896 4.350 -9.426 1.00 80.94 687 LEU A O 1
ATOM 5538 N N . GLU A 1 688 ? 37.528 6.373 -10.198 1.00 85.94 688 GLU A N 1
ATOM 5539 C CA . GLU A 1 688 ? 37.325 7.111 -8.943 1.00 85.94 688 GLU A CA 1
ATOM 5540 C C . GLU A 1 688 ? 35.854 7.092 -8.515 1.00 85.94 688 GLU A C 1
ATOM 5542 O O . GLU A 1 688 ? 35.538 6.672 -7.399 1.00 85.94 688 GLU A O 1
ATOM 5547 N N . ASP A 1 689 ? 34.946 7.480 -9.415 1.00 82.94 689 ASP A N 1
ATOM 5548 C CA . ASP A 1 689 ? 33.501 7.510 -9.163 1.00 82.94 689 ASP A CA 1
ATOM 5549 C C . ASP A 1 689 ? 32.974 6.130 -8.753 1.00 82.94 689 ASP A C 1
ATOM 5551 O O . ASP A 1 689 ? 32.178 5.999 -7.815 1.00 82.94 689 ASP A O 1
ATOM 5555 N N . LEU A 1 690 ? 33.459 5.076 -9.420 1.00 79.25 690 LEU A N 1
ATOM 5556 C CA . LEU A 1 690 ? 33.126 3.700 -9.071 1.00 79.25 690 LEU A CA 1
ATOM 5557 C C . LEU A 1 690 ? 33.560 3.362 -7.642 1.00 79.25 690 LEU A C 1
ATOM 5559 O O . LEU A 1 690 ? 32.802 2.728 -6.898 1.00 79.25 690 LEU A O 1
ATOM 5563 N N . TRP A 1 691 ? 34.773 3.752 -7.245 1.00 80.62 691 TRP A N 1
ATOM 5564 C CA . TRP A 1 691 ? 35.246 3.452 -5.901 1.00 80.62 691 TRP A CA 1
ATOM 5565 C C . TRP A 1 691 ? 34.500 4.259 -4.835 1.00 80.62 691 TRP A C 1
ATOM 5567 O O . TRP A 1 691 ? 34.055 3.693 -3.834 1.00 80.62 691 TRP A O 1
ATOM 5577 N N . ILE A 1 692 ? 34.255 5.547 -5.083 1.00 84.19 692 ILE A N 1
ATOM 5578 C CA . ILE A 1 692 ? 33.455 6.408 -4.203 1.00 84.19 692 ILE A CA 1
ATOM 5579 C C . ILE A 1 692 ? 32.055 5.814 -3.996 1.00 84.19 692 ILE A C 1
ATOM 5581 O O . ILE A 1 692 ? 31.580 5.739 -2.861 1.00 84.19 692 ILE A O 1
ATOM 5585 N N . SER A 1 693 ? 31.416 5.325 -5.064 1.00 81.12 693 SER A N 1
ATOM 5586 C CA . SER A 1 693 ? 30.113 4.656 -4.988 1.00 81.12 693 SER A CA 1
ATOM 5587 C C . SER A 1 693 ? 30.141 3.417 -4.078 1.00 81.12 693 SER A C 1
ATOM 5589 O O . SER A 1 693 ? 29.262 3.246 -3.231 1.00 81.12 693 SER A O 1
ATOM 5591 N N . ARG A 1 694 ? 31.194 2.589 -4.160 1.00 78.88 694 ARG A N 1
ATOM 5592 C CA . ARG A 1 694 ? 31.385 1.422 -3.272 1.00 78.88 694 ARG A CA 1
ATOM 5593 C C . ARG A 1 694 ? 31.656 1.814 -1.820 1.00 78.88 694 ARG A C 1
ATOM 5595 O O . ARG A 1 694 ? 31.191 1.153 -0.896 1.00 78.88 694 ARG A O 1
ATOM 5602 N N . LEU A 1 695 ? 32.391 2.895 -1.583 1.00 82.00 695 LEU A N 1
ATOM 5603 C CA . LEU A 1 695 ? 32.607 3.403 -0.227 1.00 82.00 695 LEU A CA 1
ATOM 5604 C C . LEU A 1 695 ? 31.314 3.983 0.363 1.00 82.00 695 LEU A C 1
ATOM 5606 O O . LEU A 1 695 ? 31.080 3.861 1.565 1.00 82.00 695 LEU A O 1
ATOM 5610 N N . ALA A 1 696 ? 30.430 4.547 -0.465 1.00 83.12 696 ALA A N 1
ATOM 5611 C CA . ALA A 1 696 ? 29.152 5.100 -0.023 1.00 83.12 696 ALA A CA 1
ATOM 5612 C C . ALA A 1 696 ? 28.199 4.054 0.587 1.00 83.12 696 ALA A C 1
ATOM 5614 O O . ALA A 1 696 ? 27.366 4.424 1.416 1.00 83.12 696 ALA A O 1
ATOM 5615 N N . THR A 1 697 ? 28.352 2.762 0.258 1.00 80.44 697 THR A N 1
ATOM 5616 C CA . THR A 1 697 ? 27.574 1.671 0.882 1.00 80.44 697 THR A CA 1
ATOM 5617 C C . THR A 1 697 ? 27.962 1.409 2.338 1.00 80.44 697 THR A C 1
ATOM 5619 O O . THR A 1 697 ? 27.274 0.660 3.029 1.00 80.44 697 THR A O 1
ATOM 5622 N N . HIS A 1 698 ? 29.059 2.000 2.813 1.00 81.88 698 HIS A N 1
ATOM 5623 C CA . HIS A 1 698 ? 29.562 1.838 4.171 1.00 81.88 698 HIS A CA 1
ATOM 5624 C C . HIS A 1 698 ? 29.236 3.066 5.045 1.00 81.88 698 HIS A C 1
ATOM 5626 O O . HIS A 1 698 ? 29.095 4.183 4.517 1.00 81.88 698 HIS A O 1
ATOM 5632 N N . PRO A 1 699 ? 29.139 2.889 6.381 1.00 84.81 699 PRO A N 1
ATOM 5633 C CA . PRO A 1 699 ? 29.024 3.991 7.336 1.00 84.81 699 PRO A CA 1
ATOM 5634 C C . PRO A 1 699 ? 30.127 5.034 7.132 1.00 84.81 699 PRO A C 1
ATOM 5636 O O . PRO A 1 699 ? 31.262 4.675 6.815 1.00 84.81 699 PRO A O 1
ATOM 5639 N N . VAL A 1 700 ? 29.792 6.320 7.283 1.00 83.69 700 VAL A N 1
ATOM 5640 C CA . VAL A 1 700 ? 30.681 7.458 6.961 1.00 83.69 700 VAL A CA 1
ATOM 5641 C C . VAL A 1 700 ? 32.023 7.363 7.695 1.00 83.69 700 VAL A C 1
ATOM 5643 O O . VAL A 1 700 ? 33.068 7.593 7.091 1.00 83.69 700 VAL A O 1
ATOM 5646 N N . ASP A 1 701 ? 31.992 6.945 8.957 1.00 81.62 701 ASP A N 1
ATOM 5647 C CA . ASP A 1 701 ? 33.133 6.743 9.855 1.00 81.62 701 ASP A CA 1
ATOM 5648 C C . ASP A 1 701 ? 34.097 5.633 9.402 1.00 81.62 701 ASP A C 1
ATOM 5650 O O . ASP A 1 701 ? 35.270 5.644 9.768 1.00 81.62 701 ASP A O 1
ATOM 5654 N N . GLN A 1 702 ? 33.646 4.703 8.557 1.00 84.88 702 GLN A N 1
ATOM 5655 C CA . GLN A 1 702 ? 34.461 3.580 8.077 1.00 84.88 702 GLN A CA 1
ATOM 5656 C C . GLN A 1 702 ? 35.059 3.805 6.684 1.00 84.88 702 GLN A C 1
ATOM 5658 O O . GLN A 1 702 ? 35.930 3.040 6.261 1.00 84.88 702 GLN A O 1
ATOM 5663 N N . ARG A 1 703 ? 34.607 4.831 5.948 1.00 88.50 703 ARG A N 1
ATOM 5664 C CA . ARG A 1 703 ? 34.974 5.029 4.533 1.00 88.50 703 ARG A CA 1
ATOM 5665 C C . ARG A 1 703 ? 36.458 5.327 4.349 1.00 88.50 703 ARG A C 1
ATOM 5667 O O . ARG A 1 703 ? 37.086 4.707 3.498 1.00 88.50 703 ARG A O 1
ATOM 5674 N N . LEU A 1 704 ? 37.020 6.222 5.168 1.00 86.06 704 LEU A N 1
ATOM 5675 C CA . LEU A 1 704 ? 38.444 6.574 5.108 1.00 86.06 704 LEU A CA 1
ATOM 5676 C C . LEU A 1 704 ? 39.326 5.358 5.400 1.00 86.06 704 LEU A C 1
ATOM 5678 O O . LEU A 1 704 ? 40.220 5.052 4.621 1.00 86.06 704 LEU A O 1
ATOM 5682 N N . MET A 1 705 ? 39.049 4.650 6.499 1.00 85.19 705 MET A N 1
ATOM 5683 C CA . MET A 1 705 ? 39.843 3.492 6.913 1.00 85.19 705 MET A CA 1
ATOM 5684 C C . MET A 1 705 ? 39.872 2.421 5.817 1.00 85.19 705 MET A C 1
ATOM 5686 O O . MET A 1 705 ? 40.932 1.897 5.495 1.00 85.19 705 MET A O 1
ATOM 5690 N N . ARG A 1 706 ? 38.723 2.141 5.187 1.00 84.75 706 ARG A N 1
ATOM 5691 C CA . ARG A 1 706 ? 38.639 1.190 4.070 1.00 84.75 706 ARG A CA 1
ATOM 5692 C C . ARG A 1 706 ? 39.403 1.657 2.833 1.00 84.75 706 ARG A C 1
ATOM 5694 O O . ARG A 1 706 ? 40.109 0.850 2.243 1.00 84.75 706 ARG A O 1
ATOM 5701 N N . ALA A 1 707 ? 39.296 2.936 2.472 1.00 85.50 707 ALA A N 1
ATOM 5702 C CA . ALA A 1 707 ? 40.038 3.488 1.341 1.00 85.50 707 ALA A CA 1
ATOM 5703 C C . ALA A 1 707 ? 41.559 3.416 1.559 1.00 85.50 707 ALA A C 1
ATOM 5705 O O . ALA A 1 707 ? 42.301 3.047 0.658 1.00 85.50 707 ALA A O 1
ATOM 5706 N N . VAL A 1 708 ? 42.020 3.725 2.774 1.00 84.69 708 VAL A N 1
ATOM 5707 C CA . VAL A 1 708 ? 43.442 3.728 3.142 1.00 84.69 708 VAL A CA 1
ATOM 5708 C C . VAL A 1 708 ? 44.015 2.310 3.197 1.00 84.69 708 VAL A C 1
ATOM 5710 O O . VAL A 1 708 ? 45.091 2.083 2.656 1.00 84.69 708 VAL A O 1
ATOM 5713 N N . ILE A 1 709 ? 43.299 1.340 3.779 1.00 84.38 709 ILE A N 1
ATOM 5714 C CA . ILE A 1 709 ? 43.752 -0.064 3.835 1.00 84.38 709 ILE A CA 1
ATOM 5715 C C . ILE A 1 709 ? 44.042 -0.618 2.433 1.00 84.38 709 ILE A C 1
ATOM 5717 O O . ILE A 1 709 ? 45.037 -1.312 2.255 1.00 84.38 709 ILE A O 1
ATOM 5721 N N . GLU A 1 710 ? 43.215 -0.299 1.432 1.00 76.88 710 GLU A N 1
ATOM 5722 C CA . GLU A 1 710 ? 43.411 -0.810 0.068 1.00 76.88 710 GLU A CA 1
ATOM 5723 C C . GLU A 1 710 ? 44.641 -0.217 -0.648 1.00 76.88 710 GLU A C 1
ATOM 5725 O O . GLU A 1 710 ? 45.166 -0.858 -1.557 1.00 76.88 710 GLU A O 1
ATOM 5730 N N . VAL A 1 711 ? 45.138 0.960 -0.239 1.00 83.19 711 VAL A N 1
ATOM 5731 C CA . VAL A 1 711 ? 46.309 1.609 -0.870 1.00 83.19 711 VAL A CA 1
ATOM 5732 C C . VAL A 1 711 ? 47.599 1.516 -0.056 1.00 83.19 711 VAL A C 1
ATOM 5734 O O . VAL A 1 711 ? 48.673 1.613 -0.639 1.00 83.19 711 VAL A O 1
ATOM 5737 N N . VAL A 1 712 ? 47.530 1.320 1.266 1.00 78.81 712 VAL A N 1
ATOM 5738 C CA . VAL A 1 712 ? 48.711 1.340 2.156 1.00 78.81 712 VAL A CA 1
ATOM 5739 C C . VAL A 1 712 ? 49.693 0.206 1.864 1.00 78.81 712 VAL A C 1
ATOM 5741 O O . VAL A 1 712 ? 50.902 0.426 1.924 1.00 78.81 712 VAL A O 1
ATOM 5744 N N . ASP A 1 713 ? 49.189 -0.973 1.499 1.00 70.12 713 ASP A N 1
ATOM 5745 C CA . ASP A 1 713 ? 50.020 -2.128 1.136 1.00 70.12 713 ASP A CA 1
ATOM 5746 C C . ASP A 1 713 ? 50.335 -2.186 -0.374 1.00 70.12 713 ASP A C 1
ATOM 5748 O O . ASP A 1 713 ? 51.113 -3.030 -0.826 1.00 70.12 713 ASP A O 1
ATOM 5752 N N . ALA A 1 714 ? 49.750 -1.284 -1.172 1.00 71.62 714 ALA A N 1
ATOM 5753 C CA . ALA A 1 714 ? 49.974 -1.211 -2.609 1.00 71.62 714 ALA A CA 1
ATOM 5754 C C . ALA A 1 714 ? 51.176 -0.299 -2.928 1.00 71.62 714 ALA A C 1
ATOM 5756 O O . ALA A 1 714 ? 51.301 0.793 -2.368 1.00 71.62 714 ALA A O 1
ATOM 5757 N N . PRO A 1 715 ? 52.071 -0.684 -3.856 1.00 67.19 715 PRO A N 1
ATOM 5758 C CA . PRO A 1 715 ? 53.136 0.208 -4.294 1.00 67.19 715 PRO A CA 1
ATOM 5759 C C . PRO A 1 715 ? 52.532 1.469 -4.927 1.00 67.19 715 PRO A C 1
ATOM 5761 O O . PRO A 1 715 ? 51.611 1.383 -5.740 1.00 67.19 715 PRO A O 1
ATOM 5764 N N . ALA A 1 716 ? 53.066 2.639 -4.567 1.00 66.19 716 ALA A N 1
ATOM 5765 C CA . ALA A 1 716 ? 52.665 3.900 -5.182 1.00 66.19 716 ALA A CA 1
ATOM 5766 C C . ALA A 1 716 ? 52.834 3.830 -6.715 1.00 66.19 716 ALA A C 1
ATOM 5768 O O . ALA A 1 716 ? 53.826 3.250 -7.182 1.00 66.19 716 ALA A O 1
ATOM 5769 N N . PRO A 1 717 ? 51.905 4.412 -7.498 1.00 68.38 717 PRO A N 1
ATOM 5770 C CA . PRO A 1 717 ? 51.949 4.348 -8.952 1.00 68.38 717 PRO A CA 1
ATOM 5771 C C . PRO A 1 717 ? 53.267 4.948 -9.452 1.00 68.38 717 PRO A C 1
ATOM 5773 O O . PRO A 1 717 ? 53.561 6.124 -9.235 1.00 68.38 717 PRO A O 1
ATOM 5776 N N . ARG A 1 718 ? 54.095 4.121 -10.097 1.00 63.41 718 ARG A N 1
ATOM 5777 C CA . ARG A 1 718 ? 55.366 4.558 -10.683 1.00 63.41 718 ARG A CA 1
ATOM 5778 C C . ARG A 1 718 ? 55.074 5.201 -12.039 1.00 63.41 718 ARG A C 1
ATOM 5780 O O . ARG A 1 718 ? 54.598 4.542 -12.960 1.00 63.41 718 ARG A O 1
ATOM 5787 N N . ILE A 1 719 ? 55.323 6.503 -12.149 1.00 57.09 719 ILE A N 1
ATOM 5788 C CA . ILE A 1 719 ? 55.154 7.267 -13.390 1.00 57.09 719 ILE A CA 1
ATOM 5789 C C . ILE A 1 719 ? 56.553 7.539 -13.942 1.00 57.09 719 ILE A C 1
ATOM 5791 O O . ILE A 1 719 ? 57.163 8.554 -13.610 1.00 57.09 719 ILE A O 1
ATOM 5795 N N . PHE A 1 720 ? 57.095 6.616 -14.739 1.00 58.50 720 PHE A N 1
ATOM 5796 C CA . PHE A 1 720 ? 58.293 6.892 -15.529 1.00 58.50 720 PHE A CA 1
ATOM 5797 C C . PHE A 1 720 ? 57.890 7.326 -16.948 1.00 58.50 720 PHE A C 1
ATOM 5799 O O . PHE A 1 720 ? 56.981 6.721 -17.520 1.00 58.50 720 PHE A O 1
ATOM 5806 N N . PRO A 1 721 ? 58.552 8.341 -17.538 1.00 54.22 721 PRO A N 1
ATOM 5807 C CA . PRO A 1 721 ? 58.274 8.805 -18.904 1.00 54.22 721 PRO A CA 1
ATOM 5808 C C . PRO A 1 721 ? 58.471 7.740 -19.996 1.00 54.22 721 PRO A C 1
ATOM 5810 O O . PRO A 1 721 ? 58.026 7.938 -21.120 1.00 54.22 721 PRO A O 1
ATOM 5813 N N . GLU A 1 722 ? 59.160 6.640 -19.678 1.00 53.28 722 GLU A N 1
ATOM 5814 C CA . GLU A 1 722 ? 59.604 5.615 -20.632 1.00 53.28 722 GLU A CA 1
ATOM 5815 C C . GLU A 1 722 ? 58.785 4.305 -20.562 1.00 53.28 722 GLU A C 1
ATOM 5817 O O . GLU A 1 722 ? 59.004 3.396 -21.362 1.00 53.28 722 GLU A O 1
ATOM 5822 N N . ASP A 1 723 ? 57.797 4.202 -19.662 1.00 53.41 723 ASP A N 1
ATOM 5823 C CA . ASP A 1 723 ? 56.967 2.996 -19.496 1.00 53.41 723 ASP A CA 1
ATOM 5824 C C . ASP A 1 723 ? 55.801 2.947 -20.508 1.00 53.41 723 ASP A C 1
ATOM 5826 O O . ASP A 1 723 ? 54.648 3.227 -20.179 1.00 53.41 723 ASP A O 1
ATOM 5830 N N . SER A 1 724 ? 56.173 2.637 -21.752 1.00 61.62 724 SER A N 1
ATOM 5831 C CA . SER A 1 724 ? 55.541 1.878 -22.859 1.00 61.62 724 SER A CA 1
ATOM 5832 C C . SER A 1 724 ? 54.024 1.873 -23.161 1.00 61.62 724 SER A C 1
ATOM 5834 O O . SER A 1 724 ? 53.693 1.515 -24.287 1.00 61.62 724 SER A O 1
ATOM 5836 N N . ASP A 1 725 ? 53.095 2.275 -22.293 1.00 66.12 725 ASP A N 1
ATOM 5837 C CA . ASP A 1 725 ? 51.678 2.439 -22.682 1.00 66.12 725 ASP A CA 1
ATOM 5838 C C . ASP A 1 725 ? 50.927 3.386 -21.719 1.00 66.12 725 ASP A C 1
ATOM 5840 O O . ASP A 1 725 ? 50.698 3.029 -20.558 1.00 66.12 725 ASP A O 1
ATOM 5844 N N . PRO A 1 726 ? 50.542 4.606 -22.145 1.00 66.38 726 PRO A N 1
ATOM 5845 C CA . PRO A 1 726 ? 49.806 5.551 -21.301 1.00 66.38 726 PRO A CA 1
ATOM 5846 C C . PRO A 1 726 ? 48.381 5.085 -20.954 1.00 66.38 726 PRO A C 1
ATOM 5848 O O . PRO A 1 726 ? 47.777 5.643 -20.038 1.00 66.38 726 PRO A O 1
ATOM 5851 N N . LEU A 1 727 ? 47.843 4.078 -21.651 1.00 67.75 727 LEU A N 1
ATOM 5852 C CA . LEU A 1 727 ? 46.482 3.569 -21.462 1.00 67.75 727 LEU A CA 1
ATOM 5853 C C . LEU A 1 727 ? 46.416 2.273 -20.643 1.00 67.75 727 LEU A C 1
ATOM 5855 O O . LEU A 1 727 ? 45.334 1.708 -20.498 1.00 67.75 727 LEU A O 1
ATOM 5859 N N . GLU A 1 728 ? 47.532 1.838 -20.047 1.00 74.50 728 GLU A N 1
ATOM 5860 C CA . GLU A 1 728 ? 47.584 0.630 -19.221 1.00 74.50 728 GLU A CA 1
ATOM 5861 C C . GLU A 1 728 ? 46.617 0.716 -18.026 1.00 74.50 728 GLU A C 1
ATOM 5863 O O . GLU A 1 728 ? 46.836 1.424 -17.033 1.00 74.50 728 GLU A O 1
ATOM 5868 N N . LEU A 1 729 ? 45.535 -0.059 -18.093 1.00 73.19 729 LEU A N 1
ATOM 5869 C CA . LEU A 1 729 ? 44.407 0.061 -17.172 1.00 73.19 729 LEU A CA 1
ATOM 5870 C C . LEU A 1 729 ? 44.760 -0.245 -15.708 1.00 73.19 729 LEU A C 1
ATOM 5872 O O . LEU A 1 729 ? 44.198 0.364 -14.793 1.00 73.19 729 LEU A O 1
ATOM 5876 N N . GLN A 1 730 ? 45.711 -1.154 -15.464 1.00 75.00 730 GLN A N 1
ATOM 5877 C CA . GLN A 1 730 ? 46.187 -1.469 -14.114 1.00 75.00 730 GLN A CA 1
ATOM 5878 C C . GLN A 1 730 ? 46.821 -0.243 -13.440 1.00 75.00 730 GLN A C 1
ATOM 5880 O O . GLN A 1 730 ? 46.575 0.008 -12.256 1.00 75.00 730 GLN A O 1
ATOM 5885 N N . ARG A 1 731 ? 47.577 0.560 -14.197 1.00 76.62 731 ARG A N 1
ATOM 5886 C CA . ARG A 1 731 ? 48.185 1.806 -13.711 1.00 76.62 731 ARG A CA 1
ATOM 5887 C C . ARG A 1 731 ? 47.138 2.888 -13.501 1.00 76.62 731 ARG A C 1
ATOM 5889 O O . ARG A 1 731 ? 47.136 3.526 -12.450 1.00 76.62 731 ARG A O 1
ATOM 5896 N N . LEU A 1 732 ? 46.208 3.057 -14.444 1.00 80.50 732 LEU A N 1
ATOM 5897 C CA . LEU A 1 732 ? 45.107 4.020 -14.309 1.00 80.50 732 LEU A CA 1
ATOM 5898 C C . LEU A 1 732 ? 44.243 3.733 -13.076 1.00 80.50 732 LEU A C 1
ATOM 5900 O O . LEU A 1 732 ? 43.849 4.657 -12.364 1.00 80.50 732 LEU A O 1
ATOM 5904 N N . ARG A 1 733 ? 44.019 2.451 -12.771 1.00 78.94 733 ARG A N 1
ATOM 5905 C CA . ARG A 1 733 ? 43.343 2.012 -11.549 1.00 78.94 733 ARG A CA 1
ATOM 5906 C C . ARG A 1 733 ? 44.124 2.367 -10.292 1.00 78.94 733 ARG A C 1
ATOM 5908 O O . ARG A 1 733 ? 43.535 2.942 -9.390 1.00 78.94 733 ARG A O 1
ATOM 5915 N N . GLN A 1 734 ? 45.428 2.095 -10.237 1.00 81.25 734 GLN A N 1
ATOM 5916 C CA . GLN A 1 734 ? 46.250 2.499 -9.089 1.00 81.25 734 GLN A CA 1
ATOM 5917 C C . GLN A 1 734 ? 46.214 4.018 -8.876 1.00 81.25 734 GLN A C 1
ATOM 5919 O O . GLN A 1 734 ? 46.106 4.476 -7.744 1.00 81.25 734 GLN A O 1
ATOM 5924 N N . VAL A 1 735 ? 46.264 4.809 -9.950 1.00 85.75 735 VAL A N 1
ATOM 5925 C CA . VAL A 1 735 ? 46.169 6.273 -9.865 1.00 85.75 735 VAL A CA 1
ATOM 5926 C C . VAL A 1 735 ? 44.812 6.717 -9.316 1.00 85.75 735 VAL A C 1
ATOM 5928 O O . VAL A 1 735 ? 44.779 7.546 -8.407 1.00 85.75 735 VAL A O 1
ATOM 5931 N N . ALA A 1 736 ? 43.709 6.168 -9.834 1.00 87.00 736 ALA A N 1
ATOM 5932 C CA . ALA A 1 736 ? 42.364 6.445 -9.328 1.00 87.00 736 ALA A CA 1
ATOM 5933 C C . ALA A 1 736 ? 42.232 6.052 -7.852 1.00 87.00 736 ALA A C 1
ATOM 5935 O O . ALA A 1 736 ? 41.709 6.825 -7.047 1.00 87.00 736 ALA A O 1
ATOM 5936 N N . ASP A 1 737 ? 42.777 4.890 -7.491 1.00 86.06 737 ASP A N 1
ATOM 5937 C CA . ASP A 1 737 ? 42.728 4.394 -6.132 1.00 86.06 737 ASP A CA 1
ATOM 5938 C C . ASP A 1 737 ? 43.461 5.382 -5.181 1.00 86.06 737 ASP A C 1
ATOM 5940 O O . ASP A 1 737 ? 42.880 5.996 -4.274 1.00 86.06 737 ASP A O 1
ATOM 5944 N N . TRP A 1 738 ? 44.731 5.669 -5.447 1.00 87.94 738 TRP A N 1
ATOM 5945 C CA . TRP A 1 738 ? 45.491 6.623 -4.638 1.00 87.94 738 TRP A CA 1
ATOM 5946 C C . TRP A 1 738 ? 44.824 8.004 -4.531 1.00 87.94 738 TRP A C 1
ATOM 5948 O O . TRP A 1 738 ? 44.821 8.597 -3.450 1.00 87.94 738 TRP A O 1
ATOM 5958 N N . ARG A 1 739 ? 44.213 8.509 -5.609 1.00 89.81 739 ARG A N 1
ATOM 5959 C CA . ARG A 1 739 ? 43.513 9.802 -5.595 1.00 89.81 739 ARG A CA 1
ATOM 5960 C C . ARG A 1 739 ? 42.292 9.799 -4.671 1.00 89.81 739 ARG A C 1
ATOM 5962 O O . ARG A 1 739 ? 42.180 10.715 -3.859 1.00 89.81 739 ARG A O 1
ATOM 5969 N N . VAL A 1 740 ? 41.437 8.771 -4.699 1.00 89.81 740 VAL A N 1
ATOM 5970 C CA . VAL A 1 740 ? 40.266 8.673 -3.799 1.00 89.81 740 VAL A CA 1
ATOM 5971 C C . VAL A 1 740 ? 40.689 8.633 -2.329 1.00 89.81 740 VAL A C 1
ATOM 5973 O O . VAL A 1 740 ? 40.137 9.372 -1.507 1.00 89.81 740 VAL A O 1
ATOM 5976 N N . ALA A 1 741 ? 41.686 7.811 -1.989 1.00 88.75 741 ALA A N 1
ATOM 5977 C CA . ALA A 1 741 ? 42.182 7.698 -0.619 1.00 88.75 741 ALA A CA 1
ATOM 5978 C C . ALA A 1 741 ? 42.768 9.029 -0.112 1.00 88.75 741 ALA A C 1
ATOM 5980 O O . ALA A 1 741 ? 42.451 9.465 0.998 1.00 88.75 741 ALA A O 1
ATOM 5981 N N . LEU A 1 742 ? 43.560 9.717 -0.944 1.00 89.75 742 LEU A N 1
ATOM 5982 C CA . LEU A 1 742 ? 44.126 11.030 -0.622 1.00 89.75 742 LEU A CA 1
ATOM 5983 C C . LEU A 1 742 ? 43.053 12.119 -0.507 1.00 89.75 742 LEU A C 1
ATOM 5985 O O . LEU A 1 742 ? 43.145 12.958 0.387 1.00 89.75 742 LEU A O 1
ATOM 5989 N N . SER A 1 743 ? 42.019 12.106 -1.353 1.00 90.25 743 SER A N 1
ATOM 5990 C CA . SER A 1 743 ? 40.902 13.054 -1.263 1.00 90.25 743 SER A CA 1
ATOM 5991 C C . SER A 1 743 ? 40.098 12.885 0.029 1.00 90.25 743 SER A C 1
ATOM 5993 O O . SER A 1 743 ? 39.766 13.879 0.681 1.00 90.25 743 SER A O 1
ATOM 5995 N N . LEU A 1 744 ? 39.814 11.643 0.440 1.00 87.81 744 LEU A N 1
ATOM 5996 C CA . LEU A 1 744 ? 39.141 11.366 1.713 1.00 87.81 744 LEU A CA 1
ATOM 5997 C C . LEU A 1 744 ? 40.013 11.770 2.905 1.00 87.81 744 LEU A C 1
ATOM 5999 O O . LEU A 1 744 ? 39.515 12.419 3.822 1.00 87.81 744 LEU A O 1
ATOM 6003 N N . LEU A 1 745 ? 41.313 11.460 2.863 1.00 87.94 745 LEU A N 1
ATOM 6004 C CA . LEU A 1 745 ? 42.266 11.858 3.898 1.00 87.94 745 LEU A CA 1
ATOM 6005 C C . LEU A 1 745 ? 42.358 13.384 4.019 1.00 87.94 745 LEU A C 1
ATOM 6007 O O . LEU A 1 745 ? 42.263 13.912 5.122 1.00 87.94 745 LEU A O 1
ATOM 6011 N N . ALA A 1 746 ? 42.484 14.099 2.900 1.00 88.06 746 ALA A N 1
ATOM 6012 C CA . ALA A 1 746 ? 42.525 15.559 2.876 1.00 88.06 746 ALA A CA 1
ATOM 6013 C C . ALA A 1 746 ? 41.244 16.177 3.455 1.00 88.06 746 ALA A C 1
ATOM 6015 O O . ALA A 1 746 ? 41.316 17.131 4.226 1.00 88.06 746 ALA A O 1
ATOM 6016 N N . THR A 1 747 ? 40.080 15.600 3.139 1.00 86.62 747 THR A N 1
ATOM 6017 C CA . THR A 1 747 ? 38.789 16.031 3.697 1.00 86.62 747 THR A CA 1
ATOM 6018 C C . THR A 1 747 ? 38.729 15.797 5.207 1.00 86.62 747 THR A C 1
ATOM 6020 O O . THR A 1 747 ? 38.279 16.669 5.946 1.00 86.62 747 THR A O 1
ATOM 6023 N N . SER A 1 748 ? 39.214 14.649 5.687 1.00 83.94 748 SER A N 1
ATOM 6024 C CA . SER A 1 748 ? 39.276 14.344 7.119 1.00 83.94 748 SER A CA 1
ATOM 6025 C C . SER A 1 748 ? 40.257 15.241 7.870 1.00 83.94 748 SER A C 1
ATOM 6027 O O . SER A 1 748 ? 39.916 15.705 8.951 1.00 83.94 748 SER A O 1
ATOM 6029 N N . ILE A 1 749 ? 41.421 15.548 7.288 1.00 84.81 749 ILE A N 1
ATOM 6030 C CA . ILE A 1 749 ? 42.388 16.507 7.846 1.00 84.81 749 ILE A CA 1
ATOM 6031 C C . ILE A 1 749 ? 41.774 17.910 7.907 1.00 84.81 749 ILE A C 1
ATOM 6033 O O . ILE A 1 749 ? 41.890 18.583 8.925 1.00 84.81 749 ILE A O 1
ATOM 6037 N N . ALA A 1 750 ? 41.077 18.341 6.853 1.00 82.31 750 ALA A N 1
ATOM 6038 C CA . ALA A 1 750 ? 40.409 19.642 6.811 1.00 82.31 750 ALA A CA 1
ATOM 6039 C C . ALA A 1 750 ? 39.228 19.758 7.795 1.00 82.31 750 ALA A C 1
ATOM 6041 O O . ALA A 1 750 ? 38.844 20.865 8.161 1.00 82.31 750 ALA A O 1
ATOM 6042 N N . ALA A 1 751 ? 38.647 18.630 8.216 1.00 80.00 751 ALA A N 1
ATOM 6043 C CA . ALA A 1 751 ? 37.566 18.574 9.195 1.00 80.00 751 ALA A CA 1
ATOM 6044 C C . ALA A 1 751 ? 38.058 18.524 10.655 1.00 80.00 751 ALA A C 1
ATOM 6046 O O . ALA A 1 751 ? 37.234 18.601 11.571 1.00 80.00 751 ALA A O 1
ATOM 6047 N N . LEU A 1 752 ? 39.370 18.393 10.892 1.00 79.62 752 LEU A N 1
ATOM 6048 C CA . LEU A 1 752 ? 39.932 18.475 12.238 1.00 79.62 752 LEU A CA 1
ATOM 6049 C C . LEU A 1 752 ? 39.819 19.923 12.752 1.00 79.62 752 LEU A C 1
ATOM 6051 O O . LEU A 1 752 ? 40.197 20.854 12.039 1.00 79.62 752 LEU A O 1
ATOM 6055 N N . PRO A 1 753 ? 39.319 20.147 13.981 1.00 66.88 753 PRO A N 1
ATOM 6056 C CA . PRO A 1 753 ? 39.363 21.470 14.589 1.00 66.88 753 PRO A CA 1
ATOM 6057 C C . PRO A 1 753 ? 40.821 21.924 14.722 1.00 66.88 753 PRO A C 1
ATOM 6059 O O . PRO A 1 753 ? 41.677 21.112 15.081 1.00 66.88 753 PRO A O 1
ATOM 6062 N N . GLU A 1 754 ? 41.107 23.207 14.467 1.00 55.38 754 GLU A N 1
ATOM 6063 C CA . GLU A 1 754 ? 42.449 23.775 14.655 1.00 55.38 754 GLU A CA 1
ATOM 6064 C C . GLU A 1 754 ? 42.960 23.454 16.075 1.00 55.38 754 GLU A C 1
ATOM 6066 O O . GLU A 1 754 ? 42.487 24.016 17.063 1.00 55.38 754 GLU A O 1
ATOM 6071 N N . GLY A 1 755 ? 43.897 22.502 16.179 1.00 58.78 755 GLY A N 1
ATOM 6072 C CA . GLY A 1 755 ? 44.486 22.040 17.442 1.00 58.78 755 GLY A CA 1
ATOM 6073 C C . GLY A 1 755 ? 44.192 20.591 17.862 1.00 58.78 755 GLY A C 1
ATOM 6074 O O . GLY A 1 755 ? 44.706 20.173 18.899 1.00 58.78 755 GLY A O 1
ATOM 6075 N N . GLY A 1 756 ? 43.419 19.807 17.104 1.00 48.25 756 GLY A N 1
ATOM 6076 C CA . GLY A 1 756 ? 43.300 18.358 17.323 1.00 48.25 756 GLY A CA 1
ATOM 6077 C C . GLY A 1 756 ? 44.462 17.599 16.676 1.00 48.25 756 GLY A C 1
ATOM 6078 O O . GLY A 1 756 ? 44.602 17.665 15.458 1.00 48.25 756 GLY A O 1
ATOM 6079 N N . GLN A 1 757 ? 45.298 16.932 17.485 1.00 44.97 757 GLN A N 1
ATOM 6080 C CA . GLN A 1 757 ? 46.355 16.021 17.010 1.00 44.97 757 GLN A CA 1
ATOM 6081 C C . GLN A 1 757 ? 45.798 14.845 16.213 1.00 44.97 757 GLN A C 1
ATOM 6083 O O . GLN A 1 757 ? 44.753 14.299 16.640 1.00 44.97 757 GLN A O 1
#

Solvent-accessible surface area (backbone atoms only — not comparable to full-atom values): 43776 Å² total; per-residue (Å²): 103,76,63,72,74,20,46,67,59,9,58,69,33,53,33,72,66,94,65,94,46,73,68,63,53,54,52,51,54,51,52,51,52,60,53,45,69,56,42,65,72,35,69,69,54,43,50,54,53,49,53,52,33,49,53,50,51,52,50,50,57,73,72,48,88,62,98,62,64,74,88,45,51,65,64,52,51,70,70,34,62,66,55,27,58,77,43,74,35,64,67,50,30,51,50,51,53,50,42,66,58,45,15,59,33,50,26,48,50,48,29,63,52,38,31,29,45,25,52,60,30,52,74,34,83,91,36,26,67,59,33,68,66,40,54,57,50,61,52,56,83,38,77,66,52,49,51,57,57,64,62,55,80,52,101,81,51,59,44,64,34,52,49,65,21,72,70,57,56,82,57,72,45,65,30,65,58,45,63,48,53,52,52,51,52,47,56,54,66,70,70,46,94,68,89,53,65,67,61,55,44,51,46,41,34,75,74,32,67,53,22,43,59,27,50,79,33,75,46,46,65,72,55,51,44,18,37,46,46,38,51,48,45,30,72,40,66,90,69,50,70,73,51,42,68,44,50,32,62,21,53,62,57,53,54,57,82,64,25,69,74,13,26,31,44,29,53,46,50,50,52,51,52,44,67,77,44,44,67,51,53,50,50,53,51,54,47,43,69,66,43,74,86,72,77,64,70,53,96,77,41,61,37,65,85,48,46,60,57,50,49,48,52,44,51,51,50,59,56,56,75,49,48,87,55,40,81,42,59,69,52,35,52,52,52,50,49,50,51,63,72,36,45,72,58,52,51,52,46,43,56,74,68,50,50,75,66,55,52,52,54,48,52,51,51,48,50,45,48,42,38,41,63,44,48,47,53,71,51,67,80,36,89,88,54,60,90,77,67,66,68,73,54,54,64,54,53,54,51,63,75,39,78,83,61,41,55,36,35,46,67,33,50,49,56,54,51,53,51,53,50,52,50,49,53,50,43,51,48,62,70,19,58,44,70,50,20,76,78,79,64,46,74,46,78,54,27,43,52,39,95,79,76,44,38,35,33,62,68,67,46,52,55,43,39,53,55,41,54,63,66,68,64,76,85,78,67,96,84,67,92,69,91,83,76,66,74,63,56,67,51,54,56,57,73,77,53,86,74,95,84,78,96,73,93,79,90,79,93,80,87,81,87,88,82,82,84,80,82,82,82,77,92,77,83,87,58,72,67,58,54,56,58,59,60,71,53,50,64,65,62,49,61,73,42,30,87,40,50,29,68,39,90,82,81,64,47,78,42,49,38,38,68,43,57,41,56,61,57,45,53,54,50,49,50,31,53,23,48,46,53,26,51,54,51,41,46,49,56,56,34,61,50,79,52,91,77,43,94,51,88,77,65,55,60,53,36,70,68,29,49,53,57,53,45,50,67,32,32,75,79,85,80,90,64,79,91,52,49,72,69,49,73,82,55,92,86,60,80,83,70,69,39,59,70,61,50,39,52,45,46,70,60,39,45,69,64,43,53,67,54,43,50,63,45,48,62,58,31,51,82,64,68,83,46,63,69,60,54,45,52,52,53,24,50,37,49,30,54,52,49,52,56,60,39,64,80,45,61,80,91,51,33,52,60,55,42,41,61,72,44,72,84,45,82,77,75,82,84,60,99,77,67,90,54,92,70,47,59,72,57,42,46,46,47,18,49,52,50,52,32,51,52,46,48,51,52,54,58,70,66,47,58,97,85,65,130

Secondary structure (DSSP, 8-state):
-HHHHHHHHHHHTEEES--S-H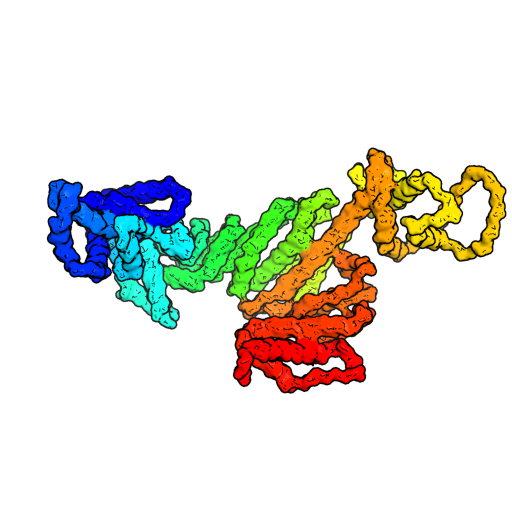HHHHHHHHHHHHHHHHHTT-HHHHHHHHHHHHHHHHHHHHT---SS-GGGHHHHHHT-HHHHHHHSSHHHHHHHHHHHHHHHHHHHHHHHHTGGGTHHHHHSHHHHHHHHHHHHHHHSS-HHHHHHHHTT-STT-PEEE---STT------SSTTHHHHHHHHHHHHHH-----HHHHHHHHHHH-HHHHHHHTS---HHHHHHHHHHHHHHHSTT--HHHHHHHHHHHHHT--GGGGS-HHHHHHHHHHHHHHHHHHHHHHHHHHHHSTT----GGG--SGGGHHHHHHHHHHHHHHHHGGGTTSHHHHHHHHHHHHHHHHHHHHHHHHH--HHHHHHHHHHHHHHHHIIIIIGGGTT-TTS-TTSS-TTHHHHHHHH-TT--TTSHHHHHHHHHHHHHHHHHHHHHHH--S--TTT----S-EEEPTTS-EEEHHHHHHHHHHHHHHH-----TTS--TTS-SSHHHHHHHH-------------------------------HHHHHHHHHTHHHHHHHHTT-EEE-TTT--EEEHHHHHHHHHHHHHHHHHHHHHHHHHHIIIIIS---TT--SGGGPPPPHHHHHHHHTTTS---SS-GGGTTT----TTS-----HHHHHHHHHH-HHHHHHHHHHHHHHHHHHHS-HHHHHHHHHHHHHHHHHHHHHTS-HHHHHHHHHHHHHTSPPP---TTSS-TT-HHHHHHHHHHHHHHHHHHHHHHTS-TT--

Nearest PDB structures (foldseek):
  8s24-assembly1_A  TM=7.142E-01  e=1.662E-11  Homo sapiens
  8v3b-assembly1_a  TM=1.929E-01  e=3.069E+00  synthetic construct
  6tc0-assembly3_C  TM=1.471E-01  e=7.249E+00  Mus musculus

pLDDT: mean 75.35, std 20.23, range [21.69, 98.56]

Sequence (757 aa):
MLIDESIHQAMSLLKDGQVGNIDEQDCRLLDRQLILNDALKDRTFTKCMYKFIVNVLTWKDESSVATYSPSEWLSREAAQDQRVTDAGTFIESTWRVLKQKVAPAIACFLAFSDRDQNLNCYRRDGLRGLWMRMVEPASDLDQITENLVKGTTGEFQRIEVASSSCDGHRFACRFPFSWAVVERLERICNKEQQREAERLMELFLNSTPIGQVLQDEEAIPDLVGGFCHDLVRIRIARVTEEMLQVLVPVMLRGLSDRAGTCLGAAVFESFWLFKEFSQQMTLVTRLMQKVPGLALPVDRIDRLGELPEALFETFHEHLIQRCPRLNVAENRSQWINDVENSLPIVASLINNYGNNAMHSQWQKILCWFLFLKNVAAPFDADDTVEDGSFDPTRLWTLLNQNPNVDFKELDGLRLIEGILEGMHNELRHRLTLTTRCYRCNGRLQSLLRLPCQEHLCRDCLVRRILSAAAKRDCCIDFKNRCSCLFPNFRRMNRYLLREENANTCAVVPGDGLHDVVAVEFEDMETNEEMQNELIMQDSRVLVGLANLSFVCPSCRNEHLATEVFGSRLFVIRQFKSRCKTFLLEAIMKLCFGQDSRSFNSYNRPPSSDLCDRLLSYVTREGGDIELISWTTERDDENPVVFRSFLLQQLLAFNKEKVCDQLDEHLRAADNIVRSTDNLVLIVVHCLEDLWISRLATHPVDQRLMRAVIEVVDAPAPRIFPEDSDPLELQRLRQVADWRVALSLLATSIAALPEGGQ

Radius of gyration: 41.36 Å; Cα contacts (8 Å, |Δi|>4): 730; chains: 1; bounding box: 94×69×132 Å